Protein AF-A0A0S4M3L7-F1 (afdb_monomer_lite)

Organism: NCBI:txid1561003

Secondary structure (DSSP, 8-state):
------------------------------------------SSHHHHHHHHHHHTTTS----GGGGGGS-S-------------------------------------------------------------------------------------------------------------------GGGBPPTT----GGG-PPP-TT-HHHH--HHHHHHTT--S-TT-HHHHHHHHHHHHHHHTTT--GGGEE-HHHHHHHHHHHHHHHHHHHHHHHHHH-----TT-BHHHHHHHHHT-HHHHHHHHHHHHHHHHHHHTS-GGGGGGGS-SSEEESSS-EE---TTTS-HHHHHHHHHHHHHHHHHHHHTHHHHHHHHHHT--HHHHHHHHEEEETTEEEEHHHHHHHHHHHHHHHHHHHH-TT--THHHHHHHHHHHHHHHHHHHT--EEETTEEEBPPHHHHHHHHHHHHHHHHHHHHGGG-GGGTSS--SS--------------------------------------------------STTTTSGGG---------GGGGGGGBPPTTS---TT-----TTTTSHHHH--HHHHHHHHSPS-TT-HHHHHHHHHTHHHHHHTT--GGG-B-HHHHHHHHHHHHHHHHHHHHHHHHHH-----TT-BHHHHHHHHHH-HHHHHHHHHHHHHHHHHHHHS-HHHHTTTS-SEEESSTT-EEE--TTTS-HHHHHHHHHHHHHHHHHHHHTHHHHHHHHHHT--HHHHHHHHEEEETTEEEEHHHHHHHHHHHHHTTTS-TT-HHHHHHHHHHHHT-EEEETTEEEEPPHHHHHHHHHHHHHHHHHHHHHHHHHHHHHTS------PPPP----------------------------STTSS--PPPPPP-------------------------TT-----S------TTSHHHH--HHHHHHHH--S-TT-HHHHHHHHHHHHHHHTTT--GGGEE-HHHHHHHHHHHHHHHHHHHHHHHHHH-----TT-BHHHHHHHHHS-HHHHHHHHHHHHHHHHHHHTS-GGGGGGGS-SEEEETTTEEEE--GGGS-HHHHHHHHHHHHHHHHHHHHTHHHHHHHHHHH--HHHHHHHHEEEETTEEEEHHHHHHHHHHS-HHHHHHHGGGHHHHHHHHHHHHHTS-EEETTEEEPPPHHHHHHHHHHHHHHHHHHHHHHHTS-----S--------------------

Sequence (1255 aa):
MYVYFPNNAPTESNDIGDQDNTQNNLSSTIEQNQHSDQFLNYDKDIDNLIVDVLSDVILENKDPFNIANNFIDYTENYYPEENLFNNIDDVSDAIHITELRDTNTNYENNASTGDLCGNKLEYHQLKTANIEPLVNTNAFIENNNILVNIPEQPHTSFDKNNECFEIGEMVNYNEKNSEEREIESISPEFEVPKELKLTANLYNFVNIASVSLVSNIYENAIKKINFDEENLLKNLIIEEFGDAIKLRGFDQSNMNLSRTYSKIGKYILDITSSDINNIMKFADTPITPGMSISDIKNKCISNKIFFDKLHKSCKEIAIATDKIPAENFLHIIQSRVGFGAKEYFDANVRKISINRKNKFSLLLKYLVVNSLLGLPRKIKYEIENFSATDISNGLFVQLHGVYITKSFMRNMLEIYAINKSIMDDDRKVVYKSFYELFKTIKENLEKELQVSSLLFKERVYSPNDRIIKSITKYLISDIANIYFGKKSILLTENADETLPISFNQHRRYIDIEDIRNFEQRSNPQLPSTSSNASEEYEKHPSATRNISENTIREELSKEFTFDDCTFDDCGRYVLPEELILISGSYIFNYKISHTLANVSIYEYAIMSIEIDEKGLLKSTILEDFNDLIEFKGFNKSLMDISLTYSKISKYISNKSSPYINEIMKDTDILITPGMSISDIKDKCTSNKIFFDRLQEHCNKIEEDVDETWRKDFFTIIQSSISFGPSNNLNFSMKKISCSRRNKIYKALKFLIVNVIRNLPLKIKHTIGNMEPVDILKGEFVFTHNVYLTKSLIKNVANIYYINRNLSIEDPIIKENLEKKLCESITVYKETTFKLSKSMAKLLADYLLLDMNNIHYSDKCSMLVASGPAYHDKQPPASNATKEQHFGNKDNKITFDKNSTQDSWGIMSKLFSYEPLPSISDPQATDKDSQKHSLQHQVKYKIPKELKITTKLYSYNNIYSAKLVENMYEKIIKMTNFDERKLINETMLKVFNKKMEKNDFSESNTNFSSTHSNLRKYILSKVSPYINDIIPSSDVVIVNGMSTSDIKDKCISNRVFFDKLYKYCMDISEKIDKIPHEYFLYIIQGHIRINSGESLTTNVKSISRDKKNVLSTLSKFLILESIRNLPNKIISEIKKLDLASISEILFVKLHGTYLTRSFIRNLTKTYPADMVNKLLDKKSILEEKVKKALTESVVLHEEKALAPNEFMVELMTKHLLSDIVNFSLKNKTKPTTDDKEPNESRKRKADEQLCVSHDA

Structure (mmCIF, N/CA/C/O backbone):
data_AF-A0A0S4M3L7-F1
#
_entry.id   AF-A0A0S4M3L7-F1
#
loop_
_atom_site.group_PDB
_atom_site.id
_atom_site.type_symbol
_atom_site.label_atom_id
_atom_site.label_alt_id
_atom_site.label_comp_id
_atom_site.label_asym_id
_atom_site.label_entity_id
_atom_site.label_seq_id
_atom_site.pdbx_PDB_ins_code
_atom_site.Cartn_x
_atom_site.Cartn_y
_atom_site.Cartn_z
_atom_site.occupancy
_atom_site.B_iso_or_equiv
_atom_site.auth_seq_id
_atom_site.auth_comp_id
_atom_site.auth_asym_id
_atom_site.auth_atom_id
_atom_site.pdbx_PDB_model_num
ATOM 1 N N . MET A 1 1 ? 36.241 73.648 -26.903 1.00 30.19 1 MET A N 1
ATOM 2 C CA . MET A 1 1 ? 35.351 73.253 -28.020 1.00 30.19 1 MET A CA 1
ATOM 3 C C . MET A 1 1 ? 34.151 72.563 -27.371 1.00 30.19 1 MET A C 1
ATOM 5 O O . MET A 1 1 ? 34.403 71.756 -26.489 1.00 30.19 1 MET A O 1
ATOM 9 N N . TYR A 1 2 ? 32.899 73.036 -27.495 1.00 28.58 2 TYR A N 1
ATOM 10 C CA . TYR A 1 2 ? 32.059 73.179 -28.715 1.00 28.58 2 TYR A CA 1
ATOM 11 C C . TYR A 1 2 ? 31.732 71.791 -29.321 1.00 28.58 2 TYR A C 1
ATOM 13 O O . TYR A 1 2 ? 32.689 71.065 -29.556 1.00 28.58 2 TYR A O 1
ATOM 21 N N . VAL A 1 3 ? 30.493 71.337 -29.606 1.00 31.23 3 VAL A N 1
ATOM 22 C CA . VAL A 1 3 ? 29.098 71.885 -29.566 1.00 31.23 3 VAL A CA 1
ATOM 23 C C . VAL A 1 3 ? 28.086 70.695 -29.414 1.00 31.23 3 VAL A C 1
ATOM 25 O O . VAL A 1 3 ? 28.493 69.580 -29.715 1.00 31.23 3 VAL A O 1
ATOM 28 N N . TYR A 1 4 ? 26.767 70.796 -29.129 1.00 41.41 4 TYR A N 1
ATOM 29 C CA . TYR A 1 4 ? 25.955 71.493 -28.093 1.00 41.41 4 TYR A CA 1
ATOM 30 C C . TYR A 1 4 ? 24.429 71.382 -28.431 1.00 41.41 4 TYR A C 1
ATOM 32 O O . TYR A 1 4 ? 24.021 71.936 -29.448 1.00 41.41 4 TYR A O 1
ATOM 40 N N . PHE A 1 5 ? 23.598 70.769 -27.554 1.00 39.59 5 PHE A N 1
ATOM 41 C CA . PHE A 1 5 ? 22.096 70.734 -27.571 1.00 39.59 5 PHE A CA 1
ATOM 42 C C . PHE A 1 5 ? 21.410 69.944 -28.719 1.00 39.59 5 PHE A C 1
ATOM 44 O O . PHE A 1 5 ? 22.132 69.536 -29.631 1.00 39.59 5 PHE A O 1
ATOM 51 N N . PRO A 1 6 ? 20.068 69.674 -28.717 1.00 61.09 6 PRO A N 1
ATOM 52 C CA . PRO A 1 6 ? 18.921 70.074 -27.834 1.00 61.09 6 PRO A CA 1
ATOM 53 C C . PRO A 1 6 ? 18.293 68.861 -27.056 1.00 61.09 6 PRO A C 1
ATOM 55 O O . PRO A 1 6 ? 18.916 67.807 -27.082 1.00 61.09 6 PRO A O 1
ATOM 58 N N . ASN A 1 7 ? 17.105 68.787 -26.397 1.00 33.97 7 ASN A N 1
ATOM 59 C CA . ASN A 1 7 ? 16.071 69.620 -25.687 1.00 33.97 7 ASN A CA 1
ATOM 60 C C . ASN A 1 7 ? 15.026 68.613 -25.063 1.00 33.97 7 ASN A C 1
ATOM 62 O O . ASN A 1 7 ? 15.032 67.462 -25.488 1.00 33.97 7 ASN A O 1
ATOM 66 N N . ASN A 1 8 ? 14.047 68.877 -24.164 1.00 30.03 8 ASN A N 1
ATOM 67 C CA . ASN A 1 8 ? 13.749 69.947 -23.183 1.00 30.03 8 ASN A CA 1
ATOM 68 C C . ASN A 1 8 ? 12.666 69.511 -22.140 1.00 30.03 8 ASN A C 1
ATOM 70 O O . ASN A 1 8 ? 11.567 69.160 -22.547 1.00 30.03 8 ASN A O 1
ATOM 74 N N . ALA A 1 9 ? 12.931 69.744 -20.842 1.00 31.84 9 ALA A N 1
ATOM 75 C CA . ALA A 1 9 ? 12.085 70.531 -19.901 1.00 31.84 9 ALA A CA 1
ATOM 76 C C . ALA A 1 9 ? 10.660 70.008 -19.431 1.00 31.84 9 ALA A C 1
ATOM 78 O O . ALA A 1 9 ? 10.289 68.903 -19.813 1.00 31.84 9 ALA A O 1
ATOM 79 N N . PRO A 1 10 ? 9.944 70.670 -18.467 1.00 54.72 10 PRO A N 1
ATOM 80 C CA . PRO A 1 10 ? 9.635 70.058 -17.147 1.00 54.72 10 PRO A CA 1
ATOM 81 C C . PRO A 1 10 ? 8.236 70.445 -16.531 1.00 54.72 10 PRO A C 1
ATOM 83 O O . PRO A 1 10 ? 7.281 70.571 -17.284 1.00 54.72 10 PRO A O 1
ATOM 86 N N . THR A 1 11 ? 8.183 70.701 -15.198 1.00 30.88 11 THR A N 1
ATOM 87 C CA . THR A 1 11 ? 7.102 71.267 -14.318 1.00 30.88 11 THR A CA 1
ATOM 88 C C . THR A 1 11 ? 5.989 70.296 -13.836 1.00 30.88 11 THR A C 1
ATOM 90 O O . THR A 1 11 ? 5.753 69.282 -14.482 1.00 30.88 11 THR A O 1
ATOM 93 N N . GLU A 1 12 ? 5.309 70.458 -12.678 1.00 30.77 12 GLU A N 1
ATOM 94 C CA . GLU A 1 12 ? 5.480 71.356 -11.498 1.00 30.77 12 GLU A CA 1
ATOM 95 C C . GLU A 1 12 ? 4.900 70.741 -10.186 1.00 30.77 12 GLU A C 1
ATOM 97 O O . GLU A 1 12 ? 4.534 69.568 -10.160 1.00 30.77 12 GLU A O 1
ATOM 102 N N . SER A 1 13 ? 4.861 71.507 -9.083 1.00 34.69 13 SER A N 1
ATOM 103 C CA . SER A 1 13 ? 4.390 71.114 -7.734 1.00 34.69 13 SER A CA 1
ATOM 104 C C . SER A 1 13 ? 2.889 71.352 -7.477 1.00 34.69 13 SER A C 1
ATOM 106 O O . SER A 1 13 ? 2.264 72.112 -8.212 1.00 34.69 13 SER A O 1
ATOM 108 N N . ASN A 1 14 ? 2.335 70.793 -6.381 1.00 31.91 14 ASN A N 1
ATOM 109 C CA . ASN A 1 14 ? 1.724 71.562 -5.266 1.00 31.91 14 ASN A CA 1
ATOM 110 C C . ASN A 1 14 ? 1.112 70.683 -4.144 1.00 31.91 14 ASN A C 1
ATOM 112 O O . ASN A 1 14 ? 0.864 69.494 -4.330 1.00 31.91 14 ASN A O 1
ATOM 116 N N . ASP A 1 15 ? 0.906 71.311 -2.979 1.00 35.03 15 ASP A N 1
ATOM 117 C CA . ASP A 1 15 ? 0.325 70.778 -1.731 1.00 35.03 15 ASP A CA 1
ATOM 118 C C . ASP A 1 15 ? -1.227 70.874 -1.662 1.00 35.03 15 ASP A C 1
ATOM 120 O O . ASP A 1 15 ? -1.874 71.330 -2.602 1.00 35.03 15 ASP A O 1
ATOM 124 N N . ILE A 1 16 ? -1.767 70.578 -0.461 1.00 31.25 16 ILE A N 1
ATOM 125 C CA . ILE A 1 16 ? -3.067 70.993 0.130 1.00 31.25 16 ILE A CA 1
ATOM 126 C C . ILE A 1 16 ? -4.221 69.963 0.052 1.00 31.25 16 ILE A C 1
ATOM 128 O O . ILE A 1 16 ? -4.925 69.858 -0.943 1.00 31.25 16 ILE A O 1
ATOM 132 N N . GLY A 1 17 ? -4.469 69.292 1.189 1.00 29.25 17 GLY A N 1
ATOM 133 C CA . GLY A 1 17 ? -5.506 69.752 2.135 1.00 29.25 17 GLY A CA 1
ATOM 134 C C . GLY A 1 17 ? -6.893 69.085 2.133 1.00 29.25 17 GLY A C 1
ATOM 135 O O . GLY A 1 17 ? -7.691 69.300 1.233 1.00 29.25 17 GLY A O 1
ATOM 136 N N . ASP A 1 18 ? -7.161 68.366 3.228 1.00 31.28 18 ASP A N 1
ATOM 137 C CA . ASP A 1 18 ? -8.352 68.419 4.105 1.00 31.28 18 ASP A CA 1
ATOM 138 C C . ASP A 1 18 ? -9.798 68.604 3.577 1.00 31.28 18 ASP A C 1
ATOM 140 O O . ASP A 1 18 ? -10.142 69.613 2.970 1.00 31.28 18 ASP A O 1
ATOM 144 N N . GLN A 1 19 ? -10.675 67.732 4.115 1.00 30.62 19 GLN A N 1
ATOM 145 C CA . GLN A 1 19 ? -12.090 67.987 4.483 1.00 30.62 19 GLN A CA 1
ATOM 146 C C . GLN A 1 19 ? -13.099 68.200 3.313 1.00 30.62 19 GLN A C 1
ATOM 148 O O . GLN A 1 19 ? -12.723 68.376 2.163 1.00 30.62 19 GLN A O 1
ATOM 153 N N . ASP A 1 20 ? -14.424 68.072 3.490 1.00 30.19 20 ASP A N 1
ATOM 154 C CA . ASP A 1 20 ? -15.232 67.902 4.713 1.00 30.19 20 ASP A CA 1
ATOM 155 C C . ASP A 1 20 ? -16.457 66.964 4.503 1.00 30.19 20 ASP A C 1
ATOM 157 O O . ASP A 1 20 ? -16.718 66.443 3.418 1.00 30.19 20 ASP A O 1
ATOM 161 N N . ASN A 1 21 ? -17.225 66.763 5.572 1.00 31.28 21 ASN A N 1
ATOM 162 C CA . ASN A 1 21 ? -18.514 66.079 5.665 1.00 31.28 21 ASN A CA 1
ATOM 163 C C . ASN A 1 21 ? -19.638 66.803 4.884 1.00 31.28 21 ASN A C 1
ATOM 165 O O . ASN A 1 21 ? -19.623 68.026 4.782 1.00 31.28 21 ASN A O 1
ATOM 169 N N . THR A 1 22 ? -20.719 66.098 4.500 1.00 28.11 22 THR A N 1
ATOM 170 C CA . THR A 1 22 ? -22.028 66.180 5.214 1.00 28.11 22 THR A CA 1
ATOM 171 C C . THR A 1 22 ? -23.219 65.448 4.542 1.00 28.11 22 THR A C 1
ATOM 173 O O . THR A 1 22 ? -23.549 65.664 3.387 1.00 28.11 22 THR A O 1
ATOM 176 N N . GLN A 1 23 ? -23.924 64.662 5.372 1.00 30.31 23 GLN A N 1
ATOM 177 C CA . GLN A 1 23 ? -25.393 64.597 5.553 1.00 30.31 23 GLN A CA 1
ATOM 178 C C . GLN A 1 23 ? -26.411 64.106 4.480 1.00 30.31 23 GLN A C 1
ATOM 180 O O . GLN A 1 23 ? -26.670 64.738 3.466 1.00 30.31 23 GLN A O 1
ATOM 185 N N . ASN A 1 24 ? -27.207 63.131 4.960 1.00 29.44 24 ASN A N 1
ATOM 186 C CA . ASN A 1 24 ? -28.685 63.060 4.964 1.00 29.44 24 ASN A CA 1
ATOM 187 C C . ASN A 1 24 ? -29.494 62.562 3.740 1.00 29.44 24 ASN A C 1
ATOM 189 O O . ASN A 1 24 ? -29.735 63.276 2.777 1.00 29.44 24 ASN A O 1
ATOM 193 N N . ASN A 1 25 ? -30.111 61.390 3.955 1.00 29.28 25 ASN A N 1
ATOM 194 C CA . ASN A 1 25 ? -31.557 61.105 3.867 1.00 29.28 25 ASN A CA 1
ATOM 195 C C . ASN A 1 25 ? -32.390 61.665 2.691 1.00 29.28 25 ASN A C 1
ATOM 197 O O . ASN A 1 25 ? -32.725 62.847 2.685 1.00 29.28 25 ASN A O 1
ATOM 201 N N . LEU A 1 26 ? -33.033 60.759 1.935 1.00 27.30 26 LEU A N 1
ATOM 202 C CA . LEU A 1 26 ? -34.499 60.637 2.030 1.00 27.30 26 LEU A CA 1
ATOM 203 C C . LEU A 1 26 ? -35.032 59.237 1.655 1.00 27.30 26 LEU A C 1
ATOM 205 O O . LEU A 1 26 ? -34.354 58.431 1.027 1.00 27.30 26 LEU A O 1
ATOM 209 N N . SER A 1 27 ? -36.251 58.967 2.118 1.00 27.52 27 SER A N 1
ATOM 210 C CA . SER A 1 27 ? -36.968 57.685 2.133 1.00 27.52 27 SER A CA 1
ATOM 211 C C . SER A 1 27 ? -37.618 57.274 0.798 1.00 27.52 27 SER A C 1
ATOM 213 O O . SER A 1 27 ? -37.787 58.105 -0.089 1.00 27.52 27 SER A O 1
ATOM 215 N N . SER A 1 28 ? -38.220 56.068 0.802 1.00 29.48 28 SER A N 1
ATOM 216 C CA . SER A 1 28 ? -39.434 55.685 0.034 1.00 29.48 28 SER A CA 1
ATOM 217 C C . SER A 1 28 ? -39.242 55.375 -1.477 1.00 29.48 28 SER A C 1
ATOM 219 O O . SER A 1 28 ? -38.334 55.907 -2.096 1.00 29.48 28 SER A O 1
ATOM 221 N N . THR A 1 29 ? -40.036 54.515 -2.142 1.00 28.25 29 THR A N 1
ATOM 222 C CA . THR A 1 29 ? -41.105 53.607 -1.668 1.00 28.25 29 THR A CA 1
ATOM 223 C C . THR A 1 29 ? -41.394 52.470 -2.674 1.00 28.25 29 THR A C 1
ATOM 225 O O . THR A 1 29 ? -41.128 52.621 -3.858 1.00 28.25 29 THR A O 1
ATOM 228 N N . ILE A 1 30 ? -41.936 51.356 -2.156 1.00 30.94 30 ILE A N 1
ATOM 229 C CA . ILE A 1 30 ? -42.772 50.289 -2.771 1.00 30.94 30 ILE A CA 1
ATOM 230 C C . ILE A 1 30 ? -42.954 50.302 -4.310 1.00 30.94 30 ILE A C 1
ATOM 232 O O . ILE A 1 30 ? -43.576 51.221 -4.826 1.00 30.94 30 ILE A O 1
ATOM 236 N N . GLU A 1 31 ? -42.638 49.184 -4.987 1.00 27.61 31 GLU A N 1
ATOM 237 C CA . GLU A 1 31 ? -43.658 48.411 -5.734 1.00 27.61 31 GLU A CA 1
ATOM 238 C C . GLU A 1 31 ? -43.254 46.950 -6.025 1.00 27.61 31 GLU A C 1
ATOM 240 O O . GLU A 1 31 ? -42.143 46.517 -5.715 1.00 27.61 31 GLU A O 1
ATOM 245 N N . GLN A 1 32 ? -44.221 46.155 -6.495 1.00 33.81 32 GLN A N 1
ATOM 246 C CA . GLN A 1 32 ? -44.157 44.694 -6.632 1.00 33.81 32 GLN A CA 1
ATOM 247 C C . GLN A 1 32 ? -43.993 44.271 -8.100 1.00 33.81 32 GLN A C 1
ATOM 249 O O . GLN A 1 32 ? -44.447 44.983 -8.986 1.00 33.81 32 GLN A O 1
ATOM 254 N N . ASN A 1 33 ? -43.413 43.086 -8.334 1.00 28.55 33 ASN A N 1
ATOM 255 C CA . ASN A 1 33 ? -43.853 42.032 -9.277 1.00 28.55 33 ASN A CA 1
ATOM 256 C C . ASN A 1 33 ? -42.757 40.946 -9.307 1.00 28.55 33 ASN A C 1
ATOM 258 O O . ASN A 1 33 ? -41.584 41.243 -9.489 1.00 28.55 33 ASN A O 1
ATOM 262 N N . GLN A 1 34 ? -43.027 39.698 -8.919 1.00 30.89 34 GLN A N 1
ATOM 263 C CA . GLN A 1 34 ? -43.743 38.690 -9.714 1.00 30.89 34 GLN A CA 1
ATOM 264 C C . GLN A 1 34 ? -43.129 38.449 -11.102 1.00 30.89 34 GLN A C 1
ATOM 266 O O . GLN A 1 34 ? -43.588 39.001 -12.093 1.00 30.89 34 GLN A O 1
ATOM 271 N N . HIS A 1 35 ? -42.158 37.534 -11.165 1.00 27.03 35 HIS A N 1
ATOM 272 C CA . HIS A 1 35 ? -42.278 36.359 -12.033 1.00 27.03 35 HIS A CA 1
ATOM 273 C C . HIS A 1 35 ? -41.344 35.235 -11.562 1.00 27.03 35 HIS A C 1
ATOM 275 O O . HIS A 1 35 ? -40.151 35.452 -11.360 1.00 27.03 35 HIS A O 1
ATOM 281 N N . SER A 1 36 ? -41.895 34.034 -11.393 1.00 31.17 36 SER A N 1
ATOM 282 C CA . SER A 1 36 ? -41.137 32.780 -11.351 1.00 31.17 36 SER A CA 1
ATOM 283 C C . SER A 1 36 ? -41.358 32.003 -12.661 1.00 31.17 36 SER A C 1
ATOM 285 O O . SER A 1 36 ? -41.979 32.516 -13.594 1.00 31.17 36 SER A O 1
ATOM 287 N N . ASP A 1 37 ? -40.866 30.762 -12.697 1.00 34.62 37 ASP A N 1
ATOM 288 C CA . ASP A 1 37 ? -41.239 29.711 -13.654 1.00 34.62 37 ASP A CA 1
ATOM 289 C C . ASP A 1 37 ? -40.682 29.839 -15.086 1.00 34.62 37 ASP A C 1
ATOM 291 O O . ASP A 1 37 ? -41.438 29.932 -16.052 1.00 34.62 37 ASP A O 1
ATOM 295 N N . GLN A 1 38 ? -39.351 29.711 -15.236 1.00 31.91 38 GLN A N 1
ATOM 296 C CA . GLN A 1 38 ? -38.743 29.029 -16.401 1.00 31.91 38 GLN A CA 1
ATOM 297 C C . GLN A 1 38 ? -37.245 28.690 -16.212 1.00 31.91 38 GLN A C 1
ATOM 299 O O . GLN A 1 38 ? -36.371 29.397 -16.695 1.00 31.91 38 GLN A O 1
ATOM 304 N N . PHE A 1 39 ? -36.936 27.574 -15.536 1.00 31.11 39 PHE A N 1
ATOM 305 C CA . PHE A 1 39 ? -35.600 26.945 -15.562 1.00 31.11 39 PHE A CA 1
ATOM 306 C C . PHE A 1 39 ? -35.688 25.439 -15.257 1.00 31.11 39 PHE A C 1
ATOM 308 O O . PHE A 1 39 ? -35.601 25.046 -14.098 1.00 31.11 39 PHE A O 1
ATOM 315 N N . LEU A 1 40 ? -35.872 24.599 -16.290 1.00 37.88 40 LEU A N 1
ATOM 316 C CA . LEU A 1 40 ? -35.598 23.146 -16.257 1.00 37.88 40 LEU A CA 1
ATOM 317 C C . LEU A 1 40 ? -35.724 22.498 -17.659 1.00 37.88 40 LEU A C 1
ATOM 319 O O . LEU A 1 40 ? -36.691 21.803 -17.954 1.00 37.88 40 LEU A O 1
ATOM 323 N N . ASN A 1 41 ? -34.754 22.751 -18.545 1.00 36.59 41 ASN A N 1
ATOM 324 C CA . ASN A 1 41 ? -34.464 21.916 -19.727 1.00 36.59 41 ASN A CA 1
ATOM 325 C C . ASN A 1 41 ? -33.168 22.406 -20.396 1.00 36.59 41 ASN A C 1
ATOM 327 O O . ASN A 1 41 ? -33.173 23.492 -20.963 1.00 36.59 41 ASN A O 1
ATOM 331 N N . TYR A 1 42 ? -32.082 21.626 -20.319 1.00 33.50 42 TYR A N 1
ATOM 332 C CA . TYR A 1 42 ? -30.883 21.800 -21.166 1.00 33.50 42 TYR A CA 1
ATOM 333 C C . TYR A 1 42 ? -29.995 20.535 -21.301 1.00 33.50 42 TYR A C 1
ATOM 335 O O . TYR A 1 42 ? -29.064 20.532 -22.098 1.00 33.50 42 TYR A O 1
ATOM 343 N N . ASP A 1 43 ? -30.310 19.434 -20.601 1.00 36.16 43 ASP A N 1
ATOM 344 C CA . ASP A 1 43 ? -29.551 18.165 -20.615 1.00 36.16 43 ASP A CA 1
ATOM 345 C C . ASP A 1 43 ? -30.113 17.109 -21.602 1.00 36.16 43 ASP A C 1
ATOM 347 O O . ASP A 1 43 ? -30.137 15.918 -21.299 1.00 36.16 43 ASP A O 1
ATOM 351 N N . LYS A 1 44 ? -30.631 17.516 -22.772 1.00 36.31 44 LYS A N 1
ATOM 352 C CA . LYS A 1 44 ? -31.125 16.567 -23.802 1.00 36.31 44 LYS A CA 1
ATOM 353 C C . LYS A 1 44 ? -30.550 16.741 -25.204 1.00 36.31 44 LYS A C 1
ATOM 355 O O . LYS A 1 44 ? -30.532 15.774 -25.959 1.00 36.31 44 LYS A O 1
ATOM 360 N N . ASP A 1 45 ? -30.041 17.921 -25.541 1.00 38.25 45 ASP A N 1
ATOM 361 C CA . ASP A 1 45 ? -29.584 18.201 -26.909 1.00 38.25 45 ASP A CA 1
ATOM 362 C C . ASP A 1 45 ? -28.098 17.860 -27.134 1.00 38.25 45 ASP A C 1
ATOM 364 O O . ASP A 1 45 ? -27.650 17.749 -28.273 1.00 38.25 45 ASP A O 1
ATOM 368 N N . ILE A 1 46 ? -27.338 17.618 -26.057 1.00 39.16 46 ILE A N 1
ATOM 369 C CA . ILE A 1 46 ? -25.925 17.205 -26.125 1.00 39.16 46 ILE A CA 1
ATOM 370 C C . ILE A 1 46 ? -25.788 15.728 -26.529 1.00 39.16 46 ILE A C 1
ATOM 372 O O . ILE A 1 46 ? -24.948 15.407 -27.368 1.00 39.16 46 ILE A O 1
ATOM 376 N N . ASP A 1 47 ? -26.621 14.833 -25.986 1.00 34.50 47 ASP A N 1
ATOM 377 C CA . ASP A 1 47 ? -26.528 13.393 -26.276 1.00 34.50 47 ASP A CA 1
ATOM 378 C C . ASP A 1 47 ? -26.852 13.078 -27.747 1.00 34.50 47 ASP A C 1
ATOM 380 O O . ASP A 1 47 ? -26.143 12.293 -28.377 1.00 34.50 47 ASP A O 1
ATOM 384 N N . ASN A 1 48 ? -27.856 13.743 -28.331 1.00 35.59 48 ASN A N 1
ATOM 385 C CA . ASN A 1 48 ? -28.195 13.584 -29.751 1.00 35.59 48 ASN A CA 1
ATOM 386 C C . ASN A 1 48 ? -27.050 14.064 -30.663 1.00 35.59 48 ASN A C 1
ATOM 388 O O . ASN A 1 48 ? -26.655 13.352 -31.585 1.00 35.59 48 ASN A O 1
ATOM 392 N N . LEU A 1 49 ? -26.447 15.219 -30.352 1.00 33.94 49 LEU A N 1
ATOM 393 C CA . LEU A 1 49 ? -25.318 15.765 -31.114 1.00 33.94 49 LEU A CA 1
ATOM 394 C C . LEU A 1 49 ? -24.085 14.840 -31.082 1.00 33.94 49 LEU A C 1
ATOM 396 O O . LEU A 1 49 ? -23.316 14.792 -32.041 1.00 33.94 49 LEU A O 1
ATOM 400 N N . ILE A 1 50 ? -23.898 14.082 -29.997 1.00 35.66 50 ILE A N 1
ATOM 401 C CA . ILE A 1 50 ? -22.826 13.082 -29.872 1.00 35.66 50 ILE A CA 1
ATOM 402 C C . ILE A 1 50 ? -23.143 11.807 -30.674 1.00 35.66 50 ILE A C 1
ATOM 404 O O . ILE A 1 50 ? -22.222 11.200 -31.223 1.00 35.66 50 ILE A O 1
ATOM 408 N N . VAL A 1 51 ? -24.413 11.401 -30.783 1.00 37.66 51 VAL A N 1
ATOM 409 C CA . VAL A 1 51 ? -24.826 10.225 -31.574 1.00 37.66 51 VAL A CA 1
ATOM 410 C C . VAL A 1 51 ? -24.650 10.461 -33.077 1.00 37.66 51 VAL A C 1
ATOM 412 O O . VAL A 1 51 ? -24.099 9.590 -33.756 1.00 37.66 51 VAL A O 1
ATOM 415 N N . ASP A 1 52 ? -25.027 11.633 -33.589 1.00 33.12 52 ASP A N 1
ATOM 416 C CA . ASP A 1 52 ? -24.857 11.962 -35.012 1.00 33.12 52 ASP A CA 1
ATOM 417 C C . ASP A 1 52 ? -23.364 12.023 -35.389 1.00 33.12 52 ASP A C 1
ATOM 419 O O . ASP A 1 52 ? -22.911 11.321 -36.295 1.00 33.12 52 ASP A O 1
ATOM 423 N N . VAL A 1 53 ? -22.555 12.758 -34.612 1.00 35.16 53 VAL A N 1
ATOM 424 C CA . VAL A 1 53 ? -21.103 12.911 -34.849 1.00 35.16 53 VAL A CA 1
ATOM 425 C C . VAL A 1 53 ? -20.332 11.585 -34.739 1.00 35.16 53 VAL A C 1
ATOM 427 O O . VAL A 1 53 ? -19.293 11.427 -35.379 1.00 35.16 53 VAL A O 1
ATOM 430 N N . LEU A 1 54 ? -20.815 10.608 -33.963 1.00 31.66 54 LEU A N 1
ATOM 431 C CA . LEU A 1 54 ? -20.208 9.272 -33.894 1.00 31.66 54 LEU A CA 1
ATOM 432 C C . LEU A 1 54 ? -20.702 8.310 -34.984 1.00 31.66 54 LEU A C 1
ATOM 434 O O . LEU A 1 54 ? -20.010 7.330 -35.268 1.00 31.66 54 LEU A O 1
ATOM 438 N N . SER A 1 55 ? -21.850 8.575 -35.610 1.00 32.69 55 SER A N 1
ATOM 439 C CA . SER A 1 55 ? -22.402 7.723 -36.671 1.00 32.69 55 SER A CA 1
ATOM 440 C C . SER A 1 55 ? -21.630 7.884 -37.985 1.00 32.69 55 SER A C 1
ATOM 442 O O . SER A 1 55 ? -21.225 6.883 -38.583 1.00 32.69 55 SER A O 1
ATOM 444 N N . ASP A 1 56 ? -21.313 9.123 -38.373 1.00 30.25 56 ASP A N 1
ATOM 445 C CA . ASP A 1 56 ? -20.539 9.427 -39.590 1.00 30.25 56 ASP A CA 1
ATOM 446 C C . ASP A 1 56 ? -19.091 8.894 -39.542 1.00 30.25 56 ASP A C 1
ATOM 448 O O . ASP A 1 56 ? -18.491 8.590 -40.572 1.00 30.25 56 ASP A O 1
ATOM 452 N N . VAL A 1 57 ? -18.520 8.729 -38.344 1.00 31.89 57 VAL A N 1
ATOM 453 C CA . VAL A 1 57 ? -17.116 8.314 -38.145 1.00 31.89 57 VAL A CA 1
ATOM 454 C C . VAL A 1 57 ? -16.904 6.797 -38.301 1.00 31.89 57 VAL A C 1
ATOM 456 O O . VAL A 1 57 ? -15.769 6.345 -38.455 1.00 31.89 57 VAL A O 1
ATOM 459 N N . ILE A 1 58 ? -17.965 5.982 -38.273 1.00 32.28 58 ILE A N 1
ATOM 460 C CA . ILE A 1 58 ? -17.848 4.512 -38.164 1.00 32.28 58 ILE A CA 1
ATOM 461 C C . ILE A 1 58 ? -17.988 3.774 -39.515 1.00 32.28 58 ILE A C 1
ATOM 463 O O . ILE A 1 58 ? -17.554 2.623 -39.624 1.00 32.28 58 ILE A O 1
ATOM 467 N N . LEU A 1 59 ? -18.523 4.414 -40.564 1.00 31.00 59 LEU A N 1
ATOM 468 C CA . LEU A 1 59 ? -18.924 3.729 -41.808 1.00 31.00 59 LEU A CA 1
ATOM 469 C C . LEU A 1 59 ? -17.889 3.665 -42.956 1.00 31.00 59 LEU A C 1
ATOM 471 O O . LEU A 1 59 ? -18.126 2.936 -43.917 1.00 31.00 59 LEU A O 1
ATOM 475 N N . GLU A 1 60 ? -16.722 4.314 -42.863 1.00 31.58 60 GLU A N 1
ATOM 476 C CA . GLU A 1 60 ? -15.645 4.224 -43.880 1.00 31.58 60 GLU A CA 1
ATOM 477 C C . GLU A 1 60 ? -14.404 3.431 -43.402 1.00 31.58 60 GLU A C 1
ATOM 479 O O . GLU A 1 60 ? -13.275 3.922 -43.391 1.00 31.58 60 GLU A O 1
ATOM 484 N N . ASN A 1 61 ? -14.578 2.148 -43.062 1.00 30.84 61 ASN A N 1
ATOM 485 C CA . ASN A 1 61 ? -13.443 1.222 -42.925 1.00 30.84 61 ASN A CA 1
ATOM 486 C C . ASN A 1 61 ? -13.057 0.610 -44.286 1.00 30.84 61 ASN A C 1
ATOM 488 O O . ASN A 1 61 ? -13.591 -0.425 -44.689 1.00 30.84 61 ASN A O 1
ATOM 492 N N . LYS A 1 62 ? -12.097 1.231 -44.982 1.00 32.09 62 LYS A N 1
ATOM 493 C CA . LYS A 1 62 ? -11.364 0.611 -46.105 1.00 32.09 62 LYS A CA 1
ATOM 494 C C . LYS A 1 62 ? -10.132 -0.150 -45.590 1.00 32.09 62 LYS A C 1
ATOM 496 O O . LYS A 1 62 ? -9.587 0.176 -44.540 1.00 32.09 62 LYS A O 1
ATOM 501 N N . ASP A 1 63 ? -9.723 -1.181 -46.332 1.00 38.22 63 ASP A N 1
ATOM 502 C CA . ASP A 1 63 ? -8.713 -2.173 -45.928 1.00 38.22 63 ASP A CA 1
ATOM 503 C C . ASP A 1 63 ? -7.369 -1.544 -45.469 1.00 38.22 63 ASP A C 1
ATOM 505 O O . ASP A 1 63 ? -6.705 -0.866 -46.265 1.00 38.22 63 ASP A O 1
ATOM 509 N N . PRO A 1 64 ? -6.922 -1.785 -44.216 1.00 32.12 64 PRO A N 1
ATOM 510 C CA . PRO A 1 64 ? -5.699 -1.193 -43.676 1.00 32.12 64 PRO A CA 1
ATOM 511 C C . PRO A 1 64 ? -4.396 -1.725 -44.299 1.00 32.12 64 PRO A C 1
ATOM 513 O O . PRO A 1 64 ? -3.343 -1.126 -44.068 1.00 32.12 64 PRO A O 1
ATOM 516 N N . PHE A 1 65 ? -4.407 -2.809 -45.086 1.00 34.41 65 PHE A N 1
ATOM 517 C CA . PHE A 1 65 ? -3.177 -3.339 -45.696 1.00 34.41 65 PHE A CA 1
ATOM 518 C C . PHE A 1 65 ? -2.614 -2.477 -46.837 1.00 34.41 65 PHE A C 1
ATOM 520 O O . PHE A 1 65 ? -1.429 -2.593 -47.153 1.00 34.41 65 PHE A O 1
ATOM 527 N N . ASN A 1 66 ? -3.415 -1.596 -47.446 1.00 32.31 66 ASN A N 1
ATOM 528 C CA . ASN A 1 66 ? -3.053 -0.956 -48.719 1.00 32.31 66 ASN A CA 1
ATOM 529 C C . ASN A 1 66 ? -2.284 0.382 -48.590 1.00 32.31 66 ASN A C 1
ATOM 531 O O . ASN A 1 66 ? -1.851 0.952 -49.587 1.00 32.31 66 ASN A O 1
ATOM 535 N N . ILE A 1 67 ? -2.087 0.899 -47.370 1.00 31.95 67 ILE A N 1
ATOM 536 C CA . ILE A 1 67 ? -1.471 2.225 -47.132 1.00 31.95 67 ILE A CA 1
ATOM 537 C C . ILE A 1 67 ? 0.074 2.176 -47.149 1.00 31.95 67 ILE A C 1
ATOM 539 O O . ILE A 1 67 ? 0.734 3.194 -47.347 1.00 31.95 67 ILE A O 1
ATOM 543 N N . ALA A 1 68 ? 0.681 0.996 -46.993 1.00 30.39 68 ALA A N 1
ATOM 544 C CA . ALA A 1 68 ? 2.123 0.849 -46.760 1.00 30.39 68 ALA A CA 1
ATOM 545 C C . ALA A 1 68 ? 3.047 1.124 -47.971 1.00 30.39 68 ALA A C 1
ATOM 547 O O . ALA A 1 68 ? 4.262 1.184 -47.784 1.00 30.39 68 ALA A O 1
ATOM 548 N N . ASN A 1 69 ? 2.509 1.278 -49.189 1.00 30.28 69 ASN A N 1
ATOM 549 C CA . ASN A 1 69 ? 3.309 1.330 -50.424 1.00 30.28 69 ASN A CA 1
ATOM 550 C C . ASN A 1 69 ? 3.544 2.743 -51.001 1.00 30.28 69 ASN A C 1
ATOM 552 O O . ASN A 1 69 ? 4.448 2.911 -51.813 1.00 30.28 69 ASN A O 1
ATOM 556 N N . ASN A 1 70 ? 2.792 3.768 -50.581 1.00 30.12 70 ASN A N 1
ATOM 557 C CA . ASN A 1 70 ? 2.770 5.083 -51.252 1.00 30.12 70 ASN A CA 1
ATOM 558 C C . ASN A 1 70 ? 3.651 6.158 -50.575 1.00 30.12 70 ASN A C 1
ATOM 560 O O . ASN A 1 70 ? 3.285 7.329 -50.550 1.00 30.12 70 ASN A O 1
ATOM 564 N N . PHE A 1 71 ? 4.796 5.772 -50.000 1.00 28.98 71 PHE A N 1
ATOM 565 C CA . PHE A 1 71 ? 5.705 6.691 -49.284 1.00 28.98 71 PHE A CA 1
ATOM 566 C C . PHE A 1 71 ? 7.153 6.695 -49.816 1.00 28.98 71 PHE A C 1
ATOM 568 O O . PHE A 1 71 ? 8.087 7.035 -49.091 1.00 28.98 71 PHE A O 1
ATOM 575 N N . ILE A 1 72 ? 7.342 6.315 -51.085 1.00 31.47 72 ILE A N 1
ATOM 576 C CA . ILE A 1 72 ? 8.622 6.422 -51.804 1.00 31.47 72 ILE A CA 1
ATOM 577 C C . ILE A 1 72 ? 8.384 7.094 -53.163 1.00 31.47 72 ILE A C 1
ATOM 579 O O . ILE A 1 72 ? 8.386 6.436 -54.195 1.00 31.47 72 ILE A O 1
ATOM 583 N N . ASP A 1 73 ? 8.151 8.405 -53.129 1.00 31.69 73 ASP A N 1
ATOM 584 C CA . ASP A 1 73 ? 8.498 9.353 -54.196 1.00 31.69 73 ASP A CA 1
ATOM 585 C C . ASP A 1 73 ? 8.417 10.795 -53.644 1.00 31.69 73 ASP A C 1
ATOM 587 O O . ASP A 1 73 ? 7.943 10.999 -52.525 1.00 31.69 73 ASP A O 1
ATOM 591 N N . TYR A 1 74 ? 8.886 11.784 -54.416 1.00 28.27 74 TYR A N 1
ATOM 592 C CA . TYR A 1 74 ? 8.974 13.220 -54.069 1.00 28.27 74 TYR A CA 1
ATOM 593 C C . TYR A 1 74 ? 10.009 13.643 -53.004 1.00 28.27 74 TYR A C 1
ATOM 595 O O . TYR A 1 74 ? 9.664 14.173 -51.949 1.00 28.27 74 TYR A O 1
ATOM 603 N N . THR A 1 75 ? 11.294 13.610 -53.376 1.00 28.62 75 THR A N 1
ATOM 604 C CA . THR A 1 75 ? 12.253 14.657 -52.958 1.00 28.62 75 THR A CA 1
ATOM 605 C C . THR A 1 75 ? 13.207 15.022 -54.098 1.00 28.62 75 THR A C 1
ATOM 607 O O . THR A 1 75 ? 14.332 14.528 -54.135 1.00 28.62 75 THR A O 1
ATOM 610 N N . GLU A 1 76 ? 12.796 15.903 -55.017 1.00 31.62 76 GLU A N 1
ATOM 611 C CA . GLU A 1 76 ? 13.748 16.552 -55.930 1.00 31.62 76 GLU A CA 1
ATOM 612 C C . GLU A 1 76 ? 13.245 17.909 -56.471 1.00 31.62 76 GLU A C 1
ATOM 614 O O . GLU A 1 76 ? 12.073 18.049 -56.817 1.00 31.62 76 GLU A O 1
ATOM 619 N N . ASN A 1 77 ? 14.190 18.851 -56.620 1.00 28.80 77 ASN A N 1
ATOM 620 C CA . ASN A 1 77 ? 14.138 20.140 -57.339 1.00 28.80 77 ASN A CA 1
ATOM 621 C C . ASN A 1 77 ? 13.609 21.427 -56.637 1.00 28.80 77 ASN A C 1
ATOM 623 O O . ASN A 1 77 ? 12.644 21.428 -55.882 1.00 28.80 77 ASN A O 1
ATOM 627 N N . TYR A 1 78 ? 14.274 22.535 -57.016 1.00 30.11 78 TYR A N 1
ATOM 628 C CA . TYR A 1 78 ? 14.027 23.981 -56.807 1.00 30.11 78 TYR A CA 1
ATOM 629 C C . TYR A 1 78 ? 14.350 24.701 -55.469 1.00 30.11 78 TYR A C 1
ATOM 631 O O . TYR A 1 78 ? 13.528 24.828 -54.568 1.00 30.11 78 TYR A O 1
ATOM 639 N N . TYR A 1 79 ? 15.543 25.323 -55.465 1.00 32.97 79 TYR A N 1
ATOM 640 C CA . TYR A 1 79 ? 15.882 26.622 -54.837 1.00 32.97 79 TYR A CA 1
ATOM 641 C C . TYR A 1 79 ? 15.374 27.802 -55.714 1.00 32.97 79 TYR A C 1
ATOM 643 O O . TYR A 1 79 ? 15.110 27.579 -56.900 1.00 32.97 79 TYR A O 1
ATOM 651 N N . PRO A 1 80 ? 15.181 29.026 -55.171 1.00 43.28 80 PRO A N 1
ATOM 652 C CA . PRO A 1 80 ? 16.239 30.066 -55.067 1.00 43.28 80 PRO A CA 1
ATOM 653 C C . PRO A 1 80 ? 16.323 30.679 -53.639 1.00 43.28 80 PRO A C 1
ATOM 655 O O . PRO A 1 80 ? 15.399 30.513 -52.849 1.00 43.28 80 PRO A O 1
ATOM 658 N N . GLU A 1 81 ? 17.447 31.207 -53.127 1.00 34.50 81 GLU A N 1
ATOM 659 C CA . GLU A 1 81 ? 18.179 32.452 -53.495 1.00 34.50 81 GLU A CA 1
ATOM 660 C C . GLU A 1 81 ? 17.268 33.706 -53.433 1.00 34.50 81 GLU A C 1
ATOM 662 O O . GLU A 1 81 ? 16.171 33.699 -53.977 1.00 34.50 81 GLU A O 1
ATOM 667 N N . GLU A 1 82 ? 17.575 34.784 -52.695 1.00 32.75 82 GLU A N 1
ATOM 668 C CA . GLU A 1 82 ? 18.842 35.536 -52.584 1.00 32.75 82 GLU A CA 1
ATOM 669 C C . GLU A 1 82 ? 19.053 36.291 -51.231 1.00 32.75 82 GLU A C 1
ATOM 671 O O . GLU A 1 82 ? 18.094 36.522 -50.503 1.00 32.75 82 GLU A O 1
ATOM 676 N N . ASN A 1 83 ? 20.300 36.761 -50.992 1.00 30.20 83 ASN A N 1
ATOM 677 C CA . ASN A 1 83 ? 20.751 38.025 -50.337 1.00 30.20 83 ASN A CA 1
ATOM 678 C C . ASN A 1 83 ? 20.159 38.461 -48.957 1.00 30.20 83 ASN A C 1
ATOM 680 O O . ASN A 1 83 ? 18.956 38.571 -48.769 1.00 30.20 83 ASN A O 1
ATOM 684 N N . LEU A 1 84 ? 20.955 38.847 -47.941 1.00 25.58 84 LEU A N 1
ATOM 685 C CA . LEU A 1 84 ? 22.006 39.891 -47.975 1.00 25.58 84 LEU A CA 1
ATOM 686 C C . LEU A 1 84 ? 23.163 39.690 -46.943 1.00 25.58 84 LEU A C 1
ATOM 688 O O . LEU A 1 84 ? 23.207 38.697 -46.225 1.00 25.58 84 LEU A O 1
ATOM 692 N N . PHE A 1 85 ? 24.115 40.639 -46.891 1.00 28.81 85 PHE A N 1
ATOM 693 C CA . PHE A 1 85 ? 25.497 40.503 -46.366 1.00 28.81 85 PHE A CA 1
ATOM 694 C C . PHE A 1 85 ? 25.842 41.320 -45.084 1.00 28.81 85 PHE A C 1
ATOM 696 O O . PHE A 1 85 ? 25.152 42.289 -44.775 1.00 28.81 85 PHE A O 1
ATOM 703 N N . ASN A 1 86 ? 27.028 41.027 -44.498 1.00 29.62 86 ASN A N 1
ATOM 704 C CA . ASN A 1 86 ? 27.867 41.851 -43.578 1.00 29.62 86 ASN A CA 1
ATOM 705 C C . ASN A 1 86 ? 27.365 42.018 -42.114 1.00 29.62 86 ASN A C 1
ATOM 707 O O . ASN A 1 86 ? 26.181 42.229 -41.894 1.00 29.62 86 ASN A O 1
ATOM 711 N N . ASN A 1 87 ? 28.177 41.941 -41.039 1.00 26.50 87 ASN A N 1
ATOM 712 C CA . ASN A 1 87 ? 29.592 42.326 -40.794 1.00 26.50 87 ASN A CA 1
ATOM 713 C C . ASN A 1 87 ? 30.208 41.495 -39.610 1.00 26.50 87 ASN A C 1
ATOM 715 O O . ASN A 1 87 ? 29.442 41.028 -38.773 1.00 26.50 87 ASN A O 1
ATOM 719 N N . ILE A 1 88 ? 31.513 41.143 -39.586 1.00 29.27 88 ILE A N 1
ATOM 720 C CA . ILE A 1 88 ? 32.659 41.816 -38.885 1.00 29.27 88 ILE A CA 1
ATOM 721 C C . ILE A 1 88 ? 32.472 41.949 -37.344 1.00 29.27 88 ILE A C 1
ATOM 723 O O . ILE A 1 88 ? 31.493 42.560 -36.926 1.00 29.27 88 ILE A O 1
ATOM 727 N N . ASP A 1 89 ? 33.366 41.495 -36.440 1.00 28.48 89 ASP A N 1
ATOM 728 C CA . ASP A 1 89 ? 34.623 40.707 -36.559 1.00 28.48 89 ASP A CA 1
ATOM 729 C C . ASP A 1 89 ? 35.117 40.146 -35.184 1.00 28.48 89 ASP A C 1
ATOM 731 O O . ASP A 1 89 ? 34.548 40.464 -34.139 1.00 28.48 89 ASP A O 1
ATOM 735 N N . ASP A 1 90 ? 36.256 39.426 -35.222 1.00 30.38 90 ASP A N 1
ATOM 736 C CA . ASP A 1 90 ? 37.398 39.481 -34.264 1.00 30.38 90 ASP A CA 1
ATOM 737 C C . ASP A 1 90 ? 37.631 38.382 -33.178 1.00 30.38 90 ASP A C 1
ATOM 739 O O . ASP A 1 90 ? 36.746 37.645 -32.746 1.00 30.38 90 ASP A O 1
ATOM 743 N N . VAL A 1 91 ? 38.897 38.343 -32.729 1.00 27.09 91 VAL A N 1
ATOM 744 C CA . VAL A 1 91 ? 39.586 37.542 -31.692 1.00 27.09 91 VAL A CA 1
ATOM 745 C C . VAL A 1 91 ? 39.936 36.087 -32.047 1.00 27.09 91 VAL A C 1
ATOM 747 O O . VAL A 1 91 ? 39.317 35.113 -31.621 1.00 27.09 91 VAL A O 1
ATOM 750 N N . SER A 1 92 ? 41.061 35.969 -32.755 1.00 29.09 92 SER A N 1
ATOM 751 C CA . SER A 1 92 ? 41.941 34.791 -32.788 1.00 29.09 92 SER A CA 1
ATOM 752 C C . SER A 1 92 ? 42.559 34.488 -31.415 1.00 29.09 92 SER A C 1
ATOM 754 O O . SER A 1 92 ? 42.948 35.416 -30.712 1.00 29.09 92 SER A O 1
ATOM 756 N N . ASP A 1 93 ? 42.838 33.211 -31.130 1.00 31.16 93 ASP A N 1
ATOM 757 C CA . ASP A 1 93 ? 44.097 32.845 -30.462 1.00 31.16 93 ASP A CA 1
ATOM 758 C C . ASP A 1 93 ? 44.566 31.432 -30.863 1.00 31.16 93 ASP A C 1
ATOM 760 O O . ASP A 1 93 ? 43.746 30.555 -31.146 1.00 31.16 93 ASP A O 1
ATOM 764 N N . ALA A 1 94 ? 45.884 31.209 -30.933 1.00 29.88 94 ALA A N 1
ATOM 765 C CA . ALA A 1 94 ? 46.468 30.013 -31.554 1.00 29.88 94 ALA A CA 1
ATOM 766 C C . ALA A 1 94 ? 47.631 29.403 -30.752 1.00 29.88 94 ALA A C 1
ATOM 768 O O . ALA A 1 94 ? 48.534 30.107 -30.304 1.00 29.88 94 ALA A O 1
ATOM 769 N N . ILE A 1 95 ? 47.664 28.068 -30.658 1.00 27.59 95 ILE A N 1
ATOM 770 C CA . ILE A 1 95 ? 48.828 27.284 -30.210 1.00 27.59 95 ILE A CA 1
ATOM 771 C C . ILE A 1 95 ? 49.076 26.146 -31.215 1.00 27.59 95 ILE A C 1
ATOM 773 O O . ILE A 1 95 ? 48.154 25.643 -31.854 1.00 27.59 95 ILE A O 1
ATOM 777 N N . HIS A 1 96 ? 50.348 25.797 -31.397 1.00 29.22 96 HIS A N 1
ATOM 778 C CA . HIS A 1 96 ? 50.904 25.082 -32.550 1.00 29.22 96 HIS A CA 1
ATOM 779 C C . HIS A 1 96 ? 51.749 23.877 -32.075 1.00 29.22 96 HIS A C 1
ATOM 781 O O . HIS A 1 96 ? 52.171 23.880 -30.920 1.00 29.22 96 HIS A O 1
ATOM 787 N N . ILE A 1 97 ? 52.112 22.952 -32.989 1.00 28.25 97 ILE A N 1
ATOM 788 C CA . ILE A 1 97 ? 53.135 21.877 -32.806 1.00 28.25 97 ILE A CA 1
ATOM 789 C C . ILE A 1 97 ? 52.598 20.672 -31.969 1.00 28.25 97 ILE A C 1
ATOM 791 O O . ILE A 1 97 ? 51.799 20.871 -31.063 1.00 28.25 97 ILE A O 1
ATOM 795 N N . THR A 1 98 ? 52.894 19.386 -32.235 1.00 27.91 98 THR A N 1
ATOM 796 C CA . THR A 1 98 ? 53.901 18.724 -33.107 1.00 27.91 98 THR A CA 1
ATOM 797 C C . THR A 1 98 ? 53.294 17.626 -34.001 1.00 27.91 98 THR A C 1
ATOM 799 O O . THR A 1 98 ? 52.294 17.006 -33.649 1.00 27.91 98 THR A O 1
ATOM 802 N N . GLU A 1 99 ? 53.979 17.288 -35.098 1.00 35.03 99 GLU A N 1
ATOM 803 C CA . GLU A 1 99 ? 53.903 15.955 -35.721 1.00 35.03 99 GLU A CA 1
ATOM 804 C C . GLU A 1 99 ? 54.590 14.883 -34.850 1.00 35.03 99 GLU A C 1
ATOM 806 O O . GLU A 1 99 ? 55.522 15.198 -34.110 1.00 35.03 99 GLU A O 1
ATOM 811 N N . LEU A 1 100 ? 54.261 13.601 -35.056 1.00 27.16 100 LEU A N 1
ATOM 812 C CA . LEU A 1 100 ? 55.287 12.556 -35.200 1.00 27.16 100 LEU A CA 1
ATOM 813 C C . LEU A 1 100 ? 54.732 11.315 -35.921 1.00 27.16 100 LEU A C 1
ATOM 815 O O . LEU A 1 100 ? 53.545 11.003 -35.844 1.00 27.16 100 LEU A O 1
ATOM 819 N N . ARG A 1 101 ? 55.613 10.624 -36.649 1.00 30.64 101 ARG A N 1
ATOM 820 C CA . ARG A 1 101 ? 55.353 9.327 -37.295 1.00 30.64 101 ARG A CA 1
ATOM 821 C C . ARG A 1 101 ? 55.623 8.198 -36.302 1.00 30.64 101 ARG A C 1
ATOM 823 O O . ARG A 1 101 ? 56.468 8.374 -35.435 1.00 30.64 101 ARG A O 1
ATOM 830 N N . ASP A 1 102 ? 55.072 7.014 -36.566 1.00 29.77 102 ASP A N 1
ATOM 831 C CA . ASP A 1 102 ? 55.923 5.817 -36.617 1.00 29.77 102 ASP A CA 1
ATOM 832 C C . ASP A 1 102 ? 55.316 4.690 -37.469 1.00 29.77 102 ASP A C 1
ATOM 834 O O . ASP A 1 102 ? 54.143 4.747 -37.846 1.00 29.77 102 ASP A O 1
ATOM 838 N N . THR A 1 103 ? 56.133 3.699 -37.850 1.00 31.72 103 THR A N 1
ATOM 839 C CA . THR A 1 103 ? 55.758 2.647 -38.822 1.00 31.72 103 THR A CA 1
ATOM 840 C C . THR A 1 103 ? 56.347 1.265 -38.500 1.00 31.72 103 THR A C 1
ATOM 842 O O . THR A 1 103 ? 57.398 1.164 -37.882 1.00 31.72 103 THR A O 1
ATOM 845 N N . ASN A 1 104 ? 55.715 0.223 -39.061 1.00 31.52 104 ASN A N 1
ATOM 846 C CA . ASN A 1 104 ? 56.239 -1.132 -39.323 1.00 31.52 104 ASN A CA 1
ATOM 847 C C . ASN A 1 104 ? 56.500 -2.115 -38.160 1.00 31.52 104 ASN A C 1
ATOM 849 O O . ASN A 1 104 ? 57.442 -1.983 -37.389 1.00 31.52 104 ASN A O 1
ATOM 853 N N . THR A 1 105 ? 55.780 -3.245 -38.202 1.00 29.81 105 THR A N 1
ATOM 854 C CA . THR A 1 105 ? 56.286 -4.644 -38.127 1.00 29.81 105 THR A CA 1
ATOM 855 C C . THR A 1 105 ? 55.077 -5.571 -38.392 1.00 29.81 105 THR A C 1
ATOM 857 O O . THR A 1 105 ? 54.086 -5.433 -37.689 1.00 29.81 105 THR A O 1
ATOM 860 N N . ASN A 1 106 ? 54.927 -6.413 -39.429 1.00 32.31 106 ASN A N 1
ATOM 861 C CA . ASN A 1 106 ? 55.769 -7.110 -40.428 1.00 32.31 106 ASN A CA 1
ATOM 862 C C . ASN A 1 106 ? 56.075 -8.590 -40.068 1.00 32.31 106 ASN A C 1
ATOM 864 O O . ASN A 1 106 ? 56.372 -8.869 -38.911 1.00 32.31 106 ASN A O 1
ATOM 868 N N . TYR A 1 107 ? 56.041 -9.486 -41.077 1.00 29.45 107 TYR A N 1
ATOM 869 C CA . TYR A 1 107 ? 56.008 -10.977 -41.025 1.00 29.45 107 TYR A CA 1
ATOM 870 C C . TYR A 1 107 ? 54.659 -11.612 -40.591 1.00 29.45 107 TYR A C 1
ATOM 872 O O . TYR A 1 107 ? 53.886 -10.980 -39.879 1.00 29.45 107 TYR A O 1
ATOM 880 N N . GLU A 1 108 ? 54.264 -12.823 -41.031 1.00 29.91 108 GLU A N 1
ATOM 881 C CA . GLU A 1 108 ? 55.007 -13.929 -41.692 1.00 29.91 108 GLU A CA 1
ATOM 882 C C . GLU A 1 108 ? 54.588 -14.284 -43.150 1.00 29.91 108 GLU A C 1
ATOM 884 O O . GLU A 1 108 ? 53.732 -13.646 -43.757 1.00 29.91 108 GLU A O 1
ATOM 889 N N . ASN A 1 109 ? 55.277 -15.279 -43.731 1.00 32.09 109 ASN A N 1
ATOM 890 C CA . ASN A 1 109 ? 55.423 -15.582 -45.166 1.00 32.09 109 ASN A CA 1
ATOM 891 C C . ASN A 1 109 ? 54.576 -16.768 -45.699 1.00 32.09 109 ASN A C 1
ATOM 893 O O . ASN A 1 109 ? 54.264 -17.675 -44.940 1.00 32.09 109 ASN A O 1
ATOM 897 N N . ASN A 1 110 ? 54.344 -16.772 -47.028 1.00 32.84 110 ASN A N 1
ATOM 898 C CA . ASN A 1 110 ? 54.508 -17.842 -48.060 1.00 32.84 110 ASN A CA 1
ATOM 899 C C . ASN A 1 110 ? 54.250 -19.340 -47.689 1.00 32.84 110 ASN A C 1
ATOM 901 O O . ASN A 1 110 ? 54.597 -19.797 -46.613 1.00 32.84 110 ASN A O 1
ATOM 905 N N . ALA A 1 111 ? 53.789 -20.241 -48.575 1.00 31.31 111 ALA A N 1
ATOM 906 C CA . ALA A 1 111 ? 54.131 -20.393 -50.001 1.00 31.31 111 ALA A CA 1
ATOM 907 C C . ALA A 1 111 ? 53.236 -21.427 -50.760 1.00 31.31 111 ALA A C 1
ATOM 909 O O . ALA A 1 111 ? 52.321 -22.010 -50.188 1.00 31.31 111 ALA A O 1
ATOM 910 N N . SER A 1 112 ? 53.627 -21.743 -52.010 1.00 31.50 112 SER A N 1
ATOM 911 C CA . SER A 1 112 ? 53.282 -22.945 -52.814 1.00 31.50 112 SER A CA 1
ATOM 912 C C . SER A 1 112 ? 52.031 -22.939 -53.717 1.00 31.50 112 SER A C 1
ATOM 914 O O . SER A 1 112 ? 51.050 -23.639 -53.486 1.00 31.50 112 SER A O 1
ATOM 916 N N . THR A 1 113 ? 52.170 -22.221 -54.833 1.00 32.16 113 THR A N 1
ATOM 917 C CA . THR A 1 113 ? 51.829 -22.617 -56.225 1.00 32.16 113 THR A CA 1
ATOM 918 C C . THR A 1 113 ? 51.333 -24.049 -56.525 1.00 32.16 113 THR A C 1
ATOM 920 O O . THR A 1 113 ? 51.901 -25.024 -56.032 1.00 32.16 113 THR A O 1
ATOM 923 N N . GLY A 1 114 ? 50.419 -24.162 -57.503 1.00 28.48 114 GLY A N 1
ATOM 924 C CA . GLY A 1 114 ? 50.091 -25.392 -58.249 1.00 28.48 114 GLY A CA 1
ATOM 925 C C . GLY A 1 114 ? 49.091 -25.122 -59.391 1.00 28.48 114 GLY A C 1
ATOM 926 O O . GLY A 1 114 ? 47.934 -24.813 -59.122 1.00 28.48 114 GLY A O 1
ATOM 927 N N . ASP A 1 115 ? 49.543 -25.175 -60.647 1.00 31.03 115 ASP A N 1
ATOM 928 C CA . ASP A 1 115 ? 48.826 -24.659 -61.831 1.00 31.03 115 ASP A CA 1
ATOM 929 C C . ASP A 1 115 ? 47.634 -25.492 -62.341 1.00 31.03 115 ASP A C 1
ATOM 931 O O . ASP A 1 115 ? 47.628 -26.717 -62.234 1.00 31.03 115 ASP A O 1
ATOM 935 N N . LEU A 1 116 ? 46.712 -24.826 -63.061 1.00 31.95 116 LEU A N 1
ATOM 936 C CA . LEU A 1 116 ? 46.409 -25.153 -64.471 1.00 31.95 116 LEU A CA 1
ATOM 937 C C . LEU A 1 116 ? 45.622 -24.032 -65.198 1.00 31.95 116 LEU A C 1
ATOM 939 O O . LEU A 1 116 ? 44.924 -23.230 -64.580 1.00 31.95 116 LEU A O 1
ATOM 943 N N . CYS A 1 117 ? 45.768 -23.960 -66.527 1.00 27.75 117 CYS A N 1
ATOM 944 C CA . CYS A 1 117 ? 45.177 -22.944 -67.421 1.00 27.75 117 CYS A CA 1
ATOM 945 C C . CYS A 1 117 ? 43.659 -23.144 -67.675 1.00 27.75 117 CYS A C 1
ATOM 947 O O . CYS A 1 117 ? 43.143 -24.235 -67.460 1.00 27.75 117 CYS A O 1
ATOM 949 N N . GLY A 1 118 ? 42.895 -22.183 -68.222 1.00 28.52 118 GLY A N 1
ATOM 950 C CA . GLY A 1 118 ? 43.201 -20.781 -68.564 1.00 28.52 118 GLY A CA 1
ATOM 951 C C . GLY A 1 118 ? 42.262 -20.178 -69.639 1.00 28.52 118 GLY A C 1
ATOM 952 O O . GLY A 1 118 ? 41.551 -20.900 -70.323 1.00 28.52 118 GLY A O 1
ATOM 953 N N . ASN A 1 119 ? 42.314 -18.848 -69.796 1.00 30.09 119 ASN A N 1
ATOM 954 C CA . ASN A 1 119 ? 41.843 -18.015 -70.928 1.00 30.09 119 ASN A CA 1
ATOM 955 C C . ASN A 1 119 ? 40.369 -18.053 -71.420 1.00 30.09 119 ASN A C 1
ATOM 957 O O . ASN A 1 119 ? 39.997 -18.795 -72.319 1.00 30.09 119 ASN A O 1
ATOM 961 N N . LYS A 1 120 ? 39.594 -17.074 -70.925 1.00 32.38 120 LYS A N 1
ATOM 962 C CA . LYS A 1 120 ? 38.999 -15.932 -71.673 1.00 32.38 120 LYS A CA 1
ATOM 963 C C . LYS A 1 120 ? 38.513 -16.062 -73.148 1.00 32.38 120 LYS A C 1
ATOM 965 O O . LYS A 1 120 ? 39.307 -16.314 -74.044 1.00 32.38 120 LYS A O 1
ATOM 970 N N . LEU A 1 121 ? 37.317 -15.468 -73.331 1.00 31.77 121 LEU A N 1
ATOM 971 C CA . LEU A 1 121 ? 36.803 -14.601 -74.426 1.00 31.77 121 LEU A CA 1
ATOM 972 C C . LEU A 1 121 ? 35.907 -15.169 -75.562 1.00 31.77 121 LEU A C 1
ATOM 974 O O . LEU A 1 121 ? 36.213 -16.174 -76.181 1.00 31.77 121 LEU A O 1
ATOM 978 N N . GLU A 1 122 ? 34.830 -14.400 -75.812 1.00 32.22 122 GLU A N 1
ATOM 979 C CA . GLU A 1 122 ? 34.058 -14.148 -77.054 1.00 32.22 122 GLU A CA 1
ATOM 980 C C . GLU A 1 122 ? 33.660 -15.294 -78.015 1.00 32.22 122 GLU A C 1
ATOM 982 O O . GLU A 1 122 ? 34.502 -15.899 -78.665 1.00 32.22 122 GLU A O 1
ATOM 987 N N . TYR A 1 123 ? 32.351 -15.415 -78.309 1.00 25.39 123 TYR A N 1
ATOM 988 C CA . TYR A 1 123 ? 31.775 -14.744 -79.497 1.00 25.39 123 TYR A CA 1
ATOM 989 C C . TYR A 1 123 ? 30.231 -14.628 -79.449 1.00 25.39 123 TYR A C 1
ATOM 991 O O . TYR A 1 123 ? 29.595 -14.969 -78.453 1.00 25.39 123 TYR A O 1
ATOM 999 N N . HIS A 1 124 ? 29.640 -14.079 -80.515 1.00 32.09 124 HIS A N 1
ATOM 1000 C CA . HIS A 1 124 ? 28.242 -13.635 -80.640 1.00 32.09 124 HIS A CA 1
ATOM 1001 C C . HIS A 1 124 ? 27.516 -14.365 -81.807 1.00 32.09 124 HIS A C 1
ATOM 1003 O O . HIS A 1 124 ? 28.184 -14.886 -82.692 1.00 32.09 124 HIS A O 1
ATOM 1009 N N . GLN A 1 125 ? 26.172 -14.258 -81.867 1.00 31.02 125 GLN A N 1
ATOM 1010 C CA . GLN A 1 125 ? 25.279 -14.362 -83.061 1.00 31.02 125 GLN A CA 1
ATOM 1011 C C . GLN A 1 125 ? 24.569 -15.690 -83.494 1.00 31.02 125 GLN A C 1
ATOM 1013 O O . GLN A 1 125 ? 25.179 -16.647 -83.943 1.00 31.02 125 GLN A O 1
ATOM 1018 N N . LEU A 1 126 ? 23.221 -15.573 -83.556 1.00 28.53 126 LEU A N 1
ATOM 1019 C CA . LEU A 1 126 ? 22.289 -15.868 -84.682 1.00 28.53 126 LEU A CA 1
ATOM 1020 C C . LEU A 1 126 ? 21.709 -17.286 -85.004 1.00 28.53 126 LEU A C 1
ATOM 1022 O O . LEU A 1 126 ? 22.328 -18.097 -85.679 1.00 28.53 126 LEU A O 1
ATOM 1026 N N . LYS A 1 127 ? 20.372 -17.378 -84.792 1.00 30.30 127 LYS A N 1
ATOM 1027 C CA . LYS A 1 127 ? 19.270 -17.577 -85.793 1.00 30.30 127 LYS A CA 1
ATOM 1028 C C . LYS A 1 127 ? 18.474 -18.908 -85.927 1.00 30.30 127 LYS A C 1
ATOM 1030 O O . LYS A 1 127 ? 18.912 -19.833 -86.592 1.00 30.30 127 LYS A O 1
ATOM 1035 N N . THR A 1 128 ? 17.179 -18.800 -85.556 1.00 30.84 128 THR A N 1
ATOM 1036 C CA . THR A 1 128 ? 15.934 -19.297 -86.233 1.00 30.84 128 THR A CA 1
ATOM 1037 C C . THR A 1 128 ? 15.694 -20.808 -86.440 1.00 30.84 128 THR A C 1
ATOM 1039 O O . THR A 1 128 ? 16.627 -21.554 -86.685 1.00 30.84 128 THR A O 1
ATOM 1042 N N . ALA A 1 129 ? 14.455 -21.336 -86.416 1.00 31.58 129 ALA A N 1
ATOM 1043 C CA . ALA A 1 129 ? 13.093 -20.753 -86.268 1.00 31.58 129 ALA A CA 1
ATOM 1044 C C . ALA A 1 129 ? 12.263 -21.580 -85.226 1.00 31.58 129 ALA A C 1
ATOM 1046 O O . ALA A 1 129 ? 12.903 -22.182 -84.372 1.00 31.58 129 ALA A O 1
ATOM 1047 N N . ASN A 1 130 ? 10.922 -21.710 -85.132 1.00 30.28 130 ASN A N 1
ATOM 1048 C CA . ASN A 1 130 ? 9.680 -21.318 -85.856 1.00 30.28 130 ASN A CA 1
ATOM 1049 C C . ASN A 1 130 ? 8.493 -21.522 -84.841 1.00 30.28 130 ASN A C 1
ATOM 1051 O O . ASN A 1 130 ? 8.679 -22.304 -83.913 1.00 30.28 130 ASN A O 1
ATOM 1055 N N . ILE A 1 131 ? 7.264 -20.973 -84.912 1.00 27.19 131 ILE A N 1
ATOM 1056 C CA . ILE A 1 131 ? 6.622 -19.971 -85.789 1.00 27.19 131 ILE A CA 1
ATOM 1057 C C . ILE A 1 131 ? 5.435 -19.257 -85.050 1.00 27.19 131 ILE A C 1
ATOM 1059 O O . ILE A 1 131 ? 5.108 -19.576 -83.912 1.00 27.19 131 ILE A O 1
ATOM 1063 N N . GLU A 1 132 ? 4.847 -18.283 -85.744 1.00 30.42 132 GLU A N 1
ATOM 1064 C CA . GLU A 1 132 ? 3.660 -17.396 -85.601 1.00 30.42 132 GLU A CA 1
ATOM 1065 C C . GLU A 1 132 ? 2.222 -17.985 -85.391 1.00 30.42 132 GLU A C 1
ATOM 1067 O O . GLU A 1 132 ? 2.077 -19.205 -85.506 1.00 30.42 132 GLU A O 1
ATOM 1072 N N . PRO A 1 133 ? 1.115 -17.170 -85.291 1.00 53.97 133 PRO A N 1
ATOM 1073 C CA . PRO A 1 133 ? 0.942 -15.739 -84.870 1.00 53.97 133 PRO A CA 1
ATOM 1074 C C . PRO A 1 133 ? -0.413 -15.349 -84.144 1.00 53.97 133 PRO A C 1
ATOM 1076 O O . PRO A 1 133 ? -1.240 -16.204 -83.849 1.00 53.97 133 PRO A O 1
ATOM 1079 N N . LEU A 1 134 ? -0.670 -14.018 -84.011 1.00 26.58 134 LEU A N 1
ATOM 1080 C CA . LEU A 1 134 ? -1.938 -13.260 -83.738 1.00 26.58 134 LEU A CA 1
ATOM 1081 C C . LEU A 1 134 ? -2.501 -13.211 -82.277 1.00 26.58 134 LEU A C 1
ATOM 1083 O O . LEU A 1 134 ? -2.459 -14.210 -81.575 1.00 26.58 134 LEU A O 1
ATOM 1087 N N . VAL A 1 135 ? -3.116 -12.113 -81.765 1.00 27.09 135 VAL A N 1
ATOM 1088 C CA . VAL A 1 135 ? -3.030 -10.664 -82.119 1.00 27.09 135 VAL A CA 1
ATOM 1089 C C . VAL A 1 135 ? -3.479 -9.700 -80.976 1.00 27.09 135 VAL A C 1
ATOM 1091 O O . VAL A 1 135 ? -4.474 -9.935 -80.307 1.00 27.09 135 VAL A O 1
ATOM 1094 N N . ASN A 1 136 ? -2.711 -8.613 -80.816 1.00 27.41 136 ASN A N 1
ATOM 1095 C CA . ASN A 1 136 ? -2.951 -7.202 -80.408 1.00 27.41 136 ASN A CA 1
ATOM 1096 C C . ASN A 1 136 ? -4.153 -6.641 -79.562 1.00 27.41 136 ASN A C 1
ATOM 1098 O O . ASN A 1 136 ? -5.314 -6.973 -79.764 1.00 27.41 136 ASN A O 1
ATOM 1102 N N . THR A 1 137 ? -3.824 -5.549 -78.832 1.00 28.81 137 THR A N 1
ATOM 1103 C CA . THR A 1 137 ? -4.609 -4.324 -78.449 1.00 28.81 137 THR A CA 1
ATOM 1104 C C . THR A 1 137 ? -5.728 -4.287 -77.374 1.00 28.81 137 THR A C 1
ATOM 1106 O O . THR A 1 137 ? -6.857 -4.680 -77.616 1.00 28.81 137 THR A O 1
ATOM 1109 N N . ASN A 1 138 ? -5.406 -3.599 -76.261 1.00 27.39 138 ASN A N 1
ATOM 1110 C CA . ASN A 1 138 ? -6.009 -2.373 -75.670 1.00 27.39 138 ASN A CA 1
ATOM 1111 C C . ASN A 1 138 ? -7.541 -2.113 -75.537 1.00 27.39 138 ASN A C 1
ATOM 1113 O O . ASN A 1 138 ? -8.285 -2.192 -76.504 1.00 27.39 138 ASN A O 1
ATOM 1117 N N . ALA A 1 139 ? -7.862 -1.465 -74.394 1.00 26.59 139 ALA A N 1
ATOM 1118 C CA . ALA A 1 139 ? -8.824 -0.355 -74.169 1.00 26.59 139 ALA A CA 1
ATOM 1119 C C . ALA A 1 139 ? -10.226 -0.612 -73.538 1.00 26.59 139 ALA A C 1
ATOM 1121 O O . ALA A 1 139 ? -11.163 -0.991 -74.221 1.00 26.59 139 ALA A O 1
ATOM 1122 N N . PHE A 1 140 ? -10.343 -0.179 -72.266 1.00 26.83 140 PHE A N 1
ATOM 1123 C CA . PHE A 1 140 ? -11.363 0.733 -71.681 1.00 26.83 140 PHE A CA 1
ATOM 1124 C C . PHE A 1 140 ? -12.880 0.386 -71.607 1.00 26.83 140 PHE A C 1
ATOM 1126 O O . PHE A 1 140 ? -13.443 -0.281 -72.462 1.00 26.83 140 PHE A O 1
ATOM 1133 N N . ILE A 1 141 ? -13.532 1.035 -70.620 1.00 26.97 141 ILE A N 1
ATOM 1134 C CA . ILE A 1 141 ? -14.987 1.193 -70.344 1.00 26.97 141 ILE A CA 1
ATOM 1135 C C . ILE A 1 141 ? -15.636 0.166 -69.382 1.00 26.97 141 ILE A C 1
ATOM 1137 O O . ILE A 1 141 ? -15.170 -0.952 -69.185 1.00 26.97 141 ILE A O 1
ATOM 1141 N N . GLU A 1 142 ? -16.656 0.666 -68.676 1.00 29.59 142 GLU A N 1
ATOM 1142 C CA . GLU A 1 142 ? -17.284 0.178 -67.443 1.00 29.59 142 GLU A CA 1
ATOM 1143 C C . GLU A 1 142 ? -18.588 -0.634 -67.681 1.00 29.59 142 GLU A C 1
ATOM 1145 O O . GLU A 1 142 ? -19.027 -0.817 -68.813 1.00 29.59 142 GLU A O 1
ATOM 1150 N N . ASN A 1 143 ? -19.273 -0.947 -66.566 1.00 28.53 143 ASN A N 1
ATOM 1151 C CA . ASN A 1 143 ? -20.711 -1.245 -66.394 1.00 28.53 143 ASN A CA 1
ATOM 1152 C C . ASN A 1 143 ? -21.208 -2.712 -66.371 1.00 28.53 143 ASN A C 1
ATOM 1154 O O . ASN A 1 143 ? -21.452 -3.338 -67.393 1.00 28.53 143 ASN A O 1
ATOM 1158 N N . ASN A 1 144 ? -21.566 -3.115 -65.142 1.00 28.86 144 ASN A N 1
ATOM 1159 C CA . ASN A 1 144 ? -22.831 -3.748 -64.724 1.00 28.86 144 ASN A CA 1
ATOM 1160 C C . ASN A 1 144 ? -23.230 -5.170 -65.181 1.00 28.86 144 ASN A C 1
ATOM 1162 O O . ASN A 1 144 ? -23.491 -5.440 -66.343 1.00 28.86 144 ASN A O 1
ATOM 1166 N N . ASN A 1 145 ? -23.475 -6.001 -64.156 1.00 30.83 145 ASN A N 1
ATOM 1167 C CA . ASN A 1 145 ? -24.619 -6.909 -63.961 1.00 30.83 145 ASN A CA 1
ATOM 1168 C C . ASN A 1 145 ? -25.219 -7.669 -65.162 1.00 30.83 145 ASN A C 1
ATOM 1170 O O . ASN A 1 145 ? -25.918 -7.077 -65.978 1.00 30.83 145 ASN A O 1
ATOM 1174 N N . ILE A 1 146 ? -25.214 -9.009 -65.072 1.00 27.03 146 ILE A N 1
ATOM 1175 C CA . ILE A 1 146 ? -26.449 -9.828 -65.020 1.00 27.03 146 ILE A CA 1
ATOM 1176 C C . ILE A 1 146 ? -26.144 -11.261 -64.519 1.00 27.03 146 ILE A C 1
ATOM 1178 O O . ILE A 1 146 ? -24.998 -11.702 -64.514 1.00 27.03 146 ILE A O 1
ATOM 1182 N N . LEU A 1 147 ? -27.177 -11.945 -64.014 1.00 29.55 147 LEU A N 1
ATOM 1183 C CA . LEU A 1 147 ? -27.167 -13.307 -63.453 1.00 29.55 147 LEU A CA 1
ATOM 1184 C C . LEU A 1 147 ? -26.803 -14.397 -64.490 1.00 29.55 147 LEU A C 1
ATOM 1186 O O . LEU A 1 147 ? -27.052 -14.208 -65.676 1.00 29.55 147 LEU A O 1
ATOM 1190 N N . VAL A 1 148 ? -26.395 -15.594 -64.021 1.00 27.95 148 VAL A N 1
ATOM 1191 C CA . VAL A 1 148 ? -27.206 -16.843 -64.123 1.00 27.95 148 VAL A CA 1
ATOM 1192 C C . VAL A 1 148 ? -26.537 -18.054 -63.420 1.00 27.95 148 VAL A C 1
ATOM 1194 O O . VAL A 1 148 ? -25.435 -18.453 -63.766 1.00 27.95 148 VAL A O 1
ATOM 1197 N N . ASN A 1 149 ? -27.274 -18.608 -62.444 1.00 26.66 149 ASN A N 1
ATOM 1198 C CA . ASN A 1 149 ? -27.427 -19.991 -61.927 1.00 26.66 149 ASN A CA 1
ATOM 1199 C C . ASN A 1 149 ? -26.272 -21.026 -61.890 1.00 26.66 149 ASN A C 1
ATOM 1201 O O . ASN A 1 149 ? -25.583 -21.224 -62.882 1.00 26.66 149 ASN A O 1
ATOM 1205 N N . ILE A 1 150 ? -26.258 -21.836 -60.803 1.00 27.62 150 ILE A N 1
ATOM 1206 C CA . ILE A 1 150 ? -26.214 -23.334 -60.722 1.00 27.62 150 ILE A CA 1
ATOM 1207 C C . ILE A 1 150 ? -25.638 -23.782 -59.348 1.00 27.62 150 ILE A C 1
ATOM 1209 O O . ILE A 1 150 ? -24.543 -23.333 -59.014 1.00 27.62 150 ILE A O 1
ATOM 1213 N N . PRO A 1 151 ? -26.234 -24.743 -58.595 1.00 34.44 151 PRO A N 1
ATOM 1214 C CA . PRO A 1 151 ? -27.637 -25.167 -58.479 1.00 34.44 151 PRO A CA 1
ATOM 1215 C C . PRO A 1 151 ? -28.111 -25.201 -56.989 1.00 34.44 151 PRO A C 1
ATOM 1217 O O . PRO A 1 151 ? -27.543 -24.535 -56.128 1.00 34.44 151 PRO A O 1
ATOM 1220 N N . GLU A 1 152 ? -29.165 -25.965 -56.677 1.00 26.44 152 GLU A N 1
ATOM 1221 C CA . GLU A 1 152 ? -29.921 -25.937 -55.411 1.00 26.44 152 GLU A CA 1
ATOM 1222 C C . GLU A 1 152 ? -29.661 -27.103 -54.422 1.00 26.44 152 GLU A C 1
ATOM 1224 O O . GLU A 1 152 ? -29.511 -28.243 -54.853 1.00 26.44 152 GLU A O 1
ATOM 1229 N N . GLN A 1 153 ? -29.829 -26.812 -53.112 1.00 32.03 153 GLN A N 1
ATOM 1230 C CA . GLN A 1 153 ? -30.412 -27.688 -52.054 1.00 32.03 153 GLN A CA 1
ATOM 1231 C C . GLN A 1 153 ? -29.632 -28.983 -51.640 1.00 32.03 153 GLN A C 1
ATOM 1233 O O . GLN A 1 153 ? -28.722 -29.412 -52.346 1.00 32.03 153 GLN A O 1
ATOM 1238 N N . PRO A 1 154 ? -29.935 -29.632 -50.480 1.00 39.28 154 PRO A N 1
ATOM 1239 C CA . PRO A 1 154 ? -31.025 -29.372 -49.533 1.00 39.28 154 PRO A CA 1
ATOM 1240 C C . PRO A 1 154 ? -30.640 -28.788 -48.160 1.00 39.28 154 PRO A C 1
ATOM 1242 O O . PRO A 1 154 ? -29.566 -29.031 -47.615 1.00 39.28 154 PRO A O 1
ATOM 1245 N N . HIS A 1 155 ? -31.589 -28.051 -47.578 1.00 30.33 155 HIS A N 1
ATOM 1246 C CA . HIS A 1 155 ? -31.541 -27.515 -46.214 1.00 30.33 155 HIS A CA 1
ATOM 1247 C C . HIS A 1 155 ? -31.956 -28.551 -45.149 1.00 30.33 155 HIS A C 1
ATOM 1249 O O . HIS A 1 155 ? -32.759 -29.446 -45.409 1.00 30.33 155 HIS A O 1
ATOM 1255 N N . THR A 1 156 ? -31.579 -28.292 -43.893 1.00 28.52 156 THR A N 1
ATOM 1256 C CA . THR A 1 156 ? -32.497 -28.477 -42.752 1.00 28.52 156 THR A CA 1
ATOM 1257 C C . THR A 1 156 ? -32.695 -27.129 -42.064 1.00 28.52 156 THR A C 1
ATOM 1259 O O . THR A 1 156 ? -31.733 -26.524 -41.595 1.00 28.52 156 THR A O 1
ATOM 1262 N N . SER A 1 157 ? -33.931 -26.642 -42.060 1.00 30.48 157 SER A N 1
ATOM 1263 C CA . SER A 1 157 ? -34.340 -25.312 -41.598 1.00 30.48 157 SER A CA 1
ATOM 1264 C C . SER A 1 157 ? -34.460 -25.193 -40.079 1.00 30.48 157 SER A C 1
ATOM 1266 O O . SER A 1 157 ? -34.906 -26.134 -39.428 1.00 30.48 157 SER A O 1
ATOM 1268 N N . PHE A 1 158 ? -34.215 -23.991 -39.553 1.00 29.69 158 PHE A N 1
ATOM 1269 C CA . PHE A 1 158 ? -35.082 -23.373 -38.542 1.00 29.69 158 PHE A CA 1
ATOM 1270 C C . PHE A 1 158 ? -35.040 -21.844 -38.696 1.00 29.69 158 PHE A C 1
ATOM 1272 O O . PHE A 1 158 ? -34.000 -21.281 -39.044 1.00 29.69 158 PHE A O 1
ATOM 1279 N N . ASP A 1 159 ? -36.189 -21.195 -38.517 1.00 27.92 159 ASP A N 1
ATOM 1280 C CA . ASP A 1 159 ? -36.443 -19.853 -39.049 1.00 27.92 159 ASP A CA 1
ATOM 1281 C C . ASP A 1 159 ? -35.882 -18.688 -38.223 1.00 27.92 159 ASP A C 1
ATOM 1283 O O . ASP A 1 159 ? -35.718 -18.758 -37.003 1.00 27.92 159 ASP A O 1
ATOM 1287 N N . LYS A 1 160 ? -35.658 -17.565 -38.915 1.00 31.23 160 LYS A N 1
ATOM 1288 C CA . LYS A 1 160 ? -35.420 -16.245 -38.321 1.00 31.23 160 LYS A CA 1
ATOM 1289 C C . LYS A 1 160 ? -36.638 -15.345 -38.531 1.00 31.23 160 LYS A C 1
ATOM 1291 O O . LYS A 1 160 ? -36.702 -14.638 -39.534 1.00 31.23 160 LYS A O 1
ATOM 1296 N N . ASN A 1 161 ? -37.526 -15.278 -37.544 1.00 29.94 161 ASN A N 1
ATOM 1297 C CA . ASN A 1 161 ? -38.459 -14.157 -37.422 1.00 29.94 161 ASN A CA 1
ATOM 1298 C C . ASN A 1 161 ? -37.862 -13.110 -36.475 1.00 29.94 161 ASN A C 1
ATOM 1300 O O . ASN A 1 161 ? -38.128 -13.122 -35.277 1.00 29.94 161 ASN A O 1
ATOM 1304 N N . ASN A 1 162 ? -37.047 -12.206 -37.025 1.00 30.61 162 ASN A N 1
ATOM 1305 C CA . ASN A 1 162 ? -36.683 -10.957 -36.354 1.00 30.61 162 ASN A CA 1
ATOM 1306 C C . ASN A 1 162 ? -37.624 -9.847 -36.844 1.00 30.61 162 ASN A C 1
ATOM 1308 O O . ASN A 1 162 ? -37.247 -9.034 -37.687 1.00 30.61 162 ASN A O 1
ATOM 1312 N N . GLU A 1 163 ? -38.847 -9.813 -36.316 1.00 29.28 163 GLU A N 1
ATOM 1313 C CA . GLU A 1 163 ? -39.625 -8.572 -36.333 1.00 29.28 163 GLU A CA 1
ATOM 1314 C C . GLU A 1 163 ? -38.975 -7.560 -35.380 1.00 29.28 163 GLU A C 1
ATOM 1316 O O . GLU A 1 163 ? -38.422 -7.924 -34.338 1.00 29.28 163 GLU A O 1
ATOM 1321 N N . CYS A 1 164 ? -39.007 -6.282 -35.749 1.00 35.66 164 CYS A N 1
ATOM 1322 C CA . CYS A 1 164 ? -38.516 -5.214 -34.890 1.00 35.66 164 CYS A CA 1
ATOM 1323 C C . CYS A 1 164 ? -39.591 -4.874 -33.850 1.00 35.66 164 CYS A C 1
ATOM 1325 O O . CYS A 1 164 ? -40.718 -4.561 -34.224 1.00 35.66 164 CYS A O 1
ATOM 1327 N N . PHE A 1 165 ? -39.243 -4.921 -32.562 1.00 27.16 165 PHE A N 1
ATOM 1328 C CA . PHE A 1 165 ? -40.134 -4.514 -31.477 1.00 27.16 165 PHE A CA 1
ATOM 1329 C C . PHE A 1 165 ? -39.435 -3.537 -30.531 1.00 27.16 165 PHE A C 1
ATOM 1331 O O . PHE A 1 165 ? -38.690 -3.929 -29.632 1.00 27.16 165 PHE A O 1
ATOM 1338 N N . GLU A 1 166 ? -39.731 -2.253 -30.714 1.00 37.81 166 GLU A N 1
ATOM 1339 C CA . GLU A 1 166 ? -39.589 -1.251 -29.664 1.00 37.81 166 GLU A CA 1
ATOM 1340 C C . GLU A 1 166 ? -40.776 -1.364 -28.698 1.00 37.81 166 GLU A C 1
ATOM 1342 O O . GLU A 1 166 ? -41.881 -0.926 -29.011 1.00 37.81 166 GLU A O 1
ATOM 1347 N N . ILE A 1 167 ? -40.556 -1.907 -27.499 1.00 32.38 167 ILE A N 1
ATOM 1348 C CA . ILE A 1 167 ? -41.363 -1.571 -26.317 1.00 32.38 167 ILE A CA 1
ATOM 1349 C C . ILE A 1 167 ? -40.399 -1.392 -25.146 1.00 32.38 167 ILE A C 1
ATOM 1351 O O . ILE A 1 167 ? -39.627 -2.292 -24.819 1.00 32.38 167 ILE A O 1
ATOM 1355 N N . GLY A 1 168 ? -40.439 -0.220 -24.514 1.00 40.59 168 GLY A N 1
ATOM 1356 C CA . GLY A 1 168 ? -39.696 0.046 -23.288 1.00 40.59 168 GLY A CA 1
ATOM 1357 C C . GLY A 1 168 ? -40.536 -0.252 -22.049 1.00 40.59 168 GLY A C 1
ATOM 1358 O O . GLY A 1 168 ? -41.589 0.351 -21.867 1.00 40.59 168 GLY A O 1
ATOM 1359 N N . GLU A 1 169 ? -40.028 -1.097 -21.152 1.00 29.05 169 GLU A N 1
ATOM 1360 C CA . GLU A 1 169 ? -40.496 -1.178 -19.764 1.00 29.05 169 GLU A CA 1
ATOM 1361 C C . GLU A 1 169 ? -39.317 -1.038 -18.794 1.00 29.05 169 GLU A C 1
ATOM 1363 O O . GLU A 1 169 ? -38.330 -1.775 -18.860 1.00 29.05 169 GLU A O 1
ATOM 1368 N N . MET A 1 170 ? -39.429 -0.105 -17.845 1.00 33.09 170 MET A N 1
ATOM 1369 C CA . MET A 1 170 ? -38.496 -0.010 -16.722 1.00 33.09 170 MET A CA 1
ATOM 1370 C C . MET A 1 170 ? -38.818 -1.098 -15.692 1.00 33.09 170 MET A C 1
ATOM 1372 O O . MET A 1 170 ? -39.601 -0.877 -14.767 1.00 33.09 170 MET A O 1
ATOM 1376 N N . VAL A 1 171 ? -38.186 -2.268 -15.818 1.00 28.73 171 VAL A N 1
ATOM 1377 C CA . VAL A 1 171 ? -38.265 -3.323 -14.794 1.00 28.73 171 VAL A CA 1
ATOM 1378 C C . VAL A 1 171 ? -37.542 -2.858 -13.527 1.00 28.73 171 VAL A C 1
ATOM 1380 O O . VAL A 1 171 ? -36.329 -3.009 -13.377 1.00 28.73 171 VAL A O 1
ATOM 1383 N N . ASN A 1 172 ? -38.306 -2.269 -12.609 1.00 28.05 172 ASN A N 1
ATOM 1384 C CA . ASN A 1 172 ? -37.824 -1.805 -11.315 1.00 28.05 172 ASN A CA 1
ATOM 1385 C C . ASN A 1 172 ? -37.498 -3.002 -10.402 1.00 28.05 172 ASN A C 1
ATOM 1387 O O . ASN A 1 172 ? -38.383 -3.575 -9.760 1.00 28.05 172 ASN A O 1
ATOM 1391 N N . TYR A 1 173 ? -36.220 -3.385 -10.351 1.00 32.28 173 TYR A N 1
ATOM 1392 C CA . TYR A 1 173 ? -35.720 -4.411 -9.437 1.00 32.28 173 TYR A CA 1
ATOM 1393 C C . TYR A 1 173 ? -35.720 -3.900 -7.990 1.00 32.28 173 TYR A C 1
ATOM 1395 O O . TYR A 1 173 ? -34.710 -3.426 -7.476 1.00 32.28 173 TYR A O 1
ATOM 1403 N N . ASN A 1 174 ? -36.852 -4.071 -7.306 1.00 28.22 174 ASN A N 1
ATOM 1404 C CA . ASN A 1 174 ? -36.877 -4.072 -5.847 1.00 28.22 174 ASN A CA 1
ATOM 1405 C C . ASN A 1 174 ? -36.008 -5.233 -5.337 1.00 28.22 174 ASN A C 1
ATOM 1407 O O . ASN A 1 174 ? -36.421 -6.395 -5.405 1.00 28.22 174 ASN A O 1
ATOM 1411 N N . GLU A 1 175 ? -34.829 -4.924 -4.794 1.00 37.44 175 GLU A N 1
ATOM 1412 C CA . GLU A 1 175 ? -34.035 -5.877 -4.017 1.00 37.44 175 GLU A CA 1
ATOM 1413 C C . GLU A 1 175 ? -34.820 -6.280 -2.760 1.00 37.44 175 GLU A C 1
ATOM 1415 O O . GLU A 1 175 ? -34.784 -5.618 -1.723 1.00 37.44 175 GLU A O 1
ATOM 1420 N N . LYS A 1 176 ? -35.560 -7.392 -2.843 1.00 31.19 176 LYS A N 1
ATOM 1421 C CA . LYS A 1 176 ? -36.043 -8.075 -1.644 1.00 31.19 176 LYS A CA 1
ATOM 1422 C C . LYS A 1 176 ? -34.834 -8.592 -0.874 1.00 31.19 176 LYS A C 1
ATOM 1424 O O . LYS A 1 176 ? -34.078 -9.407 -1.401 1.00 31.19 176 LYS A O 1
ATOM 1429 N N . ASN A 1 177 ? -34.707 -8.146 0.376 1.00 32.78 177 ASN A N 1
ATOM 1430 C CA . ASN A 1 177 ? -33.732 -8.664 1.331 1.00 32.78 177 ASN A CA 1
ATOM 1431 C C . ASN A 1 177 ? -33.717 -10.198 1.307 1.00 32.78 177 ASN A C 1
ATOM 1433 O O . ASN A 1 177 ? -34.770 -10.837 1.369 1.00 32.78 177 ASN A O 1
ATOM 1437 N N . SER A 1 178 ? -32.524 -10.786 1.255 1.00 35.00 178 SER A N 1
ATOM 1438 C CA . SER A 1 178 ? -32.346 -12.219 1.457 1.00 35.00 178 SER A CA 1
ATOM 1439 C C . SER A 1 178 ? -32.560 -12.548 2.934 1.00 35.00 178 SER A C 1
ATOM 1441 O O . SER A 1 178 ? -31.633 -12.436 3.736 1.00 35.00 178 SER A O 1
ATOM 1443 N N . GLU A 1 179 ? -33.785 -12.927 3.287 1.00 34.34 179 GLU A N 1
ATOM 1444 C CA . GLU A 1 179 ? -34.101 -13.507 4.593 1.00 34.34 179 GLU A CA 1
ATOM 1445 C C . GLU A 1 179 ? -33.221 -14.745 4.839 1.00 34.34 179 GLU A C 1
ATOM 1447 O O . GLU A 1 179 ? -32.941 -15.521 3.916 1.00 34.34 179 GLU A O 1
ATOM 1452 N N . GLU A 1 180 ? -32.756 -14.913 6.080 1.00 39.66 180 GLU A N 1
ATOM 1453 C CA . GLU A 1 180 ? -31.944 -16.060 6.485 1.00 39.66 180 GLU A CA 1
ATOM 1454 C C . GLU A 1 180 ? -32.764 -17.341 6.300 1.00 39.66 180 GLU A C 1
ATOM 1456 O O . GLU A 1 180 ? -33.711 -17.603 7.041 1.00 39.66 180 GLU A O 1
ATOM 1461 N N . ARG A 1 181 ? -32.416 -18.151 5.294 1.00 38.16 181 ARG A N 1
ATOM 1462 C CA . ARG A 1 181 ? -33.020 -19.475 5.142 1.00 38.16 181 ARG A CA 1
ATOM 1463 C C . ARG A 1 181 ? -32.514 -20.366 6.264 1.00 38.16 181 ARG A C 1
ATOM 1465 O O . ARG A 1 181 ? -31.314 -20.635 6.338 1.00 38.16 181 ARG A O 1
ATOM 1472 N N . GLU A 1 182 ? -33.434 -20.870 7.080 1.00 39.94 182 GLU A N 1
ATOM 1473 C CA . GLU A 1 182 ? -33.158 -22.033 7.915 1.00 39.94 182 GLU A CA 1
ATOM 1474 C C . GLU A 1 182 ? -32.610 -23.164 7.033 1.00 39.94 182 GLU A C 1
ATOM 1476 O O . GLU A 1 182 ? -33.043 -23.357 5.892 1.00 39.94 182 GLU A O 1
ATOM 1481 N N . ILE A 1 183 ? -31.615 -23.893 7.541 1.00 47.16 183 ILE A N 1
ATOM 1482 C CA . ILE A 1 183 ? -30.999 -24.990 6.795 1.00 47.16 183 ILE A CA 1
ATOM 1483 C C . ILE A 1 183 ? -31.987 -26.157 6.792 1.00 47.16 183 ILE A C 1
ATOM 1485 O O . ILE A 1 183 ? -32.025 -26.941 7.741 1.00 47.16 183 ILE A O 1
ATOM 1489 N N . GLU A 1 184 ? -32.782 -26.264 5.722 1.00 47.91 184 GLU A N 1
ATOM 1490 C CA . GLU A 1 184 ? -33.606 -27.443 5.445 1.00 47.91 184 GLU A CA 1
ATOM 1491 C C . GLU A 1 184 ? -32.739 -28.697 5.603 1.00 47.91 184 GLU A C 1
ATOM 1493 O O . GLU A 1 184 ? -31.665 -28.815 5.003 1.00 47.91 184 GLU A O 1
ATOM 1498 N N . SER A 1 185 ? -33.174 -29.619 6.464 1.00 60.91 185 SER A N 1
ATOM 1499 C CA . SER A 1 185 ? -32.370 -30.775 6.854 1.00 60.91 185 SER A CA 1
ATOM 1500 C C . SER A 1 185 ? -32.026 -31.622 5.627 1.00 60.91 185 SER A C 1
ATOM 1502 O O . SER A 1 185 ? -32.918 -32.205 5.006 1.00 60.91 185 SER A O 1
ATOM 1504 N N . ILE A 1 186 ? -30.734 -31.683 5.293 1.00 61.53 186 ILE A N 1
ATOM 1505 C CA . ILE A 1 186 ? -30.204 -32.402 4.128 1.00 61.53 186 ILE A CA 1
ATOM 1506 C C . ILE A 1 186 ? -30.743 -33.839 4.112 1.00 61.53 186 ILE A C 1
ATOM 1508 O O . ILE A 1 186 ? -30.621 -34.558 5.105 1.00 61.53 186 ILE A O 1
ATOM 1512 N N . SER A 1 187 ? -31.311 -34.269 2.978 1.00 68.38 187 SER A N 1
ATOM 1513 C CA . SER A 1 187 ? -31.770 -35.653 2.815 1.00 68.38 187 SER A CA 1
ATOM 1514 C C . SER A 1 187 ? -30.610 -36.628 3.077 1.00 68.38 187 SER A C 1
ATOM 1516 O O . SER A 1 187 ? -29.566 -36.504 2.422 1.00 68.38 187 SER A O 1
ATOM 1518 N N . PRO A 1 188 ? -30.771 -37.630 3.967 1.00 75.44 188 PRO A N 1
ATOM 1519 C CA . PRO A 1 188 ? -29.710 -38.590 4.295 1.00 75.44 188 PRO A CA 1
ATOM 1520 C C . PRO A 1 188 ? -29.294 -39.478 3.106 1.00 75.44 188 PRO A C 1
ATOM 1522 O O . PRO A 1 188 ? -28.307 -40.204 3.188 1.00 75.44 188 PRO A O 1
ATOM 1525 N N . GLU A 1 189 ? -30.009 -39.393 1.981 1.00 82.56 189 GLU A N 1
ATOM 1526 C CA . GLU A 1 189 ? -29.663 -40.001 0.692 1.00 82.56 189 GLU A CA 1
ATOM 1527 C C . GLU A 1 189 ? -28.302 -39.532 0.128 1.00 82.56 189 GLU A C 1
ATOM 1529 O O . GLU A 1 189 ? -27.681 -40.255 -0.654 1.00 82.56 189 GLU A O 1
ATOM 1534 N N . PHE A 1 190 ? -27.803 -38.357 0.544 1.00 87.00 190 PHE A N 1
ATOM 1535 C CA . PHE A 1 190 ? -26.563 -37.759 0.022 1.00 87.00 190 PHE A CA 1
ATOM 1536 C C . PHE A 1 190 ? -25.394 -37.684 1.024 1.00 87.00 190 PHE A C 1
ATOM 1538 O O . PHE A 1 190 ? -24.401 -36.995 0.767 1.00 87.00 190 PHE A O 1
ATOM 1545 N N . GLU A 1 191 ? -25.450 -38.427 2.134 1.00 85.56 191 GLU A N 1
ATOM 1546 C CA . GLU A 1 191 ? -24.258 -38.695 2.951 1.00 85.56 191 GLU A CA 1
ATOM 1547 C C . GLU A 1 191 ? -23.257 -39.594 2.204 1.00 85.56 191 GLU A C 1
ATOM 1549 O O . GLU A 1 191 ? -23.643 -40.521 1.487 1.00 85.56 191 GLU A O 1
ATOM 1554 N N . VAL A 1 192 ? -21.950 -39.383 2.406 1.00 84.06 192 VAL A N 1
ATOM 1555 C CA . VAL A 1 192 ? -20.934 -40.302 1.860 1.00 84.06 192 VAL A CA 1
ATOM 1556 C C . VAL A 1 192 ? -21.156 -41.738 2.379 1.00 84.06 192 VAL A C 1
ATOM 1558 O O . VAL A 1 192 ? -21.166 -41.944 3.600 1.00 84.06 192 VAL A O 1
ATOM 1561 N N . PRO A 1 193 ? -21.217 -42.756 1.492 1.00 83.38 193 PRO A N 1
ATOM 1562 C CA . PRO A 1 193 ? -21.360 -44.154 1.886 1.00 83.38 193 PRO A CA 1
ATOM 1563 C C . PRO A 1 193 ? -20.313 -44.619 2.906 1.00 83.38 193 PRO A C 1
ATOM 1565 O O . PRO A 1 193 ? -19.117 -44.357 2.769 1.00 83.38 193 PRO A O 1
ATOM 1568 N N . LYS A 1 194 ? -20.749 -45.427 3.884 1.00 81.56 194 LYS A N 1
ATOM 1569 C CA . LYS A 1 194 ? -19.904 -46.022 4.947 1.00 81.56 194 LYS A CA 1
ATOM 1570 C C . LYS A 1 194 ? -18.742 -46.886 4.416 1.00 81.56 194 LYS A C 1
ATOM 1572 O O . LYS A 1 194 ? -17.833 -47.234 5.170 1.00 81.56 194 LYS A O 1
ATOM 1577 N N . GLU A 1 195 ? -18.770 -47.211 3.124 1.00 72.81 195 GLU A N 1
ATOM 1578 C CA . GLU A 1 195 ? -17.717 -47.883 2.359 1.00 72.81 195 GLU A CA 1
ATOM 1579 C C . GLU A 1 195 ? -16.464 -47.025 2.122 1.00 72.81 195 GLU A C 1
ATOM 1581 O O . GLU A 1 195 ? -15.399 -47.602 1.884 1.00 72.81 195 GLU A O 1
ATOM 1586 N N . LEU A 1 196 ? -16.548 -45.684 2.188 1.00 79.94 196 LEU A N 1
ATOM 1587 C CA . LEU A 1 196 ? -15.415 -44.786 1.923 1.00 79.94 196 LEU A CA 1
ATOM 1588 C C . LEU A 1 196 ? -14.369 -44.848 3.052 1.00 79.94 196 LEU A C 1
ATOM 1590 O O . LEU A 1 196 ? -14.271 -43.984 3.925 1.00 79.94 196 LEU A O 1
ATOM 1594 N N . LYS A 1 197 ? -13.557 -45.903 3.026 1.00 76.88 197 LYS A N 1
ATOM 1595 C CA . LYS A 1 197 ? -12.403 -46.082 3.903 1.00 76.88 197 LYS A CA 1
ATOM 1596 C C . LYS A 1 197 ? -11.249 -45.211 3.409 1.00 76.88 197 LYS A C 1
ATOM 1598 O O . LYS A 1 197 ? -10.557 -45.578 2.462 1.00 76.88 197 LYS A O 1
ATOM 1603 N N . LEU A 1 198 ? -11.007 -44.102 4.106 1.00 75.50 198 LEU A N 1
ATOM 1604 C CA . LEU A 1 198 ? -9.721 -43.402 4.074 1.00 75.50 198 LEU A CA 1
ATOM 1605 C C . LEU A 1 198 ? -8.608 -44.407 4.400 1.00 75.50 198 LEU A C 1
ATOM 1607 O O . LEU A 1 198 ? -8.508 -44.910 5.520 1.00 75.50 198 LEU A O 1
ATOM 1611 N N . THR A 1 199 ? -7.813 -44.758 3.394 1.00 68.62 199 THR A N 1
ATOM 1612 C CA . THR A 1 199 ? -6.724 -45.726 3.525 1.00 68.62 199 THR A CA 1
ATOM 1613 C C . THR A 1 199 ? -5.479 -44.991 4.002 1.00 68.62 199 THR A C 1
ATOM 1615 O O . THR A 1 199 ? -4.837 -44.282 3.236 1.00 68.62 199 THR A O 1
ATOM 1618 N N . ALA A 1 200 ? -5.119 -45.171 5.277 1.00 60.53 200 ALA A N 1
ATOM 1619 C CA . ALA A 1 200 ? -3.960 -44.508 5.890 1.00 60.53 200 ALA A CA 1
ATOM 1620 C C . ALA A 1 200 ? -2.648 -44.717 5.100 1.00 60.53 200 ALA A C 1
ATOM 1622 O O . ALA A 1 200 ? -1.791 -43.838 5.069 1.00 60.53 200 ALA A O 1
ATOM 1623 N N . ASN A 1 201 ? -2.540 -45.841 4.384 1.00 58.94 201 ASN A N 1
ATOM 1624 C CA . ASN A 1 201 ? -1.428 -46.188 3.497 1.00 58.94 201 ASN A CA 1
ATOM 1625 C C . ASN A 1 201 ? -1.277 -45.252 2.271 1.00 58.94 201 ASN A C 1
ATOM 1627 O O . ASN A 1 201 ? -0.299 -45.383 1.542 1.00 58.94 201 ASN A O 1
ATOM 1631 N N . LEU A 1 202 ? -2.221 -44.332 2.025 1.00 56.56 202 LEU A N 1
ATOM 1632 C CA . LEU A 1 202 ? -2.165 -43.303 0.975 1.00 56.56 202 LEU A CA 1
ATOM 1633 C C . LEU A 1 202 ? -1.862 -41.891 1.518 1.00 56.56 202 LEU A C 1
ATOM 1635 O O . LEU A 1 202 ? -2.069 -40.902 0.808 1.00 56.56 202 LEU A O 1
ATOM 1639 N N . TYR A 1 203 ? -1.355 -41.762 2.751 1.00 65.81 203 TYR A N 1
ATOM 1640 C CA . TYR A 1 203 ? -0.842 -40.487 3.263 1.00 65.81 203 TYR A CA 1
ATOM 1641 C C . TYR A 1 203 ? 0.480 -40.095 2.573 1.00 65.81 203 TYR A C 1
ATOM 1643 O O . TYR A 1 203 ? 1.578 -40.271 3.098 1.00 65.81 203 TYR A O 1
ATOM 1651 N N . ASN A 1 204 ? 0.357 -39.529 1.373 1.00 70.56 204 ASN A N 1
ATOM 1652 C CA . ASN A 1 204 ? 1.380 -38.671 0.792 1.00 70.56 204 ASN A CA 1
ATOM 1653 C C . ASN A 1 204 ? 1.202 -37.253 1.347 1.00 70.56 204 ASN A C 1
ATOM 1655 O O . ASN A 1 204 ? 0.109 -36.695 1.257 1.00 70.56 204 ASN A O 1
ATOM 1659 N N . PHE A 1 205 ? 2.283 -36.675 1.872 1.00 76.62 205 PHE A N 1
ATOM 1660 C CA . PHE A 1 205 ? 2.354 -35.260 2.240 1.00 76.62 205 PHE A CA 1
ATOM 1661 C C . PHE A 1 205 ? 2.062 -34.383 1.016 1.00 76.62 205 PHE A C 1
ATOM 1663 O O . PHE A 1 205 ? 2.774 -34.463 0.007 1.00 76.62 205 PHE A O 1
ATOM 1670 N N . VAL A 1 206 ? 1.043 -33.532 1.104 1.00 77.50 206 VAL A N 1
ATOM 1671 C CA . VAL A 1 206 ? 0.681 -32.593 0.045 1.00 77.50 206 VAL A CA 1
ATOM 1672 C C . VAL A 1 206 ? 1.303 -31.236 0.352 1.00 77.50 206 VAL A C 1
ATOM 1674 O O . VAL A 1 206 ? 1.113 -30.662 1.422 1.00 77.50 206 VAL A O 1
ATOM 1677 N N . ASN A 1 207 ? 2.005 -30.656 -0.626 1.00 78.88 207 ASN A N 1
ATOM 1678 C CA . ASN A 1 207 ? 2.364 -29.242 -0.558 1.00 78.88 207 ASN A CA 1
ATOM 1679 C C . ASN A 1 207 ? 1.107 -28.389 -0.793 1.00 78.88 207 ASN A C 1
ATOM 1681 O O . ASN A 1 207 ? 0.866 -27.915 -1.904 1.00 78.88 207 ASN A O 1
ATOM 1685 N N . ILE A 1 208 ? 0.311 -28.213 0.262 1.00 82.06 208 ILE A N 1
ATOM 1686 C CA . ILE A 1 208 ? -0.954 -27.464 0.280 1.00 82.06 208 ILE A CA 1
ATOM 1687 C C . ILE A 1 208 ? -0.824 -26.018 -0.231 1.00 82.06 208 ILE A C 1
ATOM 1689 O O . ILE A 1 208 ? -1.796 -25.471 -0.738 1.00 82.06 208 ILE A O 1
ATOM 1693 N N . ALA A 1 209 ? 0.378 -25.430 -0.217 1.00 76.38 209 ALA A N 1
ATOM 1694 C CA . ALA A 1 209 ? 0.665 -24.118 -0.807 1.00 76.38 209 ALA A CA 1
ATOM 1695 C C . ALA A 1 209 ? 0.873 -24.132 -2.345 1.00 76.38 209 ALA A C 1
ATOM 1697 O O . ALA A 1 209 ? 1.275 -23.121 -2.925 1.00 76.38 209 ALA A O 1
ATOM 1698 N N . SER A 1 210 ? 0.642 -25.259 -3.028 1.00 83.88 210 SER A N 1
ATOM 1699 C CA . SER A 1 210 ? 0.791 -25.366 -4.484 1.00 83.88 210 SER A CA 1
ATOM 1700 C C . SER A 1 210 ? -0.377 -24.727 -5.244 1.00 83.88 210 SER A C 1
ATOM 1702 O O . SER A 1 210 ? -1.530 -25.129 -5.098 1.00 83.88 210 SER A O 1
ATOM 1704 N N . VAL A 1 211 ? -0.059 -23.804 -6.160 1.00 78.88 211 VAL A N 1
ATOM 1705 C CA . VAL A 1 211 ? -1.019 -23.082 -7.025 1.00 78.88 211 VAL A CA 1
ATOM 1706 C C . VAL A 1 211 ? -1.945 -24.027 -7.811 1.00 78.88 211 VAL A C 1
ATOM 1708 O O . VAL A 1 211 ? -3.105 -23.702 -8.062 1.00 78.88 211 VAL A O 1
ATOM 1711 N N . SER A 1 212 ? -1.477 -25.232 -8.159 1.00 83.19 212 SER A N 1
ATOM 1712 C CA . SER A 1 212 ? -2.298 -26.243 -8.841 1.00 83.19 212 SER A CA 1
ATOM 1713 C C . SER A 1 212 ? -3.554 -26.647 -8.055 1.00 83.19 212 SER A C 1
ATOM 1715 O O . SER A 1 212 ? -4.592 -26.905 -8.668 1.00 83.19 212 SER A O 1
ATOM 1717 N N . LEU A 1 213 ? -3.488 -26.651 -6.719 1.00 86.94 213 LEU A N 1
ATOM 1718 C CA . LEU A 1 213 ? -4.566 -27.108 -5.833 1.00 86.94 213 LEU A CA 1
ATOM 1719 C C . LEU A 1 213 ? -5.743 -26.124 -5.776 1.00 86.94 213 LEU A C 1
ATOM 1721 O O . LEU A 1 213 ? -6.872 -26.550 -5.564 1.00 86.94 213 LEU A O 1
ATOM 1725 N N . VAL A 1 214 ? -5.494 -24.829 -6.005 1.00 89.19 214 VAL A N 1
ATOM 1726 C CA . VAL A 1 214 ? -6.526 -23.773 -6.002 1.00 89.19 214 VAL A CA 1
ATOM 1727 C C . VAL A 1 214 ? -6.989 -23.343 -7.395 1.00 89.19 214 VAL A C 1
ATOM 1729 O O . VAL A 1 214 ? -8.070 -22.761 -7.506 1.00 89.19 214 VAL A O 1
ATOM 1732 N N . SER A 1 215 ? -6.215 -23.665 -8.442 1.00 91.31 215 SER A N 1
ATOM 1733 C CA . SER A 1 215 ? -6.532 -23.318 -9.836 1.00 91.31 215 SER A CA 1
ATOM 1734 C C . SER A 1 215 ? -7.942 -23.756 -10.249 1.00 91.31 215 SER A C 1
ATOM 1736 O O . SER A 1 215 ? -8.316 -24.920 -10.090 1.00 91.31 215 SER A O 1
ATOM 1738 N N . ASN A 1 216 ? -8.744 -22.819 -10.749 1.00 94.44 216 ASN A N 1
ATOM 1739 C CA . ASN A 1 216 ? -10.177 -23.028 -10.979 1.00 94.44 216 ASN A CA 1
ATOM 1740 C C . ASN A 1 216 ? -10.500 -23.503 -12.414 1.00 94.44 216 ASN A C 1
ATOM 1742 O O . ASN A 1 216 ? -9.641 -23.531 -13.297 1.00 94.44 216 ASN A O 1
ATOM 1746 N N . ILE A 1 217 ? -11.760 -23.890 -12.648 1.00 97.06 217 ILE A N 1
ATOM 1747 C CA . ILE A 1 217 ? -12.228 -24.401 -13.947 1.00 97.06 217 ILE A CA 1
ATOM 1748 C C . ILE A 1 217 ? -12.040 -23.389 -15.088 1.00 97.06 217 ILE A C 1
ATOM 1750 O O . ILE A 1 217 ? -11.614 -23.773 -16.176 1.00 97.06 217 ILE A O 1
ATOM 1754 N N . TYR A 1 218 ? -12.274 -22.101 -14.831 1.00 97.88 218 TYR A N 1
ATOM 1755 C CA . TYR A 1 218 ? -12.176 -21.043 -15.835 1.00 97.88 218 TYR A CA 1
ATOM 1756 C C . TYR A 1 218 ? -10.714 -20.771 -16.226 1.00 97.88 218 TYR A C 1
ATOM 1758 O O . TYR A 1 218 ? -10.403 -20.650 -17.408 1.00 97.88 218 TYR A O 1
ATOM 1766 N N . GLU A 1 219 ? -9.781 -20.790 -15.268 1.00 96.75 219 GLU A N 1
ATOM 1767 C CA . GLU A 1 219 ? -8.340 -20.771 -15.565 1.00 96.75 219 GLU A CA 1
ATOM 1768 C C . GLU A 1 219 ? -7.892 -21.990 -16.379 1.00 96.75 219 GLU A C 1
ATOM 1770 O O . GLU A 1 219 ? -6.984 -21.883 -17.204 1.00 96.75 219 GLU A O 1
ATOM 1775 N N . ASN A 1 220 ? -8.486 -23.163 -16.144 1.00 96.25 220 ASN A N 1
ATOM 1776 C CA . ASN A 1 220 ? -8.191 -24.361 -16.929 1.00 96.25 220 ASN A CA 1
ATOM 1777 C C . ASN A 1 220 ? -8.753 -24.277 -18.352 1.00 96.25 220 ASN A C 1
ATOM 1779 O O . ASN A 1 220 ? -8.088 -24.750 -19.270 1.00 96.25 220 ASN A O 1
ATOM 1783 N N . ALA A 1 221 ? -9.901 -23.625 -18.552 1.00 97.75 221 ALA A N 1
ATOM 1784 C CA . ALA A 1 221 ? -10.421 -23.320 -19.883 1.00 97.75 221 ALA A CA 1
ATOM 1785 C C . ALA A 1 221 ? -9.465 -22.387 -20.648 1.00 97.75 221 ALA A C 1
ATOM 1787 O O . ALA A 1 221 ? -9.044 -22.712 -21.755 1.00 97.75 221 ALA A O 1
ATOM 1788 N N . ILE A 1 222 ? -8.992 -21.297 -20.025 1.00 97.56 222 ILE A N 1
ATOM 1789 C CA . ILE A 1 222 ? -8.029 -20.359 -20.646 1.00 97.56 222 ILE A CA 1
ATOM 1790 C C . ILE A 1 222 ? -6.751 -21.062 -21.143 1.00 97.56 222 ILE A C 1
ATOM 1792 O O . ILE A 1 222 ? -6.173 -20.653 -22.148 1.00 97.56 222 ILE A O 1
ATOM 1796 N N . LYS A 1 223 ? -6.319 -22.148 -20.490 1.00 96.00 223 LYS A N 1
ATOM 1797 C CA . LYS A 1 223 ? -5.137 -22.934 -20.898 1.00 96.00 223 LYS A CA 1
ATOM 1798 C C . LYS A 1 223 ? -5.363 -23.803 -22.147 1.00 96.00 223 LYS A C 1
ATOM 1800 O O . LYS A 1 223 ? -4.370 -24.258 -22.713 1.00 96.00 223 LYS A O 1
ATOM 1805 N N . LYS A 1 224 ? -6.615 -24.052 -22.552 1.00 96.38 224 LYS A N 1
ATOM 1806 C CA . LYS A 1 224 ? -6.981 -24.872 -23.724 1.00 96.38 224 LYS A CA 1
ATOM 1807 C C . LYS A 1 224 ? -7.536 -24.077 -24.915 1.00 96.38 224 LYS A C 1
ATOM 1809 O O . LYS A 1 224 ? -7.405 -24.560 -26.034 1.00 96.38 224 LYS A O 1
ATOM 1814 N N . ILE A 1 225 ? -8.094 -22.880 -24.689 1.00 96.81 225 ILE A N 1
ATOM 1815 C CA . ILE A 1 225 ? -8.632 -21.997 -25.744 1.00 96.81 225 ILE A CA 1
ATOM 1816 C C . ILE A 1 225 ? -7.667 -21.887 -26.937 1.00 96.81 225 ILE A C 1
ATOM 1818 O O . ILE A 1 225 ? -6.476 -21.612 -26.766 1.00 96.81 225 ILE A O 1
ATOM 1822 N N . ASN A 1 226 ? -8.196 -22.018 -28.158 1.00 95.62 226 ASN A N 1
ATOM 1823 C CA . ASN A 1 226 ? -7.464 -21.612 -29.352 1.00 95.62 226 ASN A CA 1
ATOM 1824 C C . ASN A 1 226 ? -7.484 -20.078 -29.485 1.00 95.62 226 ASN A C 1
ATOM 1826 O O . ASN A 1 226 ? -8.536 -19.442 -29.560 1.00 95.62 226 ASN A O 1
ATOM 1830 N N . PHE A 1 227 ? -6.300 -19.473 -29.514 1.00 93.56 227 PHE A N 1
ATOM 1831 C CA . PHE A 1 227 ? -6.133 -18.024 -29.638 1.00 93.56 227 PHE A CA 1
ATOM 1832 C C . PHE A 1 227 ? -5.946 -17.554 -31.089 1.00 93.56 227 PHE A C 1
ATOM 1834 O O . PHE A 1 227 ? -5.898 -16.352 -31.322 1.00 93.56 227 PHE A O 1
ATOM 1841 N N . ASP A 1 228 ? -5.863 -18.477 -32.051 1.00 95.19 228 ASP A N 1
ATOM 1842 C CA . ASP A 1 228 ? -5.627 -18.214 -33.477 1.00 95.19 228 ASP A CA 1
ATOM 1843 C C . ASP A 1 228 ? -6.517 -19.136 -34.338 1.00 95.19 228 ASP A C 1
ATOM 1845 O O . ASP A 1 228 ? -6.044 -19.949 -35.129 1.00 95.19 228 ASP A O 1
ATOM 1849 N N . GLU A 1 229 ? -7.835 -19.062 -34.120 1.00 92.81 229 GLU A N 1
ATOM 1850 C CA . GLU A 1 229 ? -8.856 -19.889 -34.797 1.00 92.81 229 GLU A CA 1
ATOM 1851 C C . GLU A 1 229 ? -8.803 -19.749 -36.329 1.00 92.81 229 GLU A C 1
ATOM 1853 O O . GLU A 1 229 ? -8.853 -20.743 -37.051 1.00 92.81 229 GLU A O 1
ATOM 1858 N N . GLU A 1 230 ? -8.585 -18.528 -36.814 1.00 94.56 230 GLU A N 1
ATOM 1859 C CA . GLU A 1 230 ? -8.435 -18.183 -38.235 1.00 94.56 230 GLU A CA 1
ATOM 1860 C C . GLU A 1 230 ? -7.015 -18.444 -38.786 1.00 94.56 230 GLU A C 1
ATOM 1862 O O . GLU A 1 230 ? -6.749 -18.203 -39.963 1.00 94.56 230 GLU A O 1
ATOM 1867 N N . ASN A 1 231 ? -6.095 -18.970 -37.963 1.00 95.88 231 ASN A N 1
ATOM 1868 C CA . ASN A 1 231 ? -4.692 -19.232 -38.316 1.00 95.88 231 ASN A CA 1
ATOM 1869 C C . ASN A 1 231 ? -3.920 -17.980 -38.800 1.00 95.88 231 ASN A C 1
ATOM 1871 O O . ASN A 1 231 ? -2.931 -18.109 -39.523 1.00 95.88 231 ASN A O 1
ATOM 1875 N N . LEU A 1 232 ? -4.320 -16.770 -38.394 1.00 96.31 232 LEU A N 1
ATOM 1876 C CA . LEU A 1 232 ? -3.718 -15.498 -38.814 1.00 96.31 232 LEU A CA 1
ATOM 1877 C C . LEU A 1 232 ? -2.208 -15.456 -38.546 1.00 96.31 232 LEU A C 1
ATOM 1879 O O . LEU A 1 232 ? -1.436 -15.037 -39.411 1.00 96.31 232 LEU A O 1
ATOM 1883 N N . LEU A 1 233 ? -1.755 -15.924 -37.376 1.00 96.06 233 LEU A N 1
ATOM 1884 C CA . LEU A 1 233 ? -0.323 -15.932 -37.052 1.00 96.06 233 LEU A CA 1
ATOM 1885 C C . LEU A 1 233 ? 0.434 -17.005 -37.841 1.00 96.06 233 LEU A C 1
ATOM 1887 O O . LEU A 1 233 ? 1.571 -16.765 -38.251 1.00 96.06 233 LEU A O 1
ATOM 1891 N N . LYS A 1 234 ? -0.180 -18.166 -38.094 1.00 95.56 234 LYS A N 1
ATOM 1892 C CA . LYS A 1 234 ? 0.391 -19.189 -38.987 1.00 95.56 234 LYS A CA 1
ATOM 1893 C C . LYS A 1 234 ? 0.534 -18.650 -40.410 1.00 95.56 234 LYS A C 1
ATOM 1895 O O . LYS A 1 234 ? 1.613 -18.768 -40.986 1.00 95.56 234 LYS A O 1
ATOM 1900 N N . ASN A 1 235 ? -0.498 -17.993 -40.927 1.00 96.88 235 ASN A N 1
ATOM 1901 C CA . ASN A 1 235 ? -0.525 -17.413 -42.267 1.00 96.88 235 ASN A CA 1
ATOM 1902 C C . ASN A 1 235 ? 0.524 -16.298 -42.416 1.00 96.88 235 ASN A C 1
ATOM 1904 O O . ASN A 1 235 ? 1.310 -16.348 -43.357 1.00 96.88 235 ASN A O 1
ATOM 1908 N N . LEU A 1 236 ? 0.653 -15.382 -41.447 1.00 95.38 236 LEU A N 1
ATOM 1909 C CA . LEU A 1 236 ? 1.690 -14.336 -41.473 1.00 95.38 236 LEU A CA 1
ATOM 1910 C C . LEU A 1 236 ? 3.123 -14.906 -41.381 1.00 95.38 236 LEU A C 1
ATOM 1912 O O . LEU A 1 236 ? 4.052 -14.362 -41.977 1.00 95.38 236 LEU A O 1
ATOM 1916 N N . ILE A 1 237 ? 3.338 -16.015 -40.658 1.00 93.75 237 ILE A N 1
ATOM 1917 C CA . ILE A 1 237 ? 4.643 -16.706 -40.644 1.00 93.75 237 ILE A CA 1
ATOM 1918 C C . ILE A 1 237 ? 4.905 -17.412 -41.990 1.00 93.75 237 ILE A C 1
ATOM 1920 O O . ILE A 1 237 ? 6.053 -17.441 -42.436 1.00 93.75 237 ILE A O 1
ATOM 1924 N N . ILE A 1 238 ? 3.873 -17.946 -42.654 1.00 94.56 238 ILE A N 1
ATOM 1925 C CA . ILE A 1 238 ? 3.971 -18.514 -44.011 1.00 94.56 238 ILE A CA 1
ATOM 1926 C C . ILE A 1 238 ? 4.257 -17.422 -45.053 1.00 94.56 238 ILE A C 1
ATOM 1928 O O . ILE A 1 238 ? 5.084 -17.648 -45.930 1.00 94.56 238 ILE A O 1
ATOM 1932 N N . GLU A 1 239 ? 3.643 -16.245 -44.943 1.00 95.25 239 GLU A N 1
ATOM 1933 C CA . GLU A 1 239 ? 3.914 -15.076 -45.789 1.00 95.25 239 GLU A CA 1
ATOM 1934 C C . GLU A 1 239 ? 5.376 -14.624 -45.630 1.00 95.25 239 GLU A C 1
ATOM 1936 O O . GLU A 1 239 ? 6.173 -14.695 -46.565 1.00 95.25 239 GLU A O 1
ATOM 1941 N N . GLU A 1 240 ? 5.774 -14.236 -44.416 1.00 93.81 240 GLU A N 1
ATOM 1942 C CA . GLU A 1 240 ? 7.064 -13.573 -44.188 1.00 93.81 240 GLU A CA 1
ATOM 1943 C C . GLU A 1 240 ? 8.276 -14.517 -44.169 1.00 93.81 240 GLU A C 1
ATOM 1945 O O . GLU A 1 240 ? 9.423 -14.061 -44.185 1.00 93.81 240 GLU A O 1
ATOM 1950 N N . PHE A 1 241 ? 8.071 -15.835 -44.155 1.00 92.44 241 PHE A N 1
ATOM 1951 C CA . PHE A 1 241 ? 9.159 -16.816 -44.262 1.00 92.44 241 PHE A CA 1
ATOM 1952 C C . PHE A 1 241 ? 8.950 -17.858 -45.362 1.00 92.44 241 PHE A C 1
ATOM 1954 O O . PHE A 1 241 ? 9.747 -18.794 -45.446 1.00 92.44 241 PHE A O 1
ATOM 1961 N N . GLY A 1 242 ? 7.947 -17.693 -46.228 1.00 92.81 242 GLY A N 1
ATOM 1962 C CA . GLY A 1 242 ? 7.526 -18.695 -47.211 1.00 92.81 242 GLY A CA 1
ATOM 1963 C C . GLY A 1 242 ? 8.668 -19.272 -48.036 1.00 92.81 242 GLY A C 1
ATOM 1964 O O . GLY A 1 242 ? 8.813 -20.490 -48.109 1.00 92.81 242 GLY A O 1
ATOM 1965 N N . ASP A 1 243 ? 9.539 -18.423 -48.576 1.00 93.69 243 ASP A N 1
ATOM 1966 C CA . ASP A 1 243 ? 10.664 -18.869 -49.405 1.00 93.69 243 ASP A CA 1
ATOM 1967 C C . ASP A 1 243 ? 11.773 -19.539 -48.586 1.00 93.69 243 ASP A C 1
ATOM 1969 O O . ASP A 1 243 ? 12.364 -20.517 -49.031 1.00 93.69 243 ASP A O 1
ATOM 1973 N N . ALA A 1 244 ? 12.010 -19.093 -47.349 1.00 92.12 244 ALA A N 1
ATOM 1974 C CA . ALA A 1 244 ? 12.978 -19.712 -46.441 1.00 92.12 244 ALA A CA 1
ATOM 1975 C C . ALA A 1 244 ? 12.492 -21.062 -45.872 1.00 92.12 244 ALA A C 1
ATOM 1977 O O . ALA A 1 244 ? 13.313 -21.895 -45.479 1.00 92.12 244 ALA A O 1
ATOM 1978 N N . ILE A 1 245 ? 11.173 -21.273 -45.833 1.00 92.38 245 ILE A N 1
ATOM 1979 C CA . ILE A 1 245 ? 10.507 -22.539 -45.503 1.00 92.38 245 ILE A CA 1
ATOM 1980 C C . ILE A 1 245 ? 10.586 -23.484 -46.718 1.00 92.38 245 ILE A C 1
ATOM 1982 O O . ILE A 1 245 ? 11.133 -24.581 -46.597 1.00 92.38 245 ILE A O 1
ATOM 1986 N N . LYS A 1 246 ? 10.165 -23.025 -47.910 1.00 94.06 246 LYS A N 1
ATOM 1987 C CA . LYS A 1 246 ? 10.244 -23.775 -49.183 1.00 94.06 246 LYS A CA 1
ATOM 1988 C C . LYS A 1 246 ? 11.672 -24.226 -49.511 1.00 94.06 246 LYS A C 1
ATOM 1990 O O . LYS A 1 246 ? 11.882 -25.395 -49.810 1.00 94.06 246 LYS A O 1
ATOM 1995 N N . LEU A 1 247 ? 12.662 -23.334 -49.396 1.00 93.69 247 LEU A N 1
ATOM 1996 C CA . LEU A 1 247 ? 14.081 -23.617 -49.673 1.00 93.69 247 LEU A CA 1
ATOM 1997 C C . LEU A 1 247 ? 14.671 -24.707 -48.758 1.00 93.69 247 LEU A C 1
ATOM 1999 O O . LEU A 1 247 ? 15.680 -25.319 -49.098 1.00 93.69 247 LEU A O 1
ATOM 2003 N N . ARG A 1 248 ? 14.050 -24.962 -47.600 1.00 92.38 248 ARG A N 1
ATOM 2004 C CA . ARG A 1 248 ? 14.431 -26.035 -46.667 1.00 92.38 248 ARG A CA 1
ATOM 2005 C C . ARG A 1 248 ? 13.642 -27.332 -46.865 1.00 92.38 248 ARG A C 1
ATOM 2007 O O . ARG A 1 248 ? 13.906 -28.287 -46.145 1.00 92.38 248 ARG A O 1
ATOM 2014 N N . GLY A 1 249 ? 12.689 -27.368 -47.798 1.00 94.38 249 GLY A N 1
ATOM 2015 C CA . GLY A 1 249 ? 11.782 -28.503 -48.000 1.00 94.38 249 GLY A CA 1
ATOM 2016 C C . GLY A 1 249 ? 10.730 -28.676 -46.898 1.00 94.38 249 GLY A C 1
ATOM 2017 O O . GLY A 1 249 ? 10.071 -29.709 -46.853 1.00 94.38 249 GLY A O 1
ATOM 2018 N N . PHE A 1 250 ? 10.565 -27.690 -46.009 1.00 95.12 250 PHE A N 1
ATOM 2019 C CA . PHE A 1 250 ? 9.650 -27.777 -44.872 1.00 95.12 250 PHE A CA 1
ATOM 2020 C C . PHE A 1 250 ? 8.185 -27.654 -45.325 1.00 95.12 250 PHE A C 1
ATOM 2022 O O . PHE A 1 250 ? 7.797 -26.657 -45.937 1.00 95.12 250 PHE A O 1
ATOM 2029 N N . ASP A 1 251 ? 7.348 -28.626 -44.961 1.00 93.56 251 ASP A N 1
ATOM 2030 C CA . ASP A 1 251 ? 5.909 -28.579 -45.233 1.00 93.56 251 ASP A CA 1
ATOM 2031 C C . ASP A 1 251 ? 5.188 -27.579 -44.309 1.00 93.56 251 ASP A C 1
ATOM 2033 O O . ASP A 1 251 ? 5.105 -27.757 -43.091 1.00 93.56 251 ASP A O 1
ATOM 2037 N N . GLN A 1 252 ? 4.612 -26.539 -44.913 1.00 93.69 252 GLN A N 1
ATOM 2038 C CA . GLN A 1 252 ? 3.852 -25.479 -44.246 1.00 93.69 252 GLN A CA 1
ATOM 2039 C C . GLN A 1 252 ? 2.640 -25.999 -43.453 1.00 93.69 252 GLN A C 1
ATOM 2041 O O . GLN A 1 252 ? 2.275 -25.399 -42.433 1.00 93.69 252 GLN A O 1
ATOM 2046 N N . SER A 1 253 ? 2.037 -27.120 -43.865 1.00 92.50 253 SER A N 1
ATOM 2047 C CA . SER A 1 253 ? 0.911 -27.733 -43.152 1.00 92.50 253 SER A CA 1
ATOM 2048 C C . SER A 1 253 ? 1.323 -28.140 -41.729 1.00 92.50 253 SER A C 1
ATOM 2050 O O . SER A 1 253 ? 0.630 -27.811 -40.762 1.00 92.50 253 SER A O 1
ATOM 2052 N N . ASN A 1 254 ? 2.530 -28.702 -41.599 1.00 94.25 254 ASN A N 1
ATOM 2053 C CA . ASN A 1 254 ? 3.130 -29.248 -40.383 1.00 94.25 254 ASN A CA 1
ATOM 2054 C C . ASN A 1 254 ? 3.718 -28.190 -39.424 1.00 94.25 254 ASN A C 1
ATOM 2056 O O . ASN A 1 254 ? 4.317 -28.548 -38.403 1.00 94.25 254 ASN A O 1
ATOM 2060 N N . MET A 1 255 ? 3.547 -26.892 -39.709 1.00 95.62 255 MET A N 1
ATOM 2061 C CA . MET A 1 255 ? 3.999 -25.814 -38.823 1.00 95.62 255 MET A CA 1
ATOM 2062 C C . MET A 1 255 ? 3.278 -25.863 -37.464 1.00 95.62 255 MET A C 1
ATOM 2064 O O . MET A 1 255 ? 2.072 -25.619 -37.367 1.00 95.62 255 MET A O 1
ATOM 2068 N N . ASN A 1 256 ? 4.040 -26.115 -36.400 1.00 94.38 256 ASN A N 1
ATOM 2069 C CA . ASN A 1 256 ? 3.549 -26.226 -35.029 1.00 94.38 256 ASN A CA 1
ATOM 2070 C C . ASN A 1 256 ? 3.807 -24.934 -34.231 1.00 94.38 256 ASN A C 1
ATOM 2072 O O . ASN A 1 256 ? 4.943 -24.653 -33.840 1.00 94.38 256 ASN A O 1
ATOM 2076 N N . LEU A 1 257 ? 2.740 -24.178 -33.941 1.00 95.31 257 LEU A N 1
ATOM 2077 C CA . LEU A 1 257 ? 2.763 -22.940 -33.142 1.00 95.31 257 LEU A CA 1
ATOM 2078 C C . LEU A 1 257 ? 2.280 -23.106 -31.687 1.00 95.31 257 LEU A C 1
ATOM 2080 O O . LEU A 1 257 ? 2.180 -22.116 -30.961 1.00 95.31 257 LEU A O 1
ATOM 2084 N N . SER A 1 258 ? 2.047 -24.338 -31.219 1.00 93.88 258 SER A N 1
ATOM 2085 C CA . SER A 1 258 ? 1.470 -24.631 -29.890 1.00 93.88 258 SER A CA 1
ATOM 2086 C C . SER A 1 258 ? 2.175 -23.935 -28.718 1.00 93.88 258 SER A C 1
ATOM 2088 O O . SER A 1 258 ? 1.512 -23.468 -27.794 1.00 93.88 258 SER A O 1
ATOM 2090 N N . ARG A 1 259 ? 3.506 -23.780 -28.753 1.00 94.62 259 ARG A N 1
ATOM 2091 C CA . ARG A 1 259 ? 4.259 -23.068 -27.704 1.00 94.62 259 ARG A CA 1
ATOM 2092 C C . ARG A 1 259 ? 4.065 -21.548 -27.752 1.00 94.62 259 ARG A C 1
ATOM 2094 O O . ARG A 1 259 ? 4.145 -20.908 -26.707 1.00 94.62 259 ARG A O 1
ATOM 2101 N N . THR A 1 260 ? 3.799 -20.968 -28.924 1.00 94.88 260 THR A N 1
ATOM 2102 C CA . THR A 1 260 ? 3.399 -19.556 -29.049 1.00 94.88 260 THR A CA 1
ATOM 2103 C C . THR A 1 260 ? 1.982 -19.366 -28.515 1.00 94.88 260 THR A C 1
ATOM 2105 O O . THR A 1 260 ? 1.773 -18.503 -27.670 1.00 94.88 260 THR A O 1
ATOM 2108 N N . TYR A 1 261 ? 1.027 -20.216 -28.906 1.00 95.75 261 TYR A N 1
ATOM 2109 C CA . TYR A 1 261 ? -0.350 -20.147 -28.397 1.00 95.75 261 TYR A CA 1
ATOM 2110 C C . TYR A 1 261 ? -0.422 -20.393 -26.880 1.00 95.75 261 TYR A C 1
ATOM 2112 O O . TYR A 1 261 ? -1.094 -19.655 -26.168 1.00 95.75 261 TYR A O 1
ATOM 2120 N N . SER A 1 262 ? 0.366 -21.334 -26.351 1.00 95.25 262 SER A N 1
ATOM 2121 C CA . SER A 1 262 ? 0.519 -21.558 -24.906 1.00 95.25 262 SER A CA 1
ATOM 2122 C C . SER A 1 262 ? 1.105 -20.338 -24.179 1.00 95.25 262 SER A C 1
ATOM 2124 O O . SER A 1 262 ? 0.678 -20.028 -23.067 1.00 95.25 262 SER A O 1
ATOM 2126 N N . LYS A 1 263 ? 2.027 -19.588 -24.802 1.00 96.38 263 LYS A N 1
ATOM 2127 C CA . LYS A 1 263 ? 2.494 -18.299 -24.268 1.00 96.38 263 LYS A CA 1
ATOM 2128 C C . LYS A 1 263 ? 1.424 -17.201 -24.348 1.00 96.38 263 LYS A C 1
ATOM 2130 O O . LYS A 1 263 ? 1.353 -16.417 -23.410 1.00 96.38 263 LYS A O 1
ATOM 2135 N N . ILE A 1 264 ? 0.599 -17.144 -25.402 1.00 96.88 264 ILE A N 1
ATOM 2136 C CA . ILE A 1 264 ? -0.547 -16.212 -25.494 1.00 96.88 264 ILE A CA 1
ATOM 2137 C C . ILE A 1 264 ? -1.545 -16.507 -24.367 1.00 96.88 264 ILE A C 1
ATOM 2139 O O . ILE A 1 264 ? -1.852 -15.618 -23.576 1.00 96.88 264 ILE A O 1
ATOM 2143 N N . GLY A 1 265 ? -1.968 -17.766 -24.224 1.00 96.12 265 GLY A N 1
ATOM 2144 C CA . GLY A 1 265 ? -2.867 -18.200 -23.153 1.00 96.12 265 GLY A CA 1
ATOM 2145 C C . GLY A 1 265 ? -2.287 -17.972 -21.759 1.00 96.12 265 GLY A C 1
ATOM 2146 O O . GLY A 1 265 ? -3.004 -17.521 -20.870 1.00 96.12 265 GLY A O 1
ATOM 2147 N N . LYS A 1 266 ? -0.975 -18.182 -21.566 1.00 96.25 266 LYS A N 1
ATOM 2148 C CA . LYS A 1 266 ? -0.288 -17.815 -20.318 1.00 96.25 266 LYS A CA 1
ATOM 2149 C C . LYS A 1 266 ? -0.282 -16.304 -20.085 1.00 96.25 266 LYS A C 1
ATOM 2151 O O . LYS A 1 266 ? -0.543 -15.900 -18.963 1.00 96.25 266 LYS A O 1
ATOM 2156 N N . TYR A 1 267 ? 0.003 -15.482 -21.096 1.00 97.62 267 TYR A N 1
ATOM 2157 C CA . TYR A 1 267 ? 0.011 -14.021 -20.964 1.00 97.62 267 TYR A CA 1
ATOM 2158 C C . TYR A 1 267 ? -1.375 -13.496 -20.572 1.00 97.62 267 TYR A C 1
ATOM 2160 O O . TYR A 1 267 ? -1.487 -12.730 -19.619 1.00 97.62 267 TYR A O 1
ATOM 2168 N N . ILE A 1 268 ? -2.428 -13.972 -21.247 1.00 98.06 268 ILE A N 1
ATOM 2169 C CA . ILE A 1 268 ? -3.827 -13.654 -20.926 1.00 98.06 268 ILE A CA 1
ATOM 2170 C C . ILE A 1 268 ? -4.166 -14.118 -19.501 1.00 98.06 268 ILE A C 1
ATOM 2172 O O . ILE A 1 268 ? -4.659 -13.324 -18.708 1.00 98.06 268 ILE A O 1
ATOM 2176 N N . LEU A 1 269 ? -3.826 -15.356 -19.133 1.00 96.81 269 LEU A N 1
ATOM 2177 C CA . LEU A 1 269 ? -4.045 -15.881 -17.783 1.00 96.81 269 LEU A CA 1
ATOM 2178 C C . LEU A 1 269 ? -3.292 -15.083 -16.702 1.00 96.81 269 LEU A C 1
ATOM 2180 O O . LEU A 1 269 ? -3.869 -14.776 -15.662 1.00 96.81 269 LEU A O 1
ATOM 2184 N N . ASP A 1 270 ? -2.026 -14.728 -16.929 1.00 95.94 270 ASP A N 1
ATOM 2185 C CA . ASP A 1 270 ? -1.219 -13.951 -15.981 1.00 95.94 270 ASP A CA 1
ATOM 2186 C C . ASP A 1 270 ? -1.847 -12.564 -15.724 1.00 95.94 270 ASP A C 1
ATOM 2188 O O . ASP A 1 270 ? -1.812 -12.107 -14.583 1.00 95.94 270 ASP A O 1
ATOM 2192 N N . ILE A 1 271 ? -2.476 -11.923 -16.726 1.00 96.25 271 ILE A N 1
ATOM 2193 C CA . ILE A 1 271 ? -3.139 -10.611 -16.561 1.00 96.25 271 ILE A CA 1
ATOM 2194 C C . ILE A 1 271 ? -4.612 -10.676 -16.119 1.00 96.25 271 ILE A C 1
ATOM 2196 O O . ILE A 1 271 ? -5.086 -9.696 -15.554 1.00 96.25 271 ILE A O 1
ATOM 2200 N N . THR A 1 272 ? -5.338 -11.784 -16.330 1.00 97.19 272 THR A N 1
ATOM 2201 C CA . THR A 1 272 ? -6.744 -11.932 -15.879 1.00 97.19 272 THR A CA 1
ATOM 2202 C C . THR A 1 272 ? -6.905 -12.718 -14.573 1.00 97.19 272 THR A C 1
ATOM 2204 O O . THR A 1 272 ? -7.978 -12.687 -13.973 1.00 97.19 272 THR A O 1
ATOM 2207 N N . SER A 1 273 ? -5.887 -13.462 -14.123 1.00 95.06 273 SER A N 1
ATOM 2208 C CA . SER A 1 273 ? -5.993 -14.368 -12.962 1.00 95.06 273 SER A CA 1
ATOM 2209 C C . SER A 1 273 ? -6.346 -13.661 -11.651 1.00 95.06 273 SER A C 1
ATOM 2211 O O . SER A 1 273 ? -7.091 -14.221 -10.845 1.00 95.06 273 SER A O 1
ATOM 2213 N N . SER A 1 274 ? -5.876 -12.429 -11.440 1.00 92.44 274 SER A N 1
ATOM 2214 C CA . SER A 1 274 ? -6.258 -11.594 -10.294 1.00 92.44 274 SER A CA 1
ATOM 2215 C C . SER A 1 274 ? -7.766 -11.362 -10.253 1.00 92.44 274 SER A C 1
ATOM 2217 O O . SER A 1 274 ? -8.399 -11.635 -9.235 1.00 92.44 274 SER A O 1
ATOM 2219 N N . ASP A 1 275 ? -8.355 -10.925 -11.365 1.00 94.19 275 ASP A N 1
ATOM 2220 C CA . ASP A 1 275 ? -9.782 -10.617 -11.436 1.00 94.19 275 ASP A CA 1
ATOM 2221 C C . ASP A 1 275 ? -10.656 -11.865 -11.452 1.00 94.19 275 ASP A C 1
ATOM 2223 O O . ASP A 1 275 ? -11.675 -11.888 -10.769 1.00 94.19 275 ASP A O 1
ATOM 2227 N N . ILE A 1 276 ? -10.230 -12.948 -12.107 1.00 96.12 276 ILE A N 1
ATOM 2228 C CA . ILE A 1 276 ? -10.923 -14.241 -12.013 1.00 96.12 276 ILE A CA 1
ATOM 2229 C C . ILE A 1 276 ? -11.012 -14.685 -10.548 1.00 96.12 276 ILE A C 1
ATOM 2231 O O . ILE A 1 276 ? -12.102 -15.001 -10.075 1.00 96.12 276 ILE A O 1
ATOM 2235 N N . ASN A 1 277 ? -9.910 -14.654 -9.792 1.00 91.62 277 ASN A N 1
ATOM 2236 C CA . ASN A 1 277 ? -9.931 -15.061 -8.384 1.00 91.62 277 ASN A CA 1
ATOM 2237 C C . ASN A 1 277 ? -10.661 -14.048 -7.473 1.00 91.62 277 ASN A C 1
ATOM 2239 O O . ASN A 1 277 ? -11.321 -14.465 -6.520 1.00 91.62 277 ASN A O 1
ATOM 2243 N N . ASN A 1 278 ? -10.650 -12.747 -7.799 1.00 90.56 278 ASN A N 1
ATOM 2244 C CA . ASN A 1 278 ? -11.501 -11.742 -7.144 1.00 90.56 278 ASN A CA 1
ATOM 2245 C C . ASN A 1 278 ? -12.997 -12.028 -7.364 1.00 90.56 278 ASN A C 1
ATOM 2247 O O . ASN A 1 278 ? -13.787 -11.914 -6.430 1.00 90.56 278 ASN A O 1
ATOM 2251 N N . ILE A 1 279 ? -13.402 -12.392 -8.585 1.00 92.81 279 ILE A N 1
ATOM 2252 C CA . ILE A 1 279 ? -14.797 -12.697 -8.934 1.00 92.81 279 ILE A CA 1
ATOM 2253 C C . ILE A 1 279 ? -15.235 -14.001 -8.257 1.00 92.81 279 ILE A C 1
ATOM 2255 O O . ILE A 1 279 ? -16.318 -14.043 -7.673 1.00 92.81 279 ILE A O 1
ATOM 2259 N N . MET A 1 280 ? -14.382 -15.032 -8.258 1.00 92.75 280 MET A N 1
ATOM 2260 C CA . MET A 1 280 ? -14.646 -16.326 -7.611 1.00 92.75 280 MET A CA 1
ATOM 2261 C C . MET A 1 280 ? -14.986 -16.194 -6.119 1.00 92.75 280 MET A C 1
ATOM 2263 O O . MET A 1 280 ? -15.855 -16.919 -5.651 1.00 92.75 280 MET A O 1
ATOM 2267 N N . LYS A 1 281 ? -14.408 -15.231 -5.383 1.00 88.62 281 LYS A N 1
ATOM 2268 C CA . LYS A 1 281 ? 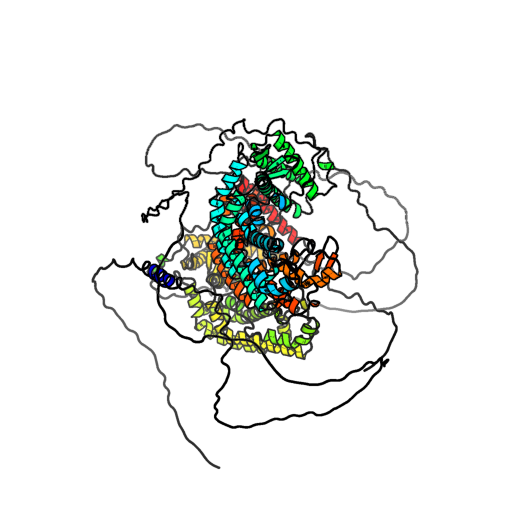-14.763 -14.967 -3.968 1.00 88.62 281 LYS A CA 1
ATOM 2269 C C . LYS A 1 281 ? -16.245 -14.628 -3.733 1.00 88.62 281 LYS A C 1
ATOM 2271 O O . LYS A 1 281 ? -16.717 -14.780 -2.614 1.00 88.62 281 LYS A O 1
ATOM 2276 N N . PHE A 1 282 ? -16.972 -14.176 -4.760 1.00 88.81 282 PHE A N 1
ATOM 2277 C CA . PHE A 1 282 ? -18.371 -13.727 -4.658 1.00 88.81 282 PHE A CA 1
ATOM 2278 C C . PHE A 1 282 ? -19.301 -14.342 -5.720 1.00 88.81 282 PHE A C 1
ATOM 2280 O O . PHE A 1 282 ? -20.465 -13.958 -5.818 1.00 88.81 282 PHE A O 1
ATOM 2287 N N . ALA A 1 283 ? -18.775 -15.212 -6.583 1.00 92.75 283 ALA A N 1
ATOM 2288 C CA . ALA A 1 283 ? -19.489 -15.819 -7.707 1.00 92.75 283 ALA A CA 1
ATOM 2289 C C . ALA A 1 283 ? -18.903 -17.194 -8.087 1.00 92.75 283 ALA A C 1
ATOM 2291 O O . ALA A 1 283 ? -18.929 -17.581 -9.258 1.00 92.75 283 ALA A O 1
ATOM 2292 N N . ASP A 1 284 ? -18.358 -17.935 -7.114 1.00 93.00 284 ASP A N 1
ATOM 2293 C CA . ASP A 1 284 ? -18.052 -19.359 -7.291 1.00 93.00 284 ASP A CA 1
ATOM 2294 C C . ASP A 1 284 ? -19.325 -20.138 -7.671 1.00 93.00 284 ASP A C 1
ATOM 2296 O O . ASP A 1 284 ? -20.452 -19.687 -7.454 1.00 93.00 284 ASP A O 1
ATOM 2300 N N . THR A 1 285 ? -19.160 -21.325 -8.241 1.00 93.50 285 THR A N 1
ATOM 2301 C CA . THR A 1 285 ? -20.297 -22.177 -8.600 1.00 93.50 285 THR A CA 1
ATOM 2302 C C . THR A 1 285 ? -20.696 -23.026 -7.388 1.00 93.50 285 THR A C 1
ATOM 2304 O O . THR A 1 285 ? -19.893 -23.856 -6.963 1.00 93.50 285 THR A O 1
ATOM 2307 N N . PRO A 1 286 ? -21.912 -22.885 -6.818 1.00 91.88 286 PRO A N 1
ATOM 2308 C CA . PRO A 1 286 ? -22.314 -23.661 -5.647 1.00 91.88 286 PRO A CA 1
ATOM 2309 C C . PRO A 1 286 ? -22.560 -25.131 -6.020 1.00 91.88 286 PRO A C 1
ATOM 2311 O O . PRO A 1 286 ? -23.598 -25.486 -6.597 1.00 91.88 286 PRO A O 1
ATOM 2314 N N . ILE A 1 287 ? -21.576 -25.966 -5.680 1.00 95.75 287 ILE A N 1
ATOM 2315 C CA . ILE A 1 287 ? -21.580 -27.427 -5.802 1.00 95.75 287 ILE A CA 1
ATOM 2316 C C . ILE A 1 287 ? -22.213 -28.003 -4.530 1.00 95.75 287 ILE A C 1
ATOM 2318 O O . ILE A 1 287 ? -21.588 -27.977 -3.470 1.00 95.75 287 ILE A O 1
ATOM 2322 N N . THR A 1 288 ? -23.434 -28.527 -4.629 1.00 94.88 288 THR A N 1
ATOM 2323 C CA . THR A 1 288 ? -24.151 -29.145 -3.500 1.00 94.88 288 THR A CA 1
ATOM 2324 C C . THR A 1 288 ? -24.119 -30.676 -3.593 1.00 94.88 288 THR A C 1
ATOM 2326 O O . THR A 1 288 ? -23.894 -31.213 -4.684 1.00 94.88 288 THR A O 1
ATOM 2329 N N . PRO A 1 289 ? -24.402 -31.397 -2.491 1.00 95.31 289 PRO A N 1
ATOM 2330 C CA . PRO A 1 289 ? -24.674 -32.833 -2.523 1.00 95.31 289 PRO A CA 1
ATOM 2331 C C . PRO A 1 289 ? -25.736 -33.219 -3.564 1.00 95.31 289 PRO A C 1
ATOM 2333 O O . PRO A 1 289 ? -26.576 -32.404 -3.955 1.00 95.31 289 PRO A O 1
ATOM 2336 N N . GLY A 1 290 ? -25.664 -34.461 -4.042 1.00 93.88 290 GLY A N 1
ATOM 2337 C CA . GLY A 1 290 ? -26.544 -35.040 -5.060 1.00 93.88 290 GLY A CA 1
ATOM 2338 C C . GLY A 1 290 ? -26.146 -34.753 -6.512 1.00 93.88 290 GLY A C 1
ATOM 2339 O O . GLY A 1 290 ? -26.458 -35.566 -7.386 1.00 93.88 290 GLY A O 1
ATOM 2340 N N . MET A 1 291 ? -25.418 -33.662 -6.779 1.00 97.44 291 MET A N 1
ATOM 2341 C CA . MET A 1 291 ? -25.039 -33.251 -8.139 1.00 97.44 291 MET A CA 1
ATOM 2342 C C . MET A 1 291 ? -24.119 -34.255 -8.837 1.00 97.44 291 MET A C 1
ATOM 2344 O O . MET A 1 291 ? -23.186 -34.790 -8.234 1.00 97.44 291 MET A O 1
ATOM 2348 N N . SER A 1 292 ? -24.348 -34.461 -10.132 1.00 97.06 292 SER A N 1
ATOM 2349 C CA . SER A 1 292 ? -23.408 -35.122 -11.034 1.00 97.06 292 SER A CA 1
ATOM 2350 C C . SER A 1 292 ? -22.394 -34.129 -11.610 1.00 97.06 292 SER A C 1
ATOM 2352 O O . SER A 1 292 ? -22.609 -32.914 -11.631 1.00 97.06 292 SER A O 1
ATOM 2354 N N . ILE A 1 293 ? -21.309 -34.655 -12.178 1.00 97.31 293 ILE A N 1
ATOM 2355 C CA . ILE A 1 293 ? -20.349 -33.870 -12.969 1.00 97.31 293 ILE A CA 1
ATOM 2356 C C . ILE A 1 293 ? -21.018 -33.086 -14.121 1.00 97.31 293 ILE A C 1
ATOM 2358 O O . ILE A 1 293 ? -20.564 -31.987 -14.446 1.00 97.31 293 ILE A O 1
ATOM 2362 N N . SER A 1 294 ? -22.120 -33.584 -14.696 1.00 96.38 294 SER A N 1
ATOM 2363 C CA . SER A 1 294 ? -22.858 -32.873 -15.752 1.00 96.38 294 SER A CA 1
ATOM 2364 C C . SER A 1 294 ? -23.631 -31.662 -15.218 1.00 96.38 294 SER A C 1
ATOM 2366 O O . SER A 1 294 ? -23.618 -30.602 -15.843 1.00 96.38 294 SER A O 1
ATOM 2368 N N . ASP A 1 295 ? -24.260 -31.779 -14.046 1.00 97.69 295 ASP A N 1
ATOM 2369 C CA . ASP A 1 295 ? -24.997 -30.670 -13.417 1.00 97.69 295 ASP A CA 1
ATOM 2370 C C . ASP A 1 295 ? -24.046 -29.534 -13.029 1.00 97.69 295 ASP A C 1
ATOM 2372 O O . ASP A 1 295 ? -24.339 -28.353 -13.226 1.00 97.69 295 ASP A O 1
ATOM 2376 N N . ILE A 1 296 ? -22.865 -29.905 -12.531 1.00 97.50 296 ILE A N 1
ATOM 2377 C CA . ILE A 1 296 ? -21.785 -28.983 -12.175 1.00 97.50 296 ILE A CA 1
ATOM 2378 C C . ILE A 1 296 ? -21.258 -28.259 -13.421 1.00 97.50 296 ILE A C 1
ATOM 2380 O O . ILE A 1 296 ? -21.149 -27.033 -13.409 1.00 97.50 296 ILE A O 1
ATOM 2384 N N . LYS A 1 297 ? -20.985 -28.993 -14.510 1.00 98.12 297 LYS A N 1
ATOM 2385 C CA . LYS A 1 297 ? -20.583 -28.428 -15.810 1.00 98.12 297 LYS A CA 1
ATOM 2386 C C . LYS A 1 297 ? -21.595 -27.389 -16.299 1.00 98.12 297 LYS A C 1
ATOM 2388 O O . LYS A 1 297 ? -21.216 -26.251 -16.575 1.00 98.12 297 LYS A O 1
ATOM 2393 N N . ASN A 1 298 ? -22.877 -27.755 -16.319 1.00 97.50 298 ASN A N 1
ATOM 2394 C CA . ASN A 1 298 ? -23.965 -26.874 -16.740 1.00 97.50 298 ASN A CA 1
ATOM 2395 C C . ASN A 1 298 ? -24.052 -25.617 -15.857 1.00 97.50 298 ASN A C 1
ATOM 2397 O O . ASN A 1 298 ? -24.108 -24.507 -16.387 1.00 97.50 298 ASN A O 1
ATOM 2401 N N . LYS A 1 299 ? -23.963 -25.764 -14.526 1.00 97.62 299 LYS A N 1
ATOM 2402 C CA . LYS A 1 299 ? -23.925 -24.628 -13.591 1.00 97.62 299 LYS A CA 1
ATOM 2403 C C . LYS A 1 299 ? -22.733 -23.691 -13.814 1.00 97.62 299 LYS A C 1
ATOM 2405 O O . LYS A 1 299 ? -22.899 -22.478 -13.696 1.00 97.62 299 LYS A O 1
ATOM 2410 N N . CYS A 1 300 ? -21.544 -24.213 -14.126 1.00 97.12 300 CYS A N 1
ATOM 2411 C CA . CYS A 1 300 ? -20.377 -23.375 -14.423 1.00 97.12 300 CYS A CA 1
ATOM 2412 C C . CYS A 1 300 ? -20.569 -22.559 -15.710 1.00 97.12 300 CYS A C 1
ATOM 2414 O O . CYS A 1 300 ? -20.179 -21.397 -15.749 1.00 97.12 300 CYS A O 1
ATOM 2416 N N . ILE A 1 301 ? -21.213 -23.122 -16.738 1.00 97.88 301 ILE A N 1
ATOM 2417 C CA . ILE A 1 301 ? -21.534 -22.419 -17.996 1.00 97.88 301 ILE A CA 1
ATOM 2418 C C . ILE A 1 301 ? -22.643 -21.370 -17.778 1.00 97.88 301 ILE A C 1
ATOM 2420 O O . ILE A 1 301 ? -22.587 -20.263 -18.328 1.00 97.88 301 ILE A O 1
ATOM 2424 N N . SER A 1 302 ? -23.636 -21.681 -16.938 1.00 97.12 302 SER A N 1
ATOM 2425 C CA . SER A 1 302 ? -24.781 -20.808 -16.643 1.00 97.12 302 SER A CA 1
ATOM 2426 C C . SER A 1 302 ? -24.508 -19.729 -15.585 1.00 97.12 302 SER A C 1
ATOM 2428 O O . SER A 1 302 ? -25.425 -18.989 -15.225 1.00 97.12 302 SER A O 1
ATOM 2430 N N . ASN A 1 303 ? -23.281 -19.611 -15.064 1.00 97.38 303 ASN A N 1
ATOM 2431 C CA . ASN A 1 303 ? -22.922 -18.656 -14.010 1.00 97.38 303 ASN A CA 1
ATOM 2432 C C . ASN A 1 303 ? -22.833 -17.210 -14.546 1.00 97.38 303 ASN A C 1
ATOM 2434 O O . ASN A 1 303 ? -21.753 -16.653 -14.753 1.00 97.38 303 ASN A O 1
ATOM 2438 N N . LYS A 1 304 ? -23.995 -16.594 -14.796 1.00 97.38 304 LYS A N 1
ATOM 2439 C CA . LYS A 1 304 ? -24.112 -15.235 -15.349 1.00 97.38 304 LYS A CA 1
ATOM 2440 C C . LYS A 1 304 ? -23.331 -14.198 -14.529 1.00 97.38 304 LYS A C 1
ATOM 2442 O O . LYS A 1 304 ? -22.596 -13.408 -15.105 1.00 97.38 304 LYS A O 1
ATOM 2447 N N . ILE A 1 305 ? -23.412 -14.251 -13.196 1.00 96.62 305 ILE A N 1
ATOM 2448 C CA . ILE A 1 305 ? -22.733 -13.292 -12.303 1.00 96.62 305 ILE A CA 1
ATOM 2449 C C . ILE A 1 305 ? -21.206 -13.341 -12.485 1.00 96.62 305 ILE A C 1
ATOM 2451 O O . ILE A 1 305 ? -20.560 -12.292 -12.479 1.00 96.62 305 ILE A O 1
ATOM 2455 N N . PHE A 1 306 ? -20.627 -14.532 -12.672 1.00 97.38 306 PHE A N 1
ATOM 2456 C CA . PHE A 1 306 ? -19.208 -14.679 -12.997 1.00 97.38 306 PHE A CA 1
ATOM 2457 C C . PHE A 1 306 ? -18.878 -14.065 -14.366 1.00 97.38 306 PHE A C 1
ATOM 2459 O O . PHE A 1 306 ? -17.970 -13.239 -14.466 1.00 97.38 306 PHE A O 1
ATOM 2466 N N . PHE A 1 307 ? -19.625 -14.427 -15.414 1.00 97.88 307 PHE A N 1
ATOM 2467 C CA . PHE A 1 307 ? -19.314 -14.006 -16.785 1.00 97.88 307 PHE A CA 1
ATOM 2468 C C . PHE A 1 307 ? -19.555 -12.517 -17.057 1.00 97.88 307 PHE A C 1
ATOM 2470 O O . PHE A 1 307 ? -18.749 -11.916 -17.765 1.00 97.88 307 PHE A O 1
ATOM 2477 N N . ASP A 1 308 ? -20.586 -11.906 -16.473 1.00 96.88 308 ASP A N 1
ATOM 2478 C CA . ASP A 1 308 ? -20.868 -10.473 -16.625 1.00 96.88 308 ASP A CA 1
ATOM 2479 C C . ASP A 1 308 ? -19.753 -9.630 -15.973 1.00 96.88 308 ASP A C 1
ATOM 2481 O O . ASP A 1 308 ? -19.240 -8.680 -16.571 1.00 96.88 308 ASP A O 1
ATOM 2485 N N . LYS A 1 309 ? -19.306 -10.028 -14.769 1.00 96.62 309 LYS A N 1
ATOM 2486 C CA . LYS A 1 309 ? -18.155 -9.408 -1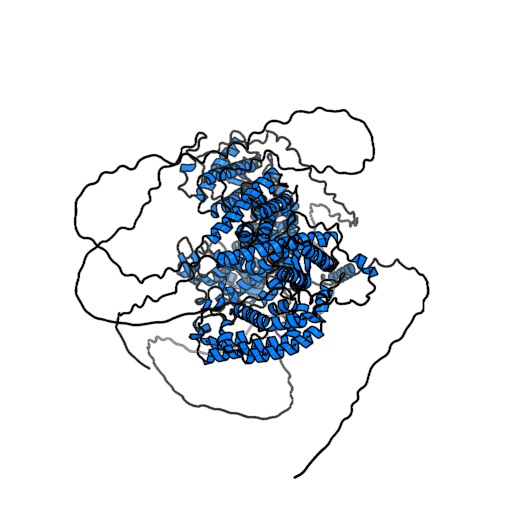4.088 1.00 96.62 309 LYS A CA 1
ATOM 2487 C C . LYS A 1 309 ? -16.861 -9.617 -14.879 1.00 96.62 309 LYS A C 1
ATOM 2489 O O . LYS A 1 309 ? -16.113 -8.660 -15.073 1.00 96.62 309 LYS A O 1
ATOM 2494 N N . LEU A 1 310 ? -16.618 -10.833 -15.379 1.00 97.25 310 LEU A N 1
ATOM 2495 C CA . LEU A 1 310 ? -15.426 -11.142 -16.170 1.00 97.25 310 LEU A CA 1
ATOM 2496 C C . LEU A 1 310 ? -15.398 -10.352 -17.483 1.00 97.25 310 LEU A C 1
ATOM 2498 O O . LEU A 1 310 ? -14.350 -9.826 -17.836 1.00 97.25 310 LEU A O 1
ATOM 2502 N N . HIS A 1 311 ? -16.528 -10.207 -18.180 1.00 98.06 311 HIS A N 1
ATOM 2503 C CA . HIS A 1 311 ? -16.612 -9.407 -19.403 1.00 98.06 311 HIS A CA 1
ATOM 2504 C C . HIS A 1 311 ? -16.217 -7.945 -19.158 1.00 98.06 311 HIS A C 1
ATOM 2506 O O . HIS A 1 311 ? -15.433 -7.386 -19.929 1.00 98.06 311 HIS A O 1
ATOM 2512 N N . LYS A 1 312 ? -16.680 -7.348 -18.049 1.00 96.94 312 LYS A N 1
ATOM 2513 C CA . LYS A 1 312 ? -16.272 -5.994 -17.652 1.00 96.94 312 LYS A CA 1
ATOM 2514 C C . LYS A 1 312 ? -14.760 -5.901 -17.404 1.00 96.94 312 LYS A C 1
ATOM 2516 O O . LYS A 1 312 ? -14.109 -5.067 -18.032 1.00 96.94 312 LYS A O 1
ATOM 2521 N N . SER A 1 313 ? -14.193 -6.779 -16.571 1.00 96.44 313 SER A N 1
ATOM 2522 C CA . SER A 1 313 ? -12.740 -6.810 -16.325 1.00 96.44 313 SER A CA 1
ATOM 2523 C C . SER A 1 313 ? -11.946 -7.028 -17.617 1.00 96.44 313 SER A C 1
ATOM 2525 O O . SER A 1 313 ? -10.981 -6.317 -17.872 1.00 96.44 313 SER A O 1
ATOM 2527 N N . CYS A 1 314 ? -12.375 -7.941 -18.490 1.00 97.88 314 CYS A N 1
ATOM 2528 C CA . CYS A 1 314 ? -11.738 -8.183 -19.783 1.00 97.88 314 CYS A CA 1
ATOM 2529 C C . CYS A 1 314 ? -11.764 -6.956 -20.708 1.00 97.88 314 CYS A C 1
ATOM 2531 O O . CYS A 1 314 ? -10.774 -6.721 -21.398 1.00 97.88 314 CYS A O 1
ATOM 2533 N N . LYS A 1 315 ? -12.833 -6.147 -20.702 1.00 97.69 315 LYS A N 1
ATOM 2534 C CA . LYS A 1 315 ? -12.899 -4.882 -21.458 1.00 97.69 315 LYS A CA 1
ATOM 2535 C C . LYS A 1 315 ? -11.922 -3.838 -20.906 1.00 97.69 315 LYS A C 1
ATOM 2537 O O . LYS A 1 315 ? -11.211 -3.199 -21.679 1.00 97.69 315 LYS A O 1
ATOM 2542 N N . GLU A 1 316 ? -11.843 -3.697 -19.585 1.00 96.06 316 GLU A N 1
ATOM 2543 C CA . GLU A 1 316 ? -10.901 -2.785 -18.915 1.00 96.06 316 GLU A CA 1
ATOM 2544 C C . GLU A 1 316 ? -9.436 -3.204 -19.155 1.00 96.06 316 GLU A C 1
ATOM 2546 O O . GLU A 1 316 ? -8.602 -2.372 -19.523 1.00 96.06 316 GLU A O 1
ATOM 2551 N N . ILE A 1 317 ? -9.137 -4.506 -19.056 1.00 96.06 317 ILE A N 1
ATOM 2552 C CA . ILE A 1 317 ? -7.820 -5.079 -19.370 1.00 96.06 317 ILE A CA 1
ATOM 2553 C C . ILE A 1 317 ? -7.491 -4.895 -20.856 1.00 96.06 317 ILE A C 1
ATOM 2555 O O . ILE A 1 317 ? -6.392 -4.448 -21.160 1.00 96.06 317 ILE A O 1
ATOM 2559 N N . ALA A 1 318 ? -8.417 -5.159 -21.785 1.00 97.75 318 ALA A N 1
ATOM 2560 C CA . ALA A 1 318 ? -8.187 -4.978 -23.222 1.00 97.75 318 ALA A CA 1
ATOM 2561 C C . ALA A 1 318 ? -7.791 -3.531 -23.571 1.00 97.75 318 ALA A C 1
ATOM 2563 O O . ALA A 1 318 ? -6.815 -3.326 -24.290 1.00 97.75 318 ALA A O 1
ATOM 2564 N N . ILE A 1 319 ? -8.468 -2.530 -22.994 1.00 96.50 319 ILE A N 1
ATOM 2565 C CA . ILE A 1 319 ? -8.131 -1.103 -23.165 1.00 96.50 319 ILE A CA 1
ATOM 2566 C C . ILE A 1 319 ? -6.753 -0.771 -22.560 1.00 96.50 319 ILE A C 1
ATOM 2568 O O . ILE A 1 319 ? -6.012 0.047 -23.109 1.00 96.50 319 ILE A O 1
ATOM 2572 N N . ALA A 1 320 ? -6.383 -1.387 -21.435 1.00 95.56 320 ALA A N 1
ATOM 2573 C CA . ALA A 1 320 ? -5.061 -1.209 -20.832 1.00 95.56 320 ALA A CA 1
ATOM 2574 C C . ALA A 1 320 ? -3.944 -1.903 -21.638 1.00 95.56 320 ALA A C 1
ATOM 2576 O O . ALA A 1 320 ? -2.843 -1.366 -21.746 1.00 95.56 320 ALA A O 1
ATOM 2577 N N . THR A 1 321 ? -4.231 -3.067 -22.223 1.00 95.88 321 THR A N 1
ATOM 2578 C CA . THR A 1 321 ? -3.325 -3.848 -23.075 1.00 95.88 321 THR A CA 1
ATOM 2579 C C . THR A 1 321 ? -3.133 -3.196 -24.443 1.00 95.88 321 THR A C 1
ATOM 2581 O O . THR A 1 321 ? -2.018 -3.204 -24.960 1.00 95.88 321 THR A O 1
ATOM 2584 N N . ASP A 1 322 ? -4.162 -2.562 -25.009 1.00 97.06 322 ASP A N 1
ATOM 2585 C CA . ASP A 1 322 ? -4.036 -1.839 -26.278 1.00 97.06 322 ASP A CA 1
ATOM 2586 C C . ASP A 1 322 ? -3.156 -0.576 -26.167 1.00 97.06 322 ASP A C 1
ATOM 2588 O O . ASP A 1 322 ? -2.466 -0.195 -27.112 1.00 97.06 322 ASP A O 1
ATOM 2592 N N . LYS A 1 323 ? -3.050 0.015 -24.973 1.00 95.94 323 LYS A N 1
ATOM 2593 C CA . LYS A 1 323 ? -2.113 1.121 -24.694 1.00 95.94 323 LYS A CA 1
ATOM 2594 C C . LYS A 1 323 ? -0.644 0.679 -24.584 1.00 95.94 323 LYS A C 1
ATOM 2596 O O . LYS A 1 323 ? 0.231 1.526 -24.408 1.00 95.94 323 LYS A O 1
ATOM 2601 N N . ILE A 1 324 ? -0.345 -0.620 -24.679 1.00 94.12 324 ILE A N 1
ATOM 2602 C CA . ILE A 1 324 ? 1.027 -1.146 -24.648 1.00 94.12 324 ILE A CA 1
ATOM 2603 C C . ILE A 1 324 ? 1.632 -1.099 -26.068 1.00 94.12 324 ILE A C 1
ATOM 2605 O O . ILE A 1 324 ? 1.015 -1.622 -26.999 1.00 94.12 324 ILE A O 1
ATOM 2609 N N . PRO A 1 325 ? 2.855 -0.552 -26.253 1.00 96.19 325 PRO A N 1
ATOM 2610 C CA . PRO A 1 325 ? 3.573 -0.606 -27.529 1.00 96.19 325 PRO A CA 1
ATOM 2611 C C . PRO A 1 325 ? 3.698 -2.036 -28.065 1.00 96.19 325 PRO A C 1
ATOM 2613 O O . PRO A 1 325 ? 4.025 -2.963 -27.314 1.00 96.19 325 PRO A O 1
ATOM 2616 N N . ALA A 1 326 ? 3.430 -2.213 -29.359 1.00 97.06 326 ALA A N 1
ATOM 2617 C CA . ALA A 1 326 ? 3.274 -3.523 -29.986 1.00 97.06 326 ALA A CA 1
ATOM 2618 C C . ALA A 1 326 ? 4.541 -4.388 -29.846 1.00 97.06 326 ALA A C 1
ATOM 2620 O O . ALA A 1 326 ? 4.472 -5.595 -29.605 1.00 97.06 326 ALA A O 1
ATOM 2621 N N . GLU A 1 327 ? 5.718 -3.767 -29.898 1.00 94.31 327 GLU A N 1
ATOM 2622 C CA . GLU A 1 327 ? 7.048 -4.387 -29.817 1.00 94.31 327 GLU A CA 1
ATOM 2623 C C . GLU A 1 327 ? 7.214 -5.236 -28.550 1.00 94.31 327 GLU A C 1
ATOM 2625 O O . GLU A 1 327 ? 7.939 -6.234 -28.557 1.00 94.31 327 GLU A O 1
ATOM 2630 N N . ASN A 1 328 ? 6.510 -4.884 -27.468 1.00 95.56 328 ASN A N 1
ATOM 2631 C CA . ASN A 1 328 ? 6.548 -5.630 -26.215 1.00 95.56 328 ASN A CA 1
ATOM 2632 C C . ASN A 1 328 ? 5.983 -7.050 -26.359 1.00 95.56 328 ASN A C 1
ATOM 2634 O O . ASN A 1 328 ? 6.461 -7.954 -25.674 1.00 95.56 328 ASN A O 1
ATOM 2638 N N . PHE A 1 329 ? 5.040 -7.294 -27.274 1.00 96.44 329 PHE A N 1
ATOM 2639 C CA . PHE A 1 329 ? 4.434 -8.615 -27.482 1.00 96.44 329 PHE A CA 1
ATOM 2640 C C . PHE A 1 329 ? 5.370 -9.598 -28.210 1.00 96.44 329 PHE A C 1
ATOM 2642 O O . PHE A 1 329 ? 5.172 -10.808 -28.133 1.00 96.44 329 PHE A O 1
ATOM 2649 N N . LEU A 1 330 ? 6.460 -9.133 -28.835 1.00 94.31 330 LEU A N 1
ATOM 2650 C CA . LEU A 1 330 ? 7.392 -9.973 -29.609 1.00 94.31 330 LEU A CA 1
ATOM 2651 C C . LEU A 1 330 ? 8.041 -11.126 -28.825 1.00 94.31 330 LEU A C 1
ATOM 2653 O O . LEU A 1 330 ? 8.446 -12.125 -29.421 1.00 94.31 330 LEU A O 1
ATOM 2657 N N . HIS A 1 331 ? 8.138 -11.023 -27.497 1.00 93.75 331 HIS A N 1
ATOM 2658 C CA . HIS A 1 331 ? 8.670 -12.101 -26.656 1.00 93.75 331 HIS A CA 1
ATOM 2659 C C . HIS A 1 331 ? 7.735 -13.329 -26.583 1.00 93.75 331 HIS A C 1
ATOM 2661 O O . HIS A 1 331 ? 8.165 -14.406 -26.151 1.00 93.75 331 HIS A O 1
ATOM 2667 N N . ILE A 1 332 ? 6.476 -13.190 -27.014 1.00 95.56 332 ILE A N 1
ATOM 2668 C CA . ILE A 1 332 ? 5.461 -14.250 -27.036 1.00 95.56 332 ILE A CA 1
ATOM 2669 C C . ILE A 1 332 ? 5.732 -15.258 -28.168 1.00 95.56 332 ILE A C 1
ATOM 2671 O O . ILE A 1 332 ? 5.470 -16.446 -28.000 1.00 95.56 332 ILE A O 1
ATOM 2675 N N . ILE A 1 333 ? 6.371 -14.863 -29.274 1.00 93.00 333 ILE A N 1
ATOM 2676 C CA . ILE A 1 333 ? 6.782 -15.812 -30.324 1.00 93.00 333 ILE A CA 1
ATOM 2677 C C . ILE A 1 333 ? 7.785 -16.848 -29.782 1.00 93.00 333 ILE A C 1
ATOM 2679 O O . ILE A 1 333 ? 8.641 -16.568 -28.932 1.00 93.00 333 ILE A O 1
ATOM 2683 N N . GLN A 1 334 ? 7.673 -18.095 -30.242 1.00 92.56 334 GLN A N 1
ATOM 2684 C CA . GLN A 1 334 ? 8.700 -19.117 -30.036 1.00 92.56 334 GLN A CA 1
ATOM 2685 C C . GLN A 1 334 ? 9.919 -18.860 -30.937 1.00 92.56 334 GLN A C 1
ATOM 2687 O O . GLN A 1 334 ? 9.782 -18.650 -32.136 1.00 92.56 334 GLN A O 1
ATOM 2692 N N . SER A 1 335 ? 11.132 -18.920 -30.381 1.00 89.81 335 SER A N 1
ATOM 2693 C CA . SER A 1 335 ? 12.374 -18.701 -31.145 1.00 89.81 335 SER A CA 1
ATOM 2694 C C . SER A 1 335 ? 12.714 -19.828 -32.125 1.00 89.81 335 SER A C 1
ATOM 2696 O O . SER A 1 335 ? 13.544 -19.636 -33.008 1.00 89.81 335 SER A O 1
ATOM 2698 N N . ARG A 1 336 ? 12.087 -21.001 -31.971 1.00 91.75 336 ARG A N 1
ATOM 2699 C CA . ARG A 1 336 ? 12.164 -22.129 -32.902 1.00 91.75 336 ARG A CA 1
ATOM 2700 C C . ARG A 1 336 ? 10.756 -22.618 -33.206 1.00 91.75 336 ARG A C 1
ATOM 2702 O O . ARG A 1 336 ? 10.037 -22.963 -32.273 1.00 91.75 336 ARG A O 1
ATOM 2709 N N . VAL A 1 337 ? 10.391 -22.653 -34.482 1.00 92.69 337 VAL A N 1
ATOM 2710 C CA . VAL A 1 337 ? 9.120 -23.207 -34.972 1.00 92.69 337 VAL A CA 1
ATOM 2711 C C . VAL A 1 337 ? 9.378 -24.628 -35.462 1.00 92.69 337 VAL A C 1
ATOM 2713 O O . VAL A 1 337 ? 10.323 -24.836 -36.219 1.00 92.69 337 VAL A O 1
ATOM 2716 N N . GLY A 1 338 ? 8.590 -25.601 -35.002 1.00 91.38 338 GLY A N 1
ATOM 2717 C CA . GLY A 1 338 ? 8.698 -26.994 -35.450 1.00 91.38 338 GLY A CA 1
ATOM 2718 C C . GLY A 1 338 ? 7.904 -27.244 -36.730 1.00 91.38 338 GLY A C 1
ATOM 2719 O O . GLY A 1 338 ? 6.802 -26.714 -36.869 1.00 91.38 338 GLY A O 1
ATOM 2720 N N . PHE A 1 339 ? 8.451 -28.063 -37.624 1.00 92.44 339 PHE A N 1
ATOM 2721 C CA . PHE A 1 339 ? 7.831 -28.513 -38.876 1.00 92.44 339 PHE A CA 1
ATOM 2722 C C . PHE A 1 339 ? 7.828 -30.052 -38.894 1.00 92.44 339 PHE A C 1
ATOM 2724 O O . PHE A 1 339 ? 8.544 -30.694 -39.649 1.00 92.44 339 PHE A O 1
ATOM 2731 N N . GLY A 1 340 ? 7.089 -30.661 -37.962 1.00 88.25 340 GLY A N 1
ATOM 2732 C CA . GLY A 1 340 ? 7.161 -32.101 -37.685 1.00 88.25 340 GLY A CA 1
ATOM 2733 C C . GLY A 1 340 ? 8.179 -32.484 -36.596 1.00 88.25 340 GLY A C 1
ATOM 2734 O O . GLY A 1 340 ? 8.555 -31.674 -35.749 1.00 88.25 340 GLY A O 1
ATOM 2735 N N . ALA A 1 341 ? 8.580 -33.760 -36.566 1.00 81.25 341 ALA A N 1
ATOM 2736 C CA . ALA A 1 341 ? 9.196 -34.387 -35.385 1.00 81.25 341 ALA A CA 1
ATOM 2737 C C . ALA A 1 341 ? 10.698 -34.104 -35.165 1.00 81.25 341 ALA A C 1
ATOM 2739 O O . ALA A 1 341 ? 11.199 -34.339 -34.066 1.00 81.25 341 ALA A O 1
ATOM 2740 N N . LYS A 1 342 ? 11.431 -33.651 -36.192 1.00 87.38 342 LYS A N 1
ATOM 2741 C CA . LYS A 1 342 ? 12.890 -33.401 -36.128 1.00 87.38 342 LYS A CA 1
ATOM 2742 C C . LYS A 1 342 ? 13.329 -32.069 -36.746 1.00 87.38 342 LYS A C 1
ATOM 2744 O O . LYS A 1 342 ? 14.491 -31.692 -36.611 1.00 87.38 342 LYS A O 1
ATOM 2749 N N . GLU A 1 343 ? 12.424 -31.365 -37.418 1.00 90.38 343 GLU A N 1
ATOM 2750 C CA . GLU A 1 343 ? 12.733 -30.193 -38.235 1.00 90.38 343 GLU A CA 1
ATOM 2751 C C . GLU A 1 343 ? 12.311 -28.902 -37.535 1.00 90.38 343 GLU A C 1
ATOM 2753 O O . GLU A 1 343 ? 11.207 -28.791 -36.996 1.00 90.38 343 GLU A O 1
ATOM 2758 N N . TYR A 1 344 ? 13.214 -27.918 -37.535 1.00 90.00 344 TYR A N 1
ATOM 2759 C CA . TYR A 1 344 ? 13.028 -26.654 -36.830 1.00 90.00 344 TYR A CA 1
ATOM 2760 C C . TYR A 1 344 ? 13.526 -25.465 -37.654 1.00 90.00 344 TYR A C 1
ATOM 2762 O O . TYR A 1 344 ? 14.647 -25.462 -38.171 1.00 90.00 344 TYR A O 1
ATOM 2770 N N . PHE A 1 345 ? 12.722 -24.408 -37.685 1.00 88.25 345 PHE A N 1
ATOM 2771 C CA . PHE A 1 345 ? 13.075 -23.103 -38.230 1.00 88.25 345 PHE A CA 1
ATOM 2772 C C . PHE A 1 345 ? 13.480 -22.148 -37.096 1.00 88.25 345 PHE A C 1
ATOM 2774 O O . PHE A 1 345 ? 12.721 -21.962 -36.143 1.00 88.25 345 PHE A O 1
ATOM 2781 N N . ASP A 1 346 ? 14.664 -21.533 -37.183 1.00 83.56 346 ASP A N 1
ATOM 2782 C CA . ASP A 1 346 ? 15.160 -20.544 -36.208 1.00 83.56 346 ASP A CA 1
ATOM 2783 C C . ASP A 1 346 ? 14.483 -19.181 -36.440 1.00 83.56 346 ASP A C 1
ATOM 2785 O O . ASP A 1 346 ? 15.086 -18.255 -36.985 1.00 83.56 346 ASP A O 1
ATOM 2789 N N . ALA A 1 347 ? 13.220 -19.060 -36.012 1.00 78.44 347 ALA A N 1
ATOM 2790 C CA . ALA A 1 347 ? 12.421 -17.826 -35.975 1.00 78.44 347 ALA A CA 1
ATOM 2791 C C . ALA A 1 347 ? 12.947 -16.825 -34.920 1.00 78.44 347 ALA A C 1
ATOM 2793 O O . ALA A 1 347 ? 12.225 -16.291 -34.074 1.00 78.44 347 ALA A O 1
ATOM 2794 N N . ASN A 1 348 ? 14.257 -16.594 -34.923 1.00 79.25 348 ASN A N 1
ATOM 2795 C CA . ASN A 1 348 ? 14.955 -15.812 -33.925 1.00 79.25 348 ASN A CA 1
ATOM 2796 C C . ASN A 1 348 ? 14.679 -14.323 -34.140 1.00 79.25 348 ASN A C 1
ATOM 2798 O O . ASN A 1 348 ? 15.336 -13.664 -34.944 1.00 79.25 348 ASN A O 1
ATOM 2802 N N . VAL A 1 349 ? 13.733 -13.788 -33.367 1.00 77.31 349 VAL A N 1
ATOM 2803 C CA . VAL A 1 349 ? 13.213 -12.409 -33.449 1.00 77.31 349 VAL A CA 1
ATOM 2804 C C . VAL A 1 349 ? 14.298 -11.317 -33.396 1.00 77.31 349 VAL A C 1
ATOM 2806 O O . VAL A 1 349 ? 14.084 -10.190 -33.845 1.00 77.31 349 VAL A O 1
ATOM 2809 N N . ARG A 1 350 ? 15.517 -11.631 -32.936 1.00 81.25 350 ARG A N 1
ATOM 2810 C CA . ARG A 1 350 ? 16.662 -10.712 -33.040 1.00 81.25 350 ARG A CA 1
ATOM 2811 C C . ARG A 1 350 ? 17.135 -10.528 -34.491 1.00 81.25 350 ARG A C 1
ATOM 2813 O O . ARG A 1 350 ? 17.382 -9.389 -34.872 1.00 81.25 350 ARG A O 1
ATOM 2820 N N . LYS A 1 351 ? 17.188 -11.609 -35.281 1.00 86.12 351 LYS A N 1
ATOM 2821 C CA . LYS A 1 351 ? 17.653 -11.662 -36.686 1.00 86.12 351 LYS A CA 1
ATOM 2822 C C . LYS A 1 351 ? 16.618 -11.197 -37.719 1.00 86.12 351 LYS A C 1
ATOM 2824 O O . LYS A 1 351 ? 16.987 -10.891 -38.844 1.00 86.12 351 LYS A O 1
ATOM 2829 N N . ILE A 1 352 ? 15.333 -11.189 -37.359 1.00 88.62 352 ILE A N 1
ATOM 2830 C CA . ILE A 1 352 ? 14.238 -10.722 -38.227 1.00 88.62 352 ILE A CA 1
ATOM 2831 C C . ILE A 1 352 ? 14.455 -9.227 -38.578 1.00 88.62 352 ILE A C 1
ATOM 2833 O O . ILE A 1 352 ? 15.032 -8.491 -37.773 1.00 88.62 352 ILE A O 1
ATOM 2837 N N . SER A 1 353 ? 14.009 -8.760 -39.751 1.00 92.19 353 SER A N 1
ATOM 2838 C CA . SER A 1 353 ? 14.025 -7.329 -40.117 1.00 92.19 353 SER A CA 1
ATOM 2839 C C . SER A 1 353 ? 13.047 -6.508 -39.259 1.00 92.19 353 SER A C 1
ATOM 2841 O O . SER A 1 353 ? 12.149 -7.063 -38.623 1.00 92.19 353 SER A O 1
ATOM 2843 N N . ILE A 1 354 ? 13.214 -5.182 -39.190 1.00 89.88 354 ILE A N 1
ATOM 2844 C CA . ILE A 1 354 ? 12.360 -4.347 -38.326 1.00 89.88 354 ILE A CA 1
ATOM 2845 C C . ILE A 1 354 ? 10.902 -4.306 -38.816 1.00 89.88 354 ILE A C 1
ATOM 2847 O O . ILE A 1 354 ? 10.001 -4.537 -38.020 1.00 89.88 354 ILE A O 1
ATOM 2851 N N . ASN A 1 355 ? 10.663 -4.187 -40.125 1.00 93.75 355 ASN A N 1
ATOM 2852 C CA . ASN A 1 355 ? 9.312 -4.185 -40.709 1.00 93.75 355 ASN A CA 1
ATOM 2853 C C . ASN A 1 355 ? 8.543 -5.478 -40.367 1.00 93.75 355 ASN A C 1
ATOM 2855 O O . ASN A 1 355 ? 7.396 -5.428 -39.929 1.00 93.75 355 ASN A O 1
ATOM 2859 N N . ARG A 1 356 ? 9.210 -6.639 -40.470 1.00 93.56 356 ARG A N 1
ATOM 2860 C CA . ARG A 1 356 ? 8.651 -7.942 -40.067 1.00 93.56 356 ARG A CA 1
ATOM 2861 C C . ARG A 1 356 ? 8.358 -8.013 -38.574 1.00 93.56 356 ARG A C 1
ATOM 2863 O O . ARG A 1 356 ? 7.317 -8.532 -38.188 1.00 93.56 356 ARG A O 1
ATOM 2870 N N . LYS A 1 357 ? 9.248 -7.483 -37.724 1.00 92.56 357 LYS A N 1
ATOM 2871 C CA . LYS A 1 357 ? 8.973 -7.373 -36.281 1.00 92.56 357 LYS A CA 1
ATOM 2872 C C . LYS A 1 357 ? 7.713 -6.554 -36.038 1.00 92.56 357 LYS A C 1
ATOM 2874 O O . LYS A 1 357 ? 6.880 -7.017 -35.277 1.00 92.56 357 LYS A O 1
ATOM 2879 N N . ASN A 1 358 ? 7.537 -5.424 -36.713 1.00 93.25 358 ASN A N 1
ATOM 2880 C CA . ASN A 1 358 ? 6.370 -4.565 -36.523 1.00 93.25 358 ASN A CA 1
ATOM 2881 C C . ASN A 1 358 ? 5.068 -5.257 -36.982 1.00 93.25 358 ASN A C 1
ATOM 2883 O O . ASN A 1 358 ? 4.089 -5.249 -36.244 1.00 93.25 358 ASN A O 1
ATOM 2887 N N . LYS A 1 359 ? 5.069 -5.967 -38.124 1.00 96.06 359 LYS A N 1
ATOM 2888 C CA . LYS A 1 359 ? 3.941 -6.831 -38.538 1.00 96.06 359 LYS A CA 1
ATOM 2889 C C . LYS A 1 359 ? 3.589 -7.883 -37.473 1.00 96.06 359 LYS A C 1
ATOM 2891 O O . LYS A 1 359 ? 2.442 -7.963 -37.037 1.00 96.06 359 LYS A O 1
ATOM 2896 N N . PHE A 1 360 ? 4.570 -8.666 -37.010 1.00 95.75 360 PHE A N 1
ATOM 2897 C CA . PHE A 1 360 ? 4.335 -9.685 -35.977 1.00 95.75 360 PHE A CA 1
ATOM 2898 C C . PHE A 1 360 ? 3.906 -9.086 -34.633 1.00 95.75 360 PHE A C 1
ATOM 2900 O O . PHE A 1 360 ? 3.084 -9.674 -33.936 1.00 95.75 360 PHE A O 1
ATOM 2907 N N . SER A 1 361 ? 4.465 -7.939 -34.249 1.00 95.94 361 SER A N 1
ATOM 2908 C CA . SER A 1 361 ? 4.190 -7.288 -32.970 1.00 95.94 361 SER A CA 1
ATOM 2909 C C . SER A 1 361 ? 2.752 -6.761 -32.920 1.00 95.94 361 SER A C 1
ATOM 2911 O O . SER A 1 361 ? 2.044 -7.009 -31.941 1.00 95.94 361 SER A O 1
ATOM 2913 N N . LEU A 1 362 ? 2.289 -6.142 -34.012 1.00 96.88 362 LEU A N 1
ATOM 2914 C CA . LEU A 1 362 ? 0.910 -5.690 -34.197 1.00 96.88 362 LEU A CA 1
ATOM 2915 C C . LEU A 1 362 ? -0.078 -6.863 -34.219 1.00 96.88 362 LEU A C 1
ATOM 2917 O O . LEU A 1 362 ? -1.071 -6.815 -33.494 1.00 96.88 362 LEU A O 1
ATOM 2921 N N . LEU A 1 363 ? 0.204 -7.943 -34.960 1.00 97.44 363 LEU A N 1
ATOM 2922 C CA . LEU A 1 363 ? -0.702 -9.098 -34.997 1.00 97.44 363 LEU A CA 1
ATOM 2923 C C . LEU A 1 363 ? -0.807 -9.802 -33.633 1.00 97.44 363 LEU A C 1
ATOM 2925 O O . LEU A 1 363 ? -1.902 -10.168 -33.220 1.00 97.44 363 LEU A O 1
ATOM 2929 N N . LEU A 1 364 ? 0.295 -9.956 -32.890 1.00 97.50 364 LEU A N 1
ATOM 2930 C CA . LEU A 1 364 ? 0.249 -10.521 -31.533 1.00 97.50 364 LEU A CA 1
ATOM 2931 C C . LEU A 1 364 ? -0.560 -9.640 -30.574 1.00 97.50 364 LEU A C 1
ATOM 2933 O O . LEU A 1 364 ? -1.347 -10.166 -29.787 1.00 97.50 364 LEU A O 1
ATOM 2937 N N . LYS A 1 365 ? -0.389 -8.314 -30.651 1.00 98.06 365 LYS A N 1
ATOM 2938 C CA . LYS A 1 365 ? -1.179 -7.344 -29.881 1.00 98.06 365 LYS A CA 1
ATOM 2939 C C . LYS A 1 365 ? -2.671 -7.490 -30.204 1.00 98.06 365 LYS A C 1
ATOM 2941 O O . LYS A 1 365 ? -3.471 -7.645 -29.284 1.00 98.06 365 LYS A O 1
ATOM 2946 N N . TYR A 1 366 ? -3.025 -7.525 -31.490 1.00 97.69 366 TYR A N 1
ATOM 2947 C CA . TYR A 1 366 ? -4.395 -7.741 -31.965 1.00 97.69 366 TYR A CA 1
ATOM 2948 C C . TYR A 1 366 ? -4.984 -9.064 -31.455 1.00 97.69 366 TYR A C 1
ATOM 2950 O O . TYR A 1 366 ? -6.051 -9.056 -30.845 1.00 97.69 366 TYR A O 1
ATOM 2958 N N . LEU A 1 367 ? -4.274 -10.187 -31.622 1.00 97.56 367 LEU A N 1
ATOM 2959 C CA . LEU A 1 367 ? -4.733 -11.504 -31.167 1.00 97.56 367 LEU A CA 1
ATOM 2960 C C . LEU A 1 367 ? -4.976 -11.536 -29.653 1.00 97.56 367 LEU A C 1
ATOM 2962 O O . LEU A 1 367 ? -5.974 -12.107 -29.214 1.00 97.56 367 LEU A O 1
ATOM 2966 N N . VAL A 1 368 ? -4.120 -10.893 -28.849 1.00 98.06 368 VAL A N 1
ATOM 2967 C CA . VAL A 1 368 ? -4.318 -10.778 -27.394 1.00 98.06 368 VAL A CA 1
ATOM 2968 C C . VAL A 1 368 ? -5.530 -9.901 -27.059 1.00 98.06 368 VAL A C 1
ATOM 2970 O O . VAL A 1 368 ? -6.366 -10.320 -26.260 1.00 98.06 368 VAL A O 1
ATOM 2973 N N . VAL A 1 369 ? -5.661 -8.714 -27.661 1.00 98.00 369 VAL A N 1
ATOM 2974 C CA . VAL A 1 369 ? -6.771 -7.776 -27.394 1.00 98.00 369 VAL A CA 1
ATOM 2975 C C . VAL A 1 369 ? -8.120 -8.372 -27.816 1.00 98.00 369 VAL A C 1
ATOM 2977 O O . VAL A 1 369 ? -9.058 -8.380 -27.019 1.00 98.00 369 VAL A O 1
ATOM 2980 N N . ASN A 1 370 ? -8.211 -8.954 -29.014 1.00 97.38 370 ASN A N 1
ATOM 2981 C CA . ASN A 1 370 ? -9.413 -9.640 -29.496 1.00 97.38 370 ASN A CA 1
ATOM 2982 C C . ASN A 1 370 ? -9.765 -10.845 -28.599 1.00 97.38 370 ASN A C 1
ATOM 2984 O O . ASN A 1 370 ? -10.908 -11.012 -28.170 1.00 97.38 370 ASN A O 1
ATOM 2988 N N . SER A 1 371 ? -8.763 -11.642 -28.210 1.00 97.38 371 SER A N 1
ATOM 2989 C CA . SER A 1 371 ? -8.972 -12.786 -27.313 1.00 97.38 371 SER A CA 1
ATOM 2990 C C . SER A 1 371 ? -9.409 -12.393 -25.903 1.00 97.38 371 SER A C 1
ATOM 2992 O O . SER A 1 371 ? -10.153 -13.154 -25.292 1.00 97.38 371 SER A O 1
ATOM 2994 N N . LEU A 1 372 ? -8.997 -11.228 -25.389 1.00 98.25 372 LEU A N 1
ATOM 2995 C CA . LEU A 1 372 ? -9.508 -10.673 -24.130 1.00 98.25 372 LEU A CA 1
ATOM 2996 C C . LEU A 1 372 ? -10.988 -10.293 -24.259 1.00 98.25 372 LEU A C 1
ATOM 2998 O O . LEU A 1 372 ? -11.796 -10.716 -23.436 1.00 98.25 372 LEU A O 1
ATOM 3002 N N . LEU A 1 373 ? -11.364 -9.553 -25.306 1.00 97.44 373 LEU A N 1
ATOM 3003 C CA . LEU A 1 373 ? -12.754 -9.135 -25.536 1.00 97.44 373 LEU A CA 1
ATOM 3004 C C . LEU A 1 373 ? -13.697 -10.341 -25.716 1.00 97.44 373 LEU A C 1
ATOM 3006 O O . LEU A 1 373 ? -14.794 -10.361 -25.153 1.00 97.44 373 LEU A O 1
ATOM 3010 N N . GLY A 1 374 ? -13.247 -11.379 -26.429 1.00 97.62 374 GLY A N 1
ATOM 3011 C CA . GLY A 1 374 ? -13.976 -12.638 -26.611 1.00 97.62 374 GLY A CA 1
ATOM 3012 C C . GLY A 1 374 ? -13.885 -13.637 -25.446 1.00 97.62 374 GLY A C 1
ATOM 3013 O O . GLY A 1 374 ? -14.594 -14.649 -25.468 1.00 97.62 374 GLY A O 1
ATOM 3014 N N . LEU A 1 375 ? -13.045 -13.392 -24.430 1.00 98.06 375 LEU A N 1
ATOM 3015 C CA . LEU A 1 375 ? -12.661 -14.398 -23.428 1.00 98.06 375 LEU A CA 1
ATOM 3016 C C . LEU A 1 375 ? -13.847 -15.057 -22.694 1.00 98.06 375 LEU A C 1
ATOM 3018 O O . LEU A 1 375 ? -13.842 -16.285 -22.588 1.00 98.06 375 LEU A O 1
ATOM 3022 N N . PRO A 1 376 ? -14.897 -14.330 -22.249 1.00 98.38 376 PRO A N 1
ATOM 3023 C CA . PRO A 1 376 ? -16.053 -14.943 -21.586 1.00 98.38 376 PRO A CA 1
ATOM 3024 C C . PRO A 1 376 ? -16.772 -15.983 -22.459 1.00 98.38 376 PRO A C 1
ATOM 3026 O O . PRO A 1 376 ? -17.179 -17.030 -21.958 1.00 98.38 376 PRO A O 1
ATOM 3029 N N . ARG A 1 377 ? -16.895 -15.727 -23.771 1.00 97.94 377 ARG A N 1
ATOM 3030 C CA . ARG A 1 377 ? -17.523 -16.654 -24.730 1.00 97.94 377 ARG A CA 1
ATOM 3031 C C . ARG A 1 377 ? -16.628 -17.863 -24.990 1.00 97.94 377 ARG A C 1
ATOM 3033 O O . ARG A 1 377 ? -17.119 -18.989 -24.957 1.00 97.94 377 ARG A O 1
ATOM 3040 N N . LYS A 1 378 ? -15.325 -17.642 -25.197 1.00 98.12 378 LYS A N 1
ATOM 3041 C CA . LYS A 1 378 ? -14.360 -18.730 -25.428 1.00 98.12 378 LYS A CA 1
ATOM 3042 C C . LYS A 1 378 ? -14.231 -19.657 -24.211 1.00 98.12 378 LYS A C 1
ATOM 3044 O O . LYS A 1 378 ? -14.155 -20.866 -24.384 1.00 98.12 378 LYS A O 1
ATOM 3049 N N . ILE A 1 379 ? -14.304 -19.123 -22.986 1.00 98.25 379 ILE A N 1
ATOM 3050 C CA . ILE A 1 379 ? -14.334 -19.928 -21.751 1.00 98.25 379 ILE A CA 1
ATOM 3051 C C . ILE A 1 379 ? -15.592 -20.807 -21.669 1.00 98.25 379 ILE A C 1
ATOM 3053 O O . ILE A 1 379 ? -15.467 -21.972 -21.300 1.00 98.25 379 ILE A O 1
ATOM 3057 N N . LYS A 1 380 ? -16.785 -20.291 -22.011 1.00 98.31 380 LYS A N 1
ATOM 3058 C CA . LYS A 1 380 ? -18.015 -21.109 -22.037 1.00 98.31 380 LYS A CA 1
ATOM 3059 C C . LYS A 1 380 ? -17.892 -22.271 -23.015 1.00 98.31 380 LYS A C 1
ATOM 3061 O O . LYS A 1 380 ? -18.021 -23.414 -22.594 1.00 98.31 380 LYS A O 1
ATOM 3066 N N . TYR A 1 381 ? -17.540 -21.971 -24.264 1.00 98.12 381 TYR A N 1
ATOM 3067 C CA . TYR A 1 381 ? -17.338 -22.965 -25.319 1.00 98.12 381 TYR A CA 1
ATOM 3068 C C . TYR A 1 381 ? -16.301 -24.034 -24.934 1.00 98.12 381 TYR A C 1
ATOM 3070 O O . TYR A 1 381 ? -16.492 -25.224 -25.167 1.00 98.12 381 TYR A O 1
ATOM 3078 N N . GLU A 1 382 ? -15.204 -23.637 -24.293 1.00 98.19 382 GLU A N 1
ATOM 3079 C CA . GLU A 1 382 ? -14.182 -24.585 -23.855 1.00 98.19 382 GLU A CA 1
ATOM 3080 C C . GLU A 1 382 ? -14.685 -25.477 -22.698 1.00 98.19 382 GLU A C 1
ATOM 3082 O O . GLU A 1 382 ? -14.482 -26.689 -22.727 1.00 98.19 382 GLU A O 1
ATOM 3087 N N . ILE A 1 383 ? -15.440 -24.937 -21.729 1.00 97.94 383 ILE A N 1
ATOM 3088 C CA . ILE A 1 383 ? -16.079 -25.742 -20.666 1.00 97.94 383 ILE A CA 1
ATOM 3089 C C . ILE A 1 383 ? -17.191 -26.644 -21.230 1.00 97.94 383 ILE A C 1
ATOM 3091 O O . ILE A 1 383 ? -17.338 -27.782 -20.782 1.00 97.94 383 ILE A O 1
ATOM 3095 N N . GLU A 1 384 ? -17.936 -26.205 -22.245 1.00 98.00 384 GLU A N 1
ATOM 3096 C CA . GLU A 1 384 ? -18.899 -27.030 -22.994 1.00 98.00 384 GLU A CA 1
ATOM 3097 C C . GLU A 1 384 ? -18.216 -28.254 -23.634 1.00 98.00 384 GLU A C 1
ATOM 3099 O O . GLU A 1 384 ? -18.800 -29.340 -23.648 1.00 98.00 384 GLU A O 1
ATOM 3104 N N . ASN A 1 385 ? -16.944 -28.138 -24.026 1.00 97.44 385 ASN A N 1
ATOM 3105 C CA . ASN A 1 385 ? -16.128 -29.231 -24.567 1.00 97.44 385 ASN A CA 1
ATOM 3106 C C . ASN A 1 385 ? -15.349 -30.050 -23.509 1.00 97.44 385 ASN A C 1
ATOM 3108 O O . ASN A 1 385 ? -14.757 -31.077 -23.844 1.00 97.44 385 ASN A O 1
ATOM 3112 N N . PHE A 1 386 ? -15.365 -29.675 -22.223 1.00 98.06 386 PHE A N 1
ATOM 3113 C CA . PHE A 1 386 ? -14.657 -30.422 -21.169 1.00 98.06 386 PHE A CA 1
ATOM 3114 C C . PHE A 1 386 ? -15.237 -31.825 -20.930 1.00 98.06 386 PHE A C 1
ATOM 3116 O O . PHE A 1 386 ? -16.455 -32.003 -20.804 1.00 98.06 386 PHE A O 1
ATOM 3123 N N . SER A 1 387 ? -14.342 -32.809 -20.783 1.00 96.75 387 SER A N 1
ATOM 3124 C CA . SER A 1 387 ? -14.667 -34.171 -20.343 1.00 96.75 387 SER A CA 1
ATOM 3125 C C . SER A 1 387 ? -15.021 -34.224 -18.850 1.00 96.75 387 SER A C 1
ATOM 3127 O O . SER A 1 387 ? -14.681 -33.316 -18.089 1.00 96.75 387 SER A O 1
ATOM 3129 N N . ALA A 1 388 ? -15.638 -35.318 -18.386 1.00 95.94 388 ALA A N 1
ATOM 3130 C CA . ALA A 1 388 ? -15.920 -35.508 -16.959 1.00 95.94 388 ALA A CA 1
ATOM 3131 C C . ALA A 1 388 ? -14.645 -35.425 -16.088 1.00 95.94 388 ALA A C 1
ATOM 3133 O O . ALA A 1 388 ? -14.657 -34.837 -15.002 1.00 95.94 388 ALA A O 1
ATOM 3134 N N . THR A 1 389 ? -13.519 -35.919 -16.611 1.00 95.56 389 THR A N 1
ATOM 3135 C CA . THR A 1 389 ? -12.187 -35.819 -16.000 1.00 95.56 389 THR A CA 1
ATOM 3136 C C . THR A 1 389 ? -11.677 -34.375 -15.941 1.00 95.56 389 THR A C 1
ATOM 3138 O O . THR A 1 389 ? -11.084 -33.982 -14.938 1.00 95.56 389 THR A O 1
ATOM 3141 N N . ASP A 1 390 ? -11.926 -33.554 -16.968 1.00 96.31 390 ASP A N 1
ATOM 3142 C CA . ASP A 1 390 ? -11.548 -32.132 -16.971 1.00 96.31 390 ASP A CA 1
ATOM 3143 C C . ASP A 1 390 ? -12.363 -31.314 -15.962 1.00 96.31 390 ASP A C 1
ATOM 3145 O O . ASP A 1 390 ? -11.790 -30.505 -15.231 1.00 96.31 390 ASP A O 1
ATOM 3149 N N . ILE A 1 391 ? -13.680 -31.543 -15.875 1.00 97.56 391 ILE A N 1
ATOM 3150 C CA . ILE A 1 391 ? -14.543 -30.910 -14.861 1.00 97.56 391 ILE A CA 1
ATOM 3151 C C . ILE A 1 391 ? -14.074 -31.315 -13.455 1.00 97.56 391 ILE A C 1
ATOM 3153 O O . ILE A 1 391 ? -13.864 -30.454 -12.596 1.00 97.56 391 ILE A O 1
ATOM 3157 N N . SER A 1 392 ? -13.825 -32.614 -13.243 1.00 95.62 392 SER A N 1
ATOM 3158 C CA . SER A 1 392 ? -13.328 -33.158 -11.972 1.00 95.62 392 SER A CA 1
ATOM 3159 C C . SER A 1 392 ? -11.994 -32.524 -11.567 1.00 95.62 392 SER A C 1
ATOM 3161 O O . SER A 1 392 ? -11.880 -31.978 -10.473 1.00 95.62 392 SER A O 1
ATOM 3163 N N . ASN A 1 393 ? -11.008 -32.497 -12.468 1.00 93.94 393 ASN A N 1
ATOM 3164 C CA . ASN A 1 393 ? -9.693 -31.887 -12.227 1.00 93.94 393 ASN A CA 1
ATOM 3165 C C . ASN A 1 393 ? -9.727 -30.346 -12.193 1.00 93.94 393 ASN A C 1
ATOM 3167 O O . ASN A 1 393 ? -8.785 -29.712 -11.706 1.00 93.94 393 ASN A O 1
ATOM 3171 N N . GLY A 1 394 ? -10.778 -29.719 -12.723 1.00 94.94 394 GLY A N 1
ATOM 3172 C CA . GLY A 1 394 ? -11.010 -28.276 -12.678 1.00 94.94 394 GLY A CA 1
ATOM 3173 C C . GLY A 1 394 ? -11.552 -27.796 -11.333 1.00 94.94 394 GLY A C 1
ATOM 3174 O O . GLY A 1 394 ? -11.121 -26.749 -10.849 1.00 94.94 394 GLY A O 1
ATOM 3175 N N . LEU A 1 395 ? -12.452 -28.567 -10.717 1.00 96.12 395 LEU A N 1
ATOM 3176 C CA . LEU A 1 395 ? -13.232 -28.148 -9.542 1.00 96.12 395 LEU A CA 1
ATOM 3177 C C . LEU A 1 395 ? -12.928 -28.918 -8.257 1.00 96.12 395 LEU A C 1
ATOM 3179 O O . LEU A 1 395 ? -13.205 -28.400 -7.175 1.00 96.12 395 LEU A O 1
ATOM 3183 N N . PHE A 1 396 ? -12.320 -30.098 -8.356 1.00 96.25 396 PHE A N 1
ATOM 3184 C CA . PHE A 1 396 ? -11.926 -30.927 -7.222 1.00 96.25 396 PHE A CA 1
ATOM 3185 C C . PHE A 1 396 ? -10.422 -31.216 -7.244 1.00 96.25 396 PHE A C 1
ATOM 3187 O O . PHE A 1 396 ? -9.722 -30.982 -8.233 1.00 96.25 396 PHE A O 1
ATOM 3194 N N . VAL A 1 397 ? -9.908 -31.711 -6.123 1.00 94.06 397 VAL A N 1
ATOM 3195 C CA . VAL A 1 397 ? -8.509 -32.094 -5.950 1.00 94.06 397 VAL A CA 1
ATOM 3196 C C . VAL A 1 397 ? -8.410 -33.303 -5.025 1.00 94.06 397 VAL A C 1
ATOM 3198 O O . VAL A 1 397 ? -9.110 -33.385 -4.018 1.00 94.06 397 VAL A O 1
ATOM 3201 N N . GLN A 1 398 ? -7.564 -34.269 -5.391 1.00 91.62 398 GLN A N 1
ATOM 3202 C CA . GLN A 1 398 ? -7.405 -35.505 -4.631 1.00 91.62 398 GLN A CA 1
ATOM 3203 C C . GLN A 1 398 ? -6.472 -35.282 -3.433 1.00 91.62 398 GLN A C 1
ATOM 3205 O O . GLN A 1 398 ? -5.279 -35.034 -3.603 1.00 91.62 398 GLN A O 1
ATOM 3210 N N . LEU A 1 399 ? -7.015 -35.388 -2.222 1.00 88.69 399 LEU A N 1
ATOM 3211 C CA . LEU A 1 399 ? -6.322 -35.183 -0.952 1.00 88.69 399 LEU A CA 1
ATOM 3212 C C . LEU A 1 399 ? -6.565 -36.397 -0.052 1.00 88.69 399 LEU A C 1
ATOM 3214 O O . LEU A 1 399 ? -7.706 -36.769 0.217 1.00 88.69 399 LEU A O 1
ATOM 3218 N N . HIS A 1 400 ? -5.480 -37.063 0.351 1.00 86.38 400 HIS A N 1
ATOM 3219 C CA . HIS A 1 400 ? -5.488 -38.282 1.179 1.00 86.38 400 HIS A CA 1
ATOM 3220 C C . HIS A 1 400 ? -6.466 -39.382 0.689 1.00 86.38 400 HIS A C 1
ATOM 3222 O O . HIS A 1 400 ? -7.033 -40.136 1.477 1.00 86.38 400 HIS A O 1
ATOM 3228 N N . GLY A 1 401 ? -6.666 -39.468 -0.634 1.00 83.38 401 GLY A N 1
ATOM 3229 C CA . GLY A 1 401 ? -7.550 -40.432 -1.302 1.00 83.38 401 GLY A CA 1
ATOM 3230 C C . GLY A 1 401 ? -8.963 -39.930 -1.642 1.00 83.38 401 GLY A C 1
ATOM 3231 O O . GLY A 1 401 ? -9.689 -40.643 -2.330 1.00 83.38 401 GLY A O 1
ATOM 3232 N N . VAL A 1 402 ? -9.351 -38.720 -1.226 1.00 89.06 402 VAL A N 1
ATOM 3233 C CA . VAL A 1 402 ? -10.695 -38.142 -1.434 1.00 89.06 402 VAL A CA 1
ATOM 3234 C C . VAL A 1 402 ? -10.629 -36.949 -2.384 1.00 89.06 402 VAL A C 1
ATOM 3236 O O . VAL A 1 402 ? -9.719 -36.134 -2.277 1.00 89.06 402 VAL A O 1
ATOM 3239 N N . TYR A 1 403 ? -11.592 -36.811 -3.297 1.00 94.25 403 TYR A N 1
ATOM 3240 C CA . TYR A 1 403 ? -11.718 -35.621 -4.142 1.00 94.25 403 TYR A CA 1
ATOM 3241 C C . TYR A 1 403 ? -12.530 -34.541 -3.413 1.00 94.25 403 TYR A C 1
ATOM 3243 O O . TYR A 1 403 ? -13.756 -34.616 -3.344 1.00 94.25 403 TYR A O 1
ATOM 3251 N N . ILE A 1 404 ? -11.839 -33.545 -2.859 1.00 94.75 404 ILE A N 1
ATOM 3252 C CA . ILE A 1 404 ? -12.431 -32.400 -2.145 1.00 94.75 404 ILE A CA 1
ATOM 3253 C C . ILE A 1 404 ? -12.571 -31.225 -3.123 1.00 94.75 404 ILE A C 1
ATOM 3255 O O . ILE A 1 404 ? -11.747 -31.093 -4.031 1.00 94.75 404 ILE A O 1
ATOM 3259 N N . THR A 1 405 ? -13.587 -30.366 -2.982 1.00 96.19 405 THR A N 1
ATOM 3260 C CA . THR A 1 405 ? -13.696 -29.151 -3.809 1.00 96.19 405 THR A CA 1
ATOM 3261 C C . THR A 1 405 ? -12.485 -28.223 -3.653 1.00 96.19 405 THR A C 1
ATOM 3263 O O . THR A 1 405 ? -11.891 -28.078 -2.585 1.00 96.19 405 THR A O 1
ATOM 3266 N N . LYS A 1 406 ? -12.134 -27.507 -4.725 1.00 94.44 406 LYS A N 1
ATOM 3267 C CA . LYS A 1 406 ? -11.090 -26.470 -4.678 1.00 94.44 406 LYS A CA 1
ATOM 3268 C C . LYS A 1 406 ? -11.545 -25.174 -4.003 1.00 94.44 406 LYS A C 1
ATOM 3270 O O . LYS A 1 406 ? -10.693 -24.363 -3.657 1.00 94.44 406 LYS A O 1
ATOM 3275 N N . SER A 1 407 ? -12.852 -24.977 -3.802 1.00 91.88 407 SER A N 1
ATOM 3276 C CA . SER A 1 407 ? -13.384 -23.897 -2.958 1.00 91.88 407 SER A CA 1
ATOM 3277 C C . SER A 1 407 ? -12.935 -24.081 -1.508 1.00 91.88 407 SER A C 1
ATOM 3279 O O . SER A 1 407 ? -12.277 -23.193 -0.972 1.00 91.88 407 SER A O 1
ATOM 3281 N N . PHE A 1 408 ? -13.130 -25.283 -0.951 1.00 94.12 408 PHE A N 1
ATOM 3282 C CA . PHE A 1 408 ? -12.571 -25.678 0.344 1.00 94.12 408 PHE A CA 1
ATOM 3283 C C . PHE A 1 408 ? -11.061 -25.395 0.408 1.00 94.12 408 PHE A C 1
ATOM 3285 O O . PHE A 1 408 ? -10.591 -24.786 1.360 1.00 94.12 408 PHE A O 1
ATOM 3292 N N . MET A 1 409 ? -10.289 -25.743 -0.632 1.00 93.69 409 MET A N 1
ATOM 3293 C CA . MET A 1 409 ? -8.838 -25.490 -0.631 1.00 93.69 409 MET A CA 1
ATOM 3294 C C . MET A 1 409 ? -8.428 -24.014 -0.731 1.00 93.69 409 MET A C 1
ATOM 3296 O O . MET A 1 409 ? -7.338 -23.668 -0.270 1.00 93.69 409 MET A O 1
ATOM 3300 N N . ARG A 1 410 ? -9.270 -23.129 -1.279 1.00 91.06 410 ARG A N 1
ATOM 3301 C CA . ARG A 1 410 ? -9.053 -21.674 -1.195 1.00 91.06 410 ARG A CA 1
ATOM 3302 C C . ARG A 1 410 ? -9.248 -21.197 0.246 1.00 91.06 410 ARG A C 1
ATOM 3304 O O . ARG A 1 410 ? -8.345 -20.579 0.802 1.00 91.06 410 ARG A O 1
ATOM 3311 N N . ASN A 1 411 ? -10.352 -21.589 0.876 1.00 90.62 411 ASN A N 1
ATOM 3312 C CA . ASN A 1 411 ? -10.686 -21.210 2.253 1.00 90.62 411 ASN A CA 1
ATOM 3313 C C . ASN A 1 411 ? -9.674 -21.794 3.265 1.00 90.62 411 ASN A C 1
ATOM 3315 O O . ASN A 1 411 ? -9.217 -21.102 4.174 1.00 90.62 411 ASN A O 1
ATOM 3319 N N . MET A 1 412 ? -9.214 -23.028 3.037 1.00 91.88 412 MET A N 1
ATOM 3320 C CA . MET A 1 412 ? -8.120 -23.693 3.757 1.00 91.88 412 MET A CA 1
ATOM 3321 C C . MET A 1 412 ? -6.811 -22.888 3.702 1.00 91.88 412 MET A C 1
ATOM 3323 O O . MET A 1 412 ? -6.147 -22.718 4.728 1.00 91.88 412 MET A O 1
ATOM 3327 N N . LEU A 1 413 ? -6.452 -22.341 2.533 1.00 89.06 413 LEU A N 1
ATOM 3328 C CA . LEU A 1 413 ? -5.270 -21.487 2.399 1.00 89.06 413 LEU A CA 1
ATOM 3329 C C . LEU A 1 413 ? -5.431 -20.116 3.062 1.00 89.06 413 LEU A C 1
ATOM 3331 O O . LEU A 1 413 ? -4.436 -19.584 3.554 1.00 89.06 413 LEU A O 1
ATOM 3335 N N . GLU A 1 414 ? -6.642 -19.567 3.136 1.00 86.56 414 GLU A N 1
ATOM 3336 C CA . GLU A 1 414 ? -6.911 -18.337 3.894 1.00 86.56 414 GLU A CA 1
ATOM 3337 C C . GLU A 1 414 ? -6.776 -18.596 5.404 1.00 86.56 414 GLU A C 1
ATOM 3339 O O . GLU A 1 414 ? -6.002 -17.902 6.067 1.00 86.56 414 GLU A O 1
ATOM 3344 N N . ILE A 1 415 ? -7.357 -19.687 5.925 1.00 86.88 415 ILE A N 1
ATOM 3345 C CA . ILE A 1 415 ? -7.122 -20.168 7.303 1.00 86.88 415 ILE A CA 1
ATOM 3346 C C . ILE A 1 415 ? -5.616 -20.338 7.570 1.00 86.88 415 ILE A C 1
ATOM 3348 O O . ILE A 1 415 ? -5.111 -19.869 8.593 1.00 86.88 415 ILE A O 1
ATOM 3352 N N . TYR A 1 416 ? -4.868 -20.971 6.664 1.00 85.00 416 TYR A N 1
ATOM 3353 C CA . TYR A 1 416 ? -3.419 -21.135 6.812 1.00 85.00 416 TYR A CA 1
ATOM 3354 C C . TYR A 1 416 ? -2.667 -19.790 6.808 1.00 85.00 416 TYR A C 1
ATOM 3356 O O . TYR A 1 416 ? -1.771 -19.596 7.630 1.00 85.00 416 TYR A O 1
ATOM 3364 N N . ALA A 1 417 ? -3.029 -18.850 5.930 1.00 82.69 417 ALA A N 1
ATOM 3365 C CA . ALA A 1 417 ? -2.370 -17.550 5.802 1.00 82.69 417 ALA A CA 1
ATOM 3366 C C . ALA A 1 417 ? -2.588 -16.646 7.028 1.00 82.69 417 ALA A C 1
ATOM 3368 O O . ALA A 1 417 ? -1.621 -16.063 7.526 1.00 82.69 417 ALA A O 1
ATOM 3369 N N . ILE A 1 418 ? -3.816 -16.590 7.558 1.00 81.31 418 ILE A N 1
ATOM 3370 C CA . ILE A 1 418 ? -4.157 -15.857 8.792 1.00 81.31 418 ILE A CA 1
ATOM 3371 C C . ILE A 1 418 ? -3.345 -16.405 9.972 1.00 81.31 418 ILE A C 1
ATOM 3373 O O . ILE A 1 418 ? -2.761 -15.653 10.748 1.00 81.31 418 ILE A O 1
ATOM 3377 N N . ASN A 1 419 ? -3.245 -17.730 10.096 1.00 78.81 419 ASN A N 1
ATOM 3378 C CA . ASN A 1 419 ? -2.482 -18.344 11.183 1.00 78.81 419 ASN A CA 1
ATOM 3379 C C . ASN A 1 419 ? -0.957 -18.267 10.967 1.00 78.81 419 ASN A C 1
ATOM 3381 O O . ASN A 1 419 ? -0.195 -18.382 11.930 1.00 78.81 419 ASN A O 1
ATOM 3385 N N . LYS A 1 420 ? -0.496 -18.008 9.735 1.00 81.69 420 LYS A N 1
ATOM 3386 C CA . LYS A 1 420 ? 0.923 -17.800 9.426 1.00 81.69 420 LYS A CA 1
ATOM 3387 C C . LYS A 1 420 ? 1.454 -16.455 9.910 1.00 81.69 420 LYS A C 1
ATOM 3389 O O . LYS A 1 420 ? 2.552 -16.426 10.465 1.00 81.69 420 LYS A O 1
ATOM 3394 N N . SER A 1 421 ? 0.705 -15.361 9.735 1.00 75.94 421 SER A N 1
ATOM 3395 C CA . SER A 1 421 ? 1.141 -14.039 10.223 1.00 75.94 421 SER A CA 1
ATOM 3396 C C . SER A 1 421 ? 1.406 -14.075 11.732 1.00 75.94 421 SER A C 1
ATOM 3398 O O . SER A 1 421 ? 2.427 -13.568 12.191 1.00 75.94 421 SER A O 1
ATOM 3400 N N . ILE A 1 422 ? 0.549 -14.782 12.476 1.00 75.25 422 ILE A N 1
ATOM 3401 C CA . ILE A 1 422 ? 0.661 -15.018 13.922 1.00 75.25 422 ILE A CA 1
ATOM 3402 C C . ILE A 1 422 ? 1.954 -15.776 14.287 1.00 75.25 422 ILE A C 1
ATOM 3404 O O . ILE A 1 422 ? 2.566 -15.462 15.308 1.00 75.25 422 ILE A O 1
ATOM 3408 N N . MET A 1 423 ? 2.398 -16.746 13.475 1.00 71.50 423 MET A N 1
ATOM 3409 C CA . MET A 1 423 ? 3.652 -17.478 13.720 1.00 71.50 423 MET A CA 1
ATOM 3410 C C . MET A 1 423 ? 4.916 -16.677 13.363 1.00 71.50 423 MET A C 1
ATOM 3412 O O . MET A 1 423 ? 5.906 -16.760 14.089 1.00 71.50 423 MET A O 1
ATOM 3416 N N . ASP A 1 424 ? 4.911 -15.927 12.256 1.00 71.88 424 ASP A N 1
ATOM 3417 C CA . ASP A 1 424 ? 6.108 -15.227 11.752 1.00 71.88 424 ASP A CA 1
ATOM 3418 C C . ASP A 1 424 ? 6.488 -13.980 12.590 1.00 71.88 424 ASP A C 1
ATOM 3420 O O . ASP A 1 424 ? 7.649 -13.554 12.575 1.00 71.88 424 ASP A O 1
ATOM 3424 N N . ASP A 1 425 ? 5.537 -13.390 13.326 1.00 60.84 425 ASP A N 1
ATOM 3425 C CA . ASP A 1 425 ? 5.722 -12.134 14.074 1.00 60.84 425 ASP A CA 1
ATOM 3426 C C . ASP A 1 425 ? 6.579 -12.289 15.346 1.00 60.84 425 ASP A C 1
ATOM 3428 O O . ASP A 1 425 ? 7.391 -11.419 15.674 1.00 60.84 425 ASP A O 1
ATOM 3432 N N . ASP A 1 426 ? 6.423 -13.399 16.076 1.00 51.78 426 ASP A N 1
ATOM 3433 C CA . ASP A 1 426 ? 6.899 -13.501 17.458 1.00 51.78 426 ASP A CA 1
ATOM 3434 C C . ASP A 1 426 ? 7.991 -14.571 17.634 1.00 51.78 426 ASP A C 1
ATOM 3436 O O . ASP A 1 426 ? 7.760 -15.722 17.997 1.00 51.78 426 ASP A O 1
ATOM 3440 N N . ARG A 1 427 ? 9.262 -14.183 17.474 1.00 50.69 427 ARG A N 1
ATOM 3441 C CA . ARG A 1 427 ? 10.419 -15.075 17.742 1.00 50.69 427 ARG A CA 1
ATOM 3442 C C . ARG A 1 427 ? 10.591 -15.463 19.225 1.00 50.69 427 ARG A C 1
ATOM 3444 O O . ARG A 1 427 ? 11.656 -15.941 19.618 1.00 50.69 427 ARG A O 1
ATOM 3451 N N . LYS A 1 428 ? 9.570 -15.231 20.056 1.00 51.34 428 LYS A N 1
ATOM 3452 C CA . LYS A 1 428 ? 9.460 -15.644 21.457 1.00 51.34 428 LYS A CA 1
ATOM 3453 C C . LYS A 1 428 ? 8.161 -16.411 21.768 1.00 51.34 428 LYS A C 1
ATOM 3455 O O . LYS A 1 428 ? 7.888 -16.597 22.955 1.00 51.34 428 LYS A O 1
ATOM 3460 N N . VAL A 1 429 ? 7.401 -16.894 20.766 1.00 49.91 429 VAL A N 1
ATOM 3461 C CA . VAL A 1 429 ? 6.211 -17.750 20.990 1.00 49.91 429 VAL A CA 1
ATOM 3462 C C . VAL A 1 429 ? 6.529 -18.867 21.997 1.00 49.91 429 VAL A C 1
ATOM 3464 O O . VAL A 1 429 ? 7.374 -19.733 21.763 1.00 49.91 429 VAL A O 1
ATOM 3467 N N . VAL A 1 430 ? 5.824 -18.861 23.130 1.00 55.56 430 VAL A N 1
ATOM 3468 C CA . VAL A 1 430 ? 5.905 -19.912 24.152 1.00 55.56 430 VAL A CA 1
ATOM 3469 C C . VAL A 1 430 ? 5.053 -21.100 23.710 1.00 55.56 430 VAL A C 1
ATOM 3471 O O . VAL A 1 430 ? 3.890 -20.912 23.376 1.00 55.56 430 VAL A O 1
ATOM 3474 N N . TYR A 1 431 ? 5.591 -22.325 23.788 1.00 60.69 431 TYR A N 1
ATOM 3475 C CA . TYR A 1 431 ? 4.951 -23.590 23.365 1.00 60.69 431 TYR A CA 1
ATOM 3476 C C . TYR A 1 431 ? 3.429 -23.691 23.582 1.00 60.69 431 TYR A C 1
ATOM 3478 O O . TYR A 1 431 ? 2.720 -24.202 22.719 1.00 60.69 431 TYR A O 1
ATOM 3486 N N . LYS A 1 432 ? 2.916 -23.180 24.708 1.00 61.09 432 LYS A N 1
ATOM 3487 C CA . LYS A 1 432 ? 1.488 -23.189 25.045 1.00 61.09 432 LYS A CA 1
ATOM 3488 C C . LYS A 1 432 ? 0.582 -22.589 23.957 1.00 61.09 432 LYS A C 1
ATOM 3490 O O . LYS A 1 432 ? -0.513 -23.102 23.759 1.00 61.09 432 LYS A O 1
ATOM 3495 N N . SER A 1 433 ? 1.002 -21.538 23.252 1.00 71.69 433 SER A N 1
ATOM 3496 C CA . SER A 1 433 ? 0.166 -20.918 22.214 1.00 71.69 433 SER A CA 1
ATOM 3497 C C . SER A 1 433 ? 0.190 -21.655 20.875 1.00 71.69 433 SER A C 1
ATOM 3499 O O . SER A 1 433 ? -0.770 -21.517 20.126 1.00 71.69 433 SER A O 1
ATOM 3501 N N . PHE A 1 434 ? 1.193 -22.498 20.589 1.00 79.19 434 PHE A N 1
ATOM 3502 C CA . PHE A 1 434 ? 1.137 -23.389 19.420 1.00 79.19 434 PHE A CA 1
ATOM 3503 C C . PHE A 1 434 ? -0.028 -24.383 19.530 1.00 79.19 434 PHE A C 1
ATOM 3505 O O . PHE A 1 434 ? -0.695 -24.641 18.534 1.00 79.19 434 PHE A O 1
ATOM 3512 N N . TYR A 1 435 ? -0.315 -24.901 20.730 1.00 82.50 435 TYR A N 1
ATOM 3513 C CA . TYR A 1 435 ? -1.451 -25.803 20.948 1.00 82.50 435 TYR A CA 1
ATOM 3514 C C . TYR A 1 435 ? -2.796 -25.115 20.670 1.00 82.50 435 TYR A C 1
ATOM 3516 O O . TYR A 1 435 ? -3.589 -25.619 19.879 1.00 82.50 435 TYR A O 1
ATOM 3524 N N . GLU A 1 436 ? -3.027 -23.931 21.248 1.00 84.69 436 GLU A N 1
ATOM 3525 C CA . GLU A 1 436 ? -4.258 -23.158 21.003 1.00 84.69 436 GLU A CA 1
ATOM 3526 C C . GLU A 1 436 ? -4.394 -22.747 19.523 1.00 84.69 436 GLU A C 1
ATOM 3528 O O . GLU A 1 436 ? -5.498 -22.715 18.979 1.00 84.69 436 GLU A O 1
ATOM 3533 N N . LEU A 1 437 ? -3.273 -22.486 18.839 1.00 84.12 437 LEU A N 1
ATOM 3534 C CA . LEU A 1 437 ? -3.240 -22.175 17.409 1.00 84.12 437 LEU A CA 1
ATOM 3535 C C . LEU A 1 437 ? -3.628 -23.390 16.551 1.00 84.12 437 LEU A C 1
ATOM 3537 O O . LEU A 1 437 ? -4.508 -23.275 15.702 1.00 84.12 437 LEU A O 1
ATOM 3541 N N . PHE A 1 438 ? -3.056 -24.572 16.806 1.00 89.06 438 PHE A N 1
ATOM 3542 C CA . PHE A 1 438 ? -3.457 -25.807 16.117 1.00 89.06 438 PHE A CA 1
ATOM 3543 C C . PHE A 1 438 ? -4.895 -26.228 16.436 1.00 89.06 438 PHE A C 1
ATOM 3545 O O . PHE A 1 438 ? -5.581 -26.738 15.553 1.00 89.06 438 PHE A O 1
ATOM 3552 N N . LYS A 1 439 ? -5.384 -25.959 17.651 1.00 91.38 439 LYS A N 1
ATOM 3553 C CA . LYS A 1 439 ? -6.797 -26.124 18.012 1.00 91.38 439 LYS A CA 1
ATOM 3554 C C . LYS A 1 439 ? -7.702 -25.183 17.204 1.00 91.38 439 LYS A C 1
ATOM 3556 O O . LYS A 1 439 ? -8.684 -25.641 16.634 1.00 91.38 439 LYS A O 1
ATOM 3561 N N . THR A 1 440 ? -7.338 -23.905 17.082 1.00 90.88 440 THR A N 1
ATOM 3562 C CA . THR A 1 440 ? -8.083 -22.918 16.272 1.00 90.88 440 THR A CA 1
ATOM 3563 C C . THR A 1 440 ? -8.109 -23.320 14.791 1.00 90.88 440 THR A C 1
ATOM 3565 O O . THR A 1 440 ? -9.152 -23.269 14.144 1.00 90.88 440 THR A O 1
ATOM 3568 N N . ILE A 1 441 ? -6.974 -23.792 14.260 1.00 91.56 441 ILE A N 1
ATOM 3569 C CA . ILE A 1 441 ? -6.879 -24.353 12.905 1.00 91.56 441 ILE A CA 1
ATOM 3570 C C . ILE A 1 441 ? -7.799 -25.577 12.768 1.00 91.56 441 ILE A C 1
ATOM 3572 O O . ILE A 1 441 ? -8.558 -25.641 11.805 1.00 91.56 441 ILE A O 1
ATOM 3576 N N . LYS A 1 442 ? -7.788 -26.514 13.729 1.00 94.56 442 LYS A N 1
ATOM 3577 C CA . LYS A 1 442 ? -8.668 -27.697 13.737 1.00 94.56 442 LYS A CA 1
ATOM 3578 C C . LYS A 1 442 ? -10.143 -27.305 13.657 1.00 94.56 442 LYS A C 1
ATOM 3580 O O . LYS A 1 442 ? -10.838 -27.762 12.759 1.00 94.56 442 LYS A O 1
ATOM 3585 N N . GLU A 1 443 ? -10.599 -26.447 14.566 1.00 94.25 443 GLU A N 1
ATOM 3586 C CA . GLU A 1 443 ? -12.007 -26.045 14.672 1.00 94.25 443 GLU A CA 1
ATOM 3587 C C . GLU A 1 443 ? -12.497 -25.318 13.410 1.00 94.25 443 GLU A C 1
ATOM 3589 O O . GLU A 1 443 ? -13.635 -25.518 12.987 1.00 94.25 443 GLU A O 1
ATOM 3594 N N . ASN A 1 444 ? -11.637 -24.525 12.764 1.00 93.94 444 ASN A N 1
ATOM 3595 C CA . ASN A 1 444 ? -11.972 -23.867 11.500 1.00 93.94 444 ASN A CA 1
ATOM 3596 C C . ASN A 1 444 ? -11.968 -24.843 10.310 1.00 93.94 444 ASN A C 1
ATOM 3598 O O . ASN A 1 444 ? -12.865 -24.768 9.475 1.00 93.94 444 ASN A O 1
ATOM 3602 N N . LEU A 1 445 ? -11.020 -25.788 10.245 1.00 94.62 445 LEU A N 1
ATOM 3603 C CA . LEU A 1 445 ? -11.004 -26.834 9.211 1.00 94.62 445 LEU A CA 1
ATOM 3604 C C . LEU A 1 445 ? -12.210 -27.778 9.318 1.00 94.62 445 LEU A C 1
ATOM 3606 O O . LEU A 1 445 ? -12.748 -28.179 8.291 1.00 94.62 445 LEU A O 1
ATOM 3610 N N . GLU A 1 446 ? -12.656 -28.123 10.529 1.00 96.12 446 GLU A N 1
ATOM 3611 C CA . GLU A 1 446 ? -13.824 -28.994 10.728 1.00 96.12 446 GLU A CA 1
ATOM 3612 C C . GLU A 1 446 ? -15.126 -28.306 10.285 1.00 96.12 446 GLU A C 1
ATOM 3614 O O . GLU A 1 446 ? -15.912 -28.930 9.574 1.00 96.12 446 GLU A O 1
ATOM 3619 N N . LYS A 1 447 ? -15.311 -27.013 10.593 1.00 95.19 447 LYS A N 1
ATOM 3620 C CA . LYS A 1 447 ? -16.441 -26.202 10.089 1.00 95.19 447 LYS A CA 1
ATOM 3621 C C . LYS A 1 447 ? -16.430 -26.067 8.565 1.00 95.19 447 LYS A C 1
ATOM 3623 O O . LYS A 1 447 ? -17.449 -26.284 7.918 1.00 95.19 447 LYS A O 1
ATOM 3628 N N . GLU A 1 448 ? -15.276 -25.731 7.993 1.00 95.06 448 GLU A N 1
ATOM 3629 C CA . GLU A 1 448 ? -15.118 -25.523 6.550 1.00 95.06 448 GLU A CA 1
ATOM 3630 C C . GLU A 1 448 ? -15.289 -26.840 5.767 1.00 95.06 448 GLU A C 1
ATOM 3632 O O . GLU A 1 448 ? -15.889 -26.853 4.695 1.00 95.06 448 GLU A O 1
ATOM 3637 N N . LEU A 1 449 ? -14.870 -27.982 6.331 1.00 94.88 449 LEU A N 1
ATOM 3638 C CA . LEU A 1 449 ? -15.206 -29.301 5.783 1.00 94.88 449 LEU A CA 1
ATOM 3639 C C . LEU A 1 449 ? -16.699 -29.626 5.907 1.00 94.88 449 LEU A C 1
ATOM 3641 O O . LEU A 1 449 ? -17.243 -30.222 4.982 1.00 94.88 449 LEU A O 1
ATOM 3645 N N . GLN A 1 450 ? -17.370 -29.251 7.000 1.00 94.62 450 GLN A N 1
ATOM 3646 C CA . GLN A 1 450 ? -18.788 -29.563 7.228 1.00 94.62 450 GLN A CA 1
ATOM 3647 C C . GLN A 1 450 ? -19.716 -28.949 6.164 1.00 94.62 450 GLN A C 1
ATOM 3649 O O . GLN A 1 450 ? -20.712 -29.569 5.797 1.00 94.62 450 GLN A O 1
ATOM 3654 N N . VAL A 1 451 ? -19.367 -27.772 5.632 1.00 92.75 451 VAL A N 1
ATOM 3655 C CA . VAL A 1 451 ? -20.076 -27.123 4.509 1.00 92.75 451 VAL A CA 1
ATOM 3656 C C . VAL A 1 451 ? -19.513 -27.491 3.126 1.00 92.75 451 VAL A C 1
ATOM 3658 O O . VAL A 1 451 ? -20.037 -27.045 2.105 1.00 92.75 451 VAL A O 1
ATOM 3661 N N . SER A 1 452 ? -18.446 -28.295 3.068 1.00 95.06 452 SER A N 1
ATOM 3662 C CA . SER A 1 452 ? -17.795 -28.693 1.816 1.00 95.06 452 SER A CA 1
ATOM 3663 C C . SER A 1 452 ? -18.498 -29.858 1.111 1.00 95.06 452 SER A C 1
ATOM 3665 O O . SER A 1 452 ? -19.262 -30.624 1.698 1.00 95.06 452 SER A O 1
ATOM 3667 N N . SER A 1 453 ? -18.182 -30.012 -0.174 1.00 95.06 453 SER A N 1
ATOM 3668 C CA . SER A 1 453 ? -18.710 -31.054 -1.054 1.00 95.06 453 SER A CA 1
ATOM 3669 C C . SER A 1 453 ? -17.599 -32.031 -1.449 1.00 95.06 453 SER A C 1
ATOM 3671 O O . SER A 1 453 ? -16.512 -31.610 -1.852 1.00 95.06 453 SER A O 1
ATOM 3673 N N . LEU A 1 454 ? -17.870 -33.337 -1.379 1.00 95.75 454 LEU A N 1
ATOM 3674 C CA . LEU A 1 454 ? -16.929 -34.391 -1.779 1.00 95.75 454 LEU A CA 1
ATOM 3675 C C . LEU A 1 454 ? -17.395 -35.111 -3.044 1.00 95.75 454 LEU A C 1
ATOM 3677 O O . LEU A 1 454 ? -18.547 -35.528 -3.124 1.00 95.75 454 LEU A O 1
ATOM 3681 N N . LEU A 1 455 ? -16.491 -35.324 -4.003 1.00 95.81 455 LEU A N 1
ATOM 3682 C CA . LEU A 1 455 ? -16.761 -36.102 -5.214 1.00 95.81 455 LEU A CA 1
ATOM 3683 C C . LEU A 1 455 ? -16.399 -37.582 -5.008 1.00 95.81 455 LEU A C 1
ATOM 3685 O O . LEU A 1 455 ? -15.269 -37.925 -4.653 1.00 95.81 455 LEU A O 1
ATOM 3689 N N . PHE A 1 456 ? -17.345 -38.473 -5.295 1.00 93.75 456 PHE A N 1
ATOM 3690 C CA . PHE A 1 456 ? -17.154 -39.923 -5.285 1.00 93.75 456 PHE A CA 1
ATOM 3691 C C . PHE A 1 456 ? -18.003 -40.564 -6.389 1.00 93.75 456 PHE A C 1
ATOM 3693 O O . PHE A 1 456 ? -19.186 -40.267 -6.504 1.00 93.75 456 PHE A O 1
ATOM 3700 N N . LYS A 1 457 ? -17.410 -41.436 -7.221 1.00 90.62 457 LYS A N 1
ATOM 3701 C CA . LYS A 1 457 ? -18.103 -42.095 -8.355 1.00 90.62 457 LYS A CA 1
ATOM 3702 C C . LYS A 1 457 ? -18.925 -41.103 -9.217 1.00 90.62 457 LYS A C 1
ATOM 3704 O O . LYS A 1 457 ? -20.096 -41.334 -9.491 1.00 90.62 457 LYS A O 1
ATOM 3709 N N . GLU A 1 458 ? -18.308 -39.974 -9.583 1.00 91.88 458 GLU A N 1
ATOM 3710 C CA . GLU A 1 458 ? -18.890 -38.879 -10.394 1.00 91.88 458 GLU A CA 1
ATOM 3711 C C . GLU A 1 458 ? -20.129 -38.160 -9.808 1.00 91.88 458 GLU A C 1
ATOM 3713 O O . GLU A 1 458 ? -20.740 -37.326 -10.484 1.00 91.88 458 GLU A O 1
ATOM 3718 N N . ARG A 1 459 ? -20.464 -38.412 -8.534 1.00 94.19 459 ARG A N 1
ATOM 3719 C CA . ARG A 1 459 ? -21.510 -37.713 -7.769 1.00 94.19 459 ARG A CA 1
ATOM 3720 C C . ARG A 1 459 ? -20.947 -37.004 -6.541 1.00 94.19 459 ARG A C 1
ATOM 3722 O O . ARG A 1 459 ? -19.913 -37.398 -6.000 1.00 94.19 459 ARG A O 1
ATOM 3729 N N . VAL A 1 460 ? -21.641 -35.960 -6.100 1.00 96.44 460 VAL A N 1
ATOM 3730 C CA . VAL A 1 460 ? -21.281 -35.167 -4.921 1.00 96.44 460 VAL A CA 1
ATOM 3731 C C . VAL A 1 460 ? -22.045 -35.618 -3.678 1.00 96.44 460 VAL A C 1
ATOM 3733 O O . VAL A 1 460 ? -23.243 -35.889 -3.741 1.00 96.44 460 VAL A O 1
ATOM 3736 N N . TYR A 1 461 ? -21.356 -35.640 -2.539 1.00 95.19 461 TYR A N 1
ATOM 3737 C CA . TYR A 1 461 ? -21.868 -36.056 -1.234 1.00 95.19 461 TYR A CA 1
ATOM 3738 C C . TYR A 1 461 ? -21.430 -35.090 -0.124 1.00 95.19 461 TYR A C 1
ATOM 3740 O O . TYR A 1 461 ? -20.356 -34.486 -0.212 1.00 95.19 461 TYR A O 1
ATOM 3748 N N . SER A 1 462 ? -22.216 -35.012 0.954 1.00 93.88 462 SER A N 1
ATOM 3749 C CA . SER A 1 462 ? -21.801 -34.359 2.203 1.00 93.88 462 SER A CA 1
ATOM 3750 C C . SER A 1 462 ? -20.819 -35.244 2.984 1.00 93.88 462 SER A C 1
ATOM 3752 O O . SER A 1 462 ? -21.097 -36.436 3.182 1.00 93.88 462 SER A O 1
ATOM 3754 N N . PRO A 1 463 ? -19.689 -34.703 3.478 1.00 94.19 463 PRO A N 1
ATOM 3755 C CA . PRO A 1 463 ? -18.794 -35.435 4.363 1.00 94.19 463 PRO A CA 1
ATOM 3756 C C . PRO A 1 463 ? -19.466 -35.683 5.718 1.00 94.19 463 PRO A C 1
ATOM 3758 O O . PRO A 1 463 ? -19.929 -34.757 6.373 1.00 94.19 463 PRO A O 1
ATOM 3761 N N . ASN A 1 464 ? -19.471 -36.937 6.171 1.00 92.44 464 ASN A N 1
ATOM 3762 C CA . ASN A 1 464 ? -19.890 -37.267 7.534 1.00 92.44 464 ASN A CA 1
ATOM 3763 C C . ASN A 1 464 ? -18.766 -36.989 8.553 1.00 92.44 464 ASN A C 1
ATOM 3765 O O . ASN A 1 464 ? -17.581 -36.982 8.208 1.00 92.44 464 ASN A O 1
ATOM 3769 N N . ASP A 1 465 ? -19.137 -36.841 9.827 1.00 92.88 465 ASP A N 1
ATOM 3770 C CA . ASP A 1 465 ? -18.263 -36.628 10.995 1.00 92.88 465 ASP A CA 1
ATOM 3771 C C . ASP A 1 465 ? -16.927 -37.382 10.965 1.00 92.88 465 ASP A C 1
ATOM 3773 O O . ASP A 1 465 ? -15.868 -36.840 11.292 1.00 92.88 465 ASP A O 1
ATOM 3777 N N . ARG A 1 466 ? -16.976 -38.666 10.591 1.00 92.75 466 ARG A N 1
ATOM 3778 C CA . ARG A 1 466 ? -15.807 -39.547 10.561 1.00 92.75 466 ARG A CA 1
ATOM 3779 C C . ARG A 1 466 ? -14.817 -39.116 9.483 1.00 92.75 466 ARG A C 1
ATOM 3781 O O . ARG A 1 466 ? -13.610 -39.163 9.716 1.00 92.75 466 ARG A O 1
ATOM 3788 N N . ILE A 1 467 ? -15.318 -38.714 8.319 1.00 91.75 467 ILE A N 1
ATOM 3789 C CA . ILE A 1 467 ? -14.508 -38.207 7.211 1.00 91.75 467 ILE A CA 1
ATOM 3790 C C . ILE A 1 467 ? -13.958 -36.823 7.560 1.00 91.75 467 ILE A C 1
ATOM 3792 O O . ILE A 1 467 ? -12.756 -36.626 7.408 1.00 91.75 467 ILE A O 1
ATOM 3796 N N . ILE A 1 468 ? -14.784 -35.927 8.118 1.00 94.69 468 ILE A N 1
ATOM 3797 C CA . ILE A 1 468 ? -14.368 -34.586 8.573 1.00 94.69 468 ILE A CA 1
ATOM 3798 C C . ILE A 1 468 ? -13.170 -34.692 9.531 1.00 94.69 468 ILE A C 1
ATOM 3800 O O . ILE A 1 468 ? -12.078 -34.218 9.218 1.00 94.69 468 ILE A O 1
ATOM 3804 N N . LYS A 1 469 ? -13.332 -35.412 10.650 1.00 94.12 469 LYS A N 1
ATOM 3805 C CA . LYS A 1 469 ? -12.288 -35.596 11.679 1.00 94.12 469 LYS A CA 1
ATOM 3806 C C . LYS A 1 469 ? -11.009 -36.230 11.114 1.00 94.12 469 LYS A C 1
ATOM 3808 O O . LYS A 1 469 ? -9.903 -35.879 11.524 1.00 94.12 469 LYS A O 1
ATOM 3813 N N . SER A 1 470 ? -11.145 -37.147 10.153 1.00 91.69 470 SER A N 1
ATOM 3814 C CA . SER A 1 470 ? -10.004 -37.830 9.531 1.00 91.69 470 SER A CA 1
ATOM 3815 C C . SER A 1 470 ? -9.245 -36.935 8.544 1.00 91.69 470 SER A C 1
ATOM 3817 O O . SER A 1 470 ? -8.019 -36.878 8.606 1.00 91.69 470 SER A O 1
ATOM 3819 N N . ILE A 1 471 ? -9.946 -36.205 7.669 1.00 92.50 471 ILE A N 1
ATOM 3820 C CA . ILE A 1 471 ? -9.324 -35.257 6.733 1.00 92.50 471 ILE A CA 1
ATOM 3821 C C . ILE A 1 471 ? -8.651 -34.128 7.520 1.00 92.50 471 ILE A C 1
ATOM 3823 O O . ILE A 1 471 ? -7.476 -33.858 7.280 1.00 92.50 471 ILE A O 1
ATOM 3827 N N . THR A 1 472 ? -9.317 -33.545 8.525 1.00 94.50 472 THR A N 1
ATOM 3828 C CA . THR A 1 472 ? -8.703 -32.534 9.403 1.00 94.50 472 THR A CA 1
ATOM 3829 C C . THR A 1 472 ? -7.420 -33.046 10.061 1.00 94.50 472 THR A C 1
ATOM 3831 O O . THR A 1 472 ? -6.418 -32.330 10.059 1.00 94.50 472 THR A O 1
ATOM 3834 N N . LYS A 1 473 ? -7.392 -34.288 10.574 1.00 93.56 473 LYS A N 1
ATOM 3835 C CA . LYS A 1 473 ? -6.173 -34.873 11.167 1.00 93.56 473 LYS A CA 1
ATOM 3836 C C . LYS A 1 473 ? -5.003 -34.910 10.174 1.00 93.56 473 LYS A C 1
ATOM 3838 O O . LYS A 1 473 ? -3.883 -34.565 10.552 1.00 93.56 473 LYS A O 1
ATOM 3843 N N . TYR A 1 474 ? -5.246 -35.283 8.916 1.00 91.62 474 TYR A N 1
ATOM 3844 C CA . TYR A 1 474 ? -4.201 -35.302 7.887 1.00 91.62 474 TYR A CA 1
ATOM 3845 C C . TYR A 1 474 ? -3.788 -33.894 7.425 1.00 91.62 474 TYR A C 1
ATOM 3847 O O . TYR A 1 474 ? -2.592 -33.625 7.320 1.00 91.62 474 TYR A O 1
ATOM 3855 N N . LEU A 1 475 ? -4.732 -32.961 7.252 1.00 92.00 475 LEU A N 1
ATOM 3856 C CA . LEU A 1 475 ? -4.420 -31.573 6.883 1.00 92.00 475 LEU A CA 1
ATOM 3857 C C . LEU A 1 475 ? -3.622 -30.845 7.979 1.00 92.00 475 LEU A C 1
ATOM 3859 O O . LEU A 1 475 ? -2.693 -30.103 7.666 1.00 92.00 475 LEU A O 1
ATOM 3863 N N . ILE A 1 476 ? -3.909 -31.096 9.261 1.00 91.75 476 ILE A N 1
ATOM 3864 C CA . ILE A 1 476 ? -3.099 -30.586 10.384 1.00 91.75 476 ILE A CA 1
ATOM 3865 C C . ILE A 1 476 ? -1.676 -31.156 10.343 1.00 91.75 476 ILE A C 1
ATOM 3867 O O . ILE A 1 476 ? -0.723 -30.416 10.590 1.00 91.75 476 ILE A O 1
ATOM 3871 N N . SER A 1 477 ? -1.515 -32.438 9.996 1.00 89.12 477 SER A N 1
ATOM 3872 C CA . SER A 1 477 ? -0.197 -33.057 9.800 1.00 89.12 477 SER A CA 1
ATOM 3873 C C . SER A 1 477 ? 0.579 -32.379 8.663 1.00 89.12 477 SER A C 1
ATOM 3875 O O . SER A 1 477 ? 1.748 -32.038 8.840 1.00 89.12 477 SER A O 1
ATOM 3877 N N . ASP A 1 478 ? -0.061 -32.096 7.525 1.00 89.19 478 ASP A N 1
ATOM 3878 C CA . ASP A 1 478 ? 0.575 -31.386 6.403 1.00 89.19 478 ASP A CA 1
ATOM 3879 C C . ASP A 1 478 ? 0.953 -29.940 6.768 1.00 89.19 478 ASP A C 1
ATOM 3881 O O . ASP A 1 478 ? 2.082 -29.518 6.503 1.00 89.19 478 ASP A O 1
ATOM 3885 N N . ILE A 1 479 ? 0.081 -29.207 7.471 1.00 89.19 479 ILE A N 1
ATOM 3886 C CA . ILE A 1 479 ? 0.387 -27.868 8.010 1.00 89.19 479 ILE A CA 1
ATOM 3887 C C . ILE A 1 479 ? 1.592 -27.922 8.967 1.00 89.19 479 ILE A C 1
ATOM 3889 O O . ILE A 1 479 ? 2.529 -27.132 8.830 1.00 89.19 479 ILE A O 1
ATOM 3893 N N . ALA A 1 480 ? 1.607 -28.859 9.920 1.00 87.31 480 ALA A N 1
ATOM 3894 C CA . ALA A 1 480 ? 2.698 -29.002 10.886 1.00 87.31 480 ALA A CA 1
ATOM 3895 C C . ALA A 1 480 ? 4.030 -29.375 10.208 1.00 87.31 480 ALA A C 1
ATOM 3897 O O . ALA A 1 480 ? 5.072 -28.801 10.536 1.00 87.31 480 ALA A O 1
ATOM 3898 N N . ASN A 1 481 ? 3.996 -30.272 9.218 1.00 85.81 481 ASN A N 1
ATOM 3899 C CA . ASN A 1 481 ? 5.163 -30.657 8.424 1.00 85.81 481 ASN A CA 1
ATOM 3900 C C . ASN A 1 481 ? 5.730 -29.490 7.593 1.00 85.81 481 ASN A C 1
ATOM 3902 O O . ASN A 1 481 ? 6.946 -29.429 7.404 1.00 85.81 481 ASN A O 1
ATOM 3906 N N . ILE A 1 482 ? 4.898 -28.544 7.139 1.00 84.25 482 ILE A N 1
ATOM 3907 C CA . ILE A 1 482 ? 5.365 -27.314 6.472 1.00 84.25 482 ILE A CA 1
ATOM 3908 C C . ILE A 1 482 ? 6.068 -26.367 7.455 1.00 84.25 482 ILE A C 1
ATOM 3910 O O . ILE A 1 482 ? 7.117 -25.820 7.113 1.00 84.25 482 ILE A O 1
ATOM 3914 N N . TYR A 1 483 ? 5.536 -26.180 8.668 1.00 81.62 483 TYR A N 1
ATOM 3915 C CA . TYR A 1 483 ? 6.120 -25.250 9.646 1.00 81.62 483 TYR A CA 1
ATOM 3916 C C . TYR A 1 483 ? 7.411 -25.757 10.294 1.00 81.62 483 TYR A C 1
ATOM 3918 O O . TYR A 1 483 ? 8.371 -24.999 10.436 1.00 81.62 483 TYR A O 1
ATOM 3926 N N . PHE A 1 484 ? 7.447 -27.024 10.703 1.00 82.00 484 PHE A N 1
ATOM 3927 C CA . PHE A 1 484 ? 8.546 -27.577 11.502 1.00 82.00 484 PHE A CA 1
ATOM 3928 C C . PHE A 1 484 ? 9.502 -28.476 10.698 1.00 82.00 484 PHE A C 1
ATOM 3930 O O . PHE A 1 484 ? 10.551 -28.891 11.205 1.00 82.00 484 PHE A O 1
ATOM 3937 N N . GLY A 1 485 ? 9.160 -28.785 9.443 1.00 79.69 485 GLY A N 1
ATOM 3938 C CA . GLY A 1 485 ? 9.859 -29.775 8.626 1.00 79.69 485 GLY A CA 1
ATOM 3939 C C . GLY A 1 485 ? 9.717 -31.200 9.175 1.00 79.69 485 GLY A C 1
ATOM 3940 O O . GLY A 1 485 ? 9.049 -31.453 10.171 1.00 79.69 485 GLY A O 1
ATOM 3941 N N . LYS A 1 486 ? 10.428 -32.161 8.570 1.00 69.31 486 LYS A N 1
ATOM 3942 C CA . LYS A 1 486 ? 10.346 -33.603 8.908 1.00 69.31 486 LYS A CA 1
ATOM 3943 C C . LYS A 1 486 ? 10.728 -33.993 10.355 1.00 69.31 486 LYS A C 1
ATOM 3945 O O . LYS A 1 486 ? 10.751 -35.178 10.667 1.00 69.31 486 LYS A O 1
ATOM 3950 N N . LYS A 1 487 ? 11.062 -33.044 11.238 1.00 57.06 487 LYS A N 1
ATOM 3951 C CA . LYS A 1 487 ? 11.432 -33.303 12.643 1.00 57.06 487 LYS A CA 1
ATOM 3952 C C . LYS A 1 487 ? 10.241 -33.296 13.616 1.00 57.06 487 LYS A C 1
ATOM 3954 O O . LYS A 1 487 ? 10.435 -33.647 14.775 1.00 57.06 487 LYS A O 1
ATOM 3959 N N . SER A 1 488 ? 9.033 -32.929 13.181 1.00 56.31 488 SER A N 1
ATOM 3960 C CA . SER A 1 488 ? 7.854 -32.768 14.055 1.00 56.31 488 SER A CA 1
ATOM 3961 C C . SER A 1 488 ? 6.970 -33.998 14.258 1.00 56.31 488 SER A C 1
ATOM 3963 O O . SER A 1 488 ? 6.015 -33.901 15.022 1.00 56.31 488 SER A O 1
ATOM 3965 N N . ILE A 1 489 ? 7.252 -35.138 13.616 1.00 52.97 489 ILE A N 1
ATOM 3966 C CA . ILE A 1 489 ? 6.366 -36.326 13.611 1.00 52.97 489 ILE A CA 1
ATOM 3967 C C . ILE A 1 489 ? 5.983 -36.781 15.039 1.00 52.97 489 ILE A C 1
ATOM 3969 O O . ILE A 1 489 ? 4.836 -37.131 15.296 1.00 52.97 489 ILE A O 1
ATOM 3973 N N . LEU A 1 490 ? 6.898 -36.638 16.005 1.00 53.62 490 LEU A N 1
ATOM 3974 C CA . LEU A 1 490 ? 6.677 -36.943 17.428 1.00 53.62 490 LEU A CA 1
ATOM 3975 C C . LEU A 1 490 ? 5.526 -36.163 18.106 1.00 53.62 490 LEU A C 1
ATOM 3977 O O . LEU A 1 490 ? 5.099 -36.560 19.192 1.00 53.62 490 LEU A O 1
ATOM 3981 N N . LEU A 1 491 ? 5.030 -35.069 17.512 1.00 54.31 491 LEU A N 1
ATOM 3982 C CA . LEU A 1 491 ? 3.945 -34.246 18.068 1.00 54.31 491 LEU A CA 1
ATOM 3983 C C . LEU A 1 491 ? 2.536 -34.812 17.825 1.00 54.31 491 LEU A C 1
ATOM 3985 O O . LEU A 1 491 ? 1.614 -34.405 18.528 1.00 54.31 491 LEU A O 1
ATOM 3989 N N . THR A 1 492 ? 2.337 -35.701 16.845 1.00 54.00 492 THR A N 1
ATOM 3990 C CA . THR A 1 492 ? 0.988 -36.135 16.413 1.00 54.00 492 THR A CA 1
ATOM 3991 C C . THR A 1 492 ? 0.620 -37.568 16.801 1.00 54.00 492 THR A C 1
ATOM 3993 O O . THR A 1 492 ? -0.558 -37.921 16.740 1.00 54.00 492 THR A O 1
ATOM 3996 N N . GLU A 1 493 ? 1.587 -38.387 17.224 1.00 50.56 493 GLU A N 1
ATOM 3997 C CA . GLU A 1 493 ? 1.367 -39.802 17.570 1.00 50.56 493 GLU A CA 1
ATOM 3998 C C . GLU A 1 493 ? 1.031 -40.037 19.055 1.00 50.56 493 GLU A C 1
ATOM 4000 O O . GLU A 1 493 ? 0.407 -41.039 19.382 1.00 50.56 493 GLU A O 1
ATOM 4005 N N . ASN A 1 494 ? 1.384 -39.106 19.951 1.00 47.12 494 ASN A N 1
ATOM 4006 C CA . ASN A 1 494 ? 1.245 -39.258 21.412 1.00 47.12 494 ASN A CA 1
ATOM 4007 C C . ASN A 1 494 ? 0.089 -38.433 22.024 1.00 47.12 494 ASN A C 1
ATOM 4009 O O . ASN A 1 494 ? 0.130 -38.093 23.204 1.00 47.12 494 ASN A O 1
ATOM 4013 N N . ALA A 1 495 ? -0.908 -38.054 21.220 1.00 45.75 495 ALA A N 1
ATOM 4014 C CA . ALA A 1 495 ? -1.973 -37.123 21.603 1.00 45.75 495 ALA A CA 1
ATOM 4015 C C . ALA A 1 495 ? -3.360 -37.793 21.689 1.00 45.75 495 ALA A C 1
ATOM 4017 O O . ALA A 1 495 ? -4.289 -37.377 20.997 1.00 45.75 495 ALA A O 1
ATOM 4018 N N . ASP A 1 496 ? -3.492 -38.810 22.546 1.00 40.25 496 ASP A N 1
ATOM 4019 C CA . ASP A 1 496 ? -4.800 -39.240 23.067 1.00 40.25 496 ASP A CA 1
ATOM 4020 C C . ASP A 1 496 ? -5.241 -38.332 24.234 1.00 40.25 496 ASP A C 1
ATOM 4022 O O . ASP A 1 496 ? -4.429 -37.676 24.890 1.00 40.25 496 ASP A O 1
ATOM 4026 N N . GLU A 1 497 ? -6.551 -38.239 24.471 1.00 45.84 497 GLU A N 1
ATOM 4027 C CA . GLU A 1 497 ? -7.197 -37.040 25.039 1.00 45.84 497 GLU A CA 1
ATOM 4028 C C . GLU A 1 497 ? -7.055 -36.823 26.570 1.00 45.84 497 GLU A C 1
ATOM 4030 O O . GLU A 1 497 ? -7.832 -36.067 27.159 1.00 45.84 497 GLU A O 1
ATOM 4035 N N . THR A 1 498 ? -6.075 -37.433 27.254 1.00 37.38 498 THR A N 1
ATOM 4036 C CA . THR A 1 498 ? -5.979 -37.404 28.733 1.00 37.38 498 THR A CA 1
ATOM 4037 C C . THR A 1 498 ? -4.626 -36.964 29.315 1.00 37.38 498 THR A C 1
ATOM 4039 O O . THR A 1 498 ? -3.630 -37.666 29.186 1.00 37.38 498 THR A O 1
ATOM 4042 N N . LEU A 1 499 ? -4.683 -35.888 30.121 1.00 29.45 499 LEU A N 1
ATOM 4043 C CA . LEU A 1 499 ? -3.698 -35.375 31.101 1.00 29.45 499 LEU A CA 1
ATOM 4044 C C . LEU A 1 499 ? -2.390 -34.711 30.578 1.00 29.45 499 LEU A C 1
ATOM 4046 O O . LEU A 1 499 ? -1.609 -35.326 29.860 1.00 29.45 499 LEU A O 1
ATOM 4050 N N . PRO A 1 500 ? -2.071 -33.467 31.015 1.00 34.47 500 PRO A N 1
ATOM 4051 C CA . PRO A 1 500 ? -0.832 -32.778 30.646 1.00 34.47 500 PRO A CA 1
ATOM 4052 C C . PRO A 1 500 ? 0.337 -33.098 31.599 1.00 34.47 500 PRO A C 1
ATOM 4054 O O . PRO A 1 500 ? 0.333 -32.701 32.766 1.00 34.47 500 PRO A O 1
ATOM 4057 N N . ILE A 1 501 ? 1.387 -33.744 31.085 1.00 33.00 501 ILE A N 1
ATOM 4058 C CA . ILE A 1 501 ? 2.641 -33.991 31.821 1.00 33.00 501 ILE A CA 1
ATOM 4059 C C . ILE A 1 501 ? 3.540 -32.740 31.799 1.00 33.00 501 ILE A C 1
ATOM 4061 O O . ILE A 1 501 ? 3.713 -32.088 30.768 1.00 33.00 501 ILE A O 1
ATOM 4065 N N . SER A 1 502 ? 4.148 -32.395 32.938 1.00 30.78 502 SER A N 1
ATOM 4066 C CA . SER A 1 502 ? 4.973 -31.190 33.083 1.00 30.78 502 SER A CA 1
ATOM 4067 C C . SER A 1 502 ? 6.395 -31.350 32.523 1.00 30.78 502 SER A C 1
ATOM 4069 O O . SER A 1 502 ? 7.286 -31.872 33.197 1.00 30.78 502 SER A O 1
ATOM 4071 N N . PHE A 1 503 ? 6.652 -30.810 31.330 1.00 33.56 503 PHE A N 1
ATOM 4072 C CA . PHE A 1 503 ? 8.012 -30.653 30.800 1.00 33.56 503 PHE A CA 1
ATOM 4073 C C . PHE A 1 503 ? 8.770 -29.534 31.529 1.00 33.56 503 PHE A C 1
ATOM 4075 O O . PHE A 1 503 ? 8.692 -28.369 31.144 1.00 33.56 503 PHE A O 1
ATOM 4082 N N . ASN A 1 504 ? 9.511 -29.886 32.585 1.00 30.86 504 ASN A N 1
ATOM 4083 C CA . ASN A 1 504 ? 10.295 -28.915 33.361 1.00 30.86 504 ASN A CA 1
ATOM 4084 C C . ASN A 1 504 ? 11.706 -29.402 33.762 1.00 30.86 504 ASN A C 1
ATOM 4086 O O . ASN A 1 504 ? 12.245 -28.986 34.782 1.00 30.86 504 ASN A O 1
ATOM 4090 N N . GLN A 1 505 ? 12.325 -30.262 32.943 1.00 34.69 505 GLN A N 1
ATOM 4091 C CA . GLN A 1 505 ? 13.749 -30.626 33.023 1.00 34.69 505 GLN A CA 1
ATOM 4092 C C . GLN A 1 505 ? 14.313 -30.939 31.626 1.00 34.69 505 GLN A C 1
ATOM 4094 O O . GLN A 1 505 ? 14.184 -32.067 31.166 1.00 34.69 505 GLN A O 1
ATOM 4099 N N . HIS A 1 506 ? 14.932 -29.947 30.969 1.00 31.66 506 HIS A N 1
ATOM 4100 C CA . HIS A 1 506 ? 16.174 -30.058 30.167 1.00 31.66 506 HIS A CA 1
ATOM 4101 C C . HIS A 1 506 ? 16.484 -28.733 29.437 1.00 31.66 506 HIS A C 1
ATOM 4103 O O . HIS A 1 506 ? 16.175 -28.535 28.265 1.00 31.66 506 HIS A O 1
ATOM 4109 N N . ARG A 1 507 ? 17.173 -27.823 30.134 1.00 29.19 507 ARG A N 1
ATOM 4110 C CA . ARG A 1 507 ? 18.060 -26.829 29.511 1.00 29.19 507 ARG A CA 1
ATOM 4111 C C . ARG A 1 507 ? 19.449 -26.999 30.116 1.00 29.19 507 ARG A C 1
ATOM 4113 O O . ARG A 1 507 ? 19.755 -26.394 31.137 1.00 29.19 507 ARG A O 1
ATOM 4120 N N . ARG A 1 508 ? 20.287 -27.818 29.481 1.00 30.61 508 ARG A N 1
ATOM 4121 C CA . ARG A 1 508 ? 21.740 -27.652 29.584 1.00 30.61 508 ARG A CA 1
ATOM 4122 C C . ARG A 1 508 ? 22.171 -26.789 28.407 1.00 30.61 508 ARG A C 1
ATOM 4124 O O . ARG A 1 508 ? 21.863 -27.121 27.265 1.00 30.61 508 ARG A O 1
ATOM 4131 N N . TYR A 1 509 ? 22.826 -25.672 28.704 1.00 31.16 509 TYR A N 1
ATOM 4132 C CA . TYR A 1 509 ? 23.649 -24.982 27.718 1.00 31.16 509 TYR A CA 1
ATOM 4133 C C . TYR A 1 509 ? 24.781 -25.927 27.293 1.00 31.16 509 TYR A C 1
ATOM 4135 O O . TYR A 1 509 ? 25.270 -26.709 28.110 1.00 31.16 509 TYR A O 1
ATOM 4143 N N . ILE A 1 510 ? 25.186 -25.843 26.030 1.00 29.06 510 ILE A N 1
ATOM 4144 C CA . ILE A 1 510 ? 26.492 -26.325 25.584 1.00 29.06 510 ILE A CA 1
ATOM 4145 C C . ILE A 1 510 ? 27.290 -25.060 25.290 1.00 29.06 510 ILE A C 1
ATOM 4147 O O . ILE A 1 510 ? 27.015 -24.388 24.298 1.00 29.06 510 ILE A O 1
ATOM 4151 N N . ASP A 1 511 ? 28.217 -24.720 26.182 1.00 29.88 511 ASP A N 1
ATOM 4152 C CA . ASP A 1 511 ? 29.264 -23.741 25.892 1.00 29.88 511 ASP A CA 1
ATOM 4153 C C . ASP A 1 511 ? 30.343 -24.395 25.024 1.00 29.88 511 ASP A C 1
ATOM 4155 O O . ASP A 1 511 ? 30.668 -25.571 25.203 1.00 29.88 511 ASP A O 1
ATOM 4159 N N . ILE A 1 512 ? 30.894 -23.628 24.082 1.00 34.91 512 ILE A N 1
ATOM 4160 C CA . ILE A 1 512 ? 32.035 -24.025 23.247 1.00 34.91 512 ILE A CA 1
ATOM 4161 C C . ILE A 1 512 ? 32.961 -22.814 23.111 1.00 34.91 512 ILE A C 1
ATOM 4163 O O . ILE A 1 512 ? 32.936 -22.119 22.102 1.00 34.91 512 ILE A O 1
ATOM 4167 N N . GLU A 1 513 ? 33.764 -22.552 24.141 1.00 30.66 513 GLU A N 1
ATOM 4168 C CA . GLU A 1 513 ? 34.806 -21.518 24.105 1.00 30.66 513 GLU A CA 1
ATOM 4169 C C . GLU A 1 513 ? 35.951 -21.886 25.071 1.00 30.66 513 GLU A C 1
ATOM 4171 O O . GLU A 1 513 ? 36.154 -21.247 26.100 1.00 30.66 513 GLU A O 1
ATOM 4176 N N . ASP A 1 514 ? 36.677 -22.971 24.773 1.00 28.88 514 ASP A N 1
ATOM 4177 C CA . ASP A 1 514 ? 37.854 -23.383 25.552 1.00 28.88 514 ASP A CA 1
ATOM 4178 C C . ASP A 1 514 ? 38.933 -24.013 24.649 1.00 28.88 514 ASP A C 1
ATOM 4180 O O . ASP A 1 514 ? 38.752 -25.114 24.127 1.00 28.88 514 ASP A O 1
ATOM 4184 N N . ILE A 1 515 ? 40.036 -23.283 24.420 1.00 30.48 515 ILE A N 1
ATOM 4185 C CA . ILE A 1 515 ? 41.319 -23.776 23.881 1.00 30.48 515 ILE A CA 1
ATOM 4186 C C . ILE A 1 515 ? 42.421 -22.709 24.105 1.00 30.48 515 ILE A C 1
ATOM 4188 O O . ILE A 1 515 ? 42.334 -21.603 23.581 1.00 30.48 515 ILE A O 1
ATOM 4192 N N . ARG A 1 516 ? 43.503 -23.102 24.808 1.00 29.41 516 ARG A N 1
ATOM 4193 C CA . ARG A 1 516 ? 44.814 -22.407 24.996 1.00 29.41 516 ARG A CA 1
ATOM 4194 C C . ARG A 1 516 ? 44.787 -21.102 25.834 1.00 29.41 516 ARG A C 1
ATOM 4196 O O . ARG A 1 516 ? 44.260 -20.099 25.380 1.00 29.41 516 ARG A O 1
ATOM 4203 N N . ASN A 1 517 ? 45.315 -21.011 27.070 1.00 30.73 517 ASN A N 1
ATOM 4204 C CA . ASN A 1 517 ? 46.599 -21.461 27.682 1.00 30.73 517 ASN A CA 1
ATOM 4205 C C . ASN A 1 517 ? 47.861 -20.936 26.943 1.00 30.73 517 ASN A C 1
ATOM 4207 O O . ASN A 1 517 ? 47.933 -21.113 25.732 1.00 30.73 517 ASN A O 1
ATOM 4211 N N . PHE A 1 518 ? 48.907 -20.353 27.571 1.00 27.73 518 PHE A N 1
ATOM 4212 C CA . PHE A 1 518 ? 49.190 -19.982 28.987 1.00 27.73 518 PHE A CA 1
ATOM 4213 C C . PHE A 1 518 ? 50.447 -19.044 29.078 1.00 27.73 518 PHE A C 1
ATOM 4215 O O . PHE A 1 518 ? 50.990 -18.674 28.044 1.00 27.73 518 PHE A O 1
ATOM 4222 N N . GLU A 1 519 ? 50.957 -18.785 30.302 1.00 27.84 519 GLU A N 1
ATOM 4223 C CA . GLU A 1 519 ? 52.406 -18.627 30.659 1.00 27.84 519 GLU A CA 1
ATOM 4224 C C . GLU A 1 519 ? 53.120 -17.225 30.754 1.00 27.84 519 GLU A C 1
ATOM 4226 O O . GLU A 1 519 ? 53.599 -16.664 29.780 1.00 27.84 519 GLU A O 1
ATOM 4231 N N . GLN A 1 520 ? 53.284 -16.752 32.010 1.00 30.48 520 GLN A N 1
ATOM 4232 C CA . GLN A 1 520 ? 54.453 -16.122 32.710 1.00 30.48 520 GLN A CA 1
ATOM 4233 C C . GLN A 1 520 ? 55.294 -14.889 32.228 1.00 30.48 520 GLN A C 1
ATOM 4235 O O . GLN A 1 520 ? 55.973 -14.946 31.217 1.00 30.48 520 GLN A O 1
ATOM 4240 N N . ARG A 1 521 ? 55.433 -13.913 33.173 1.00 25.91 521 ARG A N 1
ATOM 4241 C CA . ARG A 1 521 ? 56.652 -13.219 33.745 1.00 25.91 521 ARG A CA 1
ATOM 4242 C C . ARG A 1 521 ? 57.651 -12.486 32.791 1.00 25.91 521 ARG A C 1
ATOM 4244 O O . ARG A 1 521 ? 57.809 -12.868 31.651 1.00 25.91 521 ARG A O 1
ATOM 4251 N N . SER A 1 522 ? 58.387 -11.423 33.175 1.00 27.81 522 SER A N 1
ATOM 4252 C CA . SER A 1 522 ? 59.015 -11.069 34.476 1.00 27.81 522 SER A CA 1
ATOM 4253 C C . SER A 1 522 ? 59.268 -9.547 34.725 1.00 27.81 522 SER A C 1
ATOM 4255 O O . SER A 1 522 ? 58.943 -8.701 33.903 1.00 27.81 522 SER A O 1
ATOM 4257 N N . ASN A 1 523 ? 59.850 -9.223 35.895 1.00 23.97 523 ASN A N 1
ATOM 4258 C CA . ASN A 1 523 ? 60.240 -7.896 36.456 1.00 23.97 523 ASN A CA 1
ATOM 4259 C C . ASN A 1 523 ? 61.721 -7.529 36.087 1.00 23.97 523 ASN A C 1
ATOM 4261 O O . ASN A 1 523 ? 62.308 -8.343 35.368 1.00 23.97 523 ASN A O 1
ATOM 4265 N N . PRO A 1 524 ? 62.426 -6.491 36.640 1.00 37.47 524 PRO A N 1
ATOM 4266 C CA . PRO A 1 524 ? 62.048 -5.249 37.381 1.00 37.47 524 PRO A CA 1
ATOM 4267 C C . PRO A 1 524 ? 62.841 -3.951 36.969 1.00 37.47 524 PRO A C 1
ATOM 4269 O O . PRO A 1 524 ? 63.760 -4.039 36.165 1.00 37.47 524 PRO A O 1
ATOM 4272 N N . GLN A 1 525 ? 62.575 -2.769 37.583 1.00 26.39 525 GLN A N 1
ATOM 4273 C CA . GLN A 1 525 ? 63.539 -1.922 38.369 1.00 26.39 525 GLN A CA 1
ATOM 4274 C C . GLN A 1 525 ? 63.121 -0.435 38.631 1.00 26.39 525 GLN A C 1
ATOM 4276 O O . GLN A 1 525 ? 62.110 0.049 38.136 1.00 26.39 525 GLN A O 1
ATOM 4281 N N . LEU A 1 526 ? 63.883 0.213 39.533 1.00 29.50 526 LEU A N 1
ATOM 4282 C CA . LEU A 1 526 ? 63.722 1.471 40.314 1.00 29.50 526 LEU A CA 1
ATOM 4283 C C . LEU A 1 526 ? 64.515 2.678 39.701 1.00 29.50 526 LEU A C 1
ATOM 4285 O O . LEU A 1 526 ? 65.215 2.432 38.721 1.00 29.50 526 LEU A O 1
ATOM 4289 N N . PRO A 1 527 ? 64.635 3.897 40.316 1.00 37.84 527 PRO A N 1
ATOM 4290 C CA . PRO A 1 527 ? 63.754 4.706 41.207 1.00 37.84 527 PRO A CA 1
ATOM 4291 C C . PRO A 1 527 ? 63.800 6.260 40.937 1.00 37.84 527 PRO A C 1
ATOM 4293 O O . PRO A 1 527 ? 64.423 6.709 39.982 1.00 37.84 527 PRO A O 1
ATOM 4296 N N . SER A 1 528 ? 63.296 7.075 41.898 1.00 25.52 528 SER A N 1
ATOM 4297 C CA . SER A 1 528 ? 63.744 8.459 42.274 1.00 25.52 528 SER A CA 1
ATOM 4298 C C . SER A 1 528 ? 63.303 9.660 41.388 1.00 25.52 528 SER A C 1
ATOM 4300 O O . SER A 1 528 ? 63.119 9.480 40.193 1.00 25.52 528 SER A O 1
ATOM 4302 N N . THR A 1 529 ? 63.081 10.910 41.860 1.00 25.58 529 THR A N 1
ATOM 4303 C CA . THR A 1 529 ? 62.996 11.542 43.218 1.00 25.58 529 THR A CA 1
ATOM 4304 C C . THR A 1 529 ? 62.333 12.946 43.142 1.00 25.58 529 THR A C 1
ATOM 4306 O O . THR A 1 529 ? 62.341 13.533 42.066 1.00 25.58 529 THR A O 1
ATOM 4309 N N . SER A 1 530 ? 61.937 13.537 44.296 1.00 25.53 530 SER A N 1
ATOM 4310 C CA . SER A 1 530 ? 61.827 15.008 44.594 1.00 25.53 530 SER A CA 1
ATOM 4311 C C . SER A 1 530 ? 60.802 15.892 43.822 1.00 25.53 530 SER A C 1
ATOM 4313 O O . SER A 1 530 ? 60.454 15.571 42.697 1.00 25.53 530 SER A O 1
ATOM 4315 N N . SER A 1 531 ? 60.299 17.049 44.312 1.00 25.61 531 SER A N 1
ATOM 4316 C CA . SER A 1 531 ? 60.155 17.620 45.684 1.00 25.61 531 SER A CA 1
ATOM 4317 C C . SER A 1 531 ? 59.378 18.971 45.695 1.00 25.61 531 SER A C 1
ATOM 4319 O O . SER A 1 531 ? 59.510 19.724 44.739 1.00 25.61 531 SER A O 1
ATOM 4321 N N . ASN A 1 532 ? 58.769 19.327 46.844 1.00 27.22 532 ASN A N 1
ATOM 4322 C CA . ASN A 1 532 ? 58.530 20.690 47.401 1.00 27.22 532 ASN A CA 1
ATOM 4323 C C . ASN A 1 532 ? 57.430 21.659 46.862 1.00 27.22 532 ASN A C 1
ATOM 4325 O O . ASN A 1 532 ? 57.456 22.040 45.703 1.00 27.22 532 ASN A O 1
ATOM 4329 N N . ALA A 1 533 ? 56.601 22.144 47.820 1.00 27.02 533 ALA A N 1
ATOM 4330 C CA . ALA A 1 533 ? 56.283 23.557 48.190 1.00 27.02 533 ALA A CA 1
ATOM 4331 C C . ALA A 1 533 ? 55.630 24.557 47.184 1.00 27.02 533 ALA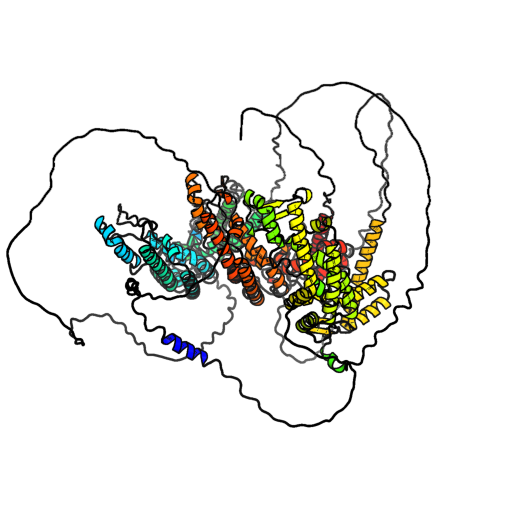 A C 1
ATOM 4333 O O . ALA A 1 533 ? 55.863 24.456 45.987 1.00 27.02 533 ALA A O 1
ATOM 4334 N N . SER A 1 534 ? 54.874 25.602 47.591 1.00 27.20 534 SER A N 1
ATOM 4335 C CA . SER A 1 534 ? 54.118 25.953 48.834 1.00 27.20 534 SER A CA 1
ATOM 4336 C C . SER A 1 534 ? 53.221 27.210 48.596 1.00 27.20 534 SER A C 1
ATOM 4338 O O . SER A 1 534 ? 53.314 27.795 47.523 1.00 27.20 534 SER A O 1
ATOM 4340 N N . GLU A 1 535 ? 52.402 27.622 49.595 1.00 30.53 535 GLU A N 1
ATOM 4341 C CA . GLU A 1 535 ? 51.828 28.994 49.811 1.00 30.53 535 GLU A CA 1
ATOM 4342 C C . GLU A 1 535 ? 50.816 29.606 48.784 1.00 30.53 535 GLU A C 1
ATOM 4344 O O . GLU A 1 535 ? 50.804 29.235 47.617 1.00 30.53 535 GLU A O 1
ATOM 4349 N N . GLU A 1 536 ? 49.920 30.571 49.100 1.00 28.20 536 GLU A N 1
ATOM 4350 C CA . GLU A 1 536 ? 49.147 30.924 50.328 1.00 28.20 536 GLU A CA 1
ATOM 4351 C C . GLU A 1 536 ? 47.985 31.932 50.005 1.00 28.20 536 GLU A C 1
ATOM 4353 O O . GLU A 1 536 ? 48.140 32.731 49.089 1.00 28.20 536 GLU A O 1
ATOM 4358 N N . TYR A 1 537 ? 46.882 31.942 50.796 1.00 28.69 537 TYR A N 1
ATOM 4359 C CA . TYR A 1 537 ? 45.895 33.053 51.041 1.00 28.69 537 TYR A CA 1
ATOM 4360 C C . TYR A 1 537 ? 45.137 33.763 49.851 1.00 28.69 537 TYR A C 1
ATOM 4362 O O . TYR A 1 537 ? 45.472 33.568 48.693 1.00 28.69 537 TYR A O 1
ATOM 4370 N N . GLU A 1 538 ? 44.042 34.562 49.979 1.00 28.59 538 GLU A N 1
ATOM 4371 C CA . GLU A 1 538 ? 43.093 34.911 51.077 1.00 28.59 538 GLU A CA 1
ATOM 4372 C C . GLU A 1 538 ? 41.670 35.387 50.598 1.00 28.59 538 GLU A C 1
ATOM 4374 O O . GLU A 1 538 ? 41.532 35.951 49.519 1.00 28.59 538 GLU A O 1
ATOM 4379 N N . LYS A 1 539 ? 40.668 35.297 51.505 1.00 28.02 539 LYS A N 1
ATOM 4380 C CA . LYS A 1 539 ? 39.467 36.171 51.744 1.00 28.02 539 LYS A CA 1
ATOM 4381 C C . LYS A 1 539 ? 38.231 36.307 50.797 1.00 28.02 539 LYS A C 1
ATOM 4383 O O . LYS A 1 539 ? 38.221 36.028 49.608 1.00 28.02 539 LYS A O 1
ATOM 4388 N N . HIS A 1 540 ? 37.148 36.736 51.473 1.00 32.19 540 HIS A N 1
ATOM 4389 C CA . HIS A 1 540 ? 35.726 37.014 51.126 1.00 32.19 540 HIS A CA 1
ATOM 4390 C C . HIS A 1 540 ? 35.494 38.546 50.850 1.00 32.19 540 HIS A C 1
ATOM 4392 O O . HIS A 1 540 ? 36.505 39.248 50.924 1.00 32.19 540 HIS A O 1
ATOM 4398 N N . PRO A 1 541 ? 34.276 39.142 50.597 1.00 45.28 541 PRO A N 1
ATOM 4399 C CA . PRO A 1 541 ? 32.908 38.744 51.013 1.00 45.28 541 PRO A CA 1
ATOM 4400 C C . PRO A 1 541 ? 31.714 39.074 50.055 1.00 45.28 541 PRO A C 1
ATOM 4402 O O . PRO A 1 541 ? 31.874 39.280 48.858 1.00 45.28 541 PRO A O 1
ATOM 4405 N N . SER A 1 542 ? 30.492 39.065 50.615 1.00 39.88 542 SER A N 1
ATOM 4406 C CA . SER A 1 542 ? 29.152 39.104 49.989 1.00 39.88 542 SER A CA 1
ATOM 4407 C C . SER A 1 542 ? 28.370 40.425 50.168 1.00 39.88 542 SER A C 1
ATOM 4409 O O . SER A 1 542 ? 28.677 41.199 51.072 1.00 39.88 542 SER A O 1
ATOM 4411 N N . ALA A 1 543 ? 27.267 40.616 49.423 1.00 29.64 543 ALA A N 1
ATOM 4412 C CA . ALA A 1 543 ? 26.238 41.639 49.693 1.00 29.64 543 ALA A CA 1
ATOM 4413 C C . ALA A 1 543 ? 24.817 41.202 49.248 1.00 29.64 543 ALA A C 1
ATOM 4415 O O . ALA A 1 543 ? 24.680 40.411 48.317 1.00 29.64 543 ALA A O 1
ATOM 4416 N N . THR A 1 544 ? 23.770 41.752 49.884 1.00 37.00 544 THR A N 1
ATOM 4417 C CA . THR A 1 544 ? 22.343 41.399 49.676 1.00 37.00 544 THR A CA 1
ATOM 4418 C C . THR A 1 544 ? 21.454 42.651 49.749 1.00 37.00 544 THR A C 1
ATOM 4420 O O . THR A 1 544 ? 21.765 43.561 50.520 1.00 37.00 544 THR A O 1
ATOM 4423 N N . ARG A 1 545 ? 20.327 42.717 49.015 1.00 31.11 545 ARG A N 1
ATOM 4424 C CA . ARG A 1 545 ? 19.306 43.778 49.186 1.00 31.11 545 ARG A CA 1
ATOM 4425 C C . ARG A 1 545 ? 17.912 43.365 48.688 1.00 31.11 545 ARG A C 1
ATOM 4427 O O . ARG A 1 545 ? 17.806 42.753 47.633 1.00 31.11 545 ARG A O 1
ATOM 4434 N N . ASN A 1 546 ? 16.869 43.773 49.419 1.00 38.66 546 ASN A N 1
ATOM 4435 C CA . ASN A 1 546 ? 15.447 43.582 49.085 1.00 38.66 546 ASN A CA 1
ATOM 4436 C C . ASN A 1 546 ? 14.776 44.935 48.773 1.00 38.66 546 ASN A C 1
ATOM 4438 O O . ASN A 1 546 ? 15.145 45.937 49.388 1.00 38.66 546 ASN A O 1
ATOM 4442 N N . ILE A 1 547 ? 13.757 44.946 47.902 1.00 34.06 547 ILE A N 1
ATOM 4443 C CA . ILE A 1 547 ? 12.790 46.048 47.679 1.00 34.06 547 ILE A CA 1
ATOM 4444 C C . ILE A 1 547 ? 11.382 45.421 47.489 1.00 34.06 547 ILE A C 1
ATOM 4446 O O . ILE A 1 547 ? 11.291 44.238 47.164 1.00 34.06 547 ILE A O 1
ATOM 4450 N N . SER A 1 548 ? 10.305 46.161 47.783 1.00 40.00 548 SER A N 1
ATOM 4451 C CA . SER A 1 548 ? 8.925 45.673 47.996 1.00 40.00 548 SER A CA 1
ATOM 4452 C C . SER A 1 548 ? 7.947 45.846 46.808 1.00 40.00 548 SER A C 1
ATOM 4454 O O . SER A 1 548 ? 8.225 46.562 45.853 1.00 40.00 548 SER A O 1
ATOM 4456 N N . GLU A 1 549 ? 6.781 45.181 46.877 1.00 34.59 549 GLU A N 1
ATOM 4457 C CA . GLU A 1 549 ? 5.885 44.874 45.734 1.00 34.59 549 GLU A CA 1
ATOM 4458 C C . GLU A 1 549 ? 4.807 45.923 45.349 1.00 34.59 549 GLU A C 1
ATOM 4460 O O . GLU A 1 549 ? 4.064 45.711 44.392 1.00 34.59 549 GLU A O 1
ATOM 4465 N N . ASN A 1 550 ? 4.676 47.058 46.045 1.00 35.62 550 ASN A N 1
ATOM 4466 C CA . ASN A 1 550 ? 3.447 47.882 45.991 1.00 35.62 550 ASN A CA 1
ATOM 4467 C C . ASN A 1 550 ? 3.220 48.774 44.739 1.00 35.62 550 ASN A C 1
ATOM 4469 O O . ASN A 1 550 ? 2.267 49.549 44.732 1.00 35.62 550 ASN A O 1
ATOM 4473 N N . THR A 1 551 ? 4.032 48.686 43.680 1.00 33.94 551 THR A N 1
ATOM 4474 C CA . THR A 1 551 ? 3.989 49.644 42.544 1.00 33.94 551 THR A CA 1
ATOM 4475 C C . THR A 1 551 ? 3.141 49.186 41.342 1.00 33.94 551 THR A C 1
ATOM 4477 O O . THR A 1 551 ? 2.814 49.987 40.476 1.00 33.94 551 THR A O 1
ATOM 4480 N N . ILE A 1 552 ? 2.756 47.909 41.254 1.00 40.47 552 ILE A N 1
ATOM 4481 C CA . ILE A 1 552 ? 2.243 47.304 39.999 1.00 40.47 552 ILE A CA 1
ATOM 4482 C C . ILE A 1 552 ? 0.746 47.600 39.719 1.00 40.47 552 ILE A C 1
ATOM 4484 O O . ILE A 1 552 ? 0.227 47.265 38.656 1.00 40.47 552 ILE A O 1
ATOM 4488 N N . ARG A 1 553 ? 0.013 48.235 40.645 1.00 33.59 553 ARG A N 1
ATOM 4489 C CA . ARG A 1 553 ? -1.466 48.254 40.606 1.00 33.59 553 ARG A CA 1
ATOM 4490 C C . ARG A 1 553 ? -2.135 49.369 39.787 1.00 33.59 553 ARG A C 1
ATOM 4492 O O . ARG A 1 553 ? -3.351 49.310 39.641 1.00 33.59 553 ARG A O 1
ATOM 4499 N N . GLU A 1 554 ? -1.394 50.341 39.248 1.00 35.44 554 GLU A N 1
ATOM 4500 C CA . GLU A 1 554 ? -1.985 51.515 38.565 1.00 35.44 554 GLU A CA 1
ATOM 4501 C C . GLU A 1 554 ? -1.866 51.519 37.026 1.00 35.44 554 GLU A C 1
ATOM 4503 O O . GLU A 1 554 ? -2.651 52.200 36.370 1.00 35.44 554 GLU A O 1
ATOM 4508 N N . GLU A 1 555 ? -0.977 50.727 36.408 1.00 39.44 555 GLU A N 1
ATOM 4509 C CA . GLU A 1 555 ? -0.799 50.734 34.936 1.00 39.44 555 GLU A CA 1
ATOM 4510 C C . GLU A 1 555 ? -1.892 49.980 34.144 1.00 39.44 555 GLU A C 1
ATOM 4512 O O . GLU A 1 555 ? -1.947 50.073 32.919 1.00 39.44 555 GLU A O 1
ATOM 4517 N N . LEU A 1 556 ? -2.786 49.246 34.817 1.00 38.12 556 LEU A N 1
ATOM 4518 C CA . LEU A 1 556 ? -3.762 48.335 34.191 1.00 38.12 556 LEU A CA 1
ATOM 4519 C C . LEU A 1 556 ? -5.129 48.964 33.839 1.00 38.12 556 LEU A C 1
ATOM 4521 O O . LEU A 1 556 ? -6.042 48.245 33.442 1.00 38.12 556 LEU A O 1
ATOM 4525 N N . SER A 1 557 ? -5.294 50.283 33.977 1.00 32.44 557 SER A N 1
ATOM 4526 C CA . SER A 1 557 ? -6.595 50.980 33.887 1.00 32.44 557 SER A CA 1
ATOM 4527 C C . SER A 1 557 ? -6.873 51.723 32.568 1.00 32.44 557 SER A C 1
ATOM 4529 O O . SER A 1 557 ? -7.898 52.391 32.446 1.00 32.44 557 SER A O 1
ATOM 4531 N N . LYS A 1 558 ? -6.000 51.613 31.557 1.00 34.44 558 LYS A N 1
ATOM 4532 C CA . LYS A 1 558 ? -6.224 52.210 30.226 1.00 34.44 558 LYS A CA 1
ATOM 4533 C C . LYS A 1 558 ? -7.109 51.315 29.353 1.00 34.44 558 LYS A C 1
ATOM 4535 O O . LYS A 1 558 ? -6.607 50.532 28.548 1.00 34.44 558 LYS A O 1
ATOM 4540 N N . GLU A 1 559 ? -8.425 51.432 29.510 1.00 32.38 559 GLU A N 1
ATOM 4541 C CA . GLU A 1 559 ? -9.382 50.817 28.583 1.00 32.38 559 GLU A CA 1
ATOM 4542 C C . GLU A 1 559 ? -9.329 51.495 27.201 1.00 32.38 559 GLU A C 1
ATOM 4544 O O . GLU A 1 559 ? -9.322 52.720 27.090 1.00 32.38 559 GLU A O 1
ATOM 4549 N N . PHE A 1 560 ? -9.308 50.684 26.138 1.00 36.06 560 PHE A N 1
ATOM 4550 C CA . PHE A 1 560 ? -9.558 51.150 24.774 1.00 36.06 560 PHE A CA 1
ATOM 4551 C C . PHE A 1 560 ? -11.066 51.343 24.586 1.00 36.06 560 PHE A C 1
ATOM 4553 O O . PHE A 1 560 ? -11.826 50.374 24.637 1.00 36.06 560 PHE A O 1
ATOM 4560 N N . THR A 1 561 ? -11.495 52.576 24.330 1.00 27.92 561 THR A N 1
ATOM 4561 C CA . THR A 1 561 ? -12.856 52.877 23.875 1.00 27.92 561 THR A CA 1
ATOM 4562 C C . THR A 1 561 ? -13.019 52.417 22.427 1.00 27.92 561 THR A C 1
ATOM 4564 O O . THR A 1 561 ? -12.360 52.946 21.534 1.00 27.92 561 THR A O 1
ATOM 4567 N N . PHE A 1 562 ? -13.882 51.429 22.194 1.00 36.44 562 PHE A N 1
ATOM 4568 C CA . PHE A 1 562 ? -14.335 51.073 20.848 1.00 36.44 562 PHE A CA 1
ATOM 4569 C C . PHE A 1 562 ? -15.440 52.045 20.419 1.00 36.44 562 PHE A C 1
ATOM 4571 O O . PHE A 1 562 ? -16.409 52.206 21.158 1.00 36.44 562 PHE A O 1
ATOM 4578 N N . ASP A 1 563 ? -15.299 52.660 19.243 1.00 32.06 563 ASP A N 1
ATOM 4579 C CA . ASP A 1 563 ? -16.344 53.500 18.643 1.00 32.06 563 ASP A CA 1
ATOM 4580 C C . ASP A 1 563 ? -17.554 52.676 18.163 1.00 32.06 563 ASP A C 1
ATOM 4582 O O . ASP A 1 563 ? -17.435 51.495 17.810 1.00 32.06 563 ASP A O 1
ATOM 4586 N N . ASP A 1 564 ? -18.722 53.322 18.136 1.00 34.12 564 ASP A N 1
ATOM 4587 C CA . ASP A 1 564 ? -20.032 52.702 17.902 1.00 34.12 564 ASP A CA 1
ATOM 4588 C C . ASP A 1 564 ? -20.206 52.128 16.481 1.00 34.12 564 ASP A C 1
ATOM 4590 O O . ASP A 1 564 ? -20.751 52.754 15.570 1.00 34.12 564 ASP A O 1
ATOM 4594 N N . CYS A 1 565 ? -19.831 50.860 16.310 1.00 35.91 565 CYS A N 1
ATOM 4595 C CA . CYS A 1 565 ? -20.387 50.010 15.258 1.00 35.91 565 CYS A CA 1
ATOM 4596 C C . CYS A 1 565 ? -21.758 49.478 15.709 1.00 35.91 565 CYS A C 1
ATOM 4598 O O . CYS A 1 565 ? -21.863 48.852 16.763 1.00 35.91 565 CYS A O 1
ATOM 4600 N N . THR A 1 566 ? -22.811 49.678 14.913 1.00 42.16 566 THR A N 1
ATOM 4601 C CA . THR A 1 566 ? -24.185 49.268 15.255 1.00 42.16 566 THR A CA 1
ATOM 4602 C C . THR A 1 566 ? -24.324 47.741 15.346 1.00 42.16 566 THR A C 1
ATOM 4604 O O . THR A 1 566 ? -24.406 47.026 14.350 1.00 42.16 566 THR A O 1
ATOM 4607 N N . PHE A 1 567 ? -24.339 47.226 16.578 1.00 48.50 567 PHE A N 1
ATOM 4608 C CA . PHE A 1 567 ? -24.081 45.812 16.890 1.00 48.50 567 PHE A CA 1
ATOM 4609 C C . PHE A 1 567 ? -25.241 44.822 16.632 1.00 48.50 567 PHE A C 1
ATOM 4611 O O . PHE A 1 567 ? -25.058 43.621 16.852 1.00 48.50 567 PHE A O 1
ATOM 4618 N N . ASP A 1 568 ? -26.412 45.287 16.182 1.00 50.44 568 ASP A N 1
ATOM 4619 C CA . ASP A 1 568 ? -27.678 44.527 16.219 1.00 50.44 568 ASP A CA 1
ATOM 4620 C C . ASP A 1 568 ? -27.641 43.167 15.496 1.00 50.44 568 ASP A C 1
ATOM 4622 O O . ASP A 1 568 ? -28.207 42.190 15.991 1.00 50.44 568 ASP A O 1
ATOM 4626 N N . ASP A 1 569 ? -26.935 43.046 14.366 1.00 54.81 569 ASP A N 1
ATOM 4627 C CA . ASP A 1 569 ? -26.948 41.800 13.580 1.00 54.81 569 ASP A CA 1
ATOM 4628 C C . ASP A 1 569 ? -25.966 40.719 14.090 1.00 54.81 569 ASP A C 1
ATOM 4630 O O . ASP A 1 569 ? -25.957 39.580 13.608 1.00 54.81 569 ASP A O 1
ATOM 4634 N N . CYS A 1 570 ? -25.169 41.017 15.127 1.00 55.56 570 CYS A N 1
ATOM 4635 C CA . CYS A 1 570 ? -24.238 40.049 15.729 1.00 55.56 570 CYS A CA 1
ATOM 4636 C C . CYS A 1 570 ? -24.930 38.856 16.409 1.00 55.56 570 CYS A C 1
ATOM 4638 O O . CYS A 1 570 ? -24.277 37.835 16.649 1.00 55.56 570 CYS A O 1
ATOM 4640 N N . GLY A 1 571 ? -26.236 38.939 16.692 1.00 66.81 571 GLY A N 1
ATOM 4641 C CA . GLY A 1 571 ? -27.007 37.839 17.281 1.00 66.81 571 GLY A CA 1
ATOM 4642 C C . GLY A 1 571 ? -26.974 36.543 16.458 1.00 66.81 571 GLY A C 1
ATOM 4643 O O . GLY A 1 571 ? -27.079 35.459 17.028 1.00 66.81 571 GLY A O 1
ATOM 4644 N N . ARG A 1 572 ? -26.754 36.628 15.136 1.00 76.62 572 ARG A N 1
ATOM 4645 C CA . ARG A 1 572 ? -26.711 35.460 14.232 1.00 76.62 572 ARG A CA 1
ATOM 4646 C C . ARG A 1 572 ? -25.427 34.627 14.332 1.00 76.62 572 ARG A C 1
ATOM 4648 O O . ARG A 1 572 ? -25.420 33.486 13.881 1.00 76.62 572 ARG A O 1
ATOM 4655 N N . TYR A 1 573 ? -24.356 35.174 14.914 1.00 82.50 573 TYR A N 1
ATOM 4656 C CA . TYR A 1 573 ? -23.022 34.552 14.947 1.00 82.50 573 TYR A CA 1
ATOM 4657 C C . TYR A 1 573 ? -22.549 34.198 16.366 1.00 82.50 573 TYR A C 1
ATOM 4659 O O . TYR A 1 573 ? -21.347 34.132 16.640 1.00 82.50 573 TYR A O 1
ATOM 4667 N N . VAL A 1 574 ? -23.488 33.937 17.277 1.00 84.25 574 VAL A N 1
ATOM 4668 C CA . VAL A 1 574 ? -23.211 33.276 18.561 1.00 84.25 574 VAL A CA 1
ATOM 4669 C C . VAL A 1 574 ? -23.152 31.764 18.337 1.00 84.25 574 VAL A C 1
ATOM 4671 O O . VAL A 1 574 ? -24.002 31.202 17.648 1.00 84.25 574 VAL A O 1
ATOM 4674 N N . LEU A 1 575 ? -22.152 31.090 18.909 1.00 80.25 575 LEU A N 1
ATOM 4675 C CA . LEU A 1 575 ? -22.035 29.634 18.827 1.00 80.25 575 LEU A CA 1
ATOM 4676 C C . LEU A 1 575 ? -23.236 28.959 19.538 1.00 80.25 575 LEU A C 1
ATOM 4678 O O . LEU A 1 575 ? -23.442 29.241 20.721 1.00 80.25 575 LEU A O 1
ATOM 4682 N N . PRO A 1 576 ? -24.012 28.072 18.875 1.00 75.12 576 PRO A N 1
ATOM 4683 C CA . PRO A 1 576 ? -25.179 27.430 19.486 1.00 75.12 576 PRO A CA 1
ATOM 4684 C C . PRO A 1 576 ? -24.840 26.635 20.752 1.00 75.12 576 PRO A C 1
ATOM 4686 O O . PRO A 1 576 ? -23.896 25.844 20.754 1.00 75.12 576 PRO A O 1
ATOM 4689 N N . GLU A 1 577 ? -25.647 26.778 21.808 1.00 74.44 577 GLU A N 1
ATOM 4690 C CA . GLU A 1 577 ? -25.436 26.069 23.086 1.00 74.44 577 GLU A CA 1
ATOM 4691 C C . GLU A 1 577 ? -25.583 24.539 22.959 1.00 74.44 577 GLU A C 1
ATOM 4693 O O . GLU A 1 577 ? -25.030 23.785 23.756 1.00 74.44 577 GLU A O 1
ATOM 4698 N N . GLU A 1 578 ? -26.260 24.078 21.903 1.00 60.97 578 GLU A N 1
ATOM 4699 C CA . GLU A 1 578 ? -26.387 22.670 21.508 1.00 60.97 578 GLU A CA 1
ATOM 4700 C C . GLU A 1 578 ? -25.049 22.021 21.107 1.00 60.97 578 GLU A C 1
ATOM 4702 O O . GLU A 1 578 ? -24.931 20.792 21.108 1.00 60.97 578 GLU A O 1
ATOM 4707 N N . LEU A 1 579 ? -24.012 22.814 20.799 1.00 58.03 579 LEU A N 1
ATOM 4708 C CA . LEU A 1 579 ? -22.646 22.326 20.585 1.00 58.03 579 LEU A CA 1
ATOM 4709 C C . LEU A 1 579 ? -21.966 22.017 21.924 1.00 58.03 579 LEU A C 1
ATOM 4711 O O . LEU A 1 579 ? -20.974 22.635 22.307 1.00 58.03 579 LEU A O 1
ATOM 4715 N N . ILE A 1 580 ? -22.508 21.020 22.623 1.00 55.25 580 ILE A N 1
ATOM 4716 C CA . ILE A 1 580 ? -22.005 20.518 23.902 1.00 55.25 580 ILE A CA 1
ATOM 4717 C C . ILE A 1 580 ? -20.522 20.147 23.761 1.00 55.25 580 ILE A C 1
ATOM 4719 O O . ILE A 1 580 ? -20.167 19.169 23.096 1.00 55.25 580 ILE A O 1
ATOM 4723 N N . LEU A 1 581 ? -19.652 20.882 24.463 1.00 53.81 581 LEU A N 1
ATOM 4724 C CA . LEU A 1 581 ? -18.300 20.420 24.776 1.00 53.81 581 LEU A CA 1
ATOM 4725 C C . LEU A 1 581 ? -18.419 19.069 25.481 1.00 53.81 581 LEU A C 1
ATOM 4727 O O . LEU A 1 581 ? -18.934 18.999 26.594 1.00 53.81 581 LEU A O 1
ATOM 4731 N N . ILE A 1 582 ? -17.992 17.988 24.820 1.00 46.47 582 ILE A N 1
ATOM 4732 C CA . ILE A 1 582 ? -18.327 16.623 25.248 1.00 46.47 582 ILE A CA 1
ATOM 4733 C C . ILE A 1 582 ? -17.628 16.300 26.586 1.00 46.47 582 ILE A C 1
ATOM 4735 O O . ILE A 1 582 ? -16.463 15.895 26.632 1.00 46.47 582 ILE A O 1
ATOM 4739 N N . SER A 1 583 ? -18.376 16.477 27.679 1.00 39.88 583 SER A N 1
ATOM 4740 C CA . SER A 1 583 ? -17.943 17.124 28.938 1.00 39.88 583 SER A CA 1
ATOM 4741 C C . SER A 1 583 ? -16.898 16.413 29.821 1.00 39.88 583 SER A C 1
ATOM 4743 O O . SER A 1 583 ? -16.625 16.875 30.926 1.00 39.88 583 SER A O 1
ATOM 4745 N N . GLY A 1 584 ? -16.311 15.298 29.385 1.00 40.12 584 GLY A N 1
ATOM 4746 C CA . GLY A 1 584 ? -15.439 14.452 30.221 1.00 40.12 584 GLY A CA 1
ATOM 4747 C C . GLY A 1 584 ? -14.066 14.142 29.625 1.00 40.12 584 GLY A C 1
ATOM 4748 O O . GLY A 1 584 ? -13.456 13.130 29.962 1.00 40.12 584 GLY A O 1
ATOM 4749 N N . SER A 1 585 ? -13.571 14.966 28.697 1.00 41.88 585 SER A N 1
ATOM 4750 C CA . SER A 1 585 ? -12.154 14.919 28.316 1.00 41.88 585 SER A CA 1
ATOM 4751 C C . SER A 1 585 ? -11.543 16.307 28.158 1.00 41.88 585 SER A C 1
ATOM 4753 O O . SER A 1 585 ? -11.198 16.729 27.058 1.00 41.88 585 SER A O 1
ATOM 4755 N N . TYR A 1 586 ? -11.367 16.981 29.294 1.00 46.94 586 TYR A N 1
ATOM 4756 C CA . TYR A 1 586 ? -10.441 18.101 29.474 1.00 46.94 586 TYR A CA 1
ATOM 4757 C C . TYR A 1 586 ? -9.013 17.659 29.069 1.00 46.94 586 TYR A C 1
ATOM 4759 O O . TYR A 1 586 ? -8.339 16.969 29.829 1.00 46.94 586 TYR A O 1
ATOM 4767 N N . ILE A 1 587 ? -8.522 17.946 27.863 1.00 49.34 587 ILE A N 1
ATOM 4768 C CA . ILE A 1 587 ? -7.193 17.466 27.425 1.00 49.34 587 ILE A CA 1
ATOM 4769 C C . ILE A 1 587 ? -6.144 18.494 27.853 1.00 49.34 587 ILE A C 1
ATOM 4771 O O . ILE A 1 587 ? -6.061 19.549 27.239 1.00 49.34 587 ILE A O 1
ATOM 4775 N N . PHE A 1 588 ? -5.345 18.180 28.888 1.00 49.31 588 PHE A N 1
ATOM 4776 C CA . PHE A 1 588 ? -4.349 19.104 29.453 1.00 49.31 588 PHE A CA 1
ATOM 4777 C C . PHE A 1 588 ? -3.413 19.634 28.362 1.00 49.31 588 PHE A C 1
ATOM 4779 O O . PHE A 1 588 ? -2.573 18.893 27.841 1.00 49.31 588 PHE A O 1
ATOM 4786 N N . ASN A 1 589 ? -3.560 20.908 28.008 1.00 55.94 589 ASN A N 1
ATOM 4787 C CA . ASN A 1 589 ? -2.940 21.440 26.808 1.00 55.94 589 ASN A CA 1
ATOM 4788 C C . ASN A 1 589 ? -1.630 22.164 27.128 1.00 55.94 589 ASN A C 1
ATOM 4790 O O . ASN A 1 589 ? -1.577 23.390 27.221 1.00 55.94 589 ASN A O 1
ATOM 4794 N N . TYR A 1 590 ? -0.530 21.404 27.187 1.00 57.38 590 TYR A N 1
ATOM 4795 C CA . TYR A 1 590 ? 0.831 21.949 27.347 1.00 57.38 590 TYR A CA 1
ATOM 4796 C C . TYR A 1 590 ? 1.239 22.937 26.225 1.00 57.38 590 TYR A C 1
ATOM 4798 O O . TYR A 1 590 ? 2.316 23.522 26.272 1.00 57.38 590 TYR A O 1
ATOM 4806 N N . LYS A 1 591 ? 0.400 23.149 25.198 1.00 59.22 591 LYS A N 1
ATOM 4807 C CA . LYS A 1 591 ? 0.642 24.141 24.145 1.00 59.22 591 LYS A CA 1
ATOM 4808 C C . LYS A 1 591 ? 0.492 25.591 24.606 1.00 59.22 591 LYS A C 1
ATOM 4810 O O . LYS A 1 591 ? 1.100 26.437 23.967 1.00 59.22 591 LYS A O 1
ATOM 4815 N N . ILE A 1 592 ? -0.251 25.893 25.677 1.00 65.44 592 ILE A N 1
ATOM 4816 C CA . ILE A 1 592 ? -0.485 27.290 26.116 1.00 65.44 592 ILE A CA 1
ATOM 4817 C C . ILE A 1 592 ? 0.832 28.006 26.470 1.00 65.44 592 ILE A C 1
ATOM 4819 O O . ILE A 1 592 ? 0.987 29.185 26.176 1.00 65.44 592 ILE A O 1
ATOM 4823 N N . SER A 1 593 ? 1.812 27.284 27.022 1.00 62.09 593 SER A N 1
ATOM 4824 C CA . SER A 1 593 ? 3.171 27.785 27.283 1.00 62.09 593 SER A CA 1
ATOM 4825 C C . SER A 1 593 ? 4.195 27.418 26.195 1.00 62.09 593 SER A C 1
ATOM 4827 O O . SER A 1 593 ? 5.383 27.711 26.335 1.00 62.09 593 SER A O 1
ATOM 4829 N N . HIS A 1 594 ? 3.778 26.771 25.102 1.00 66.31 594 HIS A N 1
ATOM 4830 C CA . HIS A 1 594 ? 4.680 26.310 24.047 1.00 66.31 594 HIS A CA 1
ATOM 4831 C C . HIS A 1 594 ? 4.815 27.351 22.931 1.00 66.31 594 HIS A C 1
ATOM 4833 O O . HIS A 1 594 ? 3.822 27.863 22.421 1.00 66.31 594 HIS A O 1
ATOM 4839 N N . THR A 1 595 ? 6.043 27.596 22.466 1.00 61.66 595 THR A N 1
ATOM 4840 C CA . THR A 1 595 ? 6.360 28.630 21.459 1.00 61.66 595 THR A CA 1
ATOM 4841 C C . THR A 1 595 ? 5.479 28.571 20.206 1.00 61.66 595 THR A C 1
ATOM 4843 O O . THR A 1 595 ? 5.036 29.608 19.727 1.00 61.66 595 THR A O 1
ATOM 4846 N N . LEU A 1 596 ? 5.149 27.369 19.719 1.00 62.25 596 LEU A N 1
ATOM 4847 C CA . LEU A 1 596 ? 4.266 27.157 18.557 1.00 62.25 596 LEU A CA 1
ATOM 4848 C C . LEU A 1 596 ? 2.832 27.711 18.708 1.00 62.25 596 LEU A C 1
ATOM 4850 O O . LEU A 1 596 ? 2.168 27.894 17.692 1.00 62.25 596 LEU A O 1
ATOM 4854 N N . ALA A 1 597 ? 2.339 27.974 19.923 1.00 69.25 597 ALA A N 1
ATOM 4855 C CA . ALA A 1 597 ? 1.058 28.663 20.117 1.00 69.25 597 ALA A CA 1
ATOM 4856 C C . ALA A 1 597 ? 1.171 30.187 19.928 1.00 69.25 597 ALA A C 1
ATOM 4858 O O . ALA A 1 597 ? 0.181 30.831 19.598 1.00 69.25 597 ALA A O 1
ATOM 4859 N N . ASN A 1 598 ? 2.375 30.752 20.080 1.00 77.81 598 ASN A N 1
ATOM 4860 C CA . ASN A 1 598 ? 2.636 32.187 19.942 1.00 77.81 598 ASN A CA 1
ATOM 4861 C C . ASN A 1 598 ? 3.059 32.596 18.519 1.00 77.81 598 ASN A C 1
ATOM 4863 O O . ASN A 1 598 ? 2.879 33.760 18.161 1.00 77.81 598 ASN A O 1
ATOM 4867 N N . VAL A 1 599 ? 3.578 31.647 17.725 1.00 88.75 599 VAL A N 1
ATOM 4868 C CA . VAL A 1 599 ? 3.894 31.796 16.290 1.00 88.75 599 VAL A CA 1
ATOM 4869 C C . VAL A 1 599 ? 2.646 32.251 15.528 1.00 88.75 599 VAL A C 1
ATOM 4871 O O . VAL A 1 599 ? 1.677 31.499 15.454 1.00 88.75 599 VAL A O 1
ATOM 4874 N N . SER A 1 600 ? 2.678 33.455 14.964 1.00 93.12 600 SER A N 1
ATOM 4875 C CA . SER A 1 600 ? 1.640 34.046 14.097 1.00 93.12 600 SER A CA 1
ATOM 4876 C C . SER A 1 600 ? 1.504 33.345 12.737 1.00 93.12 600 SER A C 1
ATOM 4878 O O . SER A 1 600 ? 2.390 32.576 12.349 1.00 93.12 600 SER A O 1
ATOM 4880 N N . ILE A 1 601 ? 0.458 33.647 11.950 1.00 95.50 601 ILE A N 1
ATOM 4881 C CA . ILE A 1 601 ? 0.399 33.199 10.547 1.00 95.50 601 ILE A CA 1
ATOM 4882 C C . ILE A 1 601 ? 1.586 33.705 9.718 1.00 95.50 601 ILE A C 1
ATOM 4884 O O . ILE A 1 601 ? 2.084 32.975 8.864 1.00 95.50 601 ILE A O 1
ATOM 4888 N N . TYR A 1 602 ? 2.094 34.909 9.995 1.00 96.88 602 TYR A N 1
ATOM 4889 C CA . TYR A 1 602 ? 3.238 35.477 9.283 1.00 96.88 602 TYR A CA 1
ATOM 4890 C C . TYR A 1 602 ? 4.529 34.699 9.579 1.00 96.88 602 TYR A C 1
ATOM 4892 O O . TYR A 1 602 ? 5.256 34.332 8.658 1.00 96.88 602 TYR A O 1
ATOM 4900 N N . GLU A 1 603 ? 4.792 34.352 10.841 1.00 95.00 603 GLU A N 1
ATOM 4901 C CA . GLU A 1 603 ? 5.927 33.492 11.214 1.00 95.00 603 GLU A CA 1
ATOM 4902 C C . GLU A 1 603 ? 5.757 32.054 10.691 1.00 95.00 603 GLU A C 1
ATOM 4904 O O . GLU A 1 603 ? 6.721 31.444 10.222 1.00 95.00 603 GLU A O 1
ATOM 4909 N N . TYR A 1 604 ? 4.530 31.522 10.701 1.00 94.56 604 TYR A N 1
ATOM 4910 C CA . TYR A 1 604 ? 4.208 30.212 10.126 1.00 94.56 604 TYR A CA 1
ATOM 4911 C C . TYR A 1 604 ? 4.437 30.175 8.604 1.00 94.56 604 TYR A C 1
ATOM 4913 O O . TYR A 1 604 ? 4.977 29.200 8.069 1.00 94.56 604 TYR A O 1
ATOM 4921 N N . ALA A 1 605 ? 4.111 31.269 7.910 1.00 96.56 605 ALA A N 1
ATOM 4922 C CA . ALA A 1 605 ? 4.416 31.455 6.499 1.00 96.56 605 ALA A CA 1
ATOM 4923 C C . ALA A 1 605 ? 5.931 31.474 6.251 1.00 96.56 605 ALA A C 1
ATOM 4925 O O . ALA A 1 605 ? 6.381 30.776 5.350 1.00 96.56 605 ALA A O 1
ATOM 4926 N N . ILE A 1 606 ? 6.738 32.157 7.077 1.00 96.19 606 ILE A N 1
ATOM 4927 C CA . ILE A 1 606 ? 8.214 32.141 6.953 1.00 96.19 606 ILE A CA 1
ATOM 4928 C C . ILE A 1 606 ? 8.781 30.723 7.065 1.00 96.19 606 ILE A C 1
ATOM 4930 O O . ILE A 1 606 ? 9.669 30.349 6.297 1.00 96.19 606 ILE A O 1
ATOM 4934 N N . MET A 1 607 ? 8.248 29.904 7.975 1.00 93.56 607 MET A N 1
ATOM 4935 C CA . MET A 1 607 ? 8.635 28.491 8.088 1.00 93.56 607 MET A CA 1
ATOM 4936 C C . MET A 1 607 ? 8.267 27.651 6.850 1.00 93.56 607 MET A C 1
ATOM 4938 O O . MET A 1 607 ? 8.827 26.569 6.677 1.00 93.56 607 MET A O 1
ATOM 4942 N N . SER A 1 608 ? 7.364 28.153 6.002 1.00 93.38 608 SER A N 1
ATOM 4943 C CA . SER A 1 608 ? 6.824 27.490 4.807 1.00 93.38 608 SER A CA 1
ATOM 4944 C C . SER A 1 608 ? 7.311 28.095 3.477 1.00 93.38 608 SER A C 1
ATOM 4946 O O . SER A 1 608 ? 6.971 27.569 2.420 1.00 93.38 608 SER A O 1
ATOM 4948 N N . ILE A 1 609 ? 8.115 29.169 3.502 1.00 96.25 609 ILE A N 1
ATOM 4949 C CA . ILE A 1 609 ? 8.723 29.768 2.300 1.00 96.25 609 ILE A CA 1
ATOM 4950 C C . ILE A 1 609 ? 9.665 28.762 1.626 1.00 96.25 609 ILE A C 1
ATOM 4952 O O . ILE A 1 609 ? 10.534 28.178 2.278 1.00 96.25 609 ILE A O 1
ATOM 4956 N N . GLU A 1 610 ? 9.568 28.632 0.299 1.00 93.75 610 GLU A N 1
ATOM 4957 C CA . GLU A 1 610 ? 10.555 27.887 -0.483 1.00 93.75 610 GLU A CA 1
ATOM 4958 C C . GLU A 1 610 ? 11.908 28.624 -0.484 1.00 93.75 610 GLU A C 1
ATOM 4960 O O . GLU A 1 610 ? 12.052 29.763 -0.947 1.00 93.75 610 GLU A O 1
ATOM 4965 N N . ILE A 1 611 ? 12.907 27.961 0.101 1.00 93.81 611 ILE A N 1
ATOM 4966 C CA . ILE A 1 611 ? 14.292 28.420 0.175 1.00 93.81 611 ILE A CA 1
ATOM 4967 C C . ILE A 1 611 ? 15.053 27.859 -1.027 1.00 93.81 611 ILE A C 1
ATOM 4969 O O . ILE A 1 611 ? 14.996 26.663 -1.292 1.00 93.81 611 ILE A O 1
ATOM 4973 N N . ASP A 1 612 ? 15.831 28.719 -1.691 1.00 93.12 612 ASP A N 1
ATOM 4974 C CA . ASP A 1 612 ? 16.688 28.364 -2.832 1.00 93.12 612 ASP A CA 1
ATOM 4975 C C . ASP A 1 612 ? 15.908 27.907 -4.084 1.00 93.12 612 ASP A C 1
ATOM 4977 O O . ASP A 1 612 ? 16.331 26.989 -4.778 1.00 93.12 612 ASP A O 1
ATOM 4981 N N . GLU A 1 613 ? 14.805 28.593 -4.419 1.00 91.12 613 GLU A N 1
ATOM 4982 C CA . GLU A 1 613 ? 13.959 28.355 -5.616 1.00 91.12 613 GLU A CA 1
ATOM 4983 C C . GLU A 1 613 ? 14.759 28.260 -6.934 1.00 91.12 613 GLU A C 1
ATOM 4985 O O . GLU A 1 613 ? 14.386 27.538 -7.854 1.00 91.12 613 GLU A O 1
ATOM 4990 N N . LYS A 1 614 ? 15.879 28.993 -7.033 1.00 93.25 614 LYS A N 1
ATOM 4991 C CA . LYS A 1 614 ? 16.792 28.985 -8.195 1.00 93.25 614 LYS A CA 1
ATOM 4992 C C . LYS A 1 614 ? 17.933 27.961 -8.077 1.00 93.25 614 LYS A C 1
ATOM 4994 O O . LYS A 1 614 ? 18.784 27.894 -8.960 1.00 93.25 614 LYS A O 1
ATOM 4999 N N . GLY A 1 615 ? 17.981 27.192 -6.990 1.00 94.69 615 GLY A N 1
ATOM 5000 C CA . GLY A 1 615 ? 18.991 26.171 -6.714 1.00 94.69 615 GLY A CA 1
ATOM 5001 C C . GLY A 1 615 ? 20.425 26.700 -6.634 1.00 94.69 615 GLY A C 1
ATOM 5002 O O . GLY A 1 615 ? 21.342 25.970 -6.998 1.00 94.69 615 GLY A O 1
ATOM 5003 N N . LEU A 1 616 ? 20.636 27.949 -6.208 1.00 94.50 616 LEU A N 1
ATOM 5004 C CA . LEU A 1 616 ? 21.932 28.635 -6.196 1.00 94.50 616 LEU A CA 1
ATOM 5005 C C . LEU A 1 616 ? 22.875 28.094 -5.113 1.00 94.50 616 LEU A C 1
ATOM 5007 O O . LEU A 1 616 ? 24.063 27.880 -5.370 1.00 94.50 616 LEU A O 1
ATOM 5011 N N . LEU A 1 617 ? 22.370 27.842 -3.902 1.00 96.00 617 LEU A N 1
ATOM 5012 C CA . LEU A 1 617 ? 23.170 27.183 -2.865 1.00 96.00 617 LEU A CA 1
ATOM 5013 C C . LEU A 1 617 ? 23.409 25.716 -3.244 1.00 96.00 617 LEU A C 1
ATOM 5015 O O . LEU A 1 617 ? 24.524 25.211 -3.079 1.00 96.00 617 LEU A O 1
ATOM 5019 N N . LYS A 1 618 ? 22.399 25.046 -3.817 1.00 96.25 618 LYS A N 1
ATOM 5020 C CA . LYS A 1 618 ? 22.541 23.679 -4.341 1.00 96.25 618 LYS A CA 1
ATOM 5021 C C . LYS A 1 618 ? 23.603 23.582 -5.445 1.00 96.25 618 LYS A C 1
ATOM 5023 O O . LYS A 1 618 ? 24.449 22.692 -5.370 1.00 96.25 618 LYS A O 1
ATOM 5028 N N . SER A 1 619 ? 23.603 24.479 -6.429 1.00 96.44 619 SER A N 1
ATOM 5029 C CA . SER A 1 619 ? 24.568 24.480 -7.537 1.00 96.44 619 SER A CA 1
ATOM 5030 C C . SER A 1 619 ? 25.979 24.828 -7.067 1.00 96.44 619 SER A C 1
ATOM 5032 O O . SER A 1 619 ? 26.906 24.095 -7.401 1.00 96.44 619 SER A O 1
ATOM 5034 N N . THR A 1 620 ? 26.138 25.838 -6.201 1.00 96.94 620 THR A N 1
ATOM 5035 C CA . THR A 1 620 ? 27.441 26.205 -5.608 1.00 96.94 620 THR A CA 1
ATOM 5036 C C . THR A 1 620 ? 28.087 25.015 -4.890 1.00 96.94 620 THR A C 1
ATOM 5038 O O . THR A 1 620 ? 29.278 24.757 -5.049 1.00 96.94 620 THR A O 1
ATOM 5041 N N . ILE A 1 621 ? 27.305 24.252 -4.117 1.00 95.00 621 ILE A N 1
ATOM 5042 C CA . ILE A 1 621 ? 27.791 23.050 -3.421 1.00 95.00 621 ILE A CA 1
ATOM 5043 C C . ILE A 1 621 ? 28.125 21.925 -4.417 1.00 95.00 621 ILE A C 1
ATOM 5045 O O . ILE A 1 621 ? 29.121 21.228 -4.229 1.00 95.00 621 ILE A O 1
ATOM 5049 N N . LEU A 1 622 ? 27.332 21.736 -5.477 1.00 95.94 622 LEU A N 1
ATOM 5050 C CA . LEU A 1 622 ? 27.621 20.731 -6.507 1.00 95.94 622 LEU A CA 1
ATOM 5051 C C . LEU A 1 622 ? 28.894 21.049 -7.304 1.00 95.94 622 LEU A C 1
ATOM 5053 O O . LEU A 1 622 ? 29.645 20.125 -7.607 1.00 95.94 622 LEU A O 1
ATOM 5057 N N . GLU A 1 623 ? 29.155 22.323 -7.596 1.00 95.94 623 GLU A N 1
ATOM 5058 C CA . GLU A 1 623 ? 30.379 22.800 -8.248 1.00 95.94 623 GLU A CA 1
ATOM 5059 C C . GLU A 1 623 ? 31.603 22.599 -7.338 1.00 95.94 623 GLU A C 1
ATOM 5061 O O . GLU A 1 623 ? 32.543 21.892 -7.700 1.00 95.94 623 GLU A O 1
ATOM 5066 N N . ASP A 1 624 ? 31.579 23.136 -6.113 1.00 94.19 624 ASP A N 1
ATOM 5067 C CA . ASP A 1 624 ? 32.730 23.081 -5.198 1.00 94.19 624 ASP A CA 1
ATOM 5068 C C . ASP A 1 624 ? 33.049 21.678 -4.660 1.00 94.19 624 ASP A C 1
ATOM 5070 O O . ASP A 1 624 ? 34.137 21.454 -4.124 1.00 94.19 624 ASP A O 1
ATOM 5074 N N . PHE A 1 625 ? 32.140 20.713 -4.781 1.00 93.62 625 PHE A N 1
ATOM 5075 C CA . PHE A 1 625 ? 32.410 19.313 -4.445 1.00 93.62 625 PHE A CA 1
ATOM 5076 C C . PHE A 1 625 ? 32.413 18.383 -5.660 1.00 93.62 625 PHE A C 1
ATOM 5078 O O . PHE A 1 625 ? 32.444 17.168 -5.458 1.00 93.62 625 PHE A O 1
ATOM 5085 N N . ASN A 1 626 ? 32.429 18.912 -6.889 1.00 94.75 626 ASN A N 1
ATOM 5086 C CA . ASN A 1 626 ? 32.248 18.129 -8.112 1.00 94.75 626 ASN A CA 1
ATOM 5087 C C . ASN A 1 626 ? 33.183 16.910 -8.187 1.00 94.75 626 ASN A C 1
ATOM 5089 O O . ASN A 1 626 ? 32.710 15.774 -8.216 1.00 94.75 626 ASN A O 1
ATOM 5093 N N . ASP A 1 627 ? 34.495 17.136 -8.097 1.00 94.00 627 ASP A N 1
ATOM 5094 C CA . ASP A 1 627 ? 35.536 16.097 -8.071 1.00 94.00 627 ASP A CA 1
ATOM 5095 C C . ASP A 1 627 ? 35.319 15.048 -6.965 1.00 94.00 627 ASP A C 1
ATOM 5097 O O . ASP A 1 627 ? 35.504 13.854 -7.193 1.00 94.00 627 ASP A O 1
ATOM 5101 N N . LEU A 1 628 ? 34.865 15.449 -5.773 1.00 92.44 628 LEU A N 1
ATOM 5102 C CA . LEU A 1 628 ? 34.635 14.530 -4.649 1.00 92.44 628 LEU A CA 1
ATOM 5103 C C . LEU A 1 628 ? 33.330 13.722 -4.790 1.00 92.44 628 LEU A C 1
ATOM 5105 O O . LEU A 1 628 ? 33.236 12.597 -4.287 1.00 92.44 628 LEU A O 1
ATOM 5109 N N . ILE A 1 629 ? 32.326 14.287 -5.461 1.00 94.00 629 ILE A N 1
ATOM 5110 C CA . ILE A 1 629 ? 31.055 13.635 -5.804 1.00 94.00 629 ILE A CA 1
ATOM 5111 C C . ILE A 1 629 ? 31.298 12.612 -6.924 1.00 94.00 629 ILE A C 1
ATOM 5113 O O . ILE A 1 629 ? 30.891 11.453 -6.798 1.00 94.00 629 ILE A O 1
ATOM 5117 N N . GLU A 1 630 ? 32.030 12.999 -7.969 1.00 93.44 630 GLU A N 1
ATOM 5118 C CA . GLU A 1 630 ? 32.395 12.139 -9.101 1.00 93.44 630 GLU A CA 1
ATOM 5119 C C . GLU A 1 630 ? 33.343 11.008 -8.686 1.00 93.44 630 GLU A C 1
ATOM 5121 O O . GLU A 1 630 ? 33.050 9.848 -8.977 1.00 93.44 630 GLU A O 1
ATOM 5126 N N . PHE A 1 631 ? 34.389 11.293 -7.899 1.00 93.25 631 PHE A N 1
ATOM 5127 C CA . PHE A 1 631 ? 35.301 10.283 -7.339 1.00 93.25 631 PHE A CA 1
ATOM 5128 C C . PHE A 1 631 ? 34.566 9.197 -6.536 1.00 93.25 631 PHE A C 1
ATOM 5130 O O . PHE A 1 631 ? 34.902 8.014 -6.602 1.00 93.25 631 PHE A O 1
ATOM 5137 N N . LYS A 1 632 ? 33.514 9.567 -5.793 1.00 92.06 632 LYS A N 1
ATOM 5138 C CA . LYS A 1 632 ? 32.676 8.600 -5.063 1.00 92.06 632 LYS A CA 1
ATOM 5139 C C . LYS A 1 632 ? 31.630 7.909 -5.943 1.00 92.06 632 LYS A C 1
ATOM 5141 O O . LYS A 1 632 ? 30.993 6.949 -5.489 1.00 92.06 632 LYS A O 1
ATOM 5146 N N . GLY A 1 633 ? 31.424 8.361 -7.179 1.00 92.31 633 GLY A N 1
ATOM 5147 C CA . GLY A 1 633 ? 30.317 7.942 -8.038 1.00 92.31 633 GLY A CA 1
ATOM 5148 C C . GLY A 1 633 ? 28.957 8.249 -7.407 1.00 92.31 633 GLY A C 1
ATOM 5149 O O . GLY A 1 633 ? 28.066 7.397 -7.425 1.00 92.31 633 GLY A O 1
ATOM 5150 N N . PHE A 1 634 ? 28.832 9.410 -6.761 1.00 95.31 634 PHE A N 1
ATOM 5151 C CA . PHE A 1 634 ? 27.576 9.929 -6.223 1.00 95.31 634 PHE A CA 1
ATOM 5152 C C . PHE A 1 634 ? 26.798 10.647 -7.334 1.00 95.31 634 PHE A C 1
ATOM 5154 O O . PHE A 1 634 ? 27.371 11.365 -8.150 1.00 95.31 634 PHE A O 1
ATOM 5161 N N . ASN A 1 635 ? 25.478 10.462 -7.375 1.00 91.25 635 ASN A N 1
ATOM 5162 C CA . ASN A 1 635 ? 24.645 11.128 -8.371 1.00 91.25 635 ASN A CA 1
ATOM 5163 C C . ASN A 1 635 ? 24.317 12.560 -7.912 1.00 91.25 635 ASN A C 1
ATOM 5165 O O . ASN A 1 635 ? 23.526 12.728 -6.986 1.00 91.25 635 ASN A O 1
ATOM 5169 N N . LYS A 1 636 ? 24.895 13.573 -8.574 1.00 94.75 636 LYS A N 1
ATOM 5170 C CA . LYS A 1 636 ? 24.722 15.015 -8.290 1.00 94.75 636 LYS A CA 1
ATOM 5171 C C . LYS A 1 636 ? 23.261 15.415 -8.049 1.00 94.75 636 LYS A C 1
ATOM 5173 O O . LYS A 1 636 ? 22.960 16.189 -7.147 1.00 94.75 636 LYS A O 1
ATOM 5178 N N . SER A 1 637 ? 22.338 14.863 -8.833 1.00 89.19 637 SER A N 1
ATOM 5179 C CA . SER A 1 637 ? 20.920 15.224 -8.782 1.00 89.19 637 SER A CA 1
ATOM 5180 C C . SER A 1 637 ? 20.247 14.797 -7.462 1.00 89.19 637 SER A C 1
ATOM 5182 O O . SER A 1 637 ? 19.455 15.554 -6.890 1.00 89.19 637 SER A O 1
ATOM 5184 N N . LEU A 1 638 ? 20.645 13.634 -6.925 1.00 90.94 638 LEU A N 1
ATOM 5185 C CA . LEU A 1 638 ? 20.177 13.035 -5.664 1.00 90.94 638 LEU A CA 1
ATOM 5186 C C . LEU A 1 638 ? 20.586 13.818 -4.399 1.00 90.94 638 LEU A C 1
ATOM 5188 O O . LEU A 1 638 ? 20.261 13.376 -3.300 1.00 90.94 638 LEU A O 1
ATOM 5192 N N . MET A 1 639 ? 21.288 14.948 -4.537 1.00 96.06 639 MET A N 1
ATOM 5193 C CA . MET A 1 639 ? 21.733 15.777 -3.417 1.00 96.06 639 MET A CA 1
ATOM 5194 C C . MET A 1 639 ? 20.560 16.363 -2.617 1.00 96.06 639 MET A C 1
ATOM 5196 O O . MET A 1 639 ? 19.796 17.190 -3.131 1.00 96.06 639 MET A O 1
ATOM 5200 N N . ASP A 1 640 ? 20.469 15.974 -1.348 1.00 95.12 640 ASP A N 1
ATOM 5201 C CA . ASP A 1 640 ? 19.485 16.433 -0.369 1.00 95.12 640 ASP A CA 1
ATOM 5202 C C . ASP A 1 640 ? 20.135 17.363 0.669 1.00 95.12 640 ASP A C 1
ATOM 5204 O O . ASP A 1 640 ? 20.992 16.952 1.463 1.00 95.12 640 ASP A O 1
ATOM 5208 N N . ILE A 1 641 ? 19.696 18.626 0.654 1.00 95.62 641 ILE A N 1
ATOM 5209 C CA . ILE A 1 641 ? 20.067 19.668 1.621 1.00 95.62 641 ILE A CA 1
ATOM 5210 C C . ILE A 1 641 ? 18.862 20.247 2.383 1.00 95.62 641 ILE A C 1
ATOM 5212 O O . ILE A 1 641 ? 18.927 21.358 2.911 1.00 95.62 641 ILE A O 1
ATOM 5216 N N . SER A 1 642 ? 17.772 19.481 2.490 1.00 94.44 642 SER A N 1
ATOM 5217 C CA . SER A 1 642 ? 16.541 19.863 3.205 1.00 94.44 642 SER A CA 1
ATOM 5218 C C . SER A 1 642 ? 16.782 20.303 4.656 1.00 94.44 642 SER A C 1
ATOM 5220 O O . SER A 1 642 ? 16.186 21.277 5.111 1.00 94.44 642 SER A O 1
ATOM 5222 N N . LEU A 1 643 ? 17.710 19.659 5.374 1.00 94.38 643 LEU A N 1
ATOM 5223 C CA . LEU A 1 643 ? 18.098 20.058 6.733 1.00 94.38 643 LEU A CA 1
ATOM 5224 C C . LEU A 1 643 ? 18.810 21.423 6.764 1.00 94.38 643 LEU A C 1
ATOM 5226 O O . LEU A 1 643 ? 18.644 22.174 7.723 1.00 94.38 643 LEU A O 1
ATOM 5230 N N . THR A 1 644 ? 19.577 21.767 5.727 1.00 95.69 644 THR A N 1
ATOM 5231 C CA . THR A 1 644 ? 20.181 23.103 5.585 1.00 95.69 644 THR A CA 1
ATOM 5232 C C . THR A 1 644 ? 19.112 24.150 5.283 1.00 95.69 644 THR A C 1
ATOM 5234 O O . THR A 1 644 ? 19.090 25.183 5.943 1.00 95.69 644 THR A O 1
ATOM 5237 N N . TYR A 1 645 ? 18.176 23.870 4.371 1.00 96.62 645 TYR A N 1
ATOM 5238 C CA . TYR A 1 645 ? 17.046 24.768 4.094 1.00 96.62 645 TYR A CA 1
ATOM 5239 C C . TYR A 1 645 ? 16.169 24.991 5.340 1.00 96.62 645 TYR A C 1
ATOM 5241 O O . TYR A 1 645 ? 15.892 26.132 5.690 1.00 96.62 645 TYR A O 1
ATOM 5249 N N . SER A 1 646 ? 15.841 23.938 6.095 1.00 94.75 646 SER A N 1
ATOM 5250 C CA . SER A 1 646 ? 15.100 24.046 7.364 1.00 94.75 646 SER A CA 1
ATOM 5251 C C . SER A 1 646 ? 15.830 24.907 8.408 1.00 94.75 646 SER A C 1
ATOM 5253 O O . SER A 1 646 ? 15.210 25.729 9.089 1.00 94.75 646 SER A O 1
ATOM 5255 N N . LYS A 1 647 ? 17.161 24.783 8.507 1.00 96.19 647 LYS A N 1
ATOM 5256 C CA . LYS A 1 647 ? 17.983 25.658 9.356 1.00 96.19 647 LYS A CA 1
ATOM 5257 C C . LYS A 1 647 ? 18.025 27.106 8.851 1.00 96.19 647 LYS A C 1
ATOM 5259 O O . LYS A 1 647 ? 18.063 28.004 9.687 1.00 96.19 647 LYS A O 1
ATOM 5264 N N . ILE A 1 648 ? 17.989 27.345 7.535 1.00 96.50 648 ILE A N 1
ATOM 5265 C CA . ILE A 1 648 ? 17.866 28.691 6.946 1.00 96.50 648 ILE A CA 1
ATOM 5266 C C . ILE A 1 648 ? 16.519 29.313 7.328 1.00 96.50 648 ILE A C 1
ATOM 5268 O O . ILE A 1 648 ? 16.516 30.391 7.918 1.00 96.50 648 ILE A O 1
ATOM 5272 N N . SER A 1 649 ? 15.394 28.627 7.093 1.00 95.50 649 SER A N 1
ATOM 5273 C CA . SER A 1 649 ? 14.059 29.129 7.464 1.00 95.50 649 SER A CA 1
ATOM 5274 C C . SER A 1 649 ? 13.967 29.431 8.962 1.00 95.50 649 SER A C 1
ATOM 5276 O O . SER A 1 649 ? 13.429 30.464 9.351 1.00 95.50 649 SER A O 1
ATOM 5278 N N . LYS A 1 650 ? 14.563 28.582 9.815 1.00 95.19 650 LYS A N 1
ATOM 5279 C CA . LYS A 1 650 ? 14.639 28.825 11.263 1.00 95.19 650 LYS A CA 1
ATOM 5280 C C . LYS A 1 650 ? 15.537 30.014 11.631 1.00 95.19 650 LYS A C 1
ATOM 5282 O O . LYS A 1 650 ? 15.191 30.753 12.544 1.00 95.19 650 LYS A O 1
ATOM 5287 N N . TYR A 1 651 ? 16.671 30.211 10.957 1.00 96.88 651 TYR A N 1
ATOM 5288 C CA . TYR A 1 651 ? 17.535 31.375 11.187 1.00 96.88 651 TYR A CA 1
ATOM 5289 C C . TYR A 1 651 ? 16.819 32.681 10.810 1.00 96.88 651 TYR A C 1
ATOM 5291 O O . TYR A 1 651 ? 16.813 33.618 11.604 1.00 96.88 651 TYR A O 1
ATOM 5299 N N . ILE A 1 652 ? 16.154 32.708 9.650 1.00 97.31 652 ILE A N 1
ATOM 5300 C CA . ILE A 1 652 ? 15.372 33.861 9.178 1.00 97.31 652 ILE A CA 1
ATOM 5301 C C . ILE A 1 652 ? 14.210 34.140 10.138 1.00 97.31 652 ILE A C 1
ATOM 5303 O O . ILE A 1 652 ? 14.107 35.256 10.636 1.00 97.31 652 ILE A O 1
ATOM 5307 N N . SER A 1 653 ? 13.412 33.123 10.486 1.00 95.94 653 SER A N 1
ATOM 5308 C CA . SER A 1 653 ? 12.330 33.245 11.476 1.00 95.94 653 SER A CA 1
ATOM 5309 C C . SER A 1 653 ? 12.838 33.776 12.820 1.00 95.94 653 SER A C 1
ATOM 5311 O O . SER A 1 653 ? 12.277 34.736 13.330 1.00 95.94 653 SER A O 1
ATOM 5313 N N . ASN A 1 654 ? 13.936 33.239 13.364 1.00 94.50 654 ASN A N 1
ATOM 5314 C CA . ASN A 1 654 ? 14.516 33.732 14.618 1.00 94.50 654 ASN A CA 1
ATOM 5315 C C . ASN A 1 654 ? 14.915 35.223 14.560 1.00 94.50 654 ASN A C 1
ATOM 5317 O O . ASN A 1 654 ? 14.845 35.898 15.585 1.00 94.50 654 ASN A O 1
ATOM 5321 N N . LYS A 1 655 ? 15.355 35.726 13.397 1.00 96.50 655 LYS A N 1
ATOM 5322 C CA . LYS A 1 655 ? 15.719 37.139 13.189 1.00 96.50 655 LYS A CA 1
ATOM 5323 C C . LYS A 1 655 ? 14.497 38.038 12.953 1.00 96.50 655 LYS A C 1
ATOM 5325 O O . LYS A 1 655 ? 14.493 39.172 13.415 1.00 96.50 655 LYS A O 1
ATOM 5330 N N . SER A 1 656 ? 13.453 37.549 12.280 1.00 96.75 656 SER A N 1
ATOM 5331 C CA . SER A 1 656 ? 12.242 38.327 11.971 1.00 96.75 656 SER A CA 1
ATOM 5332 C C . SER A 1 656 ? 11.184 38.315 13.079 1.00 96.75 656 SER A C 1
ATOM 5334 O O . SER A 1 656 ? 10.448 39.287 13.227 1.00 96.75 656 SER A O 1
ATOM 5336 N N . SER A 1 657 ? 11.086 37.235 13.862 1.00 95.25 657 SER A N 1
ATOM 5337 C CA . SER A 1 657 ? 10.066 37.047 14.908 1.00 95.25 657 SER A CA 1
ATOM 5338 C C . SER A 1 657 ? 9.954 38.194 15.925 1.00 95.25 657 SER A C 1
ATOM 5340 O O . SER A 1 657 ? 8.816 38.543 16.247 1.00 95.25 657 SER A O 1
ATOM 5342 N N . PRO A 1 658 ? 11.049 38.817 16.423 1.00 94.06 658 PRO A N 1
ATOM 5343 C CA . PRO A 1 658 ? 10.947 39.964 17.329 1.00 94.06 658 PRO A CA 1
ATOM 5344 C C . PRO A 1 658 ? 10.175 41.128 16.701 1.00 94.06 658 PRO A C 1
ATOM 5346 O O . PRO A 1 658 ? 9.237 41.636 17.308 1.00 94.06 658 PRO A O 1
ATOM 5349 N N . TYR A 1 659 ? 10.511 41.475 15.457 1.00 95.94 659 TYR A N 1
ATOM 5350 C CA . TYR A 1 659 ? 9.889 42.573 14.723 1.00 95.94 659 TYR A CA 1
ATOM 5351 C C . TYR A 1 659 ? 8.454 42.248 14.297 1.00 95.94 659 TYR A C 1
ATOM 5353 O O . TYR A 1 659 ? 7.580 43.097 14.397 1.00 95.94 659 TYR A O 1
ATOM 5361 N N . ILE A 1 660 ? 8.153 41.005 13.908 1.00 95.31 660 ILE A N 1
ATOM 5362 C CA . ILE A 1 660 ? 6.770 40.593 13.609 1.00 95.31 660 ILE A CA 1
ATOM 5363 C C . ILE A 1 660 ? 5.882 40.731 14.855 1.00 95.31 660 ILE A C 1
ATOM 5365 O O . ILE A 1 660 ? 4.804 41.314 14.776 1.00 95.31 660 ILE A O 1
ATOM 5369 N N . ASN A 1 661 ? 6.352 40.279 16.023 1.00 91.00 661 ASN A N 1
ATOM 5370 C CA . ASN A 1 661 ? 5.618 40.427 17.287 1.00 91.00 661 ASN A CA 1
ATOM 5371 C C . ASN A 1 661 ? 5.637 41.869 17.846 1.00 91.00 661 ASN A C 1
ATOM 5373 O O . ASN A 1 661 ? 4.895 42.166 18.781 1.00 91.00 661 ASN A O 1
ATOM 5377 N N . GLU A 1 662 ? 6.458 42.766 17.297 1.00 91.88 662 GLU A N 1
ATOM 5378 C CA . GLU A 1 662 ? 6.387 44.211 17.530 1.00 91.88 662 GLU A CA 1
ATOM 5379 C C . GLU A 1 662 ? 5.297 44.841 16.652 1.00 91.88 662 GLU A C 1
ATOM 5381 O O . GLU A 1 662 ? 4.353 45.421 17.181 1.00 91.88 662 GLU A O 1
ATOM 5386 N N . ILE A 1 663 ? 5.366 44.633 15.334 1.00 93.25 663 ILE A N 1
ATOM 5387 C CA . ILE A 1 663 ? 4.424 45.155 14.333 1.00 93.25 663 ILE A CA 1
ATOM 5388 C C . ILE A 1 663 ? 2.979 44.718 14.634 1.00 93.25 663 ILE A C 1
ATOM 5390 O O . ILE A 1 663 ? 2.059 45.536 14.549 1.00 93.25 663 ILE A O 1
ATOM 5394 N N . MET A 1 664 ? 2.769 43.456 15.026 1.00 92.38 664 MET A N 1
ATOM 5395 C CA . MET A 1 664 ? 1.438 42.921 15.352 1.00 92.38 664 MET A CA 1
ATOM 5396 C C . MET A 1 664 ? 0.769 43.589 16.562 1.00 92.38 664 MET A C 1
ATOM 5398 O O . MET A 1 664 ? -0.439 43.455 16.699 1.00 92.38 664 MET A O 1
ATOM 5402 N N . LYS A 1 665 ? 1.478 44.325 17.430 1.00 87.94 665 LYS A N 1
ATOM 5403 C CA . LYS A 1 665 ? 0.837 44.991 18.585 1.00 87.94 665 LYS A CA 1
ATOM 5404 C C . LYS A 1 665 ? -0.210 46.022 18.162 1.00 87.94 665 LYS A C 1
ATOM 5406 O O . LYS A 1 665 ? -1.244 46.123 18.814 1.00 87.94 665 LYS A O 1
ATOM 5411 N N . ASP A 1 666 ? 0.055 46.727 17.061 1.00 89.25 666 ASP A N 1
ATOM 5412 C CA . ASP A 1 666 ? -0.807 47.803 16.556 1.00 89.25 666 ASP A CA 1
ATOM 5413 C C . ASP A 1 666 ? -1.534 47.415 15.255 1.00 89.25 666 ASP A C 1
ATOM 5415 O O . ASP A 1 666 ? -2.415 48.141 14.802 1.00 89.25 666 ASP A O 1
ATOM 5419 N N . THR A 1 667 ? -1.120 46.321 14.601 1.00 90.25 667 THR A N 1
ATOM 5420 C CA . THR A 1 667 ? -1.538 45.979 13.224 1.00 90.25 667 THR A CA 1
ATOM 5421 C C . THR A 1 667 ? -1.966 44.520 13.041 1.00 90.25 667 THR A C 1
ATOM 5423 O O . THR A 1 667 ? -1.984 44.027 11.912 1.00 90.25 667 THR A O 1
ATOM 5426 N N . ASP A 1 668 ? -2.302 43.801 14.120 1.00 90.44 668 ASP A N 1
ATOM 5427 C CA . ASP A 1 668 ? -2.890 42.461 13.989 1.00 90.44 668 ASP A CA 1
ATOM 5428 C C . ASP A 1 668 ? -4.225 42.503 13.222 1.00 90.44 668 ASP A C 1
ATOM 5430 O O . ASP A 1 668 ? -4.910 43.529 13.160 1.00 90.44 668 ASP A O 1
ATOM 5434 N N . ILE A 1 669 ? -4.618 41.380 12.626 1.00 93.38 669 ILE A N 1
ATOM 5435 C CA . ILE A 1 669 ? -5.885 41.300 11.899 1.00 93.38 669 ILE A CA 1
ATOM 5436 C C . ILE A 1 669 ? -7.060 41.273 12.884 1.00 93.38 669 ILE A C 1
ATOM 5438 O O . ILE A 1 669 ? -7.171 40.389 13.735 1.00 93.38 669 ILE A O 1
ATOM 5442 N N . LEU A 1 670 ? -8.005 42.207 12.740 1.00 91.94 670 LEU A N 1
ATOM 5443 C CA . LEU A 1 670 ? -9.271 42.107 13.462 1.00 91.94 670 LEU A CA 1
ATOM 5444 C C . LEU A 1 670 ? -10.140 41.023 12.812 1.00 91.94 670 LEU A C 1
ATOM 5446 O O . LEU A 1 670 ? -10.892 41.275 11.862 1.00 91.94 670 LEU A O 1
ATOM 5450 N N . ILE A 1 671 ? -10.011 39.802 13.329 1.00 94.25 671 ILE A N 1
ATOM 5451 C CA . ILE A 1 671 ? -10.981 38.726 13.127 1.00 94.25 671 ILE A CA 1
ATOM 5452 C C . ILE A 1 671 ? -12.285 39.150 13.816 1.00 94.25 671 ILE A C 1
ATOM 5454 O O . ILE A 1 671 ? -12.266 39.608 14.957 1.00 94.25 671 ILE A O 1
ATOM 5458 N N . THR A 1 672 ? -13.416 38.992 13.135 1.00 94.56 672 THR A N 1
ATOM 5459 C CA . THR A 1 672 ? -14.768 39.242 13.664 1.00 94.56 672 THR A CA 1
ATOM 5460 C C . THR A 1 672 ? -15.618 37.974 13.521 1.00 94.56 672 THR A C 1
ATOM 5462 O O . THR A 1 672 ? -15.249 37.103 12.728 1.00 94.56 672 THR A O 1
ATOM 5465 N N . PRO A 1 673 ? -16.740 37.816 14.252 1.00 94.00 673 PRO A N 1
ATOM 5466 C CA . PRO A 1 673 ? -17.726 36.771 13.962 1.00 94.00 673 PRO A CA 1
ATOM 5467 C C . PRO A 1 673 ? -18.264 36.883 12.523 1.00 94.00 673 PRO A C 1
ATOM 5469 O O . PRO A 1 673 ? -18.254 37.970 11.944 1.00 94.00 673 PRO A O 1
ATOM 5472 N N . GLY A 1 674 ? -18.712 35.768 11.945 1.00 93.56 674 GLY A N 1
ATOM 5473 C CA . GLY A 1 674 ? -19.246 35.684 10.579 1.00 93.56 674 GLY A CA 1
ATOM 5474 C C . GLY A 1 674 ? -18.205 35.598 9.453 1.00 93.56 674 GLY A C 1
ATOM 5475 O O . GLY A 1 674 ? -18.569 35.261 8.331 1.00 93.56 674 GLY A O 1
ATOM 5476 N N . MET A 1 675 ? -16.919 35.833 9.727 1.00 96.94 675 MET A N 1
ATOM 5477 C CA . MET A 1 675 ? -15.835 35.644 8.754 1.00 96.94 675 MET A CA 1
ATOM 5478 C C . MET A 1 675 ? -15.604 34.164 8.430 1.00 96.94 675 MET A C 1
ATOM 5480 O O . MET A 1 675 ? -15.538 33.322 9.326 1.00 96.94 675 MET A O 1
ATOM 5484 N N . SER A 1 676 ? -15.386 33.843 7.159 1.00 96.25 676 SER A N 1
ATOM 5485 C CA . SER A 1 676 ? -14.848 32.552 6.734 1.00 96.25 676 SER A CA 1
ATOM 5486 C C . SER A 1 676 ? -13.323 32.479 6.893 1.00 96.25 676 SER A C 1
ATOM 5488 O O . SER A 1 676 ? -12.633 33.489 7.063 1.00 96.25 676 SER A O 1
ATOM 5490 N N . ILE A 1 677 ? -12.759 31.275 6.764 1.00 95.38 677 ILE A N 1
ATOM 5491 C CA . ILE A 1 677 ? -11.303 31.093 6.656 1.00 95.38 677 ILE A CA 1
ATOM 5492 C C . ILE A 1 677 ? -10.708 31.795 5.416 1.00 95.38 677 ILE A C 1
ATOM 5494 O O . ILE A 1 677 ? -9.544 32.200 5.472 1.00 95.38 677 ILE A O 1
ATOM 5498 N N . SER A 1 678 ? -11.481 32.008 4.338 1.00 95.25 678 SER A N 1
ATOM 5499 C CA . SER A 1 678 ? -11.016 32.832 3.208 1.00 95.25 678 SER A CA 1
ATOM 5500 C C . SER A 1 678 ? -10.902 34.294 3.617 1.00 95.25 678 SER A C 1
ATOM 5502 O O . SER A 1 678 ? -9.831 34.867 3.483 1.00 95.25 678 SER A O 1
ATOM 5504 N N . ASP A 1 679 ? -11.931 34.869 4.246 1.00 97.12 679 ASP A N 1
ATOM 5505 C CA . ASP A 1 679 ? -11.912 36.282 4.656 1.00 97.12 679 ASP A CA 1
ATOM 5506 C C . ASP A 1 679 ? -10.749 36.591 5.614 1.00 97.12 679 ASP A C 1
ATOM 5508 O O . ASP A 1 679 ? -10.175 37.681 5.586 1.00 97.12 679 ASP A O 1
ATOM 5512 N N . ILE A 1 680 ? -10.368 35.626 6.463 1.00 96.81 680 ILE A N 1
ATOM 5513 C CA . ILE A 1 680 ? -9.183 35.733 7.328 1.00 96.81 680 ILE A CA 1
ATOM 5514 C C . ILE A 1 680 ? -7.909 35.756 6.478 1.00 96.81 680 ILE A C 1
ATOM 5516 O O . ILE A 1 680 ? -7.114 36.682 6.606 1.00 96.81 680 ILE A O 1
ATOM 5520 N N . LYS A 1 681 ? -7.730 34.784 5.576 1.00 97.50 681 LYS A N 1
ATOM 5521 C CA . LYS A 1 681 ? -6.600 34.703 4.631 1.00 97.50 681 LYS A CA 1
ATOM 5522 C C . LYS A 1 681 ? -6.468 35.964 3.764 1.00 97.50 681 LYS A C 1
ATOM 5524 O O . LYS A 1 681 ? -5.355 36.452 3.535 1.00 97.50 681 LYS A O 1
ATOM 5529 N N . ASP A 1 682 ? -7.589 36.525 3.337 1.00 97.00 682 ASP A N 1
ATOM 5530 C CA . ASP A 1 682 ? -7.651 37.727 2.515 1.00 97.00 682 ASP A CA 1
ATOM 5531 C C . ASP A 1 682 ? -7.335 38.984 3.349 1.00 97.00 682 ASP A C 1
ATOM 5533 O O . ASP A 1 682 ? -6.551 39.824 2.900 1.00 97.00 682 ASP A O 1
ATOM 5537 N N . LYS A 1 683 ? -7.770 39.075 4.620 1.00 97.06 683 LYS A N 1
ATOM 5538 C CA . LYS A 1 683 ? -7.263 40.094 5.571 1.00 97.06 683 LYS A CA 1
ATOM 5539 C C . LYS A 1 683 ? -5.753 39.958 5.830 1.00 97.06 683 LYS A C 1
ATOM 5541 O O . LYS A 1 683 ? -5.045 40.962 5.772 1.00 97.06 683 LYS A O 1
ATOM 5546 N N . CYS A 1 684 ? -5.226 38.747 6.035 1.00 96.38 684 CYS A N 1
ATOM 5547 C CA . CYS A 1 684 ? -3.784 38.516 6.230 1.00 96.38 684 CYS A CA 1
ATOM 5548 C C . CYS A 1 684 ? -2.941 38.997 5.040 1.00 96.38 684 CYS A C 1
ATOM 5550 O O . CYS A 1 684 ? -1.845 39.521 5.219 1.00 96.38 684 CYS A O 1
ATOM 5552 N N . THR A 1 685 ? -3.425 38.801 3.810 1.00 97.50 685 THR A N 1
ATOM 5553 C CA . THR A 1 685 ? -2.686 39.177 2.592 1.00 97.50 685 THR A CA 1
ATOM 5554 C C . THR A 1 685 ? -2.935 40.623 2.149 1.00 97.50 685 THR A C 1
ATOM 5556 O O . THR A 1 685 ? -2.114 41.179 1.413 1.00 97.50 685 THR A O 1
ATOM 5559 N N . SER A 1 686 ? -4.011 41.268 2.603 1.00 96.81 686 SER A N 1
ATOM 5560 C CA . SER A 1 686 ? -4.327 42.678 2.309 1.00 96.81 686 SER A CA 1
ATOM 5561 C C . SER A 1 686 ? -3.818 43.683 3.352 1.00 96.81 686 SER A C 1
ATOM 5563 O O . SER A 1 686 ? -3.828 44.880 3.068 1.00 96.81 686 SER A O 1
ATOM 5565 N N . ASN A 1 687 ? -3.306 43.232 4.506 1.00 97.12 687 ASN A N 1
ATOM 5566 C CA . ASN A 1 687 ? -2.777 44.087 5.578 1.00 97.12 687 ASN A CA 1
ATOM 5567 C C . ASN A 1 687 ? -1.500 44.857 5.171 1.00 97.12 687 ASN A C 1
ATOM 5569 O O . ASN A 1 687 ? -0.372 44.480 5.495 1.00 97.12 687 ASN A O 1
ATOM 5573 N N . LYS A 1 688 ? -1.685 45.959 4.438 1.00 97.19 688 LYS A N 1
ATOM 5574 C CA . LYS A 1 688 ? -0.600 46.797 3.915 1.00 97.19 688 LYS A CA 1
ATOM 5575 C C . LYS A 1 688 ? 0.294 47.355 5.028 1.00 97.19 688 LYS A C 1
ATOM 5577 O O . LYS A 1 688 ? 1.508 47.300 4.893 1.00 97.19 688 LYS A O 1
ATOM 5582 N N . ILE A 1 689 ? -0.285 47.829 6.136 1.00 96.38 689 ILE A N 1
ATOM 5583 C CA . ILE A 1 689 ? 0.471 48.465 7.231 1.00 96.38 689 ILE A CA 1
ATOM 5584 C C . ILE A 1 689 ? 1.457 47.470 7.864 1.00 96.38 689 ILE A C 1
ATOM 5586 O O . ILE A 1 689 ? 2.606 47.828 8.128 1.00 96.38 689 ILE A O 1
ATOM 5590 N N . PHE A 1 690 ? 1.043 46.209 8.042 1.00 97.25 690 PHE A N 1
ATOM 5591 C CA . PHE A 1 690 ? 1.932 45.138 8.491 1.00 97.25 690 PHE A CA 1
ATOM 5592 C C . PHE A 1 690 ? 3.107 44.924 7.521 1.00 97.25 690 PHE A C 1
ATOM 5594 O O . PHE A 1 690 ? 4.261 44.888 7.951 1.00 97.25 690 PHE A O 1
ATOM 5601 N N . PHE A 1 691 ? 2.837 44.801 6.215 1.00 97.75 691 PHE A N 1
ATOM 5602 C CA . PHE A 1 691 ? 3.879 44.520 5.218 1.00 97.75 691 PHE A CA 1
ATOM 5603 C C . PHE A 1 691 ? 4.832 45.699 4.977 1.00 97.75 691 PHE A C 1
ATOM 5605 O O . PHE A 1 691 ? 6.033 45.466 4.837 1.00 97.75 691 PHE A O 1
ATOM 5612 N N . ASP A 1 692 ? 4.332 46.937 4.982 1.00 96.62 692 ASP A N 1
ATOM 5613 C CA . ASP A 1 692 ? 5.143 48.150 4.827 1.00 96.62 692 ASP A CA 1
ATOM 5614 C C . ASP A 1 692 ? 6.124 48.295 6.006 1.00 96.62 692 ASP A C 1
ATOM 5616 O O . ASP A 1 692 ? 7.331 48.436 5.793 1.00 96.62 692 ASP A O 1
ATOM 5620 N N . ARG A 1 693 ? 5.639 48.149 7.253 1.00 97.12 693 ARG A N 1
ATOM 5621 C CA . ARG A 1 693 ? 6.508 48.108 8.445 1.00 97.12 693 ARG A CA 1
ATOM 5622 C C . ARG A 1 693 ? 7.494 46.939 8.368 1.00 97.12 693 ARG A C 1
ATOM 5624 O O . ARG A 1 693 ? 8.686 47.120 8.613 1.00 97.12 693 ARG A O 1
ATOM 5631 N N . LEU A 1 694 ? 7.040 45.739 7.990 1.00 97.38 694 LEU A N 1
ATOM 5632 C CA . LEU A 1 694 ? 7.919 44.570 7.894 1.00 97.38 694 LEU A CA 1
ATOM 5633 C C . LEU A 1 694 ? 9.052 44.782 6.879 1.00 97.38 694 LEU A C 1
ATOM 5635 O O . LEU A 1 694 ? 10.165 44.333 7.143 1.00 97.38 694 LEU A O 1
ATOM 5639 N N . GLN A 1 695 ? 8.817 45.486 5.768 1.00 97.94 695 GLN A N 1
ATOM 5640 C CA . GLN A 1 695 ? 9.867 45.812 4.798 1.00 97.94 695 GLN A CA 1
ATOM 5641 C C . GLN A 1 695 ? 10.963 46.703 5.407 1.00 97.94 695 GLN A C 1
ATOM 5643 O O . GLN A 1 695 ? 12.144 46.443 5.177 1.00 97.94 695 GLN A O 1
ATOM 5648 N N . GLU A 1 696 ? 10.602 47.695 6.229 1.00 95.44 696 GLU A N 1
ATOM 5649 C CA . GLU A 1 696 ? 11.572 48.534 6.952 1.0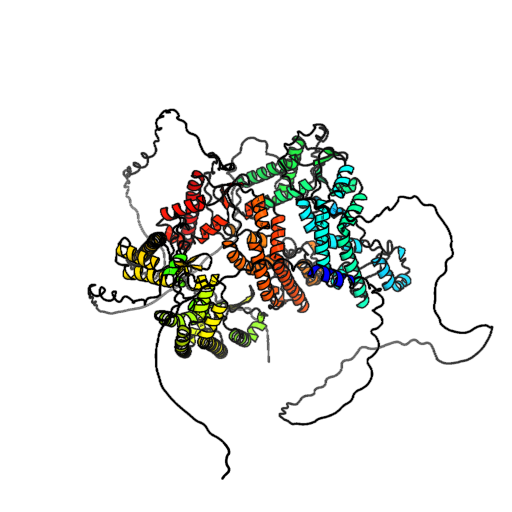0 95.44 696 GLU A CA 1
ATOM 5650 C C . GLU A 1 696 ? 12.447 47.693 7.897 1.00 95.44 696 GLU A C 1
ATOM 5652 O O . GLU A 1 696 ? 13.673 47.819 7.911 1.00 95.44 696 GLU A O 1
ATOM 5657 N N . HIS A 1 697 ? 11.833 46.777 8.651 1.00 97.50 697 HIS A N 1
ATOM 5658 C CA . HIS A 1 697 ? 12.570 45.866 9.528 1.00 97.50 697 HIS A CA 1
ATOM 5659 C C . HIS A 1 697 ? 13.406 44.835 8.749 1.00 97.50 697 HIS A C 1
ATOM 5661 O O . HIS A 1 697 ? 14.486 44.475 9.209 1.00 97.50 697 HIS A O 1
ATOM 5667 N N . CYS A 1 698 ? 12.984 44.402 7.557 1.00 97.56 698 CYS A N 1
ATOM 5668 C CA . CYS A 1 698 ? 13.784 43.509 6.709 1.00 97.56 698 CYS A CA 1
ATOM 5669 C C . CYS A 1 698 ? 15.107 44.149 6.270 1.00 97.56 698 CYS A C 1
ATOM 5671 O O . CYS A 1 698 ? 16.115 43.448 6.228 1.00 97.56 698 CYS A O 1
ATOM 5673 N N . ASN A 1 699 ? 15.138 45.464 6.036 1.00 96.31 699 ASN A N 1
ATOM 5674 C CA . ASN A 1 699 ? 16.379 46.183 5.732 1.00 96.31 699 ASN A CA 1
ATOM 5675 C C . ASN A 1 699 ? 17.350 46.153 6.933 1.00 96.31 699 ASN A C 1
ATOM 5677 O O . ASN A 1 699 ? 18.525 45.841 6.773 1.00 96.31 699 ASN A O 1
ATOM 5681 N N . LYS A 1 700 ? 16.841 46.364 8.157 1.00 96.19 700 LYS A N 1
ATOM 5682 C CA . LYS A 1 700 ? 17.635 46.296 9.404 1.00 96.19 700 LYS A CA 1
ATOM 5683 C C . LYS A 1 700 ? 18.164 44.880 9.683 1.00 96.19 700 LYS A C 1
ATOM 5685 O O . LYS A 1 700 ? 19.283 44.713 10.160 1.00 96.19 700 LYS A O 1
ATOM 5690 N N . ILE A 1 701 ? 17.374 43.847 9.370 1.00 97.06 701 ILE A N 1
ATOM 5691 C CA . ILE A 1 701 ? 17.822 42.446 9.453 1.00 97.06 701 ILE A CA 1
ATOM 5692 C C . ILE A 1 701 ? 18.881 42.156 8.377 1.00 97.06 701 ILE A C 1
ATOM 5694 O O . ILE A 1 701 ? 19.815 41.405 8.644 1.00 97.06 701 ILE A O 1
ATOM 5698 N N . GLU A 1 702 ? 18.758 42.721 7.172 1.00 97.38 702 GLU A N 1
ATOM 5699 C CA . GLU A 1 702 ? 19.761 42.566 6.112 1.00 97.38 702 GLU A CA 1
ATOM 5700 C C . GLU A 1 702 ? 21.135 43.090 6.562 1.00 97.38 702 GLU A C 1
ATOM 5702 O O . GLU A 1 702 ? 22.117 42.366 6.410 1.00 97.38 702 GLU A O 1
ATOM 5707 N N . GLU A 1 703 ? 21.193 44.258 7.207 1.00 96.12 703 GLU A N 1
ATOM 5708 C CA . GLU A 1 703 ? 22.419 44.844 7.780 1.00 96.12 703 GLU A CA 1
ATOM 5709 C C . GLU A 1 703 ? 23.056 43.947 8.866 1.00 96.12 703 GLU A C 1
ATOM 5711 O O . GLU A 1 703 ? 24.237 43.609 8.788 1.00 96.12 703 GLU A O 1
ATOM 5716 N N . ASP A 1 704 ? 22.273 43.467 9.837 1.00 96.44 704 ASP A N 1
ATOM 5717 C CA . ASP A 1 704 ? 22.727 42.559 10.912 1.00 96.44 704 ASP A CA 1
ATOM 5718 C C . ASP A 1 704 ? 23.158 41.167 10.383 1.00 96.44 704 ASP A C 1
ATOM 5720 O O . ASP A 1 704 ? 24.130 40.559 10.851 1.00 96.44 704 ASP A O 1
ATOM 5724 N N . VAL A 1 705 ? 22.502 40.667 9.333 1.00 96.12 705 VAL A N 1
ATOM 5725 C CA . VAL A 1 705 ? 22.958 39.489 8.575 1.00 96.12 705 VAL A CA 1
ATOM 5726 C C . VAL A 1 705 ? 24.243 39.789 7.798 1.00 96.12 705 VAL A C 1
ATOM 5728 O O . VAL A 1 705 ? 25.075 38.886 7.632 1.00 96.12 705 VAL A O 1
ATOM 5731 N N . ASP A 1 706 ? 24.452 41.030 7.357 1.00 92.88 706 ASP A N 1
ATOM 5732 C CA . ASP A 1 706 ? 25.678 41.437 6.680 1.00 92.88 706 ASP A CA 1
ATOM 5733 C C . ASP A 1 706 ? 26.880 41.563 7.641 1.00 92.88 706 ASP A C 1
ATOM 5735 O O . ASP A 1 706 ? 27.989 41.151 7.273 1.00 92.88 706 ASP A O 1
ATOM 5739 N N . GLU A 1 707 ? 26.664 41.991 8.886 1.00 94.12 707 GLU A N 1
ATOM 5740 C CA . GLU A 1 707 ? 27.681 42.014 9.954 1.00 94.12 707 GLU A CA 1
ATOM 5741 C C . GLU A 1 707 ? 27.935 40.644 10.617 1.00 94.12 707 GLU A C 1
ATOM 5743 O O . GLU A 1 707 ? 29.020 40.401 11.163 1.00 94.12 707 GLU A O 1
ATOM 5748 N N . THR A 1 708 ? 26.965 39.720 10.575 1.00 94.38 708 THR A N 1
ATOM 5749 C CA . THR A 1 708 ? 27.055 38.413 11.252 1.00 94.38 708 THR A CA 1
ATOM 5750 C C . THR A 1 708 ? 28.329 37.645 10.857 1.00 94.38 708 THR A C 1
ATOM 5752 O O . THR A 1 708 ? 28.661 37.448 9.684 1.00 94.38 708 THR A O 1
ATOM 5755 N N . TRP A 1 709 ? 29.063 37.142 11.856 1.00 92.06 709 TRP A N 1
ATOM 5756 C CA . TRP A 1 709 ? 30.366 36.516 11.631 1.00 92.06 709 TRP A CA 1
ATOM 5757 C C . TRP A 1 709 ? 30.257 35.198 10.846 1.00 92.06 709 TRP A C 1
ATOM 5759 O O . TRP A 1 709 ? 29.501 34.287 11.185 1.00 92.06 709 TRP A O 1
ATOM 5769 N N . ARG A 1 710 ? 31.138 35.029 9.847 1.00 90.12 710 ARG A N 1
ATOM 5770 C CA . ARG A 1 710 ? 31.250 33.830 8.983 1.00 90.12 710 ARG A CA 1
ATOM 5771 C C . ARG A 1 710 ? 31.204 32.490 9.743 1.00 90.12 710 ARG A C 1
ATOM 5773 O O . ARG A 1 710 ? 30.723 31.500 9.197 1.00 90.12 710 ARG A O 1
ATOM 5780 N N . LYS A 1 711 ? 31.733 32.438 10.972 1.00 90.25 711 LYS A N 1
ATOM 5781 C CA . LYS A 1 711 ? 31.775 31.226 11.810 1.00 90.25 711 LYS A CA 1
ATOM 5782 C C . LYS A 1 711 ? 30.369 30.682 12.121 1.00 90.25 711 LYS A C 1
ATOM 5784 O O . LYS A 1 711 ? 30.191 29.466 12.140 1.00 90.25 711 LYS A O 1
ATOM 5789 N N . ASP A 1 712 ? 29.388 31.564 12.308 1.00 91.31 712 ASP A N 1
ATOM 5790 C CA . ASP A 1 712 ? 28.067 31.221 12.837 1.00 91.31 712 ASP A CA 1
ATOM 5791 C C . ASP A 1 712 ? 27.156 30.673 11.727 1.00 91.31 712 ASP A C 1
ATOM 5793 O O . ASP A 1 712 ? 26.483 29.658 11.920 1.00 91.31 712 ASP A O 1
ATOM 5797 N N . PHE A 1 713 ? 27.267 31.215 10.508 1.00 92.69 713 PHE A N 1
ATOM 5798 C CA . PHE A 1 713 ? 26.641 30.662 9.297 1.00 92.69 713 PHE A CA 1
ATOM 5799 C C . PHE A 1 713 ? 27.011 29.191 9.030 1.00 92.69 713 PHE A C 1
ATOM 5801 O O . PHE A 1 713 ? 26.200 28.435 8.496 1.00 92.69 713 PHE A O 1
ATOM 5808 N N . PHE A 1 714 ? 28.199 28.725 9.435 1.00 90.44 714 PHE A N 1
ATOM 5809 C CA . PHE A 1 714 ? 28.571 27.313 9.265 1.00 90.44 714 PHE A CA 1
ATOM 5810 C C . PHE A 1 714 ? 27.781 26.348 10.160 1.00 90.44 714 PHE A C 1
ATOM 5812 O O . PHE A 1 714 ? 27.782 25.149 9.884 1.00 90.44 714 PHE A O 1
ATOM 5819 N N . THR A 1 715 ? 27.075 26.839 11.184 1.00 93.62 715 THR A N 1
ATOM 5820 C CA . THR A 1 715 ? 26.135 26.025 11.975 1.00 93.62 715 THR A CA 1
ATOM 5821 C C . THR A 1 715 ? 24.827 25.747 11.222 1.00 93.62 715 THR A C 1
ATOM 5823 O O . THR A 1 715 ? 24.175 24.729 11.477 1.00 93.62 715 THR A O 1
ATOM 5826 N N . ILE A 1 716 ? 24.472 26.604 10.254 1.00 95.81 716 ILE A N 1
ATOM 5827 C CA . ILE A 1 716 ? 23.272 26.497 9.407 1.00 95.81 716 ILE A CA 1
ATOM 5828 C C . ILE A 1 716 ? 23.434 25.366 8.378 1.00 95.81 716 ILE A C 1
ATOM 5830 O O . ILE A 1 716 ? 22.478 24.667 8.057 1.00 95.81 716 ILE A O 1
ATOM 5834 N N . ILE A 1 717 ? 24.653 25.108 7.906 1.00 93.94 717 ILE A N 1
ATOM 5835 C CA . ILE A 1 717 ? 24.921 24.026 6.949 1.00 93.94 717 ILE A CA 1
ATOM 5836 C C . ILE A 1 717 ? 24.920 22.667 7.671 1.00 93.94 717 ILE A C 1
ATOM 5838 O O . ILE A 1 717 ? 25.361 22.529 8.816 1.00 93.94 717 ILE A O 1
ATOM 5842 N N . GLN A 1 718 ? 24.391 21.632 7.021 1.00 93.56 718 GLN A N 1
ATOM 5843 C CA . GLN A 1 718 ? 24.489 20.252 7.507 1.00 93.56 718 GLN A CA 1
ATOM 5844 C C . GLN A 1 718 ? 25.907 19.678 7.324 1.00 93.56 718 GLN A C 1
ATOM 5846 O O . GLN A 1 718 ? 26.525 19.830 6.276 1.00 93.56 718 GLN A O 1
ATOM 5851 N N . SER A 1 719 ? 26.417 18.964 8.332 1.00 92.12 719 SER A N 1
ATOM 5852 C CA . SER A 1 719 ? 27.742 18.310 8.317 1.00 92.12 719 SER A CA 1
ATOM 5853 C C . SER A 1 719 ? 27.811 17.037 7.456 1.00 92.12 719 SER A C 1
ATOM 5855 O O . SER A 1 719 ? 28.877 16.438 7.288 1.00 92.12 719 SER A O 1
ATOM 5857 N N . SER A 1 720 ? 26.669 16.604 6.924 1.00 93.81 720 SER A N 1
ATOM 5858 C CA . SER A 1 720 ? 26.523 15.441 6.057 1.00 93.81 720 SER A CA 1
ATOM 5859 C C . SER A 1 720 ? 25.467 15.731 4.996 1.00 93.81 720 SER A C 1
ATOM 5861 O O . SER A 1 720 ? 24.314 16.011 5.330 1.00 93.81 720 SER A O 1
ATOM 5863 N N . ILE A 1 721 ? 25.853 15.699 3.721 1.00 95.62 721 ILE A N 1
ATOM 5864 C CA . ILE A 1 721 ? 24.913 15.819 2.599 1.00 95.62 721 ILE A CA 1
ATOM 5865 C C . ILE A 1 721 ? 24.595 14.425 2.062 1.00 95.62 721 ILE A C 1
ATOM 5867 O O . ILE A 1 721 ? 25.505 13.670 1.718 1.00 95.62 721 ILE A O 1
ATOM 5871 N N . SER A 1 722 ? 23.309 14.089 1.988 1.00 93.56 722 SER A N 1
ATOM 5872 C CA . SER A 1 722 ? 22.838 12.823 1.423 1.00 93.56 722 SER A CA 1
ATOM 5873 C C . SER A 1 722 ? 22.780 12.908 -0.103 1.00 93.56 722 SER A C 1
ATOM 5875 O O . SER A 1 722 ? 22.343 13.909 -0.664 1.00 93.56 722 SER A O 1
ATOM 5877 N N . PHE A 1 723 ? 23.207 11.835 -0.764 1.00 93.94 723 PHE A N 1
ATOM 5878 C CA . PHE A 1 723 ? 23.083 11.579 -2.202 1.00 93.94 723 PHE A CA 1
ATOM 5879 C C . PHE A 1 723 ? 22.321 10.254 -2.425 1.00 93.94 723 PHE A C 1
ATOM 5881 O O . PHE A 1 723 ? 22.690 9.415 -3.258 1.00 93.94 723 PHE A O 1
ATOM 5888 N N . GLY A 1 724 ? 21.283 10.033 -1.611 1.00 88.19 724 GLY A N 1
ATOM 5889 C CA . GLY A 1 724 ? 20.491 8.802 -1.528 1.00 88.19 724 GLY A CA 1
ATOM 5890 C C . GLY A 1 724 ? 20.800 7.957 -0.278 1.00 88.19 724 GLY A C 1
ATOM 5891 O O . GLY A 1 724 ? 21.799 8.205 0.397 1.00 88.19 724 GLY A O 1
ATOM 5892 N N . PRO A 1 725 ? 19.982 6.927 0.035 1.00 78.50 725 PRO A N 1
ATOM 5893 C CA . PRO A 1 725 ? 19.919 6.300 1.369 1.00 78.50 725 PRO A CA 1
ATOM 5894 C C . PRO A 1 725 ? 21.213 5.686 1.931 1.00 78.50 725 PRO A C 1
ATOM 5896 O O . PRO A 1 725 ? 21.292 5.427 3.128 1.00 78.50 725 PRO A O 1
ATOM 5899 N N . SER A 1 726 ? 22.214 5.425 1.086 1.00 87.00 726 SER A N 1
ATOM 5900 C CA . SER A 1 726 ? 23.517 4.851 1.458 1.00 87.00 726 SER A CA 1
ATOM 5901 C C . SER A 1 726 ? 24.703 5.805 1.264 1.00 87.00 726 SER A C 1
ATOM 5903 O O . SER A 1 726 ? 25.841 5.429 1.540 1.00 87.00 726 SER A O 1
ATOM 5905 N N . ASN A 1 727 ? 24.477 7.004 0.721 1.00 92.25 727 ASN A N 1
ATOM 5906 C CA . ASN A 1 727 ? 25.512 7.814 0.078 1.00 92.25 727 ASN A CA 1
ATOM 5907 C C . ASN A 1 727 ? 25.678 9.161 0.789 1.00 92.25 727 ASN A C 1
ATOM 5909 O O . ASN A 1 727 ? 25.189 10.182 0.315 1.00 92.25 727 ASN A O 1
ATOM 5913 N N . ASN A 1 728 ? 26.389 9.176 1.915 1.00 93.06 728 ASN A N 1
ATOM 5914 C CA . ASN 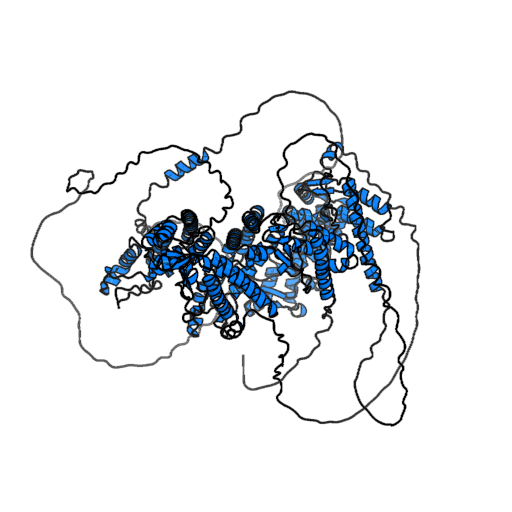A 1 728 ? 26.583 10.399 2.692 1.00 93.06 728 ASN A CA 1
ATOM 5915 C C . ASN A 1 728 ? 27.947 11.051 2.417 1.00 93.06 728 ASN A C 1
ATOM 5917 O O . ASN A 1 728 ? 29.016 10.460 2.616 1.00 93.06 728 ASN A O 1
ATOM 5921 N N . LEU A 1 729 ? 27.914 12.310 1.987 1.00 93.88 729 LEU A N 1
ATOM 5922 C CA . LEU A 1 729 ? 29.068 13.192 1.891 1.00 93.88 729 LEU A CA 1
ATOM 5923 C C . LEU A 1 729 ? 29.277 13.888 3.240 1.00 93.88 729 LEU A C 1
ATOM 5925 O O . LEU A 1 729 ? 28.927 15.050 3.429 1.00 93.88 729 LEU A O 1
ATOM 5929 N N . ASN A 1 730 ? 29.849 13.150 4.191 1.00 91.75 730 ASN A N 1
ATOM 5930 C CA . ASN A 1 730 ? 30.311 13.717 5.455 1.00 91.75 730 ASN A CA 1
ATOM 5931 C C . ASN A 1 730 ? 31.483 14.671 5.184 1.00 91.75 730 ASN A C 1
ATOM 5933 O O . ASN A 1 730 ? 32.541 14.227 4.727 1.00 91.75 730 ASN A O 1
ATOM 5937 N N . PHE A 1 731 ? 31.329 15.950 5.524 1.00 84.50 731 PHE A N 1
ATOM 5938 C CA . PHE A 1 731 ? 32.429 16.910 5.555 1.00 84.50 731 PHE A CA 1
ATOM 5939 C C . PHE A 1 731 ? 32.457 17.651 6.890 1.00 84.50 731 PHE A C 1
ATOM 5941 O O . PHE A 1 731 ? 31.457 18.154 7.393 1.00 84.50 731 PHE A O 1
ATOM 5948 N N . SER A 1 732 ? 33.649 17.759 7.472 1.00 86.62 732 SER A N 1
ATOM 5949 C CA . SER A 1 732 ? 33.869 18.720 8.547 1.00 86.62 732 SER A CA 1
ATOM 5950 C C . SER A 1 732 ? 34.192 20.066 7.913 1.00 86.62 732 SER A C 1
ATOM 5952 O O . SER A 1 732 ? 35.131 20.148 7.121 1.00 86.62 732 SER A O 1
ATOM 5954 N N . MET A 1 733 ? 33.494 21.132 8.311 1.00 84.50 733 MET A N 1
ATOM 5955 C CA . MET A 1 733 ? 33.832 22.500 7.891 1.00 84.50 733 MET A CA 1
ATOM 5956 C C . MET A 1 733 ? 35.292 22.863 8.192 1.00 84.50 733 MET A C 1
ATOM 5958 O O . MET A 1 733 ? 35.909 23.591 7.419 1.00 84.50 733 MET A O 1
ATOM 5962 N N . LYS A 1 734 ? 35.894 22.277 9.240 1.00 86.19 734 LYS A N 1
ATOM 5963 C CA . LYS A 1 734 ? 37.325 22.432 9.554 1.00 86.19 734 LYS A CA 1
ATOM 5964 C C . LYS A 1 734 ? 38.251 21.843 8.472 1.00 86.19 734 LYS A C 1
ATOM 5966 O O . LYS A 1 734 ? 39.352 22.352 8.302 1.00 86.19 734 LYS A O 1
ATOM 5971 N N . LYS A 1 735 ? 37.812 20.808 7.739 1.00 88.31 735 LYS A N 1
ATOM 5972 C CA . LYS A 1 735 ? 38.581 20.101 6.691 1.00 88.31 735 LYS A CA 1
ATOM 5973 C C . LYS A 1 735 ? 38.357 20.637 5.268 1.00 88.31 735 LYS A C 1
ATOM 5975 O O . LYS A 1 735 ? 39.128 20.297 4.380 1.00 88.31 735 LYS A O 1
ATOM 5980 N N . ILE A 1 736 ? 37.328 21.455 5.032 1.00 89.69 736 ILE A N 1
ATOM 5981 C CA . ILE A 1 736 ? 37.098 22.098 3.725 1.00 89.69 736 ILE A CA 1
ATOM 5982 C C . ILE A 1 736 ? 38.098 23.248 3.543 1.00 89.69 736 ILE A C 1
ATOM 5984 O O . ILE A 1 736 ? 38.302 24.036 4.473 1.00 89.69 736 ILE A O 1
ATOM 5988 N N . SER A 1 737 ? 38.698 23.362 2.352 1.00 93.00 737 SER A N 1
ATOM 5989 C CA . SER A 1 737 ? 39.658 24.422 2.014 1.00 93.00 737 SER A CA 1
ATOM 5990 C C . SER A 1 737 ? 39.043 25.820 2.150 1.00 93.00 737 SER A C 1
ATOM 5992 O O . SER A 1 737 ? 37.845 26.011 1.938 1.00 93.00 737 SER A O 1
ATOM 5994 N N . CYS A 1 738 ? 39.858 26.820 2.504 1.00 90.31 738 CYS A N 1
ATOM 5995 C CA . CYS A 1 738 ? 39.356 28.168 2.798 1.00 90.31 738 CYS A CA 1
ATOM 5996 C C . CYS A 1 738 ? 38.601 28.797 1.607 1.00 90.31 738 CYS A C 1
ATOM 5998 O O . CYS A 1 738 ? 37.587 29.458 1.812 1.00 90.31 738 CYS A O 1
ATOM 6000 N N . SER A 1 739 ? 39.038 28.517 0.371 1.00 93.62 739 SER A N 1
ATOM 6001 C CA . SER A 1 739 ? 38.384 28.991 -0.859 1.00 93.62 739 SER A CA 1
ATOM 6002 C C . SER A 1 739 ? 36.961 28.436 -1.023 1.00 93.62 739 SER A C 1
ATOM 6004 O O . SER A 1 739 ? 36.007 29.216 -1.022 1.00 93.62 739 SER A O 1
ATOM 6006 N N . ARG A 1 740 ? 36.791 27.101 -1.035 1.00 94.06 740 ARG A N 1
ATOM 6007 C CA . ARG A 1 740 ? 35.465 26.451 -1.130 1.00 94.06 740 ARG A CA 1
ATOM 6008 C C . ARG A 1 740 ? 34.554 26.880 0.028 1.00 94.06 740 ARG A C 1
ATOM 6010 O O . ARG A 1 740 ? 33.398 27.253 -0.151 1.00 94.06 740 ARG A O 1
ATOM 6017 N N . ARG A 1 741 ? 35.111 26.960 1.242 1.00 92.50 741 ARG A N 1
ATOM 6018 C CA . ARG A 1 741 ? 34.388 27.440 2.432 1.00 92.50 741 ARG A CA 1
ATOM 6019 C C . ARG A 1 741 ? 33.915 28.899 2.300 1.00 92.50 741 ARG A C 1
ATOM 6021 O O . ARG A 1 741 ? 32.870 29.243 2.845 1.00 92.50 741 ARG A O 1
ATOM 6028 N N . ASN A 1 742 ? 34.658 29.752 1.589 1.00 93.25 742 ASN A N 1
ATOM 6029 C CA . ASN A 1 742 ? 34.295 31.148 1.323 1.00 93.25 742 ASN A CA 1
ATOM 6030 C C . ASN A 1 742 ? 33.228 31.279 0.222 1.00 93.25 742 ASN A C 1
ATOM 6032 O O . ASN A 1 742 ? 32.295 32.057 0.395 1.00 93.25 742 ASN A O 1
ATOM 6036 N N . LYS A 1 743 ? 33.321 30.504 -0.868 1.00 95.75 743 LYS A N 1
ATOM 6037 C CA . LYS A 1 743 ? 32.276 30.422 -1.908 1.00 95.75 743 LYS A CA 1
ATOM 6038 C C . LYS A 1 743 ? 30.926 30.009 -1.315 1.00 95.75 743 LYS A C 1
ATOM 6040 O O . LYS A 1 743 ? 29.955 30.751 -1.432 1.00 95.75 743 LYS A O 1
ATOM 6045 N N . ILE A 1 744 ? 30.889 28.881 -0.600 1.00 94.56 744 ILE A N 1
ATOM 6046 C CA . ILE A 1 744 ? 29.665 28.358 0.031 1.00 94.56 744 ILE A CA 1
ATOM 6047 C C . ILE A 1 744 ? 29.105 29.359 1.057 1.00 94.56 744 ILE A C 1
ATOM 6049 O O . ILE A 1 744 ? 27.896 29.569 1.112 1.00 94.56 744 ILE A O 1
ATOM 6053 N N . TYR A 1 745 ? 29.972 30.030 1.827 1.00 95.12 745 TYR A N 1
ATOM 6054 C CA . TYR A 1 745 ? 29.570 31.125 2.719 1.00 95.12 745 TYR A CA 1
ATOM 6055 C C . TYR A 1 745 ? 28.909 32.286 1.961 1.00 95.12 745 TYR A C 1
ATOM 6057 O O . TYR A 1 745 ? 27.836 32.724 2.364 1.00 95.12 745 TYR A O 1
ATOM 6065 N N . LYS A 1 746 ? 29.505 32.761 0.856 1.00 96.06 746 LYS A N 1
ATOM 6066 C CA . LYS A 1 746 ? 28.925 33.833 0.029 1.00 96.06 746 LYS A CA 1
ATOM 6067 C C . LYS A 1 746 ? 27.557 33.439 -0.532 1.00 96.06 746 LYS A C 1
ATOM 6069 O O . LYS A 1 746 ? 26.627 34.227 -0.414 1.00 96.06 746 LYS A O 1
ATOM 6074 N N . ALA A 1 747 ? 27.421 32.231 -1.083 1.00 96.81 747 ALA A N 1
ATOM 6075 C CA . ALA A 1 747 ? 26.151 31.740 -1.623 1.00 96.81 747 ALA A CA 1
ATOM 6076 C C . ALA A 1 747 ? 25.066 31.614 -0.540 1.00 96.81 747 ALA A C 1
ATOM 6078 O O . ALA A 1 747 ? 23.938 32.049 -0.752 1.00 96.81 747 ALA A O 1
ATOM 6079 N N . LEU A 1 748 ? 25.412 31.089 0.642 1.00 96.94 748 LEU A N 1
ATOM 6080 C CA . LEU A 1 748 ? 24.497 31.005 1.784 1.00 96.94 748 LEU A CA 1
ATOM 6081 C C . LEU A 1 748 ? 24.071 32.393 2.287 1.00 96.94 748 LEU A C 1
ATOM 6083 O O . LEU A 1 748 ? 22.885 32.612 2.524 1.00 96.94 748 LEU A O 1
ATOM 6087 N N . LYS A 1 749 ? 25.019 33.325 2.438 1.00 97.25 749 LYS A N 1
ATOM 6088 C CA . LYS A 1 749 ? 24.744 34.693 2.898 1.00 97.25 749 LYS A CA 1
ATOM 6089 C C . LYS A 1 749 ? 23.835 35.428 1.913 1.00 97.25 749 LYS A C 1
ATOM 6091 O O . LYS A 1 749 ? 22.800 35.944 2.315 1.00 97.25 749 LYS A O 1
ATOM 6096 N N . PHE A 1 750 ? 24.172 35.383 0.622 1.00 96.69 750 PHE A N 1
ATOM 6097 C CA . PHE A 1 750 ? 23.367 35.959 -0.457 1.00 96.69 750 PHE A CA 1
ATOM 6098 C C . PHE A 1 750 ? 21.954 35.363 -0.504 1.00 96.69 750 PHE A C 1
ATOM 6100 O O . PHE A 1 750 ? 20.988 36.105 -0.643 1.00 96.69 750 PHE A O 1
ATOM 6107 N N . LEU A 1 751 ? 21.813 34.043 -0.344 1.00 97.38 751 LEU A N 1
ATOM 6108 C CA . LEU A 1 751 ? 20.509 33.381 -0.288 1.00 97.38 751 LEU A CA 1
ATOM 6109 C C . LEU A 1 751 ? 19.669 33.869 0.904 1.00 97.38 751 LEU A C 1
ATOM 6111 O O . LEU A 1 751 ? 18.494 34.179 0.726 1.00 97.38 751 LEU A O 1
ATOM 6115 N N . ILE A 1 752 ? 20.264 33.961 2.097 1.00 97.69 752 ILE A N 1
ATOM 6116 C CA . ILE A 1 752 ? 19.587 34.446 3.309 1.00 97.69 752 ILE A CA 1
ATOM 6117 C C . ILE A 1 752 ? 19.146 35.907 3.129 1.00 97.69 752 ILE A C 1
ATOM 6119 O O . ILE A 1 752 ? 17.960 36.196 3.283 1.00 97.69 752 ILE A O 1
ATOM 6123 N N . VAL A 1 753 ? 20.058 36.791 2.710 1.00 97.50 753 VAL A N 1
ATOM 6124 C CA . VAL A 1 753 ? 19.774 38.204 2.395 1.00 97.50 753 VAL A CA 1
ATOM 6125 C C . VAL A 1 753 ? 18.658 38.330 1.356 1.00 97.50 753 VAL A C 1
ATOM 6127 O O . VAL A 1 753 ? 17.677 39.029 1.584 1.00 97.50 753 VAL A O 1
ATOM 6130 N N . ASN A 1 754 ? 18.731 37.594 0.245 1.00 97.06 754 ASN A N 1
ATOM 6131 C CA . ASN A 1 754 ? 17.719 37.653 -0.810 1.00 97.06 754 ASN A CA 1
ATOM 6132 C C . ASN A 1 754 ? 16.332 37.166 -0.345 1.00 97.06 754 ASN A C 1
ATOM 6134 O O . ASN A 1 754 ? 15.321 37.673 -0.830 1.00 97.06 754 ASN A O 1
ATOM 6138 N N . VAL A 1 755 ? 16.246 36.206 0.584 1.00 97.12 755 VAL A N 1
ATOM 6139 C CA . VAL A 1 755 ? 14.954 35.800 1.169 1.00 97.12 755 VAL A CA 1
ATOM 6140 C C . VAL A 1 755 ? 14.428 36.859 2.144 1.00 97.12 755 VAL A C 1
ATOM 6142 O O . VAL A 1 755 ? 13.232 37.133 2.109 1.00 97.12 755 VAL A O 1
ATOM 6145 N N . ILE A 1 756 ? 15.292 37.491 2.946 1.00 97.88 756 ILE A N 1
ATOM 6146 C CA . ILE A 1 756 ? 14.924 38.574 3.880 1.00 97.88 756 ILE A CA 1
ATOM 6147 C C . ILE A 1 756 ? 14.445 39.822 3.128 1.00 97.88 756 ILE A C 1
ATOM 6149 O O . ILE A 1 756 ? 13.368 40.337 3.413 1.00 97.88 756 ILE A O 1
ATOM 6153 N N . ARG A 1 757 ? 15.176 40.273 2.106 1.00 97.25 757 ARG A N 1
ATOM 6154 C CA . ARG A 1 757 ? 14.812 41.462 1.321 1.00 97.25 757 ARG A CA 1
ATOM 6155 C C . ARG A 1 757 ? 13.438 41.341 0.654 1.00 97.25 757 ARG A C 1
ATOM 6157 O O . ARG A 1 757 ? 12.721 42.328 0.537 1.00 97.25 757 ARG A O 1
ATOM 6164 N N . ASN A 1 758 ? 13.071 40.123 0.244 1.00 97.44 758 ASN A N 1
ATOM 6165 C CA . ASN A 1 758 ? 11.794 39.789 -0.398 1.00 97.44 758 ASN A CA 1
ATOM 6166 C C . ASN A 1 758 ? 10.759 39.187 0.580 1.00 97.44 758 ASN A C 1
ATOM 6168 O O . ASN A 1 758 ? 9.750 38.627 0.138 1.00 97.44 758 ASN A O 1
ATOM 6172 N N . LEU A 1 759 ? 11.000 39.246 1.894 1.00 97.62 759 LEU A N 1
ATOM 6173 C CA . LEU A 1 759 ? 10.216 38.519 2.896 1.00 97.62 759 LEU A CA 1
ATOM 6174 C C . LEU A 1 759 ? 8.731 38.932 2.934 1.00 97.62 759 LEU A C 1
ATOM 6176 O O . LEU A 1 759 ? 7.903 38.020 2.955 1.00 97.62 759 LEU A O 1
ATOM 6180 N N . PRO A 1 760 ? 8.343 40.226 2.846 1.00 98.25 760 PRO A N 1
ATOM 6181 C CA . PRO A 1 760 ? 6.929 40.620 2.805 1.00 98.25 760 PRO A CA 1
ATOM 6182 C C . PRO A 1 760 ? 6.172 40.002 1.619 1.00 98.25 760 PRO A C 1
ATOM 6184 O O . PRO A 1 760 ? 5.107 39.408 1.797 1.00 98.25 760 PRO A O 1
ATOM 6187 N N . LEU A 1 761 ? 6.760 40.051 0.417 1.00 97.44 761 LEU A N 1
ATOM 6188 C CA . LEU A 1 761 ? 6.180 39.462 -0.796 1.00 97.44 761 LEU A CA 1
ATOM 6189 C C . LEU A 1 761 ? 6.086 37.933 -0.697 1.00 97.44 761 LEU A C 1
ATOM 6191 O O . LEU A 1 761 ? 5.051 37.354 -1.032 1.00 97.44 761 LEU A O 1
ATOM 6195 N N . LYS A 1 762 ? 7.137 37.274 -0.193 1.00 97.88 762 LYS A N 1
ATOM 6196 C CA . LYS A 1 762 ? 7.155 35.816 -0.005 1.00 97.88 762 LYS A CA 1
ATOM 6197 C C . LYS A 1 762 ? 6.148 35.353 1.047 1.00 97.88 762 LYS A C 1
ATOM 6199 O O . LYS A 1 762 ? 5.486 34.344 0.812 1.00 97.88 762 LYS A O 1
ATOM 6204 N N . ILE A 1 763 ? 5.970 36.080 2.152 1.00 97.81 763 ILE A N 1
ATOM 6205 C CA . ILE A 1 763 ? 4.916 35.802 3.144 1.00 97.81 763 ILE A CA 1
ATOM 6206 C C . ILE A 1 763 ? 3.537 35.944 2.498 1.00 97.81 763 ILE A C 1
ATOM 6208 O O . ILE A 1 763 ? 2.748 35.004 2.566 1.00 97.81 763 ILE A O 1
ATOM 6212 N N . LYS A 1 764 ? 3.261 37.068 1.821 1.00 98.00 764 LYS A N 1
ATOM 6213 C CA . LYS A 1 764 ? 1.970 37.315 1.160 1.00 98.00 764 LYS A CA 1
ATOM 6214 C C . LYS A 1 764 ? 1.623 36.224 0.141 1.00 98.00 764 LYS A C 1
ATOM 6216 O O . LYS A 1 764 ? 0.514 35.698 0.172 1.00 98.00 764 LYS A O 1
ATOM 6221 N N . HIS A 1 765 ? 2.578 35.831 -0.703 1.00 97.69 765 HIS A N 1
ATOM 6222 C CA . HIS A 1 765 ? 2.425 34.715 -1.642 1.00 97.69 765 HIS A CA 1
ATOM 6223 C C . HIS A 1 765 ? 2.193 33.372 -0.927 1.00 97.69 765 HIS A C 1
ATOM 6225 O O . HIS A 1 765 ? 1.307 32.612 -1.308 1.00 97.69 765 HIS A O 1
ATOM 6231 N N . THR A 1 766 ? 2.946 33.089 0.140 1.00 97.69 766 THR A N 1
ATOM 6232 C CA . THR A 1 766 ? 2.828 31.825 0.885 1.00 97.69 766 THR A CA 1
ATOM 6233 C C . THR A 1 766 ? 1.466 31.706 1.571 1.00 97.69 766 THR A C 1
ATOM 6235 O O . THR A 1 766 ? 0.817 30.676 1.424 1.00 97.69 766 THR A O 1
ATOM 6238 N N . ILE A 1 767 ? 0.981 32.762 2.237 1.00 97.38 767 ILE A N 1
ATOM 6239 C CA . ILE A 1 767 ? -0.369 32.797 2.832 1.00 97.38 767 ILE A CA 1
ATOM 6240 C C . ILE A 1 767 ? -1.444 32.700 1.739 1.00 97.38 767 ILE A C 1
ATOM 6242 O O . ILE A 1 767 ? -2.390 31.928 1.885 1.00 97.38 767 ILE A O 1
ATOM 6246 N N . GLY A 1 768 ? -1.270 33.392 0.606 1.00 97.06 768 GLY A N 1
ATOM 6247 C CA . GLY A 1 768 ? -2.148 33.280 -0.567 1.00 97.06 768 GLY A CA 1
ATOM 6248 C C . GLY A 1 768 ? -2.297 31.845 -1.097 1.00 97.06 768 GLY A C 1
ATOM 6249 O O . GLY A 1 768 ? -3.374 31.468 -1.558 1.00 97.06 768 GLY A O 1
ATOM 6250 N N . ASN A 1 769 ? -1.273 31.006 -0.927 1.00 95.88 769 ASN A N 1
ATOM 6251 C CA . ASN A 1 769 ? -1.270 29.605 -1.353 1.00 95.88 769 ASN A CA 1
ATOM 6252 C C . ASN A 1 769 ? -1.620 28.590 -0.242 1.00 95.88 769 ASN A C 1
ATOM 6254 O O . ASN A 1 769 ? -1.716 27.400 -0.533 1.00 95.88 769 ASN A O 1
ATOM 6258 N N . MET A 1 770 ? -1.836 29.015 1.011 1.00 96.62 770 MET A N 1
ATOM 6259 C CA . MET A 1 770 ? -2.224 28.106 2.104 1.00 96.62 770 MET A CA 1
ATOM 6260 C C . MET A 1 770 ? -3.629 27.514 1.894 1.00 96.62 770 MET A C 1
ATOM 6262 O O . MET A 1 770 ? -4.566 28.229 1.514 1.00 96.62 770 MET A O 1
ATOM 6266 N N . GLU A 1 771 ? -3.785 26.220 2.204 1.00 94.62 771 GLU A N 1
ATOM 6267 C CA . GLU A 1 771 ? -5.094 25.569 2.364 1.00 94.62 771 GLU A CA 1
ATOM 6268 C C . GLU A 1 771 ? -5.763 26.027 3.686 1.00 94.62 771 GLU A C 1
ATOM 6270 O O . GLU A 1 771 ? -5.063 26.448 4.615 1.00 94.62 771 GLU A O 1
ATOM 6275 N N . PRO A 1 772 ? -7.102 25.922 3.845 1.00 93.69 772 PRO A N 1
ATOM 6276 C CA . PRO A 1 772 ? -7.805 26.369 5.058 1.00 93.69 772 PRO A CA 1
ATOM 6277 C C . PRO A 1 772 ? -7.256 25.779 6.368 1.00 93.69 772 PRO A C 1
ATOM 6279 O O . PRO A 1 772 ? -7.241 26.443 7.405 1.00 93.69 772 PRO A O 1
ATOM 6282 N N . VAL A 1 773 ? -6.737 24.547 6.319 1.00 91.12 773 VAL A N 1
ATOM 6283 C CA . VAL A 1 773 ? -6.107 23.870 7.463 1.00 91.12 773 VAL A CA 1
ATOM 6284 C C . VAL A 1 773 ? -4.810 24.550 7.928 1.00 91.12 773 VAL A C 1
ATOM 6286 O O . VAL A 1 773 ? -4.468 24.463 9.107 1.00 91.12 773 VAL A O 1
ATOM 6289 N N . ASP A 1 774 ? -4.103 25.248 7.040 1.00 93.12 774 ASP A N 1
ATOM 6290 C CA . ASP A 1 774 ? -2.863 25.966 7.346 1.00 93.12 774 ASP A CA 1
ATOM 6291 C C . ASP A 1 774 ? -3.135 27.388 7.842 1.00 93.12 774 ASP A C 1
ATOM 6293 O O . ASP A 1 774 ? -2.480 27.825 8.787 1.00 93.12 774 ASP A O 1
ATOM 6297 N N . ILE A 1 775 ? -4.182 28.052 7.338 1.00 95.81 775 ILE A N 1
ATOM 6298 C CA . ILE A 1 775 ? -4.717 29.284 7.948 1.00 95.81 775 ILE A CA 1
ATOM 6299 C C . ILE A 1 775 ? -5.181 29.003 9.389 1.00 95.81 775 ILE A C 1
ATOM 6301 O O . ILE A 1 775 ? -4.839 29.742 10.313 1.00 95.81 775 ILE A O 1
ATOM 6305 N N . LEU A 1 776 ? -5.873 27.877 9.616 1.00 92.31 776 LEU A N 1
ATOM 6306 C CA . LEU A 1 776 ? -6.273 27.423 10.954 1.00 92.31 776 LEU A CA 1
ATOM 6307 C C . LEU A 1 776 ? -5.075 27.153 11.882 1.00 92.31 776 LEU A C 1
ATOM 6309 O O . LEU A 1 776 ? -5.139 27.506 13.058 1.00 92.31 776 LEU A O 1
ATOM 6313 N N . LYS A 1 777 ? -3.976 26.566 11.385 1.00 89.94 777 LYS A N 1
ATOM 6314 C CA . LYS A 1 777 ? -2.712 26.434 12.149 1.00 89.94 777 LYS A CA 1
ATOM 6315 C C . LYS A 1 777 ? -2.019 27.782 12.365 1.00 89.94 777 LYS A C 1
ATOM 6317 O O . LYS A 1 777 ? -1.302 27.930 13.356 1.00 89.94 777 LYS A O 1
ATOM 6322 N N . GLY A 1 778 ? -2.193 28.724 11.439 1.00 91.56 778 GLY A N 1
ATOM 6323 C CA . GLY A 1 778 ? -1.609 30.063 11.441 1.00 91.56 778 GLY A CA 1
ATOM 6324 C C . GLY A 1 778 ? -2.212 30.974 12.505 1.00 91.56 778 GLY A C 1
ATOM 6325 O O . GLY A 1 778 ? -1.456 31.529 13.294 1.00 91.56 778 GLY A O 1
ATOM 6326 N N . GLU A 1 779 ? -3.541 31.032 12.604 1.00 93.81 779 GLU A N 1
ATOM 6327 C CA . GLU A 1 779 ? -4.252 32.003 13.457 1.00 93.81 779 GLU A CA 1
ATOM 6328 C C . GLU A 1 779 ? -4.914 31.422 14.713 1.00 93.81 779 GLU A C 1
ATOM 6330 O O . GLU A 1 779 ? -5.183 32.152 15.672 1.00 93.81 779 GLU A O 1
ATOM 6335 N N . PHE A 1 780 ? -5.135 30.106 14.767 1.00 93.31 780 PHE A N 1
ATOM 6336 C CA . PHE A 1 780 ? -5.877 29.472 15.858 1.00 93.31 780 PHE A CA 1
ATOM 6337 C C . PHE A 1 780 ? -5.065 28.384 16.575 1.00 93.31 780 PHE A C 1
ATOM 6339 O O . PHE A 1 780 ? -4.128 27.788 16.038 1.00 93.31 780 PHE A O 1
ATOM 6346 N N . VAL A 1 781 ? -5.444 28.098 17.821 1.00 89.19 781 VAL A N 1
ATOM 6347 C CA . VAL A 1 781 ? -4.912 26.998 18.632 1.00 89.19 781 VAL A CA 1
ATOM 6348 C C . VAL A 1 781 ? -6.058 26.075 19.015 1.00 89.19 781 VAL A C 1
ATOM 6350 O O . VAL A 1 781 ? -6.865 26.388 19.889 1.00 89.19 781 VAL A O 1
ATOM 6353 N N . PHE A 1 782 ? -6.101 24.897 18.390 1.00 88.31 782 PHE A N 1
ATOM 6354 C CA . PHE A 1 782 ? -7.067 23.859 18.741 1.00 88.31 782 PHE A CA 1
ATOM 6355 C C . PHE A 1 782 ? -6.833 23.364 20.180 1.00 88.31 782 PHE A C 1
ATOM 6357 O O . PHE A 1 782 ? -5.825 22.704 20.466 1.00 88.31 782 PHE A O 1
ATOM 6364 N N . THR A 1 783 ? -7.758 23.721 21.071 1.00 81.69 783 THR A N 1
ATOM 6365 C CA . THR A 1 783 ? -7.678 23.582 22.534 1.00 81.69 783 THR A CA 1
ATOM 6366 C C . THR A 1 783 ? -9.054 23.188 23.060 1.00 81.69 783 THR A C 1
ATOM 6368 O O . THR A 1 783 ? -10.041 23.811 22.692 1.00 81.69 783 THR A O 1
ATOM 6371 N N . HIS A 1 784 ? -9.148 22.135 23.880 1.00 83.12 784 HIS A N 1
ATOM 6372 C CA . HIS A 1 784 ? -10.427 21.604 24.397 1.00 83.12 784 HIS A CA 1
ATOM 6373 C C . HIS A 1 784 ? -11.508 21.400 23.318 1.00 83.12 784 HIS A C 1
ATOM 6375 O O . HIS A 1 784 ? -12.681 21.650 23.548 1.00 83.12 784 HIS A O 1
ATOM 6381 N N . ASN A 1 785 ? -11.102 20.922 22.135 1.00 79.25 785 ASN A N 1
ATOM 6382 C CA . ASN A 1 785 ? -11.929 20.730 20.930 1.00 79.25 785 ASN A CA 1
ATOM 6383 C C . ASN A 1 785 ? -12.458 22.012 20.245 1.00 79.25 785 ASN A C 1
ATOM 6385 O O . ASN A 1 785 ? -13.297 21.920 19.351 1.00 79.25 785 ASN A O 1
ATOM 6389 N N . VAL A 1 786 ? -11.940 23.186 20.609 1.00 83.44 786 VAL A N 1
ATOM 6390 C CA . VAL A 1 786 ? -12.351 24.506 20.102 1.00 83.44 786 VAL A CA 1
ATOM 6391 C C . VAL A 1 786 ? -11.152 25.208 19.451 1.00 83.44 786 VAL A C 1
ATOM 6393 O O . VAL A 1 786 ? -10.019 25.094 19.924 1.00 83.44 786 VAL A O 1
ATOM 6396 N N . TYR A 1 787 ? -11.370 25.918 18.342 1.00 89.31 787 TYR A N 1
ATOM 6397 C CA . TYR A 1 787 ? -10.330 26.696 17.658 1.00 89.31 787 TYR A CA 1
ATOM 6398 C C . TYR A 1 787 ? -10.288 28.118 18.221 1.00 89.31 787 TYR A C 1
ATOM 6400 O O . TYR A 1 787 ? -10.959 29.002 17.706 1.00 89.31 787 TYR A O 1
ATOM 6408 N N . LEU A 1 788 ? -9.498 28.337 19.272 1.00 90.50 788 LEU A N 1
ATOM 6409 C CA . LEU A 1 788 ? -9.333 29.645 19.921 1.00 90.50 788 LEU A CA 1
ATOM 6410 C C . LEU A 1 788 ? -8.310 30.512 19.171 1.00 90.50 788 LEU A C 1
ATOM 6412 O O . LEU A 1 788 ? -7.290 29.979 18.735 1.00 90.50 788 LEU A O 1
ATOM 6416 N N . THR A 1 789 ? -8.531 31.826 19.034 1.00 91.81 789 THR A N 1
ATOM 6417 C CA . THR A 1 789 ? -7.540 32.723 18.400 1.00 91.81 789 THR A CA 1
ATOM 6418 C C . THR A 1 789 ? -6.219 32.751 19.173 1.00 91.81 789 THR A C 1
ATOM 6420 O O . THR A 1 789 ? -6.188 32.676 20.406 1.00 91.81 789 THR A O 1
ATOM 6423 N N . LYS A 1 790 ? -5.094 32.915 18.471 1.00 88.94 790 LYS A N 1
ATOM 6424 C CA . LYS A 1 790 ? -3.781 33.065 19.123 1.00 88.94 790 LYS A CA 1
ATOM 6425 C C . LYS A 1 790 ? -3.667 34.340 19.951 1.00 88.94 790 LYS A C 1
ATOM 6427 O O . LYS A 1 790 ? -3.003 34.316 20.983 1.00 88.94 790 LYS A O 1
ATOM 6432 N N . SER A 1 791 ? -4.361 35.412 19.570 1.00 86.12 791 SER A N 1
ATOM 6433 C CA . SER A 1 791 ? -4.486 36.630 20.379 1.00 86.12 791 SER A CA 1
ATOM 6434 C C . SER A 1 791 ? -5.133 36.357 21.746 1.00 86.12 791 SER A C 1
ATOM 6436 O O . SER A 1 791 ? -4.611 36.804 22.769 1.00 86.12 791 SER A O 1
ATOM 6438 N N . LEU A 1 792 ? -6.185 35.527 21.807 1.00 88.81 792 LEU A N 1
ATOM 6439 C CA . LEU A 1 792 ? -6.731 35.042 23.078 1.00 88.81 792 LEU A CA 1
ATOM 6440 C C . LEU A 1 792 ? -5.690 34.215 23.845 1.00 88.81 792 LEU A C 1
ATOM 6442 O O . LEU A 1 792 ? -5.480 34.481 25.021 1.00 88.81 792 LEU A O 1
ATOM 6446 N N . ILE A 1 793 ? -5.012 33.247 23.218 1.00 88.00 793 ILE A N 1
ATOM 6447 C CA . ILE A 1 793 ? -4.025 32.408 23.928 1.00 88.00 793 ILE A CA 1
ATOM 6448 C C . ILE A 1 793 ? -2.854 33.236 24.487 1.00 88.00 793 ILE A C 1
ATOM 6450 O O . ILE A 1 793 ? -2.436 32.993 25.620 1.00 88.00 793 ILE A O 1
ATOM 6454 N N . LYS A 1 794 ? -2.388 34.268 23.769 1.00 84.50 794 LYS A N 1
ATOM 6455 C CA . LYS A 1 794 ? -1.408 35.247 24.276 1.00 84.50 794 LYS A CA 1
ATOM 6456 C C . LYS A 1 794 ? -1.953 35.997 25.504 1.00 84.50 794 LYS A C 1
ATOM 6458 O O . LYS A 1 794 ? -1.256 36.095 26.511 1.00 84.50 794 LYS A O 1
ATOM 6463 N N . ASN A 1 795 ? -3.215 36.435 25.486 1.00 85.44 795 ASN A N 1
ATOM 6464 C CA . ASN A 1 795 ? -3.864 37.064 26.647 1.00 85.44 795 ASN A CA 1
ATOM 6465 C C . ASN A 1 795 ? -4.029 36.101 27.839 1.00 85.44 795 ASN A C 1
ATOM 6467 O O . ASN A 1 795 ? -3.756 36.484 28.974 1.00 85.44 795 ASN A O 1
ATOM 6471 N N . VAL A 1 796 ? -4.402 34.842 27.595 1.00 85.88 796 VAL A N 1
ATOM 6472 C CA . VAL A 1 796 ? -4.498 33.775 28.610 1.00 85.88 796 VAL A CA 1
ATOM 6473 C C . VAL A 1 796 ? -3.129 33.518 29.255 1.00 85.88 796 VAL A C 1
ATOM 6475 O O . VAL A 1 796 ? -3.027 33.448 30.480 1.00 85.88 796 VAL A O 1
ATOM 6478 N N . ALA A 1 797 ? -2.059 33.452 28.457 1.00 84.75 797 ALA A N 1
ATOM 6479 C CA . ALA A 1 797 ? -0.690 33.305 28.950 1.00 84.75 797 ALA A CA 1
ATOM 6480 C C . ALA A 1 797 ? -0.205 34.537 29.742 1.00 84.75 797 ALA A C 1
ATOM 6482 O O . ALA A 1 797 ? 0.475 34.375 30.756 1.00 84.75 797 ALA A O 1
ATOM 6483 N N . ASN A 1 798 ? -0.595 35.752 29.344 1.00 83.69 798 ASN A N 1
ATOM 6484 C CA . ASN A 1 798 ? -0.295 36.980 30.089 1.00 83.69 798 ASN A CA 1
ATOM 6485 C C . ASN A 1 798 ? -1.032 37.028 31.438 1.00 83.69 798 ASN A C 1
ATOM 6487 O O . ASN A 1 798 ? -0.407 37.322 32.456 1.00 83.69 798 ASN A O 1
ATOM 6491 N N . ILE A 1 799 ? -2.324 36.672 31.473 1.00 85.06 799 ILE A N 1
ATOM 6492 C CA . ILE A 1 799 ? -3.105 36.536 32.716 1.00 85.06 799 ILE A CA 1
ATOM 6493 C C . ILE A 1 799 ? -2.425 35.532 33.655 1.00 85.06 799 ILE A C 1
ATOM 6495 O O . ILE A 1 799 ? -2.237 35.842 34.832 1.00 85.06 799 ILE A O 1
ATOM 6499 N N . TYR A 1 800 ? -1.993 34.376 33.141 1.00 84.50 800 TYR A N 1
ATOM 6500 C CA . TYR A 1 800 ? -1.227 33.397 33.918 1.00 84.50 800 TYR A CA 1
ATOM 6501 C C . TYR A 1 800 ? 0.093 33.974 34.450 1.00 84.50 800 TYR A C 1
ATOM 6503 O O . TYR A 1 800 ? 0.379 33.848 35.638 1.00 84.50 800 TYR A O 1
ATOM 6511 N N . TYR A 1 801 ? 0.895 34.628 33.603 1.00 83.00 801 TYR A N 1
ATOM 6512 C CA . TYR A 1 801 ? 2.224 35.111 33.987 1.00 83.00 801 TYR A CA 1
ATOM 6513 C C . TYR A 1 801 ? 2.175 36.241 35.025 1.00 83.00 801 TYR A C 1
ATOM 6515 O O . TYR A 1 801 ? 2.962 36.225 35.973 1.00 83.00 801 TYR A O 1
ATOM 6523 N N . ILE A 1 802 ? 1.238 37.185 34.882 1.00 85.25 802 ILE A N 1
ATOM 6524 C CA . ILE A 1 802 ? 1.016 38.281 35.840 1.00 85.25 802 ILE A CA 1
ATOM 6525 C C . ILE A 1 802 ? 0.545 37.721 37.187 1.00 85.25 802 ILE A C 1
ATOM 6527 O O . ILE A 1 802 ? 1.087 38.074 38.232 1.00 85.25 802 ILE A O 1
ATOM 6531 N N . ASN A 1 803 ? -0.423 36.800 37.172 1.00 83.19 803 ASN A N 1
ATOM 6532 C CA . ASN A 1 803 ? -1.043 36.271 38.389 1.00 83.19 803 ASN A CA 1
ATOM 6533 C C . ASN A 1 803 ? -0.350 35.012 38.943 1.00 83.19 803 ASN A C 1
ATOM 6535 O O . ASN A 1 803 ? -0.873 34.385 39.859 1.00 83.19 803 ASN A O 1
ATOM 6539 N N . ARG A 1 804 ? 0.845 34.646 38.452 1.00 82.44 804 ARG A N 1
ATOM 6540 C CA . ARG A 1 804 ? 1.557 33.400 38.821 1.00 82.44 804 ARG A CA 1
ATOM 6541 C C . ARG A 1 804 ? 1.891 33.254 40.316 1.00 82.44 804 ARG A C 1
ATOM 6543 O O . ARG A 1 804 ? 2.242 32.159 40.751 1.00 82.44 804 ARG A O 1
ATOM 6550 N N . ASN A 1 805 ? 1.844 34.361 41.065 1.00 80.31 805 ASN A N 1
ATOM 6551 C CA . ASN A 1 805 ? 2.073 34.424 42.512 1.00 80.31 805 ASN A CA 1
ATOM 6552 C C . ASN A 1 805 ? 0.768 34.300 43.334 1.00 80.31 805 ASN A C 1
ATOM 6554 O O . ASN A 1 805 ? 0.841 34.071 44.540 1.00 80.31 805 ASN A O 1
ATOM 6558 N N . LEU A 1 806 ? -0.405 34.469 42.713 1.00 77.81 806 LEU A N 1
ATOM 6559 C CA . LEU A 1 806 ? -1.717 34.329 43.353 1.00 77.81 806 LEU A CA 1
ATOM 6560 C C . LEU A 1 806 ? -2.187 32.866 43.321 1.00 77.81 806 LEU A C 1
ATOM 6562 O O . LEU A 1 806 ? -1.657 32.038 42.577 1.00 77.81 806 LEU A O 1
ATOM 6566 N N . SER A 1 807 ? -3.209 32.541 44.118 1.00 80.50 807 SER A N 1
ATOM 6567 C CA . SER A 1 807 ? -3.909 31.264 43.948 1.00 80.50 807 SER A CA 1
ATOM 6568 C C . SER A 1 807 ? -4.669 31.280 42.625 1.00 80.50 807 SER A C 1
ATOM 6570 O O . SER A 1 807 ? -5.394 32.226 42.343 1.00 80.50 807 SER A O 1
ATOM 6572 N N . ILE A 1 808 ? -4.561 30.216 41.829 1.00 75.69 808 ILE A N 1
ATOM 6573 C CA . ILE A 1 808 ? -5.301 30.090 40.559 1.00 75.69 808 ILE A CA 1
ATOM 6574 C C . ILE A 1 808 ? -6.800 29.800 40.824 1.00 75.69 808 ILE A C 1
ATOM 6576 O O . ILE A 1 808 ? -7.626 29.870 39.920 1.00 75.69 808 ILE A O 1
ATOM 6580 N N . GLU A 1 809 ? -7.169 29.544 42.084 1.00 80.94 809 GLU A N 1
ATOM 6581 C CA . GLU A 1 809 ? -8.555 29.519 42.574 1.00 80.94 809 GLU A CA 1
ATOM 6582 C C . GLU A 1 809 ? -9.131 30.927 42.849 1.00 80.94 809 GLU A C 1
ATOM 6584 O O . GLU A 1 809 ? -10.295 31.039 43.234 1.00 80.94 809 GLU A O 1
ATOM 6589 N N . ASP A 1 810 ? -8.353 32.005 42.670 1.00 86.75 810 ASP A N 1
ATOM 6590 C CA . ASP A 1 810 ? -8.836 33.381 42.841 1.00 86.75 810 ASP A CA 1
ATOM 6591 C C . ASP A 1 810 ? -9.953 33.694 41.815 1.00 86.75 810 ASP A C 1
ATOM 6593 O O . ASP A 1 810 ? -9.719 33.629 40.597 1.00 86.75 810 ASP A O 1
ATOM 6597 N N . PRO A 1 811 ? -11.174 34.051 42.269 1.00 89.69 811 PRO A N 1
ATOM 6598 C CA . PRO A 1 811 ? -12.300 34.312 41.379 1.00 89.69 811 PRO A CA 1
ATOM 6599 C C . PRO A 1 811 ? -12.049 35.480 40.417 1.00 89.69 811 PRO A C 1
ATOM 6601 O O . PRO A 1 811 ? -12.644 35.490 39.343 1.00 89.69 811 PRO A O 1
ATOM 6604 N N . ILE A 1 812 ? -11.142 36.411 40.731 1.00 89.38 812 ILE A N 1
ATOM 6605 C CA . ILE A 1 812 ? -10.772 37.530 39.852 1.00 89.38 812 ILE A CA 1
ATOM 6606 C C . ILE A 1 812 ? -10.057 37.012 38.596 1.00 89.38 812 ILE A C 1
ATOM 6608 O O . ILE A 1 812 ? -10.291 37.521 37.497 1.00 89.38 812 ILE A O 1
ATOM 6612 N N . ILE A 1 813 ? -9.217 35.977 38.713 1.00 89.50 813 ILE A N 1
ATOM 6613 C CA . ILE A 1 813 ? -8.550 35.360 37.553 1.00 89.50 813 ILE A CA 1
ATOM 6614 C C . ILE A 1 813 ? -9.600 34.668 36.676 1.00 89.50 813 ILE A C 1
ATOM 6616 O O . ILE A 1 813 ? -9.588 34.828 35.452 1.00 89.50 813 ILE A O 1
ATOM 6620 N N . LYS A 1 814 ? -10.551 33.960 37.300 1.00 93.25 814 LYS A N 1
ATOM 6621 C CA . LYS A 1 814 ? -11.662 33.308 36.598 1.00 93.25 814 LYS A CA 1
ATOM 6622 C C . LYS A 1 814 ? -12.577 34.307 35.892 1.00 93.25 814 LYS A C 1
ATOM 6624 O O . LYS A 1 814 ? -12.873 34.105 34.721 1.00 93.25 814 LYS A O 1
ATOM 6629 N N . GLU A 1 815 ? -12.997 35.379 36.554 1.00 92.88 815 GLU A N 1
ATOM 6630 C CA . GLU A 1 815 ? -13.898 36.385 35.982 1.00 92.88 815 GLU A CA 1
ATOM 6631 C C . GLU A 1 815 ? -13.254 37.127 34.802 1.00 92.88 815 GLU A C 1
ATOM 6633 O O . GLU A 1 815 ? -13.877 37.268 33.749 1.00 92.88 815 GLU A O 1
ATOM 6638 N N . ASN A 1 816 ? -11.978 37.514 34.917 1.00 92.19 816 ASN A N 1
ATOM 6639 C CA . ASN A 1 816 ? -11.232 38.107 33.802 1.00 92.19 816 ASN A CA 1
ATOM 6640 C C . ASN A 1 816 ? -11.104 37.146 32.609 1.00 92.19 816 ASN A C 1
ATOM 6642 O O . ASN A 1 816 ? -11.197 37.572 31.456 1.00 92.19 816 ASN A O 1
ATOM 6646 N N . LEU A 1 817 ? -10.922 35.851 32.874 1.00 93.44 817 LEU A N 1
ATOM 6647 C CA . LEU A 1 817 ? -10.852 34.817 31.845 1.00 93.44 817 LEU A CA 1
ATOM 6648 C C . LEU A 1 817 ? -12.224 34.543 31.202 1.00 93.44 817 LEU A C 1
ATOM 6650 O O . LEU A 1 817 ? -12.300 34.484 29.976 1.00 93.44 817 LEU A O 1
ATOM 6654 N N . GLU A 1 818 ? -13.308 34.457 31.986 1.00 94.50 818 GLU A N 1
ATOM 6655 C CA . GLU A 1 818 ? -14.693 34.378 31.488 1.00 94.50 818 GLU A CA 1
ATOM 6656 C C . GLU A 1 818 ? -15.018 35.600 30.603 1.00 94.50 818 GLU A C 1
ATOM 6658 O O . GLU A 1 818 ? -15.526 35.425 29.491 1.00 94.50 818 GLU A O 1
ATOM 6663 N N . LYS A 1 819 ? -14.656 36.824 31.029 1.00 93.50 819 LYS A N 1
ATOM 6664 C CA . LYS A 1 819 ? -14.819 38.067 30.247 1.00 93.50 819 LYS A CA 1
ATOM 6665 C C . LYS A 1 819 ? -14.046 38.001 28.925 1.00 93.50 819 LYS A C 1
ATOM 6667 O O . LYS A 1 819 ? -14.650 38.158 27.864 1.00 93.50 819 LYS A O 1
ATOM 6672 N N . LYS A 1 820 ? -12.744 37.690 28.958 1.00 92.94 820 LYS A N 1
ATOM 6673 C CA . LYS A 1 820 ? -11.908 37.609 27.743 1.00 92.94 820 LYS A CA 1
ATOM 6674 C C . LYS A 1 820 ? -12.316 36.474 26.800 1.00 92.94 820 LYS A C 1
ATOM 6676 O O . LYS A 1 820 ? -12.142 36.617 25.595 1.00 92.94 820 LYS A O 1
ATOM 6681 N N . LEU A 1 821 ? -12.912 35.390 27.302 1.00 92.19 821 LEU A N 1
ATOM 6682 C CA . LEU A 1 821 ? -13.516 34.345 26.468 1.00 92.19 821 LEU A CA 1
ATOM 6683 C C . LEU A 1 821 ? -14.848 34.792 25.844 1.00 92.19 821 LEU A C 1
ATOM 6685 O O . LEU A 1 821 ? -15.068 34.520 24.666 1.00 92.19 821 LEU A O 1
ATOM 6689 N N . CYS A 1 822 ? -15.700 35.525 26.567 1.00 91.12 822 CYS A N 1
ATOM 6690 C CA . CYS A 1 822 ? -16.926 36.115 26.004 1.00 91.12 822 CYS A CA 1
ATOM 6691 C C . CYS A 1 822 ? -16.636 37.177 24.927 1.00 91.12 822 CYS A C 1
ATOM 6693 O O . CYS A 1 822 ? -17.439 37.370 24.017 1.00 91.12 822 CYS A O 1
ATOM 6695 N N . GLU A 1 823 ? -15.500 37.870 25.021 1.00 90.75 823 GLU A N 1
ATOM 6696 C CA . GLU A 1 823 ? -14.987 38.787 23.993 1.00 90.75 823 GLU A CA 1
ATOM 6697 C C . GLU A 1 823 ? -14.332 38.051 22.805 1.00 90.75 823 GLU A C 1
ATOM 6699 O O . GLU A 1 823 ? -14.132 38.646 21.749 1.00 90.75 823 GLU A O 1
ATOM 6704 N N . SER A 1 824 ? -13.995 36.766 22.960 1.00 90.06 824 SER A N 1
ATOM 6705 C CA . SER A 1 824 ? -13.223 36.002 21.976 1.00 90.06 824 SER A CA 1
ATOM 6706 C C . SER A 1 824 ? -14.058 35.331 20.883 1.00 90.06 824 SER A C 1
ATOM 6708 O O . SER A 1 824 ? -15.284 35.198 20.955 1.00 90.06 824 SER A O 1
ATOM 6710 N N . ILE A 1 825 ? -13.338 34.871 19.860 1.00 92.25 825 ILE A N 1
ATOM 6711 C CA . ILE A 1 825 ? -13.874 34.267 18.647 1.00 92.25 825 ILE A CA 1
ATOM 6712 C C . ILE A 1 825 ? -13.307 32.852 18.491 1.00 92.25 825 ILE A C 1
ATOM 6714 O O . ILE A 1 825 ? -12.129 32.605 18.758 1.00 92.25 825 ILE A O 1
ATOM 6718 N N . THR A 1 826 ? -14.148 31.932 18.022 1.00 92.06 826 THR A N 1
ATOM 6719 C CA . THR A 1 826 ? -13.776 30.566 17.629 1.00 92.06 826 THR A CA 1
ATOM 6720 C C . THR A 1 826 ? -14.159 30.282 16.182 1.00 92.06 826 THR A C 1
ATOM 6722 O O . THR A 1 826 ? -15.072 30.913 15.662 1.00 92.06 826 THR A O 1
ATOM 6725 N N . VAL A 1 827 ? -13.536 29.287 15.546 1.00 91.25 827 VAL A N 1
ATOM 6726 C CA . VAL A 1 827 ? -14.014 28.725 14.267 1.00 91.25 827 VAL A CA 1
ATOM 6727 C C . VAL A 1 827 ? -14.871 27.479 14.495 1.00 91.25 827 VAL A C 1
ATOM 6729 O O . VAL A 1 827 ? -14.515 26.608 15.291 1.00 91.25 827 VAL A O 1
ATOM 6732 N N . TYR A 1 828 ? -15.967 27.368 13.746 1.00 86.56 828 TYR A N 1
ATOM 6733 C CA . TYR A 1 828 ? -16.770 26.157 13.571 1.00 86.56 828 TYR A CA 1
ATOM 6734 C C . TYR A 1 828 ? -17.243 26.074 12.109 1.00 86.56 828 TYR A C 1
ATOM 6736 O O . TYR A 1 828 ? -17.674 27.075 11.551 1.00 86.56 828 TYR A O 1
ATOM 6744 N N . LYS A 1 829 ? -17.139 24.901 11.462 1.00 84.56 829 LYS A N 1
ATOM 6745 C CA . LYS A 1 829 ? -17.471 24.708 10.027 1.00 84.56 829 LYS A CA 1
ATOM 6746 C C . LYS A 1 829 ? -16.885 25.791 9.091 1.00 84.56 829 LYS A C 1
ATOM 6748 O O . LYS A 1 829 ? -17.571 26.287 8.211 1.00 84.56 829 LYS A O 1
ATOM 6753 N N . GLU A 1 830 ? -15.618 26.153 9.302 1.00 87.56 830 GLU A N 1
ATOM 6754 C CA . GLU A 1 830 ? -14.881 27.163 8.512 1.00 87.56 830 GLU A CA 1
ATOM 6755 C C . GLU A 1 830 ? -15.410 28.615 8.604 1.00 87.56 830 GLU A C 1
ATOM 6757 O O . GLU A 1 830 ? -14.877 29.494 7.929 1.00 87.56 830 GLU A O 1
ATOM 6762 N N . THR A 1 831 ? -16.363 28.899 9.502 1.00 90.25 831 THR A N 1
ATOM 6763 C CA . THR A 1 831 ? -16.851 30.252 9.836 1.00 90.25 831 THR A CA 1
ATOM 6764 C C . THR A 1 831 ? -16.536 30.605 11.293 1.00 90.25 831 THR A C 1
ATOM 6766 O O . THR A 1 831 ? -16.458 29.727 12.158 1.00 90.25 831 THR A O 1
ATOM 6769 N N . THR A 1 832 ? -16.341 31.887 11.593 1.00 94.38 832 THR A N 1
ATOM 6770 C CA . THR A 1 832 ? -16.099 32.390 12.948 1.00 94.38 832 THR A CA 1
ATOM 6771 C C . THR A 1 832 ? -17.385 32.681 13.723 1.00 94.38 832 THR A C 1
ATOM 6773 O O . THR A 1 832 ? -18.361 33.209 13.192 1.00 94.38 832 THR A O 1
ATOM 6776 N N . PHE A 1 833 ? -17.362 32.397 15.023 1.00 92.44 833 PHE A N 1
ATOM 6777 C CA . PHE A 1 833 ? -18.464 32.611 15.959 1.00 92.44 833 PHE A CA 1
ATOM 6778 C C . PHE A 1 833 ? -17.952 33.224 17.262 1.00 92.44 833 PHE A C 1
ATOM 6780 O O . PHE A 1 833 ? -16.842 32.924 17.709 1.00 92.44 833 PHE A O 1
ATOM 6787 N N . LYS A 1 834 ? -18.787 34.038 17.908 1.00 93.94 834 LYS A N 1
ATOM 6788 C CA . LYS A 1 834 ? -18.586 34.474 19.293 1.00 93.94 834 LYS A CA 1
ATOM 6789 C C . LYS A 1 834 ? -18.941 33.324 20.240 1.00 93.94 834 LYS A C 1
ATOM 6791 O O . LYS A 1 834 ? -19.948 32.644 20.026 1.00 93.94 834 LYS A O 1
ATOM 6796 N N . LEU A 1 835 ? -18.145 33.096 21.285 1.00 91.69 835 LEU A N 1
ATOM 6797 C CA . LEU A 1 835 ? -18.492 32.101 22.307 1.00 91.69 835 LEU A CA 1
ATOM 6798 C C . LEU A 1 835 ? -19.753 32.537 23.073 1.00 91.69 835 LEU A C 1
ATOM 6800 O O . LEU A 1 835 ? -19.873 33.697 23.472 1.00 91.69 835 LEU A O 1
ATOM 6804 N N . SER A 1 836 ? -20.684 31.609 23.316 1.00 91.44 836 SER A N 1
ATOM 6805 C CA . SER A 1 836 ? -21.791 31.852 24.247 1.00 91.44 836 SER A CA 1
ATOM 6806 C C . SER A 1 836 ? -21.259 32.000 25.681 1.00 91.44 836 SER A C 1
ATOM 6808 O O . SER A 1 836 ? -20.189 31.488 26.019 1.00 91.44 836 SER A O 1
ATOM 6810 N N . LYS A 1 837 ? -22.007 32.674 26.563 1.00 92.06 837 LYS A N 1
ATOM 6811 C CA . LYS A 1 837 ? -21.590 32.886 27.963 1.00 92.06 837 LYS A CA 1
ATOM 6812 C C . LYS A 1 837 ? -21.421 31.567 28.734 1.00 92.06 837 LYS A C 1
ATOM 6814 O O . LYS A 1 837 ? -20.503 31.435 29.540 1.00 92.06 837 LYS A O 1
ATOM 6819 N N . SER A 1 838 ? -22.278 30.585 28.458 1.00 88.94 838 SER A N 1
ATOM 6820 C CA . SER A 1 838 ? -22.195 29.216 28.983 1.00 88.94 838 SER A CA 1
ATOM 6821 C C . SER A 1 838 ? -20.924 28.496 28.512 1.00 88.94 838 SER A C 1
ATOM 6823 O O . SER A 1 838 ? -20.202 27.910 29.321 1.00 88.94 838 SER A O 1
ATOM 6825 N N . MET A 1 839 ? -20.599 28.612 27.222 1.00 87.88 839 MET A N 1
ATOM 6826 C CA . MET A 1 839 ? -19.408 28.027 26.603 1.00 87.88 839 MET A CA 1
ATOM 6827 C C . MET A 1 839 ? -18.113 28.671 27.119 1.00 87.88 839 MET A C 1
ATOM 6829 O O . MET A 1 839 ? -17.188 27.970 27.528 1.00 87.88 839 MET A O 1
ATOM 6833 N N . ALA A 1 840 ? -18.064 30.005 27.164 1.00 92.50 840 ALA A N 1
ATOM 6834 C CA . ALA A 1 840 ? -16.940 30.776 27.694 1.00 92.50 840 ALA A CA 1
ATOM 6835 C C . ALA A 1 840 ? -16.629 30.409 29.153 1.00 92.50 840 ALA A C 1
ATOM 6837 O O . ALA A 1 840 ? -15.464 30.249 29.511 1.00 92.50 840 ALA A O 1
ATOM 6838 N N . LYS A 1 841 ? -17.658 30.189 29.979 1.00 92.69 841 LYS A N 1
ATOM 6839 C CA . LYS A 1 841 ? -17.498 29.731 31.363 1.00 92.69 841 LYS A CA 1
ATOM 6840 C C . LYS A 1 841 ? -16.852 28.349 31.473 1.00 92.69 841 LYS A C 1
ATOM 6842 O O . LYS A 1 841 ? -15.900 28.177 32.231 1.00 92.69 841 LYS A O 1
ATOM 6847 N N . LEU A 1 842 ? -17.320 27.385 30.683 1.00 89.00 842 LEU A N 1
ATOM 6848 C CA . LEU A 1 842 ? -16.763 26.029 30.668 1.00 89.00 842 LEU A CA 1
ATOM 6849 C C . LEU A 1 842 ? -15.311 26.003 30.149 1.00 89.00 842 LEU A C 1
ATOM 6851 O O . LEU A 1 842 ? -14.465 25.290 30.689 1.00 89.00 842 LEU A O 1
ATOM 6855 N N . LEU A 1 843 ? -14.993 26.832 29.150 1.00 89.69 843 LEU A N 1
ATOM 6856 C CA . LEU A 1 843 ? -13.620 27.032 28.673 1.00 89.69 843 LEU A CA 1
ATOM 6857 C C . LEU A 1 843 ? -12.724 27.731 29.704 1.00 89.69 843 LEU A C 1
ATOM 6859 O O . LEU A 1 843 ? -11.550 27.372 29.795 1.00 89.69 843 LEU A O 1
ATOM 6863 N N . ALA A 1 844 ? -13.247 28.666 30.504 1.00 92.81 844 ALA A N 1
ATOM 6864 C CA . ALA A 1 844 ? -12.486 29.301 31.581 1.00 92.81 844 ALA A CA 1
ATOM 6865 C C . ALA A 1 844 ? -12.038 28.262 32.619 1.00 92.81 844 ALA A C 1
ATOM 6867 O O . ALA A 1 844 ? -10.857 28.206 32.955 1.00 92.81 844 ALA A O 1
ATOM 6868 N N . ASP A 1 845 ? -12.944 27.383 33.057 1.00 91.25 845 ASP A N 1
ATOM 6869 C CA . ASP A 1 845 ? -12.625 26.300 33.996 1.00 91.25 845 ASP A CA 1
ATOM 6870 C C . ASP A 1 845 ? -11.565 25.327 33.446 1.00 91.25 845 ASP A C 1
ATOM 6872 O O . ASP A 1 845 ? -10.627 24.955 34.156 1.00 91.25 845 ASP A O 1
ATOM 6876 N N . TYR A 1 846 ? -11.641 24.961 32.163 1.00 89.56 846 TYR A N 1
ATOM 6877 C CA . TYR A 1 846 ? -10.621 24.116 31.533 1.00 89.56 846 TYR A CA 1
ATOM 6878 C C . TYR A 1 846 ? -9.263 24.825 31.367 1.00 89.56 846 TYR A C 1
ATOM 6880 O O . TYR A 1 846 ? -8.220 24.207 31.591 1.00 89.56 846 TYR A O 1
ATOM 6888 N N . LEU A 1 847 ? -9.243 26.116 31.025 1.00 88.88 847 LEU A N 1
ATOM 6889 C CA . LEU A 1 847 ? -8.002 26.886 30.881 1.00 88.88 847 LEU A CA 1
ATOM 6890 C C . LEU A 1 847 ? -7.346 27.202 32.240 1.00 88.88 847 LEU A C 1
ATOM 6892 O O . LEU A 1 847 ? -6.123 27.129 32.343 1.00 88.88 847 LEU A O 1
ATOM 6896 N N . LEU A 1 848 ? -8.117 27.445 33.308 1.00 89.56 848 LEU A N 1
ATOM 6897 C CA . LEU A 1 848 ? -7.595 27.523 34.686 1.00 89.56 848 LEU A CA 1
ATOM 6898 C C . LEU A 1 848 ? -6.974 26.197 35.134 1.00 89.56 848 LEU A C 1
ATOM 6900 O O . LEU A 1 848 ? -5.963 26.182 35.841 1.00 89.56 848 LEU A O 1
ATOM 6904 N N . LEU A 1 849 ? -7.549 25.068 34.717 1.00 86.38 849 LEU A N 1
ATOM 6905 C CA . LEU A 1 849 ? -6.994 23.753 35.021 1.00 86.38 849 LEU A CA 1
ATOM 6906 C C . LEU A 1 849 ? -5.695 23.487 34.236 1.00 86.38 849 LEU A C 1
ATOM 6908 O O . LEU A 1 849 ? -4.766 22.896 34.791 1.00 86.38 849 LEU A O 1
ATOM 6912 N N . ASP A 1 850 ? -5.564 24.000 33.005 1.00 84.81 850 ASP A N 1
ATOM 6913 C CA . ASP A 1 850 ? -4.280 24.034 32.285 1.00 84.81 850 ASP A CA 1
ATOM 6914 C C . ASP A 1 850 ? -3.242 24.916 33.001 1.00 84.81 850 ASP A C 1
ATOM 6916 O O . ASP A 1 850 ? -2.125 24.451 33.236 1.00 84.81 850 ASP A O 1
ATOM 6920 N N . MET A 1 851 ? -3.604 26.143 33.401 1.00 85.31 851 MET A N 1
ATOM 6921 C CA . MET A 1 851 ? -2.730 27.059 34.156 1.00 85.31 851 MET A CA 1
ATOM 6922 C C . MET A 1 851 ? -2.208 26.418 35.446 1.00 85.31 851 MET A C 1
ATOM 6924 O O . MET A 1 851 ? -1.004 26.431 35.698 1.00 85.31 851 MET A O 1
ATOM 6928 N N . ASN A 1 852 ? -3.094 25.799 36.232 1.00 84.56 852 ASN A N 1
ATOM 6929 C CA . ASN A 1 852 ? -2.727 25.045 37.432 1.00 84.56 852 ASN A CA 1
ATOM 6930 C C . ASN A 1 852 ? -1.675 23.975 37.122 1.00 84.56 852 ASN A C 1
ATOM 6932 O O . ASN A 1 852 ? -0.656 23.866 37.803 1.00 84.56 852 ASN A O 1
ATOM 6936 N N . ASN A 1 853 ? -1.903 23.180 36.078 1.00 81.38 853 ASN A N 1
ATOM 6937 C CA . ASN A 1 853 ? -1.007 22.092 35.700 1.00 81.38 853 ASN A CA 1
ATOM 6938 C C . ASN A 1 853 ? 0.366 22.598 35.212 1.00 81.38 853 ASN A C 1
ATOM 6940 O O . ASN A 1 853 ? 1.371 21.929 35.459 1.00 81.38 853 ASN A O 1
ATOM 6944 N N . ILE A 1 854 ? 0.425 23.780 34.587 1.00 81.19 854 ILE A N 1
ATOM 6945 C CA . ILE A 1 854 ? 1.683 24.465 34.250 1.00 81.19 854 ILE A CA 1
ATOM 6946 C C . ILE A 1 854 ? 2.380 24.952 35.535 1.00 81.19 854 ILE A C 1
ATOM 6948 O O . ILE A 1 854 ? 3.534 24.591 35.747 1.00 81.19 854 ILE A O 1
ATOM 6952 N N . HIS A 1 855 ? 1.677 25.624 36.455 1.00 82.31 855 HIS A N 1
ATOM 6953 C CA . HIS A 1 855 ? 2.252 26.095 37.728 1.00 82.31 855 HIS A CA 1
ATOM 6954 C C . HIS A 1 855 ? 2.856 24.955 38.562 1.00 82.31 855 HIS A C 1
ATOM 6956 O O . HIS A 1 855 ? 3.962 25.086 39.088 1.00 82.31 855 HIS A O 1
ATOM 6962 N N . TYR A 1 856 ? 2.172 23.809 38.657 1.00 80.81 856 TYR A N 1
ATOM 6963 C CA . TYR A 1 856 ? 2.730 22.621 39.313 1.00 80.81 856 TYR A CA 1
ATOM 6964 C C . TYR A 1 856 ? 3.989 22.104 38.598 1.00 80.81 856 TYR A C 1
ATOM 6966 O O . TYR A 1 856 ? 4.974 21.798 39.266 1.00 80.81 856 TYR A O 1
ATOM 6974 N N . SER A 1 857 ? 3.993 22.050 37.260 1.00 78.00 857 SER A N 1
ATOM 6975 C CA . SER A 1 857 ? 5.162 21.640 36.465 1.00 78.00 857 SER A CA 1
ATOM 6976 C C . SER A 1 857 ? 6.367 22.562 36.700 1.00 78.00 857 SER A C 1
ATOM 6978 O O . SER A 1 857 ? 7.469 22.083 36.978 1.00 78.00 857 SER A O 1
ATOM 6980 N N . ASP A 1 858 ? 6.154 23.877 36.647 1.00 78.75 858 ASP A N 1
ATOM 6981 C CA . ASP A 1 858 ? 7.191 24.893 36.846 1.00 78.75 858 ASP A CA 1
ATOM 6982 C C . ASP A 1 858 ? 7.767 24.800 38.270 1.00 78.75 858 ASP A C 1
ATOM 6984 O O . ASP A 1 858 ? 8.982 24.680 38.455 1.00 78.75 858 ASP A O 1
ATOM 6988 N N . LYS A 1 859 ? 6.898 24.737 39.287 1.00 79.06 859 LYS A N 1
ATOM 6989 C CA . LYS A 1 859 ? 7.280 24.631 40.705 1.00 79.06 859 LYS A CA 1
ATOM 6990 C C . LYS A 1 859 ? 8.036 23.337 41.019 1.00 79.06 859 LYS A C 1
ATOM 6992 O O . LYS A 1 859 ? 9.029 23.374 41.745 1.00 79.06 859 LYS A O 1
ATOM 6997 N N . CYS A 1 860 ? 7.631 22.209 40.434 1.00 69.75 860 CYS A N 1
ATOM 6998 C CA . CYS A 1 860 ? 8.381 20.955 40.523 1.00 69.75 860 CYS A CA 1
ATOM 6999 C C . CYS A 1 860 ? 9.761 21.061 39.858 1.00 69.75 860 CYS A C 1
ATOM 7001 O O . CYS A 1 860 ? 10.731 20.551 40.418 1.00 69.75 860 CYS A O 1
ATOM 7003 N N . SER A 1 861 ? 9.888 21.753 38.720 1.00 70.69 861 SER A N 1
ATOM 7004 C CA . SER A 1 861 ? 11.192 21.945 38.069 1.00 70.69 861 SER A CA 1
ATOM 7005 C C . SER A 1 861 ? 12.157 22.781 38.924 1.00 70.69 861 SER A C 1
ATOM 7007 O O . SER A 1 861 ? 13.327 22.419 39.054 1.00 70.69 861 SER A O 1
ATOM 7009 N N . MET A 1 862 ? 11.663 23.831 39.594 1.00 68.12 862 MET A N 1
ATOM 7010 C CA . MET A 1 862 ? 12.477 24.648 40.503 1.00 68.12 862 MET A CA 1
ATOM 7011 C C . MET A 1 862 ? 12.894 23.876 41.761 1.00 68.12 862 MET A C 1
ATOM 7013 O O . MET A 1 862 ? 14.046 23.980 42.170 1.00 68.12 862 MET A O 1
ATOM 7017 N N . LEU A 1 863 ? 12.007 23.047 42.328 1.00 62.38 863 LEU A N 1
ATOM 7018 C CA . LEU A 1 863 ? 12.331 22.194 43.481 1.00 62.38 863 LEU A CA 1
ATOM 7019 C C . LEU A 1 863 ? 13.395 21.131 43.159 1.00 62.38 863 LEU A C 1
ATOM 7021 O O . LEU A 1 863 ? 14.237 20.834 44.005 1.00 62.38 863 LEU A O 1
ATOM 7025 N N . VAL A 1 864 ? 13.396 20.585 41.937 1.00 59.59 864 VAL A N 1
ATOM 7026 C CA . VAL A 1 864 ? 14.458 19.678 41.461 1.00 59.59 864 VAL A CA 1
ATOM 7027 C C . VAL A 1 864 ? 15.780 20.429 41.259 1.00 59.59 864 VAL A C 1
ATOM 7029 O O . VAL A 1 864 ? 16.839 19.891 41.577 1.00 59.59 864 VAL A O 1
ATOM 7032 N N . ALA A 1 865 ? 15.735 21.681 40.794 1.00 50.84 865 ALA A N 1
ATOM 7033 C CA . ALA A 1 865 ? 16.920 22.529 40.639 1.00 50.84 865 ALA A CA 1
ATOM 7034 C C . ALA A 1 865 ? 17.509 23.041 41.972 1.00 50.84 865 ALA A C 1
ATOM 7036 O O . ALA A 1 865 ? 18.666 23.456 41.997 1.00 50.84 865 ALA A O 1
ATOM 7037 N N . SER A 1 866 ? 16.749 23.004 43.074 1.00 40.50 866 SER A N 1
ATOM 7038 C CA . SER A 1 866 ? 17.169 23.479 44.404 1.00 40.50 866 SER A CA 1
ATOM 7039 C C . SER A 1 866 ? 17.532 22.365 45.399 1.00 40.50 866 SER A C 1
ATOM 7041 O O . SER A 1 866 ? 17.561 22.608 46.607 1.00 40.50 866 SER A O 1
ATOM 7043 N N . GLY A 1 867 ? 17.781 21.136 44.932 1.00 38.53 867 GLY A N 1
ATOM 7044 C CA . GLY A 1 867 ? 18.314 20.063 45.780 1.00 38.53 867 GLY A CA 1
ATOM 7045 C C . GLY A 1 867 ? 19.713 20.406 46.330 1.00 38.53 867 GLY A C 1
ATOM 7046 O O . GLY A 1 867 ? 20.487 21.070 45.638 1.00 38.53 867 GLY A O 1
ATOM 7047 N N . PRO A 1 868 ? 20.072 19.984 47.559 1.00 34.03 868 PRO A N 1
ATOM 7048 C CA . PRO A 1 868 ? 21.342 20.362 48.175 1.00 34.03 868 PRO A CA 1
ATOM 7049 C C . PRO A 1 868 ? 22.536 19.809 47.386 1.00 34.03 868 PRO A C 1
ATOM 7051 O O . PRO A 1 868 ? 22.646 18.603 47.158 1.00 34.03 868 PRO A O 1
ATOM 7054 N N . ALA A 1 869 ? 23.446 20.699 46.988 1.00 34.12 869 ALA A N 1
ATOM 7055 C CA . ALA A 1 869 ? 24.626 20.347 46.210 1.00 34.12 869 ALA A CA 1
ATOM 7056 C C . ALA A 1 869 ? 25.610 19.501 47.040 1.00 34.12 869 ALA A C 1
ATOM 7058 O O . ALA A 1 869 ? 26.327 20.016 47.899 1.00 34.12 869 ALA A O 1
ATOM 7059 N N . TYR A 1 870 ? 25.670 18.199 46.751 1.00 32.03 870 TYR A N 1
ATOM 7060 C CA . TYR A 1 870 ? 26.694 17.303 47.287 1.00 32.03 870 TYR A CA 1
ATOM 7061 C C . TYR A 1 870 ? 28.070 17.661 46.704 1.00 32.03 870 TYR A C 1
ATOM 7063 O O . TYR A 1 870 ? 28.435 17.248 45.602 1.00 32.03 870 TYR A O 1
ATOM 7071 N N . HIS A 1 871 ? 28.844 18.442 47.457 1.00 35.50 871 HIS A N 1
ATOM 7072 C CA . HIS A 1 871 ? 30.252 18.703 47.173 1.00 35.50 871 HIS A CA 1
ATOM 7073 C C . HIS A 1 871 ? 31.125 17.499 47.559 1.00 35.50 871 HIS A C 1
ATOM 7075 O O . HIS A 1 871 ? 31.739 17.494 48.624 1.00 35.50 871 HIS A O 1
ATOM 7081 N N . ASP A 1 872 ? 31.251 16.525 46.657 1.00 32.78 872 ASP A N 1
ATOM 7082 C CA . ASP A 1 872 ? 32.323 15.526 46.721 1.00 32.78 872 ASP A CA 1
ATOM 7083 C C . ASP A 1 872 ? 33.448 15.872 45.738 1.00 32.78 872 ASP A C 1
ATOM 7085 O O . ASP A 1 872 ? 33.305 15.791 44.515 1.00 32.78 872 ASP A O 1
ATOM 7089 N N . LYS A 1 873 ? 34.603 16.266 46.284 1.00 32.97 873 LYS A N 1
ATOM 7090 C CA . LYS A 1 873 ? 35.843 16.440 45.517 1.00 32.97 873 LYS A CA 1
ATOM 7091 C C . LYS A 1 873 ? 36.467 15.063 45.293 1.00 32.97 873 LYS A C 1
ATOM 7093 O O . LYS A 1 873 ? 37.106 14.536 46.200 1.00 32.97 873 LYS A O 1
ATOM 7098 N N . GLN A 1 874 ? 36.318 14.486 44.100 1.00 32.28 874 GLN A N 1
ATOM 7099 C CA . GLN A 1 874 ? 36.998 13.227 43.781 1.00 32.28 874 GLN A CA 1
ATOM 7100 C C . GLN A 1 874 ? 38.531 13.400 43.803 1.00 32.28 874 GLN A C 1
ATOM 7102 O O . GLN A 1 874 ? 39.049 14.253 43.078 1.00 32.28 874 GLN A O 1
ATOM 7107 N N . PRO A 1 875 ? 39.276 12.586 44.576 1.00 29.98 875 PRO A N 1
ATOM 7108 C CA . PRO A 1 875 ? 40.719 12.474 44.419 1.00 29.98 875 PRO A CA 1
ATOM 7109 C C . PRO A 1 875 ? 41.054 11.618 43.181 1.00 29.98 875 PRO A C 1
ATOM 7111 O O . PRO A 1 875 ? 40.332 10.660 42.886 1.00 29.98 875 PRO A O 1
ATOM 7114 N N . PRO A 1 876 ? 42.150 11.905 42.454 1.00 29.38 876 PRO A N 1
ATOM 7115 C CA . PRO A 1 876 ? 42.620 11.035 41.382 1.00 29.38 876 PRO A CA 1
ATOM 7116 C C . PRO A 1 876 ? 43.148 9.711 41.954 1.00 29.38 876 PRO A C 1
ATOM 7118 O O . PRO A 1 876 ? 43.778 9.676 43.010 1.00 29.38 876 PRO A O 1
ATOM 7121 N N . ALA A 1 877 ? 42.888 8.611 41.249 1.00 35.50 877 ALA A N 1
ATOM 7122 C CA . ALA A 1 877 ? 43.184 7.265 41.729 1.00 35.50 877 ALA A CA 1
ATOM 7123 C C . ALA A 1 877 ? 44.604 6.784 41.388 1.00 35.50 877 ALA A C 1
ATOM 7125 O O . ALA A 1 877 ? 45.123 7.054 40.304 1.00 35.50 877 ALA A O 1
ATOM 7126 N N . SER A 1 878 ? 45.147 5.908 42.234 1.00 27.98 878 SER A N 1
ATOM 7127 C CA . SER A 1 878 ? 46.010 4.812 41.783 1.00 27.98 878 SER A CA 1
ATOM 7128 C C . SER A 1 878 ? 45.837 3.569 42.666 1.00 27.98 878 SER A C 1
ATOM 7130 O O . SER A 1 878 ? 45.491 3.649 43.843 1.00 27.98 878 SER A O 1
ATOM 7132 N N . ASN A 1 879 ? 46.018 2.398 42.053 1.00 30.88 879 ASN A N 1
ATOM 7133 C CA . ASN A 1 879 ? 45.988 1.088 42.712 1.00 30.88 879 ASN A CA 1
ATOM 7134 C C . ASN A 1 879 ? 47.372 0.814 43.375 1.00 30.88 879 ASN A C 1
ATOM 7136 O O . ASN A 1 879 ? 48.328 1.524 43.080 1.00 30.88 879 ASN A O 1
ATOM 7140 N N . ALA A 1 880 ? 47.599 -0.199 44.222 1.00 30.42 880 ALA A N 1
ATOM 7141 C CA . ALA A 1 880 ? 46.837 -1.430 44.439 1.00 30.42 880 ALA A CA 1
ATOM 7142 C C . ALA A 1 880 ? 47.121 -2.100 45.812 1.00 30.42 880 ALA A C 1
ATOM 7144 O O . ALA A 1 880 ? 47.932 -1.642 46.608 1.00 30.42 880 ALA A O 1
ATOM 7145 N N . THR A 1 881 ? 46.468 -3.251 46.011 1.00 30.56 881 THR A N 1
ATOM 7146 C CA . THR A 1 881 ? 46.850 -4.430 46.828 1.00 30.56 881 THR A CA 1
ATOM 7147 C C . THR A 1 881 ? 48.366 -4.648 47.065 1.00 30.56 881 THR A C 1
ATOM 7149 O O . THR A 1 881 ? 49.147 -4.362 46.162 1.00 30.56 881 THR A O 1
ATOM 7152 N N . LYS A 1 882 ? 48.846 -5.293 48.151 1.00 31.84 882 LYS A N 1
ATOM 7153 C CA . LYS A 1 882 ? 48.177 -6.235 49.091 1.00 31.84 882 LYS A CA 1
ATOM 7154 C C . LYS A 1 882 ? 48.976 -6.474 50.400 1.00 31.84 882 LYS A C 1
ATOM 7156 O O . LYS A 1 882 ? 50.179 -6.273 50.422 1.00 31.84 882 LYS A O 1
ATOM 7161 N N . GLU A 1 883 ? 48.276 -6.998 51.416 1.00 30.69 883 GLU A N 1
ATOM 7162 C CA . GLU A 1 883 ? 48.701 -7.980 52.451 1.00 30.69 883 GLU A CA 1
ATOM 7163 C C . GLU A 1 883 ? 50.158 -8.039 52.970 1.00 30.69 883 GLU A C 1
ATOM 7165 O O . GLU A 1 883 ? 51.030 -8.575 52.293 1.00 30.69 883 GLU A O 1
ATOM 7170 N N . GLN A 1 884 ? 50.343 -7.714 54.262 1.00 26.80 884 GLN A N 1
ATOM 7171 C CA . GLN A 1 884 ? 50.897 -8.561 55.358 1.00 26.80 884 GLN A CA 1
ATOM 7172 C C . GLN A 1 884 ? 51.010 -7.699 56.648 1.00 26.80 884 GLN A C 1
ATOM 7174 O O . GLN A 1 884 ? 51.038 -6.479 56.544 1.00 26.80 884 GLN A O 1
ATOM 7179 N N . HIS A 1 885 ? 51.025 -8.195 57.896 1.00 26.45 885 HIS A N 1
ATOM 7180 C CA . HIS A 1 885 ? 51.126 -9.553 58.466 1.00 26.45 885 HIS A CA 1
ATOM 7181 C C . HIS A 1 885 ? 50.496 -9.579 59.895 1.00 26.45 885 HIS A C 1
ATOM 7183 O O . HIS A 1 885 ? 50.292 -8.519 60.478 1.00 26.45 885 HIS A O 1
ATOM 7189 N N . PHE A 1 886 ? 50.306 -10.774 60.491 1.00 25.02 886 PHE A N 1
ATOM 7190 C CA . PHE A 1 886 ? 49.803 -11.042 61.868 1.00 25.02 886 PHE A CA 1
ATOM 7191 C C . PHE A 1 886 ? 48.344 -10.602 62.169 1.00 25.02 886 PHE A C 1
ATOM 7193 O O . PHE A 1 886 ? 47.796 -9.734 61.506 1.00 25.02 886 PHE A O 1
ATOM 7200 N N . GLY A 1 887 ? 47.625 -11.197 63.134 1.00 27.03 887 GLY A N 1
ATOM 7201 C CA . GLY A 1 887 ? 47.943 -12.340 64.008 1.00 27.03 887 GLY A CA 1
ATOM 7202 C C . GLY A 1 887 ? 46.710 -12.829 64.798 1.00 27.03 887 GLY A C 1
ATOM 7203 O O . GLY A 1 887 ? 45.648 -12.217 64.735 1.00 27.03 887 GLY A O 1
ATOM 7204 N N . ASN A 1 888 ? 46.833 -13.940 65.534 1.00 32.00 888 ASN A N 1
ATOM 7205 C CA . ASN A 1 888 ? 45.727 -14.525 66.314 1.00 32.00 888 ASN A CA 1
ATOM 7206 C C . ASN A 1 888 ? 45.233 -13.595 67.440 1.00 32.00 888 ASN A C 1
ATOM 7208 O O . ASN A 1 888 ? 46.058 -13.156 68.244 1.00 32.00 888 ASN A O 1
ATOM 7212 N N . LYS A 1 889 ? 43.906 -13.466 67.612 1.00 29.50 889 LYS A N 1
ATOM 7213 C CA . LYS A 1 889 ? 43.169 -14.058 68.758 1.00 29.50 889 LYS A CA 1
ATOM 7214 C C . LYS A 1 889 ? 41.659 -13.773 68.752 1.00 29.50 889 LYS A C 1
ATOM 7216 O O . LYS A 1 889 ? 41.211 -12.700 68.374 1.00 29.50 889 LYS A O 1
ATOM 7221 N N . ASP A 1 890 ? 40.922 -14.776 69.223 1.00 31.67 890 ASP A N 1
ATOM 7222 C CA . ASP A 1 890 ? 39.712 -14.740 70.056 1.00 31.67 890 ASP A CA 1
ATOM 7223 C C . ASP A 1 890 ? 38.896 -13.431 70.143 1.00 31.67 890 ASP A C 1
ATOM 7225 O O . ASP A 1 890 ? 39.299 -12.472 70.800 1.00 31.67 890 ASP A O 1
ATOM 7229 N N . ASN A 1 891 ? 37.631 -13.484 69.701 1.00 29.09 891 ASN A N 1
ATOM 7230 C CA . ASN A 1 891 ? 36.528 -13.434 70.671 1.00 29.09 891 ASN A CA 1
ATOM 7231 C C . ASN A 1 891 ? 35.182 -13.931 70.117 1.00 29.09 891 ASN A C 1
ATOM 7233 O O . ASN A 1 891 ? 34.916 -13.896 68.917 1.00 29.09 891 ASN A O 1
ATOM 7237 N N . LYS A 1 892 ? 34.329 -14.409 71.028 1.00 32.56 892 LYS A N 1
ATOM 7238 C CA . LYS A 1 892 ? 33.036 -15.055 70.755 1.00 32.56 892 LYS A CA 1
ATOM 7239 C C . LYS A 1 892 ? 31.918 -14.234 71.397 1.00 32.56 892 LYS A C 1
ATOM 7241 O O . LYS A 1 892 ? 31.716 -14.337 72.603 1.00 32.56 892 LYS A O 1
ATOM 7246 N N . ILE A 1 893 ? 31.169 -13.469 70.602 1.00 28.77 893 ILE A N 1
ATOM 7247 C CA . ILE A 1 893 ? 29.953 -12.777 71.058 1.00 28.77 893 ILE A CA 1
ATOM 7248 C C . ILE A 1 893 ? 28.796 -13.105 70.110 1.00 28.77 893 ILE A C 1
ATOM 7250 O O . ILE A 1 893 ? 28.919 -13.025 68.890 1.00 28.77 893 ILE A O 1
ATOM 7254 N N . THR A 1 894 ? 27.682 -13.526 70.698 1.00 29.91 894 THR A N 1
ATOM 7255 C CA . THR A 1 894 ? 26.408 -13.820 70.034 1.00 29.91 894 THR A CA 1
ATOM 7256 C C . THR A 1 894 ? 25.664 -12.539 69.678 1.00 29.91 894 THR A C 1
ATOM 7258 O O . THR A 1 894 ? 25.635 -11.620 70.492 1.00 29.91 894 THR A O 1
ATOM 7261 N N . PHE A 1 895 ? 24.973 -12.518 68.536 1.00 27.42 895 PHE A N 1
ATOM 7262 C CA . PHE A 1 895 ? 23.904 -11.546 68.292 1.00 27.42 895 PHE A CA 1
ATOM 7263 C C . PHE A 1 895 ? 22.534 -12.211 68.400 1.00 27.42 895 PHE A C 1
ATOM 7265 O O . PHE A 1 895 ? 22.339 -13.334 67.933 1.00 27.42 895 PHE A O 1
ATOM 7272 N N . ASP A 1 896 ? 21.625 -11.521 69.080 1.00 26.44 896 ASP A N 1
ATOM 7273 C CA . ASP A 1 896 ? 20.378 -12.085 69.584 1.00 26.44 896 ASP A CA 1
ATOM 7274 C C . ASP A 1 896 ? 19.202 -11.887 68.612 1.00 26.44 896 ASP A C 1
ATOM 7276 O O . ASP A 1 896 ? 19.203 -10.985 67.770 1.00 26.44 896 ASP A O 1
ATOM 7280 N N . LYS A 1 897 ? 18.172 -12.725 68.738 1.00 34.34 897 LYS A N 1
ATOM 7281 C CA . LYS A 1 897 ? 16.905 -12.580 68.016 1.00 34.34 897 LYS A CA 1
ATOM 7282 C C . LYS A 1 897 ? 15.900 -11.835 68.887 1.00 34.34 897 LYS A C 1
ATOM 7284 O O . LYS A 1 897 ? 15.234 -12.479 69.687 1.00 34.34 897 LYS A O 1
ATOM 7289 N N . ASN A 1 898 ? 15.711 -10.533 68.668 1.00 30.83 898 ASN A N 1
ATOM 7290 C CA . ASN A 1 898 ? 14.443 -9.845 68.963 1.00 30.83 898 ASN A CA 1
ATOM 7291 C C . ASN A 1 898 ? 14.411 -8.424 68.376 1.00 30.83 898 ASN A C 1
ATOM 7293 O O . ASN A 1 898 ? 15.199 -7.582 68.789 1.00 30.83 898 ASN A O 1
ATOM 7297 N N . SER A 1 899 ? 13.476 -8.172 67.448 1.00 30.48 899 SER A N 1
ATOM 7298 C CA . SER A 1 899 ? 12.793 -6.888 67.164 1.00 30.48 899 SER A CA 1
ATOM 7299 C C . SER A 1 899 ? 12.294 -6.852 65.711 1.00 30.48 899 SER A C 1
ATOM 7301 O O . SER A 1 899 ? 13.084 -7.079 64.798 1.00 30.48 899 SER A O 1
ATOM 7303 N N . THR A 1 900 ? 11.004 -6.515 65.541 1.00 30.47 900 THR A N 1
ATOM 7304 C CA . THR A 1 900 ? 10.205 -6.186 64.322 1.00 30.47 900 THR A CA 1
ATOM 7305 C C . THR A 1 900 ? 8.933 -7.021 64.118 1.00 30.47 900 THR A C 1
ATOM 7307 O O . THR A 1 900 ? 8.577 -7.408 63.009 1.00 30.47 900 THR A O 1
ATOM 7310 N N . GLN A 1 901 ? 8.176 -7.221 65.200 1.00 34.81 901 GLN A N 1
ATOM 7311 C CA . GLN A 1 901 ? 6.743 -7.503 65.117 1.00 34.81 901 GLN A CA 1
ATOM 7312 C C . GLN A 1 901 ? 5.976 -6.192 65.342 1.00 34.81 901 GLN A C 1
ATOM 7314 O O . GLN A 1 901 ? 5.726 -5.845 66.486 1.00 34.81 901 GLN A O 1
ATOM 7319 N N . ASP A 1 902 ? 5.668 -5.466 64.261 1.00 35.50 902 ASP A N 1
ATOM 7320 C CA . ASP A 1 902 ? 4.502 -4.567 64.130 1.00 35.50 902 ASP A CA 1
ATOM 7321 C C . ASP A 1 902 ? 4.484 -3.888 62.746 1.00 35.50 902 ASP A C 1
ATOM 7323 O O . ASP A 1 902 ? 5.495 -3.333 62.320 1.00 35.50 902 ASP A O 1
ATOM 7327 N N . SER A 1 903 ? 3.341 -3.970 62.038 1.00 34.22 903 SER A N 1
ATOM 7328 C CA . SER A 1 903 ? 2.908 -3.150 60.864 1.00 34.22 903 SER A CA 1
ATOM 7329 C C . SER A 1 903 ? 1.888 -3.845 59.931 1.00 34.22 903 SER A C 1
ATOM 7331 O O . SER A 1 903 ? 1.368 -3.216 59.011 1.00 34.22 903 SER A O 1
ATOM 7333 N N . TRP A 1 904 ? 1.519 -5.111 60.162 1.00 33.66 904 TRP A N 1
ATOM 7334 C CA . TRP A 1 904 ? 0.556 -5.869 59.329 1.00 33.66 904 TRP A CA 1
ATOM 7335 C C . TRP A 1 904 ? -0.902 -5.825 59.851 1.00 33.66 904 TRP A C 1
ATOM 7337 O O . TRP A 1 904 ? -1.600 -6.835 59.889 1.00 33.66 904 TRP A O 1
ATOM 7347 N N . GLY A 1 905 ? -1.371 -4.644 60.283 1.00 35.22 905 GLY A N 1
ATOM 7348 C CA . GLY A 1 905 ? -2.583 -4.508 61.115 1.00 35.22 905 GLY A CA 1
ATOM 7349 C C . GLY A 1 905 ? -3.772 -3.694 60.576 1.00 35.22 905 GLY A C 1
ATOM 7350 O O . GLY A 1 905 ? -4.737 -3.533 61.316 1.00 35.22 905 GLY A O 1
ATOM 7351 N N . ILE A 1 906 ? -3.732 -3.142 59.351 1.00 33.31 906 ILE A N 1
ATOM 7352 C CA . ILE A 1 906 ? -4.742 -2.148 58.892 1.00 33.31 906 ILE A CA 1
ATOM 7353 C C . ILE A 1 906 ? -5.481 -2.532 57.584 1.00 33.31 906 ILE A C 1
ATOM 7355 O O . ILE A 1 906 ? -6.623 -2.126 57.378 1.00 33.31 906 ILE A O 1
ATOM 7359 N N . MET A 1 907 ? -4.907 -3.373 56.716 1.00 29.98 907 MET A N 1
ATOM 7360 C CA . MET A 1 907 ? -5.457 -3.692 55.379 1.00 29.98 907 MET A CA 1
ATOM 7361 C C . MET A 1 907 ? -6.420 -4.903 55.344 1.00 29.98 907 MET A C 1
ATOM 7363 O O . MET A 1 907 ? -6.328 -5.751 54.460 1.00 29.98 907 MET A O 1
ATOM 7367 N N . SER A 1 908 ? -7.350 -5.010 56.302 1.00 34.66 908 SER A N 1
ATOM 7368 C CA . SER A 1 908 ? -8.278 -6.161 56.402 1.00 34.66 908 SER A CA 1
ATOM 7369 C C . SER A 1 908 ? -9.718 -5.843 56.851 1.00 34.66 908 SER A C 1
ATOM 7371 O O . SER A 1 908 ? -10.482 -6.765 57.125 1.00 34.66 908 SER A O 1
ATOM 7373 N N . LYS A 1 909 ? -10.126 -4.563 56.905 1.00 29.67 909 LYS A N 1
ATOM 7374 C CA . LYS A 1 909 ? -11.450 -4.131 57.420 1.00 29.67 909 LYS A CA 1
ATOM 7375 C C . LYS A 1 909 ? -12.320 -3.296 56.460 1.00 29.67 909 LYS A C 1
ATOM 7377 O O . LYS A 1 909 ? -13.216 -2.595 56.912 1.00 29.67 909 LYS A O 1
ATOM 7382 N N . LEU A 1 910 ? -12.084 -3.367 55.145 1.00 31.45 910 LEU A N 1
ATOM 7383 C CA . LEU A 1 910 ? -12.825 -2.571 54.141 1.00 31.45 910 LEU A CA 1
ATOM 7384 C C . LEU A 1 910 ? -13.607 -3.375 53.084 1.00 31.45 910 LEU A C 1
ATOM 7386 O O . LEU A 1 910 ? -14.186 -2.774 52.185 1.00 31.45 910 LEU A O 1
ATOM 7390 N N . PHE A 1 911 ? -13.672 -4.708 53.189 1.00 33.59 911 PHE A N 1
ATOM 7391 C CA . PHE A 1 911 ? -14.438 -5.544 52.253 1.00 33.59 911 PHE A CA 1
ATOM 7392 C C . PHE A 1 911 ? -15.262 -6.620 52.968 1.00 33.59 911 PHE A C 1
ATOM 7394 O O . PHE A 1 911 ? -14.860 -7.776 53.076 1.00 33.59 911 PHE A O 1
ATOM 7401 N N . SER A 1 912 ? -16.453 -6.223 53.406 1.00 28.80 912 SER A N 1
ATOM 7402 C CA . SER A 1 912 ? -17.534 -7.105 53.849 1.00 28.80 912 SER A CA 1
ATOM 7403 C C . SER A 1 912 ? -18.856 -6.526 53.341 1.00 28.80 912 SER A C 1
ATOM 7405 O O . SER A 1 912 ? -19.307 -5.498 53.839 1.00 28.80 912 SER A O 1
ATOM 7407 N N . TYR A 1 913 ? -19.437 -7.150 52.315 1.00 34.62 913 TYR A N 1
ATOM 7408 C CA . TYR A 1 913 ? -20.754 -6.788 51.787 1.00 34.62 913 TYR A CA 1
ATOM 7409 C C . TYR A 1 913 ? -21.843 -7.523 52.575 1.00 34.62 913 TYR A C 1
ATOM 7411 O O . TYR A 1 913 ? -21.860 -8.753 52.579 1.00 34.62 913 TYR A O 1
ATOM 7419 N N . GLU A 1 914 ? -22.773 -6.780 53.171 1.00 30.58 914 GLU A N 1
ATOM 7420 C CA . GLU A 1 914 ? -24.072 -7.312 53.601 1.00 30.58 914 GLU A CA 1
ATOM 7421 C C . GLU A 1 914 ? -25.145 -7.038 52.525 1.00 30.58 914 GLU A C 1
ATOM 7423 O O . GLU A 1 914 ? -25.020 -6.074 51.761 1.00 30.58 914 GLU A O 1
ATOM 7428 N N . PRO A 1 915 ? -26.179 -7.892 52.405 1.00 30.72 915 PRO A N 1
ATOM 7429 C CA . PRO A 1 915 ? -27.214 -7.747 51.386 1.00 30.72 915 PRO A CA 1
ATOM 7430 C C . PRO A 1 915 ? -28.251 -6.678 51.764 1.00 30.72 915 PRO A C 1
ATOM 7432 O O . PRO A 1 915 ? -28.711 -6.613 52.902 1.00 30.72 915 PRO A O 1
ATOM 7435 N N . LEU A 1 916 ? -28.673 -5.873 50.784 1.00 32.22 916 LEU A N 1
ATOM 7436 C CA . LEU A 1 916 ? -29.771 -4.917 50.962 1.00 32.22 916 LEU A CA 1
ATOM 7437 C C . LEU A 1 916 ? -31.132 -5.636 51.108 1.00 32.22 916 LEU A C 1
ATOM 7439 O O . LEU A 1 916 ? -31.345 -6.651 50.437 1.00 32.22 916 LEU A O 1
ATOM 7443 N N . PRO A 1 917 ? -32.072 -5.121 51.930 1.00 30.81 917 PRO A N 1
ATOM 7444 C CA . PRO A 1 917 ? -33.375 -5.754 52.131 1.00 30.81 917 PRO A CA 1
ATOM 7445 C C . PRO A 1 917 ? -34.295 -5.663 50.909 1.00 30.81 917 PRO A C 1
ATOM 7447 O O . PRO A 1 917 ? -34.293 -4.679 50.171 1.00 30.81 917 PRO A O 1
ATOM 7450 N N . SER A 1 918 ? -35.166 -6.661 50.761 1.00 31.97 918 SER A N 1
ATOM 7451 C CA . SER A 1 918 ? -36.324 -6.613 49.865 1.00 31.97 918 SER A CA 1
ATOM 7452 C C . SER A 1 918 ? -37.372 -5.608 50.356 1.00 31.97 918 SER A C 1
ATOM 7454 O O . SER A 1 918 ? -37.775 -5.670 51.519 1.00 31.97 918 SER A O 1
ATOM 7456 N N . ILE A 1 919 ? -37.880 -4.759 49.461 1.00 30.72 919 ILE A N 1
ATOM 7457 C CA . ILE A 1 919 ? -39.078 -3.931 49.674 1.00 30.72 919 ILE A CA 1
ATOM 7458 C C . ILE A 1 919 ? -40.093 -4.257 48.566 1.00 30.72 919 ILE A C 1
ATOM 7460 O O . ILE A 1 919 ? -39.705 -4.575 47.443 1.00 30.72 919 ILE A O 1
ATOM 7464 N N . SER A 1 920 ? -41.375 -4.261 48.927 1.00 30.14 920 SER A N 1
ATOM 7465 C CA . SER A 1 920 ? -42.506 -4.780 48.147 1.00 30.14 920 SER A CA 1
ATOM 7466 C C . SER A 1 920 ? -43.129 -3.777 47.168 1.00 30.14 920 SER A C 1
ATOM 7468 O O . SER A 1 920 ? -42.917 -2.569 47.277 1.00 30.14 920 SER A O 1
ATOM 7470 N N . ASP A 1 921 ? -43.975 -4.291 46.271 1.00 33.91 921 ASP A N 1
ATOM 7471 C CA . ASP A 1 921 ? -44.842 -3.515 45.375 1.00 33.91 921 ASP A CA 1
ATOM 7472 C C . ASP A 1 921 ? -45.752 -2.512 46.108 1.00 33.91 921 ASP A C 1
ATOM 7474 O O . ASP A 1 921 ? -46.167 -2.735 47.252 1.00 33.91 921 ASP A O 1
ATOM 7478 N N . PRO A 1 922 ? -46.171 -1.456 45.394 1.00 37.38 922 PRO A N 1
ATOM 7479 C CA . PRO A 1 922 ? -47.584 -1.081 45.375 1.00 37.38 922 PRO A CA 1
ATOM 7480 C C . PRO A 1 922 ? -48.179 -1.055 43.951 1.00 37.38 922 PRO A C 1
ATOM 7482 O O . PRO A 1 922 ? -47.472 -1.038 42.947 1.00 37.38 922 PRO A O 1
ATOM 7485 N N . GLN A 1 923 ? -49.513 -1.087 43.877 1.00 30.00 923 GLN A N 1
ATOM 7486 C CA . GLN A 1 923 ? -50.277 -1.356 42.652 1.00 30.00 923 GLN A CA 1
ATOM 7487 C C . GLN A 1 923 ? -50.475 -0.153 41.705 1.00 30.00 923 GLN A C 1
ATOM 7489 O O . GLN A 1 923 ? -50.244 1.004 42.045 1.00 30.00 923 GLN A O 1
ATOM 7494 N N . ALA A 1 924 ? -50.948 -0.490 40.502 1.00 35.59 924 ALA A N 1
ATOM 7495 C CA . ALA A 1 924 ? -51.246 0.372 39.363 1.00 35.59 924 ALA A CA 1
ATOM 7496 C C . ALA A 1 924 ? -52.223 1.541 39.611 1.00 35.59 924 ALA A C 1
ATOM 7498 O O . ALA A 1 924 ? -53.067 1.515 40.502 1.00 35.59 924 ALA A O 1
ATOM 7499 N N . THR A 1 925 ? -52.192 2.508 38.690 1.00 30.25 925 THR A N 1
ATOM 7500 C CA . THR A 1 925 ? -53.379 3.244 38.214 1.00 30.25 925 THR A CA 1
ATOM 7501 C C . THR A 1 925 ? -53.174 3.656 36.752 1.00 30.25 925 THR A C 1
ATOM 7503 O O . THR A 1 925 ? -52.052 3.955 36.345 1.00 30.25 925 THR A O 1
ATOM 7506 N N . ASP A 1 926 ? -54.243 3.644 35.955 1.00 35.16 926 ASP A N 1
ATOM 7507 C CA . ASP A 1 926 ? -54.195 3.934 34.516 1.00 35.16 926 ASP A CA 1
ATOM 7508 C C . ASP A 1 926 ? -54.010 5.421 34.180 1.00 35.16 926 ASP A C 1
ATOM 7510 O O . ASP A 1 926 ? -54.516 6.297 34.892 1.00 35.16 926 ASP A O 1
ATOM 7514 N N . LYS A 1 927 ? -53.433 5.686 32.996 1.00 32.31 927 LYS A N 1
ATOM 7515 C CA . LYS A 1 927 ? -54.072 6.544 31.975 1.00 32.31 927 LYS A CA 1
ATOM 7516 C C . LYS A 1 927 ? -53.389 6.482 30.607 1.00 32.31 927 LYS A C 1
ATOM 7518 O O . LYS A 1 927 ? -52.170 6.577 30.499 1.00 32.31 927 LYS A O 1
ATOM 7523 N N . ASP A 1 928 ? -54.206 6.398 29.561 1.00 34.28 928 ASP A N 1
ATOM 7524 C CA . ASP A 1 928 ? -53.790 6.515 28.163 1.00 34.28 928 ASP A CA 1
ATOM 7525 C C . ASP A 1 928 ? -53.257 7.911 27.807 1.00 34.28 928 ASP A C 1
ATOM 7527 O O . ASP A 1 928 ? -53.803 8.930 28.236 1.00 34.28 928 ASP A O 1
ATOM 7531 N N . SER A 1 929 ? -52.299 7.983 26.875 1.00 33.53 929 SER A N 1
ATOM 7532 C CA . SER A 1 929 ? -52.593 8.415 25.490 1.00 33.53 929 SER A CA 1
ATOM 7533 C C . SER A 1 929 ? -51.326 8.566 24.621 1.00 33.53 929 SER A C 1
ATOM 7535 O O . SER A 1 929 ? -50.202 8.472 25.098 1.00 33.53 929 SER A O 1
ATOM 7537 N N . GLN A 1 930 ? -51.539 8.782 23.314 1.00 33.84 930 GLN A N 1
ATOM 7538 C CA . GLN A 1 930 ? -50.546 9.156 22.290 1.00 33.84 930 GLN A CA 1
ATOM 7539 C C . GLN A 1 930 ? -49.443 8.129 21.951 1.00 33.84 930 GLN A C 1
ATOM 7541 O O . GLN A 1 930 ? -48.261 8.289 22.246 1.00 33.84 930 GLN A O 1
ATOM 7546 N N . LYS A 1 931 ? -49.825 7.126 21.147 1.00 36.28 931 LYS A N 1
ATOM 7547 C CA . LYS A 1 931 ? -48.903 6.487 20.188 1.00 36.28 931 LYS A CA 1
ATOM 7548 C C . LYS A 1 931 ? -48.484 7.501 19.115 1.00 36.28 931 LYS A C 1
ATOM 7550 O O . LYS A 1 931 ? -49.369 8.132 18.553 1.00 36.28 931 LYS A O 1
ATOM 7555 N N . HIS A 1 932 ? -47.212 7.506 18.707 1.00 33.50 932 HIS A N 1
ATOM 7556 C CA . HIS A 1 932 ? -46.829 7.373 17.288 1.00 33.50 932 HIS A CA 1
ATOM 7557 C C . HIS A 1 932 ? -45.328 7.044 17.124 1.00 33.50 932 HIS A C 1
ATOM 7559 O O . HIS A 1 932 ? -44.476 7.665 17.742 1.00 33.50 932 HIS A O 1
ATOM 7565 N N . SER A 1 933 ? -45.030 6.071 16.254 1.00 42.75 933 SER A N 1
ATOM 7566 C CA . SER A 1 933 ? -43.726 5.802 15.614 1.00 42.75 933 SER A CA 1
ATOM 7567 C C . SER A 1 933 ? -42.435 5.844 16.464 1.00 42.75 933 SER A C 1
ATOM 7569 O O . SER A 1 933 ? -41.663 6.799 16.395 1.00 42.75 933 SER A O 1
ATOM 7571 N N . LEU A 1 934 ? -42.086 4.715 17.092 1.00 35.16 934 LEU A N 1
ATOM 7572 C CA . LEU A 1 934 ? -40.689 4.361 17.389 1.00 35.16 934 LEU A CA 1
ATOM 7573 C C . LEU A 1 934 ? -40.426 2.908 16.967 1.00 35.16 934 LEU A C 1
ATOM 7575 O O . LEU A 1 934 ? -41.092 1.990 17.441 1.00 35.16 934 LEU A O 1
ATOM 7579 N N . GLN A 1 935 ? -39.471 2.699 16.057 1.00 34.59 935 GLN A N 1
ATOM 7580 C CA . GLN A 1 935 ? -39.045 1.360 15.633 1.00 34.59 935 GLN A CA 1
ATOM 7581 C C . GLN A 1 935 ? -38.218 0.674 16.734 1.00 34.59 935 GLN A C 1
ATOM 7583 O O . GLN A 1 935 ? -37.483 1.330 17.476 1.00 34.59 935 GLN A O 1
ATOM 7588 N N . HIS A 1 936 ? -38.300 -0.657 16.821 1.00 33.31 936 HIS A N 1
ATOM 7589 C CA . HIS A 1 936 ? -37.551 -1.445 17.801 1.00 33.31 936 HIS A CA 1
ATOM 7590 C C . HIS A 1 936 ? -36.035 -1.411 17.537 1.00 33.31 936 HIS A C 1
ATOM 7592 O O . HIS A 1 936 ? -35.491 -2.269 16.843 1.00 33.31 936 HIS A O 1
ATOM 7598 N N . GLN A 1 937 ? -35.318 -0.476 18.168 1.00 41.00 937 GLN A N 1
ATOM 7599 C CA . GLN A 1 937 ? -33.874 -0.620 18.356 1.00 41.00 937 GLN A CA 1
ATOM 7600 C C . GLN A 1 937 ? -33.600 -1.788 19.313 1.00 41.00 937 GLN A C 1
ATOM 7602 O O . GLN A 1 937 ? -33.639 -1.633 20.537 1.00 41.00 937 GLN A O 1
ATOM 7607 N N . VAL A 1 938 ? -33.301 -2.964 18.754 1.00 43.84 938 VAL A N 1
ATOM 7608 C CA . VAL A 1 938 ? -32.767 -4.104 19.510 1.00 43.84 938 VAL A CA 1
ATOM 7609 C C . VAL A 1 938 ? -31.453 -3.662 20.151 1.00 43.84 938 VAL A C 1
ATOM 7611 O O . VAL A 1 938 ? -30.452 -3.422 19.476 1.00 43.84 938 VAL A O 1
ATOM 7614 N N . LYS A 1 939 ? -31.469 -3.476 21.474 1.00 59.81 939 LYS A N 1
ATOM 7615 C CA . LYS A 1 939 ? -30.380 -2.823 22.209 1.00 59.81 939 LYS A CA 1
ATOM 7616 C C . LYS A 1 939 ? -29.247 -3.806 22.499 1.00 59.81 939 LYS A C 1
ATOM 7618 O O . LYS A 1 939 ? -29.057 -4.208 23.646 1.00 59.81 939 LYS A O 1
ATOM 7623 N N . TYR A 1 940 ? -28.506 -4.175 21.451 1.00 65.31 940 TYR A N 1
ATOM 7624 C CA . TYR A 1 940 ? -27.306 -5.008 21.534 1.00 65.31 940 TYR A CA 1
ATOM 7625 C C . TYR A 1 940 ? -26.360 -4.468 22.617 1.00 65.31 940 TYR A C 1
ATOM 7627 O O . TYR A 1 940 ? -25.852 -3.348 22.522 1.00 65.31 940 TYR A O 1
ATOM 7635 N N . LYS A 1 941 ? -26.165 -5.270 23.666 1.00 67.50 941 LYS A N 1
ATOM 7636 C CA . LYS A 1 941 ? -25.266 -5.025 24.798 1.00 67.50 941 LYS A CA 1
ATOM 7637 C C . LYS A 1 941 ? -24.374 -6.246 24.963 1.00 67.50 941 LYS A C 1
ATOM 7639 O O . LYS A 1 941 ? -24.869 -7.367 24.899 1.00 67.50 941 LYS A O 1
ATOM 7644 N N . ILE A 1 942 ? -23.093 -6.028 25.252 1.00 78.62 942 ILE A N 1
ATOM 7645 C CA . ILE A 1 942 ? -22.171 -7.116 25.601 1.00 78.62 942 ILE A CA 1
ATOM 7646 C C . ILE A 1 942 ? -22.695 -7.850 26.851 1.00 78.62 942 ILE A C 1
ATOM 7648 O O . ILE A 1 942 ? -22.953 -7.170 27.857 1.00 78.62 942 ILE A O 1
ATOM 7652 N N . PRO A 1 943 ? -22.818 -9.195 26.829 1.00 75.94 943 PRO A N 1
ATOM 7653 C CA . PRO A 1 943 ? -23.248 -9.989 27.977 1.00 75.94 943 PRO A CA 1
ATOM 7654 C C . PRO A 1 943 ? -22.487 -9.645 29.262 1.00 75.94 943 PRO A C 1
ATOM 7656 O O . PRO A 1 943 ? -21.271 -9.437 29.249 1.00 75.94 943 PRO A O 1
ATOM 7659 N N . LYS A 1 944 ? -23.191 -9.619 30.402 1.00 75.00 944 LYS A N 1
ATOM 7660 C CA . LYS A 1 944 ? -22.562 -9.386 31.719 1.00 75.00 944 LYS A CA 1
ATOM 7661 C C . LYS A 1 944 ? -21.555 -10.484 32.084 1.00 75.00 944 LYS A C 1
ATOM 7663 O O . LYS A 1 944 ? -20.639 -10.236 32.860 1.00 75.00 944 LYS A O 1
ATOM 7668 N N . GLU A 1 945 ? -21.707 -11.676 31.511 1.00 63.62 945 GLU A N 1
ATOM 7669 C CA . GLU A 1 945 ? -20.844 -12.835 31.747 1.00 63.62 945 GLU A CA 1
ATOM 7670 C C . GLU A 1 945 ? -19.523 -12.832 30.956 1.00 63.62 945 GLU A C 1
ATOM 7672 O O . GLU A 1 945 ? -18.768 -13.803 31.059 1.00 63.62 945 GLU A O 1
ATOM 7677 N N . LEU A 1 946 ? -19.199 -11.776 30.191 1.00 68.56 946 LEU A N 1
ATOM 7678 C CA . LEU A 1 946 ? -17.959 -11.732 29.409 1.00 68.56 946 LEU A CA 1
ATOM 7679 C C . LEU A 1 946 ? -16.710 -11.659 30.311 1.00 68.56 946 LEU A C 1
ATOM 7681 O O . LEU A 1 946 ? -16.226 -10.589 30.684 1.00 68.56 946 LEU A O 1
ATOM 7685 N N . LYS A 1 947 ? -16.173 -12.831 30.662 1.00 64.25 947 LYS A N 1
ATOM 7686 C CA . LYS A 1 947 ? -14.989 -13.001 31.517 1.00 64.25 947 LYS A CA 1
ATOM 7687 C C . LYS A 1 947 ? -13.713 -12.582 30.785 1.00 64.25 947 LYS A C 1
ATOM 7689 O O . LYS A 1 947 ? -12.964 -13.424 30.290 1.00 64.25 947 LYS A O 1
ATOM 7694 N N . ILE A 1 948 ? -13.446 -11.276 30.779 1.00 65.62 948 ILE A N 1
ATOM 7695 C CA . ILE A 1 948 ? -12.140 -10.699 30.435 1.00 65.62 948 ILE A CA 1
ATOM 7696 C C . ILE A 1 948 ? -11.070 -11.432 31.257 1.00 65.62 948 ILE A C 1
ATOM 7698 O O . ILE A 1 948 ? -11.127 -11.488 32.488 1.00 65.62 948 ILE A O 1
ATOM 7702 N N . THR A 1 949 ? -10.129 -12.082 30.574 1.00 54.59 949 THR A N 1
ATOM 7703 C CA . THR A 1 949 ? -9.257 -13.080 31.197 1.00 54.59 949 THR A CA 1
ATOM 7704 C C . THR A 1 949 ? -8.142 -12.427 32.008 1.00 54.59 949 THR A C 1
ATOM 7706 O O . THR A 1 949 ? -7.093 -12.088 31.470 1.00 54.59 949 THR A O 1
ATOM 7709 N N . THR A 1 950 ? -8.310 -12.357 33.328 1.00 54.47 950 THR A N 1
ATOM 7710 C CA . THR A 1 950 ? -7.311 -11.836 34.286 1.00 54.47 950 THR A CA 1
ATOM 7711 C C . THR A 1 950 ? -6.025 -12.677 34.405 1.00 54.47 950 THR A C 1
ATOM 7713 O O . THR A 1 950 ? -5.131 -12.350 35.186 1.00 54.47 950 THR A O 1
ATOM 7716 N N . LYS A 1 951 ? -5.896 -13.776 33.648 1.00 50.94 951 LYS A N 1
ATOM 7717 C CA . LYS A 1 951 ? -4.734 -14.677 33.681 1.00 50.94 951 LYS A CA 1
ATOM 7718 C C . LYS A 1 951 ? -3.594 -14.134 32.810 1.00 50.94 951 LYS A C 1
ATOM 7720 O O . LYS A 1 951 ? -3.623 -14.288 31.596 1.00 50.94 951 LYS A O 1
ATOM 7725 N N . LEU A 1 952 ? -2.575 -13.596 33.487 1.00 50.84 952 LEU A N 1
ATOM 7726 C CA . LEU A 1 952 ? -1.378 -12.930 32.950 1.00 50.84 952 LEU A CA 1
ATOM 7727 C C . LEU A 1 952 ? -1.679 -11.652 32.146 1.00 50.84 952 LEU A C 1
ATOM 7729 O O . LEU A 1 952 ? -1.834 -11.673 30.929 1.00 50.84 952 LEU A O 1
ATOM 7733 N N . TYR A 1 953 ? -1.629 -10.512 32.844 1.00 55.03 953 TYR A N 1
ATOM 7734 C CA . TYR A 1 953 ? -1.397 -9.205 32.227 1.00 55.03 953 TYR A CA 1
ATOM 7735 C C . TYR A 1 953 ? -0.076 -9.244 31.438 1.00 55.03 953 TYR A C 1
ATOM 7737 O O . TYR A 1 953 ? 1.008 -9.323 32.020 1.00 55.03 953 TYR A O 1
ATOM 7745 N N . SER A 1 954 ? -0.175 -9.213 30.109 1.00 63.00 954 SER A N 1
ATOM 7746 C CA . SER A 1 954 ? 0.967 -9.015 29.220 1.00 63.00 954 SER A CA 1
ATOM 7747 C C . SER A 1 954 ? 1.069 -7.530 28.900 1.00 63.00 954 SER A C 1
ATOM 7749 O O . SER A 1 954 ? 0.150 -6.961 28.312 1.00 63.00 954 SER A O 1
ATOM 7751 N N . TYR A 1 955 ? 2.172 -6.900 29.302 1.00 77.06 955 TYR A N 1
ATOM 7752 C CA . TYR A 1 955 ? 2.440 -5.496 28.999 1.00 77.06 955 TYR A CA 1
ATOM 7753 C C . TYR A 1 955 ? 2.510 -5.277 27.482 1.00 77.06 955 TYR A C 1
ATOM 7755 O O . TYR A 1 955 ? 3.358 -5.873 26.810 1.00 77.06 955 TYR A O 1
ATOM 7763 N N . ASN A 1 956 ? 1.691 -4.363 26.964 1.00 79.56 956 ASN A N 1
ATOM 7764 C CA . ASN A 1 956 ? 1.710 -3.984 25.554 1.00 79.56 956 ASN A CA 1
ATOM 7765 C C . ASN A 1 956 ? 2.259 -2.567 25.373 1.00 79.56 956 ASN A C 1
ATOM 7767 O O . ASN A 1 956 ? 1.866 -1.628 26.061 1.00 79.56 956 ASN A O 1
ATOM 7771 N N . ASN A 1 957 ? 3.147 -2.381 24.393 1.00 86.12 957 ASN A N 1
ATOM 7772 C CA . ASN A 1 957 ? 3.570 -1.041 23.995 1.00 86.12 957 ASN A CA 1
ATOM 7773 C C . ASN A 1 957 ? 2.516 -0.416 23.067 1.00 86.12 957 ASN A C 1
ATOM 7775 O O . ASN A 1 957 ? 2.656 -0.488 21.842 1.00 86.12 957 ASN A O 1
ATOM 7779 N N . ILE A 1 958 ? 1.488 0.216 23.644 1.00 88.88 958 ILE A N 1
ATOM 7780 C CA . ILE A 1 958 ? 0.416 0.885 22.883 1.00 88.88 958 ILE A CA 1
ATOM 7781 C C . ILE A 1 958 ? 0.931 1.996 21.946 1.00 88.88 958 ILE A C 1
ATOM 7783 O O . ILE A 1 958 ? 0.289 2.291 20.945 1.00 88.88 958 ILE A O 1
ATOM 7787 N N . TYR A 1 959 ? 2.117 2.555 22.221 1.00 87.00 959 TYR A N 1
ATOM 7788 C CA . TYR A 1 959 ? 2.792 3.576 21.406 1.00 87.00 959 TYR A CA 1
ATOM 7789 C C . TYR A 1 959 ? 3.625 2.998 20.255 1.00 87.00 959 TYR A C 1
ATOM 7791 O O . TYR A 1 959 ? 4.293 3.738 19.533 1.00 87.00 959 TYR A O 1
ATOM 7799 N N . SER A 1 960 ? 3.643 1.676 20.075 1.00 89.31 960 SER A N 1
ATOM 7800 C CA . SER A 1 960 ? 4.332 1.073 18.936 1.00 89.31 960 SER A CA 1
ATOM 7801 C C . SER A 1 960 ? 3.611 1.410 17.626 1.00 89.31 960 SER A C 1
ATOM 7803 O O . SER A 1 960 ? 2.394 1.268 17.513 1.00 89.31 960 SER A O 1
ATOM 7805 N N . ALA A 1 961 ? 4.381 1.802 16.604 1.00 83.62 961 ALA A N 1
ATOM 7806 C CA . ALA A 1 961 ? 3.858 2.173 15.283 1.00 83.62 961 ALA A CA 1
ATOM 7807 C C . ALA A 1 961 ? 2.887 1.123 14.699 1.00 83.62 961 ALA A C 1
ATOM 7809 O O . ALA A 1 961 ? 1.902 1.476 14.064 1.00 83.62 961 ALA A O 1
ATOM 7810 N N . LYS A 1 962 ? 3.122 -0.165 14.994 1.00 88.06 962 LYS A N 1
ATOM 7811 C CA . LYS A 1 962 ? 2.295 -1.312 14.584 1.00 88.06 962 LYS A CA 1
ATOM 7812 C C . LYS A 1 962 ? 0.844 -1.274 15.102 1.00 88.06 962 LYS A C 1
ATOM 7814 O O . LYS A 1 962 ? -0.023 -1.891 14.484 1.00 88.06 962 LYS A O 1
ATOM 7819 N N . LEU A 1 963 ? 0.572 -0.605 16.227 1.00 87.94 963 LEU A N 1
ATOM 7820 C CA . LEU A 1 963 ? -0.767 -0.535 16.837 1.00 87.94 963 LEU A CA 1
ATOM 7821 C C . LEU A 1 963 ? -1.528 0.750 16.478 1.00 87.94 963 LEU A C 1
ATOM 7823 O O . LEU A 1 963 ? -2.754 0.723 16.427 1.00 87.94 963 LEU A O 1
ATOM 7827 N N . VAL A 1 964 ? -0.814 1.844 16.195 1.00 90.25 964 VAL A N 1
ATOM 7828 C CA . VAL A 1 964 ? -1.401 3.132 15.766 1.00 90.25 964 VAL A CA 1
ATOM 7829 C C . VAL A 1 964 ? -1.565 3.253 14.246 1.00 90.25 964 VAL A C 1
ATOM 7831 O O . VAL A 1 964 ? -2.341 4.086 13.785 1.00 90.25 964 VAL A O 1
ATOM 7834 N N . GLU A 1 965 ? -0.861 2.413 13.481 1.00 92.81 965 GLU A N 1
ATOM 7835 C CA . GLU A 1 965 ? -0.996 2.260 12.028 1.00 92.81 965 GLU A CA 1
ATOM 7836 C C . GLU A 1 965 ? -2.462 2.103 11.600 1.00 92.81 965 GLU A C 1
ATOM 7838 O O . GLU A 1 965 ? -3.203 1.273 12.142 1.00 92.81 965 GLU A O 1
ATOM 7843 N N . ASN A 1 966 ? -2.866 2.909 10.613 1.00 94.00 966 ASN A N 1
ATOM 7844 C CA . ASN A 1 966 ? -4.216 2.877 10.059 1.00 94.00 966 ASN A CA 1
ATOM 7845 C C . ASN A 1 966 ? -4.381 1.755 9.015 1.00 94.00 966 ASN A C 1
ATOM 7847 O O . ASN A 1 966 ? -3.406 1.213 8.490 1.00 94.00 966 ASN A O 1
ATOM 7851 N N . MET A 1 967 ? -5.636 1.408 8.710 1.00 95.25 967 MET A N 1
ATOM 7852 C CA . MET A 1 967 ? -5.959 0.320 7.784 1.00 95.25 967 MET A CA 1
ATOM 7853 C C . MET A 1 967 ? -5.298 0.505 6.417 1.00 95.25 967 MET A C 1
ATOM 7855 O O . MET A 1 967 ? -4.641 -0.414 5.939 1.00 95.25 967 MET A O 1
ATOM 7859 N N . TYR A 1 968 ? -5.420 1.681 5.802 1.00 96.62 968 TYR A N 1
ATOM 7860 C CA . TYR A 1 968 ? -4.932 1.911 4.443 1.00 96.62 968 TYR A CA 1
ATOM 7861 C C . TYR A 1 968 ? -3.397 1.858 4.350 1.00 96.62 968 TYR A C 1
ATOM 7863 O O . TYR A 1 968 ? -2.870 1.328 3.375 1.00 96.62 968 TYR A O 1
ATOM 7871 N N . GLU A 1 969 ? -2.664 2.298 5.377 1.00 95.69 969 GLU A N 1
ATOM 7872 C CA . GLU A 1 969 ? -1.209 2.077 5.470 1.00 95.69 969 GLU A CA 1
ATOM 7873 C C . GLU A 1 969 ? -0.849 0.587 5.533 1.00 95.69 969 GLU A C 1
ATOM 7875 O O . GLU A 1 969 ? 0.050 0.142 4.808 1.00 95.69 969 GLU A O 1
ATOM 7880 N N . LYS A 1 970 ? -1.580 -0.201 6.335 1.00 95.56 970 LYS A N 1
ATOM 7881 C CA . LYS A 1 970 ? -1.366 -1.652 6.435 1.00 95.56 970 LYS A CA 1
ATOM 7882 C C . LYS A 1 970 ? -1.687 -2.350 5.108 1.00 95.56 970 LYS A C 1
ATOM 7884 O O . LYS A 1 970 ? -0.909 -3.202 4.678 1.00 95.56 970 LYS A O 1
ATOM 7889 N N . ILE A 1 971 ? -2.742 -1.919 4.408 1.00 96.56 971 ILE A N 1
ATOM 7890 C CA . ILE A 1 971 ? -3.053 -2.358 3.038 1.00 96.56 971 ILE A CA 1
ATOM 7891 C C . ILE A 1 971 ? -1.892 -2.038 2.086 1.00 96.56 971 ILE A C 1
ATOM 7893 O O . ILE A 1 971 ? -1.410 -2.951 1.425 1.00 96.56 971 ILE A O 1
ATOM 7897 N N . ILE A 1 972 ? -1.364 -0.807 2.064 1.00 95.62 972 ILE A N 1
ATOM 7898 C CA . ILE A 1 972 ? -0.228 -0.410 1.198 1.00 95.62 972 ILE A CA 1
ATOM 7899 C C . ILE A 1 972 ? 1.031 -1.256 1.466 1.00 95.62 972 ILE A C 1
ATOM 7901 O O . ILE A 1 972 ? 1.804 -1.542 0.546 1.00 95.62 972 ILE A O 1
ATOM 7905 N N . LYS A 1 973 ? 1.258 -1.690 2.713 1.00 95.00 973 LYS A N 1
ATOM 7906 C CA . LYS A 1 973 ? 2.342 -2.635 3.039 1.00 95.00 973 LYS A CA 1
ATOM 7907 C C . LYS A 1 973 ? 2.078 -4.043 2.501 1.00 95.00 973 LYS A C 1
ATOM 7909 O O . LYS A 1 973 ? 3.043 -4.745 2.194 1.00 95.00 973 LYS A O 1
ATOM 7914 N N . MET A 1 974 ? 0.821 -4.459 2.378 1.00 93.81 974 MET A N 1
ATOM 7915 C CA . MET A 1 974 ? 0.424 -5.760 1.829 1.00 93.81 974 MET A CA 1
ATOM 7916 C C . MET A 1 974 ? 0.414 -5.763 0.290 1.00 93.81 974 MET A C 1
ATOM 7918 O O . MET A 1 974 ? 0.920 -6.721 -0.294 1.00 93.81 974 MET A O 1
ATOM 7922 N N . THR A 1 975 ? -0.038 -4.675 -0.349 1.00 94.50 975 THR A N 1
ATOM 7923 C CA . THR A 1 975 ? -0.183 -4.531 -1.809 1.00 94.50 975 THR A CA 1
ATOM 7924 C C . THR A 1 975 ? 1.068 -4.961 -2.579 1.00 94.50 975 THR A C 1
ATOM 7926 O O . THR A 1 975 ? 2.174 -4.464 -2.338 1.00 94.50 975 THR A O 1
ATOM 7929 N N . ASN A 1 976 ? 0.897 -5.833 -3.577 1.00 93.62 976 ASN A N 1
ATOM 7930 C CA . ASN A 1 976 ? 1.938 -6.061 -4.573 1.00 93.62 976 ASN A CA 1
ATOM 7931 C C . ASN A 1 976 ? 1.921 -4.930 -5.613 1.00 93.62 976 ASN A C 1
ATOM 7933 O O . ASN A 1 976 ? 0.934 -4.732 -6.315 1.00 93.62 976 ASN A O 1
ATOM 7937 N N . PHE A 1 977 ? 3.024 -4.193 -5.737 1.00 91.94 977 PHE A N 1
ATOM 7938 C CA . PHE A 1 977 ? 3.142 -3.127 -6.735 1.00 91.94 977 PHE A CA 1
ATOM 7939 C C . PHE A 1 977 ? 3.705 -3.596 -8.085 1.00 91.94 977 PHE A C 1
ATOM 7941 O O . PHE A 1 977 ? 3.551 -2.874 -9.066 1.00 91.94 977 PHE A O 1
ATOM 7948 N N . ASP A 1 978 ? 4.252 -4.813 -8.165 1.00 92.38 978 ASP A N 1
ATOM 7949 C CA . ASP A 1 978 ? 4.723 -5.449 -9.403 1.00 92.38 978 ASP A CA 1
ATOM 7950 C C . ASP A 1 978 ? 3.947 -6.753 -9.678 1.00 92.38 978 ASP A C 1
ATOM 7952 O O . ASP A 1 978 ? 4.487 -7.862 -9.663 1.00 92.38 978 ASP A O 1
ATOM 7956 N N . GLU A 1 979 ? 2.632 -6.632 -9.881 1.00 88.69 979 GLU A N 1
ATOM 7957 C CA . GLU A 1 979 ? 1.733 -7.763 -10.186 1.00 88.69 979 GLU A CA 1
ATOM 7958 C C . GLU A 1 979 ? 2.139 -8.470 -11.488 1.00 88.69 979 GLU A C 1
ATOM 7960 O O . GLU A 1 979 ? 2.177 -9.700 -11.549 1.00 88.69 979 GLU A O 1
ATOM 7965 N N . ARG A 1 980 ? 2.563 -7.684 -12.487 1.00 88.75 980 ARG A N 1
ATOM 7966 C CA . ARG A 1 980 ? 3.076 -8.147 -13.786 1.00 88.75 980 ARG A CA 1
ATOM 7967 C C . ARG A 1 980 ? 4.520 -8.679 -13.741 1.00 88.75 980 ARG A C 1
ATOM 7969 O O . ARG A 1 980 ? 5.020 -9.109 -14.773 1.00 88.75 980 ARG A O 1
ATOM 7976 N N . LYS A 1 981 ? 5.192 -8.680 -12.578 1.00 92.75 981 LYS A N 1
ATOM 7977 C CA . LYS A 1 981 ? 6.569 -9.193 -12.366 1.00 92.75 981 LYS A CA 1
ATOM 7978 C C . LYS A 1 981 ? 7.640 -8.529 -13.255 1.00 92.75 981 LYS A C 1
ATOM 7980 O O . LYS A 1 981 ? 8.715 -9.104 -13.453 1.00 92.75 981 LYS A O 1
ATOM 7985 N N . LEU A 1 982 ? 7.386 -7.321 -13.756 1.00 89.94 982 LEU A N 1
ATOM 7986 C CA . LEU A 1 982 ? 8.237 -6.594 -14.701 1.00 89.94 982 LEU A CA 1
ATOM 7987 C C . LEU A 1 982 ? 9.631 -6.312 -14.126 1.00 89.94 982 LEU A C 1
ATOM 7989 O O . LEU A 1 982 ? 10.615 -6.356 -14.873 1.00 89.94 982 LEU A O 1
ATOM 7993 N N . ILE A 1 983 ? 9.748 -6.073 -12.810 1.00 91.25 983 ILE A N 1
ATOM 7994 C CA . ILE A 1 983 ? 11.053 -5.940 -12.140 1.00 91.25 983 ILE A CA 1
ATOM 7995 C C . ILE A 1 983 ? 11.801 -7.260 -12.232 1.00 91.25 983 ILE A C 1
ATOM 7997 O O . ILE A 1 983 ? 12.971 -7.262 -12.600 1.00 91.25 983 ILE A O 1
ATOM 8001 N N . ASN A 1 984 ? 11.145 -8.377 -11.919 1.00 90.25 984 ASN A N 1
ATOM 8002 C CA . ASN A 1 984 ? 11.790 -9.689 -11.898 1.00 90.25 984 ASN A CA 1
ATOM 8003 C C . ASN A 1 984 ? 12.287 -10.065 -13.306 1.00 90.25 984 ASN A C 1
ATOM 8005 O O . ASN A 1 984 ? 13.461 -10.393 -13.467 1.00 90.25 984 ASN A O 1
ATOM 8009 N N . GLU A 1 985 ? 11.442 -9.930 -14.333 1.00 92.94 985 GLU A N 1
ATOM 8010 C CA . GLU A 1 985 ? 11.805 -10.208 -15.732 1.00 92.94 985 GLU A CA 1
ATOM 8011 C C . GLU A 1 985 ? 12.938 -9.302 -16.233 1.00 92.94 985 GLU A C 1
ATOM 8013 O O . GLU A 1 985 ? 13.893 -9.766 -16.864 1.00 92.94 985 GLU A O 1
ATOM 8018 N N . THR A 1 986 ? 12.883 -8.006 -15.916 1.00 91.62 986 THR A N 1
ATOM 8019 C CA . THR A 1 986 ? 13.908 -7.046 -16.347 1.00 91.62 986 THR A CA 1
ATOM 8020 C C . THR A 1 986 ? 15.218 -7.233 -15.585 1.00 91.62 986 THR A C 1
ATOM 8022 O O . THR A 1 986 ? 16.288 -7.134 -16.185 1.00 91.62 986 THR A O 1
ATOM 8025 N N . MET A 1 987 ? 15.168 -7.572 -14.295 1.00 90.06 987 MET A N 1
ATOM 8026 C CA . MET A 1 987 ? 16.347 -7.926 -13.502 1.00 90.06 987 MET A CA 1
ATOM 8027 C C . MET A 1 987 ? 17.009 -9.194 -14.049 1.00 90.06 987 MET A C 1
ATOM 8029 O O . MET A 1 987 ? 18.215 -9.167 -14.291 1.00 90.06 987 MET A O 1
ATOM 8033 N N . LEU A 1 988 ? 16.250 -10.260 -14.331 1.00 90.31 988 LEU A N 1
ATOM 8034 C CA . LEU A 1 988 ? 16.775 -11.469 -14.983 1.00 90.31 988 LEU A CA 1
ATOM 8035 C C . LEU A 1 988 ? 17.434 -11.117 -16.329 1.00 90.31 988 LEU A C 1
ATOM 8037 O O . LEU A 1 988 ? 18.622 -11.370 -16.520 1.00 90.31 988 LEU A O 1
ATOM 8041 N N . LYS A 1 989 ? 16.739 -10.389 -17.211 1.00 92.81 989 LYS A N 1
ATOM 8042 C CA . LYS A 1 989 ? 17.267 -9.903 -18.506 1.00 92.81 989 LYS A CA 1
ATOM 8043 C C . LYS A 1 989 ? 18.546 -9.057 -18.373 1.00 92.81 989 LYS A C 1
ATOM 8045 O O . LYS A 1 989 ? 19.436 -9.137 -19.223 1.00 92.81 989 LYS A O 1
ATOM 8050 N N . VAL A 1 990 ? 18.665 -8.246 -17.320 1.00 91.62 990 VAL A N 1
ATOM 8051 C CA . VAL A 1 990 ? 19.847 -7.410 -17.039 1.00 91.62 990 VAL A CA 1
ATOM 8052 C C . VAL A 1 990 ? 21.010 -8.232 -16.479 1.00 91.62 990 VAL A C 1
ATOM 8054 O O . VAL A 1 990 ? 22.157 -7.999 -16.883 1.00 91.62 990 VAL A O 1
ATOM 8057 N N . PHE A 1 991 ? 20.743 -9.203 -15.605 1.00 89.75 991 PHE A N 1
ATOM 8058 C CA . PHE A 1 991 ? 21.763 -9.995 -14.915 1.00 89.75 991 PHE A CA 1
ATOM 8059 C C . PHE A 1 991 ? 22.094 -11.343 -15.570 1.00 89.75 991 PHE A C 1
ATOM 8061 O O . PHE A 1 991 ? 23.089 -11.931 -15.156 1.00 89.75 991 PHE A O 1
ATOM 8068 N N . ASN A 1 992 ? 21.379 -11.793 -16.613 1.00 90.12 992 ASN A N 1
ATOM 8069 C CA . ASN A 1 992 ? 21.480 -13.168 -17.134 1.00 90.12 992 ASN A CA 1
ATOM 8070 C C . ASN A 1 992 ? 22.919 -13.640 -17.379 1.00 90.12 992 ASN A C 1
ATOM 8072 O O . ASN A 1 992 ? 23.337 -14.627 -16.798 1.00 90.12 992 ASN A O 1
ATOM 8076 N N . LYS A 1 993 ? 23.747 -12.860 -18.094 1.00 88.69 993 LYS A N 1
ATOM 8077 C CA . LYS A 1 993 ? 25.175 -13.187 -18.324 1.00 88.69 993 LYS A CA 1
ATOM 8078 C C . LYS A 1 993 ? 26.013 -13.403 -17.052 1.00 88.69 993 LYS A C 1
ATOM 8080 O O . LYS A 1 993 ? 27.057 -14.045 -17.100 1.00 88.69 993 LYS A O 1
ATOM 8085 N N . LYS A 1 994 ? 25.601 -12.825 -15.920 1.00 88.38 994 LYS A N 1
ATOM 8086 C CA . LYS A 1 994 ? 26.233 -12.991 -14.599 1.00 88.38 994 LYS A CA 1
ATOM 8087 C C . LYS A 1 994 ? 25.564 -14.107 -13.776 1.00 88.38 994 LYS A C 1
ATOM 8089 O O . LYS A 1 994 ? 26.142 -14.528 -12.784 1.00 88.38 994 LYS A O 1
ATOM 8094 N N . MET A 1 995 ? 24.392 -14.596 -14.175 1.00 88.00 995 MET A N 1
ATOM 8095 C CA . MET A 1 995 ? 23.766 -15.806 -13.630 1.00 88.00 995 MET A CA 1
ATOM 8096 C C . MET A 1 995 ? 24.236 -17.056 -14.381 1.00 88.00 995 MET A C 1
ATOM 8098 O O . MET A 1 995 ? 24.747 -17.964 -13.740 1.00 88.00 995 MET A O 1
ATOM 8102 N N . GLU A 1 996 ? 24.211 -17.026 -15.718 1.00 90.31 996 GLU A N 1
ATOM 8103 C CA . GLU A 1 996 ? 24.814 -18.014 -16.630 1.00 90.31 996 GLU A CA 1
ATOM 8104 C C . GLU A 1 996 ? 26.270 -18.334 -16.245 1.00 90.31 996 GLU A C 1
ATOM 8106 O O . GLU A 1 996 ? 26.652 -19.493 -16.192 1.00 90.31 996 GLU A O 1
ATOM 8111 N N . LYS A 1 997 ? 27.087 -17.319 -15.914 1.00 90.50 997 LYS A N 1
ATOM 8112 C CA . LYS A 1 997 ? 28.496 -17.512 -15.510 1.00 90.50 997 LYS A CA 1
ATOM 8113 C C . LYS A 1 997 ? 28.682 -18.205 -14.140 1.00 90.50 997 LYS A C 1
ATOM 8115 O O . LYS A 1 997 ? 29.799 -18.598 -13.821 1.00 90.50 997 LYS A O 1
ATOM 8120 N N . ASN A 1 998 ? 27.639 -18.307 -13.319 1.00 87.19 998 ASN A N 1
ATOM 8121 C CA . ASN A 1 998 ? 27.699 -18.895 -11.975 1.00 87.19 998 ASN A CA 1
ATOM 8122 C C . ASN A 1 998 ? 26.631 -19.996 -11.780 1.00 87.19 998 ASN A C 1
ATOM 8124 O O . ASN A 1 998 ? 26.227 -20.247 -10.650 1.00 87.19 998 ASN A O 1
ATOM 8128 N N . ASP A 1 999 ? 26.125 -20.585 -12.871 1.00 88.25 999 ASP A N 1
ATOM 8129 C CA . ASP A 1 999 ? 25.125 -21.668 -12.886 1.00 88.25 999 ASP A CA 1
ATOM 8130 C C . ASP A 1 999 ? 23.846 -21.409 -12.048 1.00 88.25 999 ASP A C 1
ATOM 8132 O O . ASP A 1 999 ? 23.172 -22.325 -11.571 1.00 88.25 999 ASP A O 1
ATOM 8136 N N . PHE A 1 1000 ? 23.464 -20.137 -11.880 1.00 87.31 1000 PHE A N 1
ATOM 8137 C CA . PHE A 1 1000 ? 22.316 -19.746 -11.057 1.00 87.31 1000 PHE A CA 1
ATOM 8138 C C . PHE A 1 1000 ? 20.974 -19.895 -11.796 1.00 87.31 1000 PHE A C 1
ATOM 8140 O O . PHE A 1 1000 ? 20.708 -19.178 -12.761 1.00 87.31 1000 PHE A O 1
ATOM 8147 N N . SER A 1 1001 ? 20.076 -20.745 -11.280 1.00 85.62 1001 SER A N 1
ATOM 8148 C CA . SER A 1 1001 ? 18.710 -20.895 -11.810 1.00 85.62 1001 SER A CA 1
ATOM 8149 C C . SER A 1 1001 ? 17.851 -19.634 -11.636 1.00 85.62 1001 SER A C 1
ATOM 8151 O O . SER A 1 1001 ? 17.726 -19.101 -10.527 1.00 85.62 1001 SER A O 1
ATOM 8153 N N . GLU A 1 1002 ? 17.160 -19.226 -12.707 1.00 83.50 1002 GLU A N 1
ATOM 8154 C CA . GLU A 1 1002 ? 16.164 -18.139 -12.708 1.00 83.50 1002 GLU A CA 1
ATOM 8155 C C . GLU A 1 1002 ? 15.038 -18.357 -11.683 1.00 83.50 1002 GLU A C 1
ATOM 8157 O O . GLU A 1 1002 ? 14.529 -17.399 -11.104 1.00 83.50 1002 GLU A O 1
ATOM 8162 N N . SER A 1 1003 ? 14.671 -19.613 -11.401 1.00 80.44 1003 SER A N 1
ATOM 8163 C CA . SER A 1 1003 ? 13.598 -19.950 -10.453 1.00 80.44 1003 SER A CA 1
ATOM 8164 C C . SER A 1 1003 ? 13.896 -19.550 -9.003 1.00 80.44 1003 SER A C 1
ATOM 8166 O O . SER A 1 1003 ? 12.973 -19.463 -8.195 1.00 80.44 1003 SER A O 1
ATOM 8168 N N . ASN A 1 1004 ? 15.171 -19.326 -8.660 1.00 80.38 1004 ASN A N 1
ATOM 8169 C CA . ASN A 1 1004 ? 15.635 -19.229 -7.273 1.00 80.38 1004 ASN A CA 1
ATOM 8170 C C . ASN A 1 1004 ? 16.079 -17.805 -6.875 1.00 80.38 1004 ASN A C 1
ATOM 8172 O O . ASN A 1 1004 ? 16.561 -17.603 -5.758 1.00 80.38 1004 ASN A O 1
ATOM 8176 N N . THR A 1 1005 ? 15.921 -16.807 -7.753 1.00 85.12 1005 THR A N 1
ATOM 8177 C CA . THR A 1 1005 ? 16.254 -15.403 -7.453 1.00 85.12 1005 THR A CA 1
ATOM 8178 C C . THR A 1 1005 ? 15.192 -14.731 -6.590 1.00 85.12 1005 THR A C 1
ATOM 8180 O O . THR A 1 1005 ? 14.057 -14.529 -7.024 1.00 85.12 1005 THR A O 1
ATOM 8183 N N . ASN A 1 1006 ? 15.565 -14.300 -5.384 1.00 86.88 1006 ASN A N 1
ATOM 8184 C CA . ASN A 1 1006 ? 14.650 -13.595 -4.490 1.00 86.88 1006 ASN A CA 1
ATOM 8185 C C . ASN A 1 1006 ? 14.792 -12.065 -4.620 1.00 86.88 1006 ASN A C 1
ATOM 8187 O O . ASN A 1 1006 ? 15.791 -11.484 -4.187 1.00 86.88 1006 ASN A O 1
ATOM 8191 N N . PHE A 1 1007 ? 13.767 -11.402 -5.168 1.00 89.94 1007 PHE A N 1
ATOM 8192 C CA . PHE A 1 1007 ? 13.686 -9.939 -5.326 1.00 89.94 1007 PHE A CA 1
ATOM 8193 C C . PHE A 1 1007 ? 12.902 -9.215 -4.211 1.00 89.94 1007 PHE A C 1
ATOM 8195 O O . PHE A 1 1007 ? 12.611 -8.023 -4.328 1.00 89.94 1007 PHE A O 1
ATOM 8202 N N . SER A 1 1008 ? 12.553 -9.903 -3.116 1.00 89.81 1008 SER A N 1
ATOM 8203 C CA . SER A 1 1008 ? 11.700 -9.362 -2.040 1.00 89.81 1008 SER A CA 1
ATOM 8204 C C . SER A 1 1008 ? 12.212 -8.061 -1.416 1.00 89.81 1008 SER A C 1
ATOM 8206 O O . SER A 1 1008 ? 11.394 -7.220 -1.045 1.00 89.81 1008 SER A O 1
ATOM 8208 N N . SER A 1 1009 ? 13.529 -7.835 -1.344 1.00 90.94 1009 SER A N 1
ATOM 8209 C CA . SER A 1 1009 ? 14.078 -6.570 -0.835 1.00 90.94 1009 SER A CA 1
ATOM 8210 C C . SER A 1 1009 ? 13.842 -5.408 -1.805 1.00 90.94 1009 SER A C 1
ATOM 8212 O O . SER A 1 1009 ? 13.500 -4.323 -1.343 1.00 90.94 1009 SER A O 1
ATOM 8214 N N . THR A 1 1010 ? 13.911 -5.623 -3.126 1.00 92.56 1010 THR A N 1
ATOM 8215 C CA . THR A 1 1010 ? 13.505 -4.610 -4.123 1.00 92.56 1010 THR A CA 1
ATOM 8216 C C . THR A 1 1010 ? 12.016 -4.279 -3.984 1.00 92.56 1010 THR A C 1
ATOM 8218 O O . THR A 1 1010 ? 11.650 -3.110 -3.879 1.00 92.56 1010 THR A O 1
ATOM 8221 N N . HIS A 1 1011 ? 11.154 -5.296 -3.865 1.00 93.88 1011 HIS A N 1
ATOM 8222 C CA . HIS A 1 1011 ? 9.708 -5.114 -3.643 1.00 93.88 1011 HIS A CA 1
ATOM 8223 C C . HIS A 1 1011 ? 9.376 -4.478 -2.280 1.00 93.88 1011 HIS A C 1
ATOM 8225 O O . HIS A 1 1011 ? 8.361 -3.796 -2.132 1.00 93.88 1011 HIS A O 1
ATOM 8231 N N . SER A 1 1012 ? 10.226 -4.672 -1.269 1.00 93.19 1012 SER A N 1
ATOM 8232 C CA . SER A 1 1012 ? 10.134 -3.992 0.030 1.00 93.19 1012 SER A CA 1
ATOM 8233 C C . SER A 1 1012 ? 10.565 -2.528 -0.071 1.00 93.19 1012 SER A C 1
ATOM 8235 O O . SER A 1 1012 ? 9.897 -1.661 0.486 1.00 93.19 1012 SER A O 1
ATOM 8237 N N . ASN A 1 1013 ? 11.638 -2.231 -0.807 1.00 94.38 1013 ASN A N 1
ATOM 8238 C CA . ASN A 1 1013 ? 12.101 -0.866 -1.056 1.00 94.38 1013 ASN A CA 1
ATOM 8239 C C . ASN A 1 1013 ? 11.077 -0.063 -1.869 1.00 94.38 1013 ASN A C 1
ATOM 8241 O O . ASN A 1 1013 ? 10.808 1.085 -1.527 1.00 94.38 1013 ASN A O 1
ATOM 8245 N N . LEU A 1 1014 ? 10.455 -0.680 -2.881 1.00 95.62 1014 LEU A N 1
ATOM 8246 C CA . LEU A 1 1014 ? 9.379 -0.082 -3.676 1.00 95.62 1014 LEU A CA 1
ATOM 8247 C C . LEU A 1 1014 ? 8.174 0.281 -2.793 1.00 95.62 1014 LEU A C 1
ATOM 8249 O O . LEU A 1 1014 ? 7.756 1.439 -2.774 1.00 95.62 1014 LEU A O 1
ATOM 8253 N N . ARG A 1 1015 ? 7.685 -0.672 -1.983 1.00 95.38 1015 ARG A N 1
ATOM 8254 C CA . ARG A 1 1015 ? 6.619 -0.428 -0.992 1.00 95.38 1015 ARG A CA 1
ATOM 8255 C C . ARG A 1 1015 ? 6.983 0.672 0.004 1.00 95.38 1015 ARG A C 1
ATOM 8257 O O . ARG A 1 1015 ? 6.169 1.555 0.245 1.00 95.38 1015 ARG A O 1
ATOM 8264 N N . LYS A 1 1016 ? 8.202 0.663 0.558 1.00 95.12 1016 LYS A N 1
ATOM 8265 C CA . LYS A 1 1016 ? 8.687 1.708 1.482 1.00 95.12 1016 LYS A CA 1
ATOM 8266 C C . LYS A 1 1016 ? 8.734 3.082 0.817 1.00 95.12 1016 LYS A C 1
ATOM 8268 O O . LYS A 1 1016 ? 8.363 4.063 1.456 1.00 95.12 1016 LYS A O 1
ATOM 8273 N N . TYR A 1 1017 ? 9.159 3.170 -0.443 1.00 96.81 1017 TYR A N 1
ATOM 8274 C CA . TYR A 1 1017 ? 9.172 4.438 -1.168 1.00 96.81 1017 TYR A CA 1
ATOM 8275 C C . TYR A 1 1017 ? 7.751 4.975 -1.372 1.00 96.81 1017 TYR A C 1
ATOM 8277 O O . TYR A 1 1017 ? 7.461 6.086 -0.941 1.00 96.81 1017 TYR A O 1
ATOM 8285 N N . ILE A 1 1018 ? 6.849 4.161 -1.930 1.00 97.06 1018 ILE A N 1
ATOM 8286 C CA . ILE A 1 1018 ? 5.443 4.541 -2.150 1.00 97.06 1018 ILE A CA 1
ATOM 8287 C C . ILE A 1 1018 ? 4.785 4.951 -0.823 1.00 97.06 1018 ILE A C 1
ATOM 8289 O O . ILE A 1 1018 ? 4.242 6.050 -0.716 1.00 97.06 1018 ILE A O 1
ATOM 8293 N N . LEU A 1 1019 ? 4.925 4.132 0.226 1.00 95.94 1019 LEU A N 1
ATOM 8294 C CA . LEU A 1 1019 ? 4.387 4.434 1.553 1.00 95.94 1019 LEU A CA 1
ATOM 8295 C C . LEU A 1 1019 ? 4.971 5.730 2.135 1.00 95.94 1019 LEU A C 1
ATOM 8297 O O . LEU A 1 1019 ? 4.212 6.548 2.629 1.00 95.94 1019 LEU A O 1
ATOM 8301 N N . SER A 1 1020 ? 6.282 5.972 2.046 1.00 96.25 1020 SER A N 1
ATOM 8302 C CA . SER A 1 1020 ? 6.891 7.212 2.569 1.00 96.25 1020 SER A CA 1
ATOM 8303 C C . SER A 1 1020 ? 6.539 8.479 1.776 1.00 96.25 1020 SER A C 1
ATOM 8305 O O . SER A 1 1020 ? 6.760 9.580 2.278 1.00 96.25 1020 SER A O 1
ATOM 8307 N N . LYS A 1 1021 ? 5.971 8.353 0.569 1.00 97.25 1021 LYS A N 1
ATOM 8308 C CA . LYS A 1 1021 ? 5.399 9.482 -0.183 1.00 97.25 1021 LYS A CA 1
ATOM 8309 C C . LYS A 1 1021 ? 3.914 9.712 0.088 1.00 97.25 1021 LYS A C 1
ATOM 8311 O O . LYS A 1 1021 ? 3.483 10.855 0.022 1.00 97.25 1021 LYS A O 1
ATOM 8316 N N . VAL A 1 1022 ? 3.157 8.666 0.417 1.00 96.94 1022 VAL A N 1
ATOM 8317 C CA . VAL A 1 1022 ? 1.689 8.727 0.556 1.00 96.94 1022 VAL A CA 1
ATOM 8318 C C . VAL A 1 1022 ? 1.216 8.764 2.022 1.00 96.94 1022 VAL A C 1
ATOM 8320 O O . VAL A 1 1022 ? 0.202 9.387 2.323 1.00 96.94 1022 VAL A O 1
ATOM 8323 N N . SER A 1 1023 ? 1.958 8.155 2.953 1.00 96.19 1023 SER A N 1
ATOM 8324 C CA . SER A 1 1023 ? 1.630 8.090 4.390 1.00 96.19 1023 SER A CA 1
ATOM 8325 C C . SER A 1 1023 ? 1.334 9.454 5.042 1.00 96.19 1023 SER A C 1
ATOM 8327 O O . SER A 1 1023 ? 0.352 9.510 5.784 1.00 96.19 1023 SER A O 1
ATOM 8329 N N . PRO A 1 1024 ? 2.065 10.561 4.769 1.00 95.19 1024 PRO A N 1
ATOM 8330 C CA . PRO A 1 1024 ? 1.717 11.872 5.328 1.00 95.19 1024 PRO A CA 1
ATOM 8331 C C . PRO A 1 1024 ? 0.276 12.269 4.979 1.00 95.19 1024 PRO A C 1
ATOM 8333 O O . PRO A 1 1024 ? -0.555 12.420 5.868 1.00 95.19 1024 PRO A O 1
ATOM 8336 N N . TYR A 1 1025 ? -0.050 12.254 3.684 1.00 96.19 1025 TYR A N 1
ATOM 8337 C CA . TYR A 1 1025 ? -1.373 12.586 3.162 1.00 96.19 1025 TYR A CA 1
ATOM 8338 C C . TYR A 1 1025 ? -2.480 11.674 3.707 1.00 96.19 1025 TYR A C 1
ATOM 8340 O O . TYR A 1 1025 ? -3.548 12.161 4.059 1.00 96.19 1025 TYR A O 1
ATOM 8348 N N . ILE A 1 1026 ? -2.241 10.364 3.856 1.00 95.00 1026 ILE A N 1
ATOM 8349 C CA . ILE A 1 1026 ? -3.224 9.464 4.492 1.00 95.00 1026 ILE A CA 1
ATOM 8350 C C . ILE A 1 1026 ? -3.483 9.869 5.949 1.00 95.00 1026 ILE A C 1
ATOM 8352 O O . ILE A 1 1026 ? -4.634 9.852 6.387 1.00 95.00 1026 ILE A O 1
ATOM 8356 N N . ASN A 1 1027 ? -2.449 10.251 6.699 1.00 92.00 1027 ASN A N 1
ATOM 8357 C CA . ASN A 1 1027 ? -2.594 10.668 8.095 1.00 92.00 1027 ASN A CA 1
ATOM 8358 C C . ASN A 1 1027 ? -3.205 12.075 8.256 1.00 92.00 1027 ASN A C 1
ATOM 8360 O O . ASN A 1 1027 ? -3.770 12.350 9.317 1.00 92.00 1027 ASN A O 1
ATOM 8364 N N . ASP A 1 1028 ? -3.178 12.911 7.215 1.00 91.75 1028 ASP A N 1
ATOM 8365 C CA . ASP A 1 1028 ? -3.936 14.170 7.131 1.00 91.75 1028 ASP A CA 1
ATOM 8366 C C . ASP A 1 1028 ? -5.403 13.944 6.699 1.00 91.75 1028 ASP A C 1
ATOM 8368 O O . ASP A 1 1028 ? -6.318 14.585 7.220 1.00 91.75 1028 ASP A O 1
ATOM 8372 N N . ILE A 1 1029 ? -5.664 12.976 5.810 1.00 93.62 1029 ILE A N 1
ATOM 8373 C CA . ILE A 1 1029 ? -7.017 12.589 5.369 1.00 93.62 1029 ILE A CA 1
ATOM 8374 C C . ILE A 1 1029 ? -7.812 11.922 6.508 1.00 93.62 1029 ILE A C 1
ATOM 8376 O O . ILE A 1 1029 ? -8.966 12.296 6.762 1.00 93.62 1029 ILE A O 1
ATOM 8380 N N . ILE A 1 1030 ? -7.208 10.939 7.190 1.00 92.69 1030 ILE A N 1
ATOM 8381 C CA . ILE A 1 1030 ? -7.840 10.061 8.194 1.00 92.69 1030 ILE A CA 1
ATOM 8382 C C . ILE A 1 1030 ? -8.641 10.823 9.271 1.00 92.69 1030 ILE A C 1
ATOM 8384 O O . ILE A 1 1030 ? -9.799 10.468 9.485 1.00 92.69 1030 ILE A O 1
ATOM 8388 N N . PRO A 1 1031 ? -8.129 11.891 9.917 1.00 88.12 1031 PRO A N 1
ATOM 8389 C CA . PRO A 1 1031 ? -8.879 12.655 10.918 1.00 88.12 1031 PRO A CA 1
ATOM 8390 C C . PRO A 1 1031 ? -10.215 13.238 10.433 1.00 88.12 1031 PRO A C 1
ATOM 8392 O O . PRO A 1 1031 ? -11.068 13.531 11.263 1.00 88.12 1031 PRO A O 1
ATOM 8395 N N . SER A 1 1032 ? -10.395 13.405 9.117 1.00 87.31 1032 SER A N 1
ATOM 8396 C CA . SER A 1 1032 ? -11.616 13.949 8.502 1.00 87.31 1032 SER A CA 1
ATOM 8397 C C . SER A 1 1032 ? -12.519 12.902 7.837 1.00 87.31 1032 SER A C 1
ATOM 8399 O O . SER A 1 1032 ? -13.590 13.257 7.355 1.00 87.31 1032 SER A O 1
ATOM 8401 N N . SER A 1 1033 ? -12.075 11.642 7.728 1.00 91.38 1033 SER A N 1
ATOM 8402 C CA . SER A 1 1033 ? -12.736 10.641 6.867 1.00 91.38 1033 SER A CA 1
ATOM 8403 C C . SER A 1 1033 ? -12.431 9.171 7.203 1.00 91.38 1033 SER A C 1
ATOM 8405 O O . SER A 1 1033 ? -12.656 8.294 6.370 1.00 91.38 1033 SER A O 1
ATOM 8407 N N . ASP A 1 1034 ? -11.930 8.855 8.401 1.00 92.75 1034 ASP A N 1
ATOM 8408 C CA . ASP A 1 1034 ? -11.852 7.460 8.860 1.00 92.75 1034 ASP A CA 1
ATOM 8409 C C . ASP A 1 1034 ? -13.256 6.834 8.970 1.00 92.75 1034 ASP A C 1
ATOM 8411 O O . ASP A 1 1034 ? -14.258 7.532 9.153 1.00 92.75 1034 ASP A O 1
ATOM 8415 N N . VAL A 1 1035 ? -13.346 5.509 8.861 1.00 94.00 1035 VAL A N 1
ATOM 8416 C CA . VAL A 1 1035 ? -14.639 4.815 8.916 1.00 94.00 1035 VAL A CA 1
ATOM 8417 C C . VAL A 1 1035 ? -15.181 4.838 10.343 1.00 94.00 1035 VAL A C 1
ATOM 8419 O O . VAL A 1 1035 ? -14.626 4.224 11.255 1.00 94.00 1035 VAL A O 1
ATOM 8422 N N . VAL A 1 1036 ? -16.304 5.534 10.532 1.00 93.62 1036 VAL A N 1
ATOM 8423 C CA . VAL A 1 1036 ? -17.032 5.572 11.805 1.00 93.62 1036 VAL A CA 1
ATOM 8424 C C . VAL A 1 1036 ? -17.720 4.225 12.031 1.00 93.62 1036 VAL A C 1
ATOM 8426 O O . VAL A 1 1036 ? -18.799 3.965 11.497 1.00 93.62 1036 VAL A O 1
ATOM 8429 N N . ILE A 1 1037 ? -17.081 3.364 12.822 1.00 95.62 1037 ILE A N 1
ATOM 8430 C CA . ILE A 1 1037 ? -17.649 2.093 13.283 1.00 95.62 1037 ILE A CA 1
ATOM 8431 C C . ILE A 1 1037 ? -18.606 2.386 14.447 1.00 95.62 1037 ILE A C 1
ATOM 8433 O O . ILE A 1 1037 ? -18.199 3.003 15.430 1.00 95.62 1037 ILE A O 1
ATOM 8437 N N . VAL A 1 1038 ? -19.862 1.936 14.354 1.00 95.12 1038 VAL A N 1
ATOM 8438 C CA . VAL A 1 1038 ? -20.889 2.136 15.398 1.00 95.12 1038 VAL A CA 1
ATOM 8439 C C . VAL A 1 1038 ? -21.367 0.808 15.983 1.00 95.12 1038 VAL A C 1
ATOM 8441 O O . VAL A 1 1038 ? -21.198 -0.250 15.376 1.00 95.12 1038 VAL A O 1
ATOM 8444 N N . ASN A 1 1039 ? -21.992 0.877 17.162 1.00 95.44 1039 ASN A N 1
ATOM 8445 C CA . ASN A 1 1039 ? -22.591 -0.272 17.837 1.00 95.44 1039 ASN A CA 1
ATOM 8446 C C . ASN A 1 1039 ? -23.595 -1.003 16.927 1.00 95.44 1039 ASN A C 1
ATOM 8448 O O . ASN A 1 1039 ? -24.571 -0.402 16.481 1.00 95.44 1039 ASN A O 1
ATOM 8452 N N . GLY A 1 1040 ? -23.368 -2.295 16.699 1.00 94.06 1040 GLY A N 1
ATOM 8453 C CA . GLY A 1 1040 ? -24.196 -3.178 15.877 1.00 94.06 1040 GLY A CA 1
ATOM 8454 C C . GLY A 1 1040 ? -23.608 -3.541 14.508 1.00 94.06 1040 GLY A C 1
ATOM 8455 O O . GLY A 1 1040 ? -24.070 -4.521 13.933 1.00 94.06 1040 GLY A O 1
ATOM 8456 N N . MET A 1 1041 ? -22.594 -2.827 13.995 1.00 97.19 1041 MET A N 1
ATOM 8457 C CA . MET A 1 1041 ? -21.970 -3.179 12.705 1.00 97.19 1041 MET A CA 1
ATOM 8458 C C . MET A 1 1041 ? -21.260 -4.538 12.762 1.00 97.19 1041 MET A C 1
ATOM 8460 O O . MET A 1 1041 ? -20.502 -4.792 13.698 1.00 97.19 1041 MET A O 1
ATOM 8464 N N . SER A 1 1042 ? -21.423 -5.369 11.736 1.00 96.81 1042 SER A N 1
ATOM 8465 C CA . SER A 1 1042 ? -20.599 -6.561 11.509 1.00 96.81 1042 SER A CA 1
ATOM 8466 C C . SER A 1 1042 ? -19.232 -6.225 10.893 1.00 96.81 1042 SER A C 1
ATOM 8468 O O . SER A 1 1042 ? -19.019 -5.148 10.333 1.00 96.81 1042 SER A O 1
ATOM 8470 N N . THR A 1 1043 ? -18.304 -7.181 10.930 1.00 94.69 1043 THR A N 1
ATOM 8471 C CA . THR A 1 1043 ? -17.047 -7.162 10.161 1.00 94.69 1043 THR A CA 1
ATOM 8472 C C . THR A 1 1043 ? -17.266 -6.911 8.665 1.00 94.69 1043 THR A C 1
ATOM 8474 O O . THR A 1 1043 ? -16.445 -6.219 8.057 1.00 94.69 1043 THR A O 1
ATOM 8477 N N . SER A 1 1044 ? -18.367 -7.404 8.078 1.00 95.25 1044 SER A N 1
ATOM 8478 C CA . SER A 1 1044 ? -18.709 -7.146 6.672 1.00 95.25 1044 SER A CA 1
ATOM 8479 C C . SER A 1 1044 ? -19.167 -5.706 6.457 1.00 95.25 1044 SER A C 1
ATOM 8481 O O . SER A 1 1044 ? -18.587 -5.025 5.620 1.00 95.25 1044 SER A O 1
ATOM 8483 N N . ASP A 1 1045 ? -20.097 -5.188 7.271 1.00 97.31 1045 ASP A N 1
ATOM 8484 C CA . ASP A 1 1045 ? -20.549 -3.784 7.178 1.00 97.31 1045 ASP A CA 1
ATOM 8485 C C . ASP A 1 1045 ? -19.367 -2.807 7.251 1.00 97.31 1045 ASP A C 1
ATOM 8487 O O . ASP A 1 1045 ? -19.322 -1.788 6.558 1.00 97.31 1045 ASP A O 1
ATOM 8491 N N . ILE A 1 1046 ? -18.388 -3.126 8.100 1.00 96.56 1046 ILE A N 1
ATOM 8492 C CA . ILE A 1 1046 ? -17.167 -2.341 8.266 1.00 96.56 1046 ILE A CA 1
ATOM 8493 C C . ILE A 1 1046 ? -16.264 -2.474 7.030 1.00 96.56 1046 ILE A C 1
ATOM 8495 O O . ILE A 1 1046 ? -15.797 -1.455 6.521 1.00 96.56 1046 ILE A O 1
ATOM 8499 N N . LYS A 1 1047 ? -16.047 -3.693 6.510 1.00 97.38 1047 LYS A N 1
ATOM 8500 C CA . LYS A 1 1047 ? -15.299 -3.937 5.261 1.00 97.38 1047 LYS A CA 1
ATOM 8501 C C . LYS A 1 1047 ? -15.907 -3.157 4.093 1.00 97.38 1047 LYS A C 1
ATOM 8503 O O . LYS A 1 1047 ? -15.179 -2.473 3.372 1.00 97.38 1047 LYS A O 1
ATOM 8508 N N . ASP A 1 1048 ? -17.222 -3.220 3.936 1.00 96.12 1048 ASP A N 1
ATOM 8509 C CA . ASP A 1 1048 ? -17.938 -2.574 2.841 1.00 96.12 1048 ASP A CA 1
ATOM 8510 C C . ASP A 1 1048 ? -17.930 -1.048 2.991 1.00 96.12 1048 ASP A C 1
ATOM 8512 O O . ASP A 1 1048 ? -17.679 -0.351 2.008 1.00 96.12 1048 ASP A O 1
ATOM 8516 N N . LYS A 1 1049 ? -18.024 -0.508 4.216 1.00 97.19 1049 LYS A N 1
ATOM 8517 C CA . LYS A 1 1049 ? -17.787 0.926 4.472 1.00 97.19 1049 LYS A CA 1
ATOM 8518 C C . LYS A 1 1049 ? -16.344 1.366 4.217 1.00 97.19 1049 LYS A C 1
ATOM 8520 O O . LYS A 1 1049 ? -16.141 2.480 3.742 1.00 97.19 1049 LYS A O 1
ATOM 8525 N N . CYS A 1 1050 ? -15.343 0.519 4.464 1.00 96.12 1050 CYS A N 1
ATOM 8526 C CA . CYS A 1 1050 ? -13.953 0.783 4.066 1.00 96.12 1050 CYS A CA 1
ATOM 8527 C C . CYS A 1 1050 ? -13.760 0.764 2.540 1.00 96.12 1050 CYS A C 1
ATOM 8529 O O . CYS A 1 1050 ? -12.890 1.470 2.034 1.00 96.12 1050 CYS A O 1
ATOM 8531 N N . ILE A 1 1051 ? -14.566 -0.002 1.799 1.00 97.00 1051 ILE A N 1
ATOM 8532 C CA . ILE A 1 1051 ? -14.578 -0.019 0.326 1.00 97.00 1051 ILE A CA 1
ATOM 8533 C C . ILE A 1 1051 ? -15.349 1.184 -0.240 1.00 97.00 1051 ILE A C 1
ATOM 8535 O O . ILE A 1 1051 ? -14.934 1.759 -1.245 1.00 97.00 1051 ILE A O 1
ATOM 8539 N N . SER A 1 1052 ? -16.458 1.584 0.388 1.00 95.62 1052 SER A N 1
ATOM 8540 C CA . SER A 1 1052 ? -17.364 2.632 -0.101 1.00 95.62 1052 SER A CA 1
ATOM 8541 C C . SER A 1 1052 ? -16.986 4.054 0.334 1.00 95.62 1052 SER A C 1
ATOM 8543 O O . SER A 1 1052 ? -17.753 4.988 0.087 1.00 95.62 1052 SER A O 1
ATOM 8545 N N . ASN A 1 1053 ? -15.844 4.244 1.000 1.00 97.06 1053 ASN A N 1
ATOM 8546 C CA . ASN A 1 1053 ? -15.415 5.527 1.561 1.00 97.06 1053 ASN A CA 1
ATOM 8547 C C . ASN A 1 1053 ? -14.895 6.495 0.481 1.00 97.06 1053 ASN A C 1
ATOM 8549 O O . ASN A 1 1053 ? -13.697 6.769 0.387 1.00 97.06 1053 ASN A O 1
ATOM 8553 N N . ARG A 1 1054 ? -15.808 7.013 -0.351 1.00 95.00 1054 ARG A N 1
ATOM 8554 C CA . ARG A 1 1054 ? -15.489 7.949 -1.444 1.00 95.00 1054 ARG A CA 1
ATOM 8555 C C . ARG A 1 1054 ? -14.697 9.159 -0.943 1.00 95.00 1054 ARG A C 1
ATOM 8557 O O . ARG A 1 1054 ? -13.621 9.416 -1.455 1.00 95.00 1054 ARG A O 1
ATOM 8564 N N . VAL A 1 1055 ? -15.126 9.793 0.153 1.00 95.62 1055 VAL A N 1
ATOM 8565 C CA . VAL A 1 1055 ? -14.447 10.968 0.743 1.00 95.62 1055 VAL A CA 1
ATOM 8566 C C . VAL A 1 1055 ? -12.966 10.704 1.060 1.00 95.62 1055 VAL A C 1
ATOM 8568 O O . VAL A 1 1055 ? -12.134 11.589 0.858 1.00 95.62 1055 VAL A O 1
ATOM 8571 N N . PHE A 1 1056 ? -12.614 9.499 1.522 1.00 97.00 1056 PHE A N 1
ATOM 8572 C CA . PHE A 1 1056 ? -11.217 9.095 1.686 1.00 97.00 1056 PHE A CA 1
ATOM 8573 C C . PHE A 1 1056 ? -10.507 8.920 0.331 1.00 97.00 1056 PHE A C 1
ATOM 8575 O O . PHE A 1 1056 ? -9.426 9.476 0.122 1.00 97.00 1056 PHE A O 1
ATOM 8582 N N . PHE A 1 1057 ? -11.101 8.159 -0.594 1.00 97.50 1057 PHE A N 1
ATOM 8583 C CA . PHE A 1 1057 ? -10.467 7.805 -1.869 1.00 97.50 1057 PHE A CA 1
ATOM 8584 C C . PHE A 1 1057 ? -10.346 8.971 -2.856 1.00 97.50 1057 PHE A C 1
ATOM 8586 O O . PHE A 1 1057 ? -9.335 9.044 -3.550 1.00 97.50 1057 PHE A O 1
ATOM 8593 N N . ASP A 1 1058 ? -11.295 9.903 -2.879 1.00 95.62 1058 ASP A N 1
ATOM 8594 C CA . ASP A 1 1058 ? -11.286 11.087 -3.745 1.00 95.62 1058 ASP A CA 1
ATOM 8595 C C . ASP A 1 1058 ? -10.163 12.052 -3.317 1.00 95.62 1058 ASP A C 1
ATOM 8597 O O . ASP A 1 1058 ? -9.363 12.506 -4.141 1.00 95.62 1058 ASP A O 1
ATOM 8601 N N . LYS A 1 1059 ? -10.019 12.286 -2.000 1.00 97.12 1059 LYS A N 1
ATOM 8602 C CA . LYS A 1 1059 ? -8.885 13.038 -1.432 1.00 97.12 1059 LYS A CA 1
ATOM 8603 C C . LYS A 1 1059 ? -7.554 12.334 -1.699 1.00 97.12 1059 LYS A C 1
ATOM 8605 O O . LYS A 1 1059 ? -6.585 12.982 -2.096 1.00 97.12 1059 LYS A O 1
ATOM 8610 N N . LEU A 1 1060 ? -7.497 11.011 -1.510 1.00 97.00 1060 LEU A N 1
ATOM 8611 C CA . LEU A 1 1060 ? -6.290 10.230 -1.781 1.00 97.00 1060 LEU A CA 1
ATOM 8612 C C . LEU A 1 1060 ? -5.908 10.281 -3.266 1.00 97.00 1060 LEU A C 1
ATOM 8614 O O . LEU A 1 1060 ? -4.731 10.437 -3.572 1.00 97.00 1060 LEU A O 1
ATOM 8618 N N . TYR A 1 1061 ? -6.877 10.202 -4.181 1.00 97.38 1061 TYR A N 1
ATOM 8619 C CA . TYR A 1 1061 ? -6.647 10.303 -5.622 1.00 97.38 1061 TYR A CA 1
ATOM 8620 C C . TYR A 1 1061 ? -6.027 11.652 -6.004 1.00 97.38 1061 TYR A C 1
ATOM 8622 O O . TYR A 1 1061 ? -5.012 11.661 -6.703 1.00 97.38 1061 TYR A O 1
ATOM 8630 N N . LYS A 1 1062 ? -6.555 12.773 -5.481 1.00 96.44 1062 LYS A N 1
ATOM 8631 C CA . LYS A 1 1062 ? -5.973 14.113 -5.687 1.00 96.44 1062 LYS A CA 1
ATOM 8632 C C . LYS A 1 1062 ? -4.493 14.139 -5.283 1.00 96.44 1062 LYS A C 1
ATOM 8634 O O . LYS A 1 1062 ? -3.635 14.387 -6.128 1.00 96.44 1062 LYS A O 1
ATOM 8639 N N . TYR A 1 1063 ? -4.171 13.779 -4.037 1.00 97.50 1063 TYR A N 1
ATOM 8640 C CA . TYR A 1 1063 ? -2.774 13.774 -3.587 1.00 97.50 1063 TYR A CA 1
ATOM 8641 C C . TYR A 1 1063 ? -1.907 12.756 -4.345 1.00 97.50 1063 TYR A C 1
ATOM 8643 O O . TYR A 1 1063 ? -0.735 13.023 -4.598 1.00 97.50 1063 TYR A O 1
ATOM 8651 N N . CYS A 1 1064 ? -2.447 11.610 -4.765 1.00 97.62 1064 CYS A N 1
ATOM 8652 C CA . CYS A 1 1064 ? -1.732 10.657 -5.617 1.00 97.62 1064 CYS A CA 1
ATOM 8653 C C . CYS A 1 1064 ? -1.361 11.256 -6.983 1.00 97.62 1064 CYS A C 1
ATOM 8655 O O . CYS A 1 1064 ? -0.270 10.965 -7.483 1.00 97.62 1064 CYS A O 1
ATOM 8657 N N . MET A 1 1065 ? -2.195 12.120 -7.564 1.00 96.88 1065 MET A N 1
ATOM 8658 C CA . MET A 1 1065 ? -1.848 12.869 -8.776 1.00 96.88 1065 MET A CA 1
ATOM 8659 C C . MET A 1 1065 ? -0.754 13.910 -8.496 1.00 96.88 1065 MET A C 1
ATOM 8661 O O . MET A 1 1065 ? 0.271 13.884 -9.181 1.00 96.88 1065 MET A O 1
ATOM 8665 N N . ASP A 1 1066 ? -0.883 14.711 -7.433 1.00 95.50 1066 ASP A N 1
ATOM 8666 C CA . ASP A 1 1066 ? 0.125 15.712 -7.030 1.00 95.50 1066 ASP A CA 1
ATOM 8667 C C . ASP A 1 1066 ? 1.504 15.075 -6.763 1.00 95.50 1066 ASP A C 1
ATOM 8669 O O . ASP A 1 1066 ? 2.549 15.577 -7.190 1.00 95.50 1066 ASP A O 1
ATOM 8673 N N . ILE A 1 1067 ? 1.526 13.943 -6.050 1.00 96.75 1067 ILE A N 1
ATOM 8674 C CA . ILE A 1 1067 ? 2.734 13.147 -5.786 1.00 96.75 1067 ILE A CA 1
ATOM 8675 C C . ILE A 1 1067 ? 3.305 12.607 -7.100 1.00 96.75 1067 ILE A C 1
ATOM 8677 O O . ILE A 1 1067 ? 4.522 12.625 -7.289 1.00 96.75 1067 ILE A O 1
ATOM 8681 N N . SER A 1 1068 ? 2.452 12.133 -8.011 1.00 97.06 1068 SER A N 1
ATOM 8682 C CA . SER A 1 1068 ? 2.890 11.583 -9.296 1.00 97.06 1068 SER A CA 1
ATOM 8683 C C . SER A 1 1068 ? 3.520 12.645 -10.190 1.00 97.06 1068 SER A C 1
ATOM 8685 O O . SER A 1 1068 ? 4.549 12.372 -10.796 1.00 97.06 1068 SER A O 1
ATOM 8687 N N . GLU A 1 1069 ? 2.971 13.858 -10.247 1.00 95.19 1069 GLU A N 1
ATOM 8688 C CA . GLU A 1 1069 ? 3.570 14.970 -10.995 1.00 95.19 1069 GLU A CA 1
ATOM 8689 C C . GLU A 1 1069 ? 4.938 15.364 -10.407 1.00 95.19 1069 GLU A C 1
ATOM 8691 O O . GLU A 1 1069 ? 5.930 15.492 -11.131 1.00 95.19 1069 GLU A O 1
ATOM 8696 N N . LYS A 1 1070 ? 5.028 15.458 -9.073 1.00 96.44 1070 LYS A N 1
ATOM 8697 C CA . LYS A 1 1070 ? 6.285 15.727 -8.350 1.00 96.44 1070 LYS A CA 1
ATOM 8698 C C . LYS A 1 1070 ? 7.333 14.632 -8.571 1.00 96.44 1070 LYS A C 1
ATOM 8700 O O . LYS A 1 1070 ? 8.517 14.945 -8.647 1.00 96.44 1070 LYS A O 1
ATOM 8705 N N . ILE A 1 1071 ? 6.924 13.367 -8.697 1.00 95.38 1071 ILE A N 1
ATOM 8706 C CA . ILE A 1 1071 ? 7.807 12.229 -9.010 1.00 95.38 1071 ILE A CA 1
ATOM 8707 C C . ILE A 1 1071 ? 8.200 12.204 -10.490 1.00 95.38 1071 ILE A C 1
ATOM 8709 O O . ILE A 1 1071 ? 9.325 11.814 -10.807 1.00 95.38 1071 ILE A O 1
ATOM 8713 N N . ASP A 1 1072 ? 7.329 12.629 -11.406 1.00 95.06 1072 ASP A N 1
ATOM 8714 C CA . ASP A 1 1072 ? 7.648 12.613 -12.836 1.00 95.06 1072 ASP A CA 1
ATOM 8715 C C . ASP A 1 1072 ? 8.697 13.675 -13.206 1.00 95.06 1072 ASP A C 1
ATOM 8717 O O . ASP A 1 1072 ? 9.565 13.440 -14.047 1.00 95.06 1072 ASP A O 1
ATOM 8721 N N . LYS A 1 1073 ? 8.731 14.789 -12.469 1.00 95.38 1073 LYS A N 1
ATOM 8722 C CA . LYS A 1 1073 ? 9.808 15.791 -12.544 1.00 95.38 1073 LYS A CA 1
ATOM 8723 C C . LYS A 1 1073 ? 11.168 15.281 -12.027 1.00 95.38 1073 LYS A C 1
ATOM 8725 O O . LYS A 1 1073 ? 12.177 15.955 -12.217 1.00 95.38 1073 LYS A O 1
ATOM 8730 N N . ILE A 1 1074 ? 11.238 14.095 -11.407 1.00 93.12 1074 ILE A N 1
ATOM 8731 C CA . ILE A 1 1074 ? 12.497 13.479 -10.954 1.00 93.12 1074 ILE A CA 1
ATOM 8732 C C . ILE A 1 1074 ? 13.116 12.632 -12.091 1.00 93.12 1074 ILE A C 1
ATOM 8734 O O . ILE A 1 1074 ? 12.455 11.724 -12.615 1.00 93.12 1074 ILE A O 1
ATOM 8738 N N . PRO A 1 1075 ? 14.395 12.863 -12.458 1.00 94.56 1075 PRO A N 1
ATOM 8739 C CA . PRO A 1 1075 ? 15.145 12.005 -13.376 1.00 94.56 1075 PRO A CA 1
ATOM 8740 C C . PRO A 1 1075 ? 15.186 10.528 -12.955 1.00 94.56 1075 PRO A C 1
ATOM 8742 O O . PRO A 1 1075 ? 15.297 10.188 -11.775 1.00 94.56 1075 PRO A O 1
ATOM 8745 N N . HIS A 1 1076 ? 15.120 9.624 -13.933 1.00 95.62 1076 HIS A N 1
ATOM 8746 C CA . HIS A 1 1076 ? 14.987 8.185 -13.690 1.00 95.62 1076 HIS A CA 1
ATOM 8747 C C . HIS A 1 1076 ? 16.118 7.580 -12.837 1.00 95.62 1076 HIS A C 1
ATOM 8749 O O . HIS A 1 1076 ? 15.873 6.704 -12.010 1.00 95.62 1076 HIS A O 1
ATOM 8755 N N . GLU A 1 1077 ? 17.347 8.083 -12.953 1.00 94.06 1077 GLU A N 1
ATOM 8756 C CA . GLU A 1 1077 ? 18.549 7.612 -12.253 1.00 94.06 1077 GLU A CA 1
ATOM 8757 C C . GLU A 1 1077 ? 18.437 7.654 -10.723 1.00 94.06 1077 GLU A C 1
ATOM 8759 O O . GLU A 1 1077 ? 19.135 6.902 -10.038 1.00 94.06 1077 GLU A O 1
ATOM 8764 N N . TYR A 1 1078 ? 17.554 8.493 -10.170 1.00 91.94 1078 TYR A N 1
ATOM 8765 C CA . TYR A 1 1078 ? 17.301 8.547 -8.729 1.00 91.94 1078 TYR A CA 1
ATOM 8766 C C . TYR A 1 1078 ? 16.783 7.207 -8.203 1.00 91.94 1078 TYR A C 1
ATOM 8768 O O . TYR A 1 1078 ? 17.156 6.795 -7.110 1.00 91.94 1078 TYR A O 1
ATOM 8776 N N . PHE A 1 1079 ? 15.948 6.505 -8.970 1.00 94.50 1079 PHE A N 1
ATOM 8777 C CA . PHE A 1 1079 ? 15.213 5.330 -8.495 1.00 94.50 1079 PHE A CA 1
ATOM 8778 C C . PHE A 1 1079 ? 16.073 4.054 -8.421 1.00 94.50 1079 PHE A C 1
ATOM 8780 O O . PHE A 1 1079 ? 15.611 3.021 -7.939 1.00 94.50 1079 PHE A O 1
ATOM 8787 N N . LEU A 1 1080 ? 17.358 4.127 -8.798 1.00 92.25 1080 LEU A N 1
ATOM 8788 C CA . LEU A 1 1080 ? 18.310 3.011 -8.714 1.00 92.25 1080 LEU A CA 1
ATOM 8789 C C . LEU A 1 1080 ? 18.508 2.445 -7.298 1.00 92.25 1080 LEU A C 1
ATOM 8791 O O . LEU A 1 1080 ? 18.801 1.257 -7.183 1.00 92.25 1080 LEU A O 1
ATOM 8795 N N . TYR A 1 1081 ? 18.343 3.232 -6.225 1.00 93.50 1081 TYR A N 1
ATOM 8796 C CA . TYR A 1 1081 ? 18.505 2.715 -4.851 1.00 93.50 1081 TYR A CA 1
ATOM 8797 C C . TYR A 1 1081 ? 17.379 1.761 -4.420 1.00 93.50 1081 TYR A C 1
ATOM 8799 O O . TYR A 1 1081 ? 17.502 1.093 -3.393 1.00 93.50 1081 TYR A O 1
ATOM 8807 N N . ILE A 1 1082 ? 16.274 1.696 -5.171 1.00 93.81 1082 ILE A N 1
ATOM 8808 C CA . ILE A 1 1082 ? 15.181 0.755 -4.901 1.00 93.81 1082 ILE A CA 1
ATOM 8809 C C . ILE A 1 1082 ? 15.636 -0.672 -5.226 1.00 93.81 1082 ILE A C 1
ATOM 8811 O O . ILE A 1 1082 ? 15.299 -1.605 -4.493 1.00 93.81 1082 ILE A O 1
ATOM 8815 N N . ILE A 1 1083 ? 16.478 -0.835 -6.252 1.00 91.19 1083 ILE A N 1
ATOM 8816 C CA . ILE A 1 1083 ? 17.097 -2.110 -6.615 1.00 91.19 1083 ILE A CA 1
ATOM 8817 C C . ILE A 1 1083 ? 18.022 -2.586 -5.487 1.00 91.19 1083 ILE A C 1
ATOM 8819 O O . ILE A 1 1083 ? 18.988 -1.919 -5.119 1.00 91.19 1083 ILE A O 1
ATOM 8823 N N . GLN A 1 1084 ? 17.749 -3.775 -4.946 1.00 87.50 1084 GLN A N 1
ATOM 8824 C CA . GLN A 1 1084 ? 18.553 -4.367 -3.874 1.00 87.50 1084 GLN A CA 1
ATOM 8825 C C . GLN A 1 1084 ? 20.029 -4.565 -4.279 1.00 87.50 1084 GLN A C 1
ATOM 8827 O O . GLN A 1 1084 ? 20.321 -5.060 -5.368 1.00 87.50 1084 GLN A O 1
ATOM 8832 N N . GLY A 1 1085 ? 20.971 -4.237 -3.383 1.00 86.31 1085 GLY A N 1
ATOM 8833 C CA . GLY A 1 1085 ? 22.424 -4.363 -3.622 1.00 86.31 1085 GLY A CA 1
ATOM 8834 C C . GLY A 1 1085 ? 22.944 -5.807 -3.751 1.00 86.31 1085 GLY A C 1
ATOM 8835 O O . GLY A 1 1085 ? 24.025 -6.045 -4.295 1.00 86.31 1085 GLY A O 1
ATOM 8836 N N . HIS A 1 1086 ? 22.159 -6.776 -3.275 1.00 86.38 1086 HIS A N 1
ATOM 8837 C CA . HIS A 1 1086 ? 22.425 -8.211 -3.347 1.00 86.38 1086 HIS A CA 1
ATOM 8838 C C . HIS A 1 1086 ? 21.117 -8.942 -3.670 1.00 86.38 1086 HIS A C 1
ATOM 8840 O O . HIS A 1 1086 ? 20.121 -8.744 -2.973 1.00 86.38 1086 HIS A O 1
ATOM 8846 N N . ILE A 1 1087 ? 21.115 -9.803 -4.687 1.00 85.75 1087 ILE A N 1
ATOM 8847 C CA . ILE A 1 1087 ? 20.063 -10.808 -4.888 1.00 85.75 1087 ILE A CA 1
ATOM 8848 C C . ILE A 1 1087 ? 20.498 -12.055 -4.126 1.00 85.75 1087 ILE A C 1
ATOM 8850 O O . ILE A 1 1087 ? 21.577 -12.578 -4.393 1.00 85.75 1087 ILE A O 1
ATOM 8854 N N . ARG A 1 1088 ? 19.679 -12.542 -3.189 1.00 82.50 1088 ARG A N 1
ATOM 8855 C CA . ARG A 1 1088 ? 19.892 -13.880 -2.621 1.00 82.50 1088 ARG A CA 1
ATOM 8856 C C . ARG A 1 1088 ? 19.432 -14.931 -3.620 1.00 82.50 1088 ARG A C 1
ATOM 8858 O O . ARG A 1 1088 ? 18.360 -14.789 -4.214 1.00 82.50 1088 ARG A O 1
ATOM 8865 N N . ILE A 1 1089 ? 20.258 -15.954 -3.778 1.00 80.75 1089 ILE A N 1
ATOM 8866 C CA . ILE A 1 1089 ? 20.022 -17.113 -4.631 1.00 80.75 1089 ILE A CA 1
ATOM 8867 C C . ILE A 1 1089 ? 20.277 -18.320 -3.730 1.00 80.75 1089 ILE A C 1
ATOM 8869 O O . ILE A 1 1089 ? 21.313 -18.398 -3.073 1.00 80.75 1089 ILE A O 1
ATOM 8873 N N . ASN A 1 1090 ? 19.295 -19.214 -3.619 1.00 77.06 1090 ASN A N 1
ATOM 8874 C CA . ASN A 1 1090 ? 19.315 -20.311 -2.644 1.00 77.06 1090 ASN A CA 1
ATOM 8875 C C . ASN A 1 1090 ? 19.483 -19.824 -1.178 1.00 77.06 1090 ASN A C 1
ATOM 8877 O O . ASN A 1 1090 ? 19.271 -18.655 -0.846 1.00 77.06 1090 ASN A O 1
ATOM 8881 N N . SER A 1 1091 ? 19.808 -20.744 -0.265 1.00 71.81 1091 SER A N 1
ATOM 8882 C CA . SER A 1 1091 ? 19.880 -20.511 1.187 1.00 71.81 1091 SER A CA 1
ATOM 8883 C C . SER A 1 1091 ? 21.239 -20.014 1.703 1.00 71.81 1091 SER A C 1
ATOM 8885 O O . SER A 1 1091 ? 21.431 -19.956 2.916 1.00 71.81 1091 SER A O 1
ATOM 8887 N N . GLY A 1 1092 ? 22.181 -19.664 0.821 1.00 77.50 1092 GLY A N 1
ATOM 8888 C CA . GLY A 1 1092 ? 23.534 -19.243 1.219 1.00 77.50 1092 GLY A CA 1
ATOM 8889 C C . GLY A 1 1092 ? 24.257 -18.312 0.244 1.00 77.50 1092 GLY A C 1
ATOM 8890 O O . GLY A 1 1092 ? 25.135 -17.564 0.667 1.00 77.50 1092 GLY A O 1
ATOM 8891 N N . GLU A 1 1093 ? 23.882 -18.294 -1.035 1.00 83.06 1093 GLU A N 1
ATOM 8892 C CA . GLU A 1 1093 ? 24.600 -17.536 -2.060 1.00 83.06 1093 GLU A CA 1
ATOM 8893 C C . GLU A 1 1093 ? 23.967 -16.151 -2.262 1.00 83.06 1093 GLU A C 1
ATOM 8895 O O . GLU A 1 1093 ? 22.764 -15.931 -2.063 1.00 83.06 1093 GLU A O 1
ATOM 8900 N N . SER A 1 1094 ? 24.778 -15.168 -2.663 1.00 86.25 1094 SER A N 1
ATOM 8901 C CA . SER A 1 1094 ? 24.243 -13.869 -3.072 1.00 86.25 1094 SER A CA 1
ATOM 8902 C C . SER A 1 1094 ? 24.970 -13.304 -4.280 1.00 86.25 1094 SER A C 1
ATOM 8904 O O . SER A 1 1094 ? 26.178 -13.058 -4.258 1.00 86.25 1094 SER A O 1
ATOM 8906 N N . LEU A 1 1095 ? 24.202 -13.044 -5.332 1.00 85.25 1095 LEU A N 1
ATOM 8907 C CA . LEU A 1 1095 ? 24.657 -12.294 -6.482 1.00 85.25 1095 LEU A CA 1
ATOM 8908 C C . LEU A 1 1095 ? 24.707 -10.815 -6.092 1.00 85.25 1095 LEU A C 1
ATOM 8910 O O . LEU A 1 1095 ? 23.677 -10.150 -5.963 1.00 85.25 1095 LEU A O 1
ATOM 8914 N N . THR A 1 1096 ? 25.919 -10.285 -5.923 1.00 81.75 1096 THR A N 1
ATOM 8915 C CA . THR A 1 1096 ? 26.144 -8.838 -5.825 1.00 81.75 1096 THR A CA 1
ATOM 8916 C C . THR A 1 1096 ? 25.568 -8.165 -7.069 1.00 81.75 1096 THR A C 1
ATOM 8918 O O . THR A 1 1096 ? 26.075 -8.359 -8.178 1.00 81.75 1096 THR A O 1
ATOM 8921 N N . THR A 1 1097 ? 24.510 -7.365 -6.917 1.00 77.06 1097 THR A N 1
ATOM 8922 C CA . THR A 1 1097 ? 24.002 -6.567 -8.044 1.00 77.06 1097 THR A CA 1
ATOM 8923 C C . THR A 1 1097 ? 24.951 -5.420 -8.340 1.00 77.06 1097 THR A C 1
ATOM 8925 O O . THR A 1 1097 ? 25.051 -5.033 -9.500 1.00 77.06 1097 THR A O 1
ATOM 8928 N N . ASN A 1 1098 ? 25.641 -4.926 -7.290 1.00 79.56 1098 ASN A N 1
ATOM 8929 C CA . ASN A 1 1098 ? 26.567 -3.790 -7.262 1.00 79.56 1098 ASN A CA 1
ATOM 8930 C C . ASN A 1 1098 ? 26.311 -2.851 -8.438 1.00 79.56 1098 ASN A C 1
ATOM 8932 O O . ASN A 1 1098 ? 27.026 -2.898 -9.441 1.00 79.56 1098 ASN A O 1
ATOM 8936 N N . VAL A 1 1099 ? 25.260 -2.035 -8.316 1.00 79.81 1099 VAL A N 1
ATOM 8937 C CA . VAL A 1 1099 ? 24.698 -1.255 -9.426 1.00 79.81 1099 VAL A CA 1
ATOM 8938 C C . VAL A 1 1099 ? 25.772 -0.455 -10.171 1.00 79.81 1099 VAL A C 1
ATOM 8940 O O . VAL A 1 1099 ? 25.689 -0.330 -11.388 1.00 79.81 1099 VAL A O 1
ATOM 8943 N N . LYS A 1 1100 ? 26.844 -0.007 -9.496 1.00 81.69 1100 LYS A N 1
ATOM 8944 C CA . LYS A 1 1100 ? 27.996 0.664 -10.125 1.00 81.69 1100 LYS A CA 1
ATOM 8945 C C . LYS A 1 1100 ? 28.640 -0.159 -11.256 1.00 81.69 1100 LYS A C 1
ATOM 8947 O O . LYS A 1 1100 ? 28.974 0.428 -12.282 1.00 81.69 1100 LYS A O 1
ATOM 8952 N N . SER A 1 1101 ? 28.736 -1.483 -11.108 1.00 83.44 1101 SER A N 1
ATOM 8953 C CA . SER A 1 1101 ? 29.382 -2.427 -12.043 1.00 83.44 1101 SER A CA 1
ATOM 8954 C C . SER A 1 1101 ? 28.586 -2.768 -13.314 1.00 83.44 1101 SER A C 1
ATOM 8956 O O . SER A 1 1101 ? 29.111 -3.435 -14.203 1.00 83.44 1101 SER A O 1
ATOM 8958 N N . ILE A 1 1102 ? 27.328 -2.331 -13.426 1.00 89.00 1102 ILE A N 1
ATOM 8959 C CA . ILE A 1 1102 ? 26.478 -2.588 -14.602 1.00 89.00 1102 ILE A CA 1
ATOM 8960 C C . ILE A 1 1102 ? 26.703 -1.489 -15.670 1.00 89.00 1102 ILE A C 1
ATOM 8962 O O . ILE A 1 1102 ? 27.021 -0.350 -15.317 1.00 89.00 1102 ILE A O 1
ATOM 8966 N N . SER A 1 1103 ? 26.528 -1.779 -16.969 1.00 91.62 1103 SER A N 1
ATOM 8967 C CA . SER A 1 1103 ? 26.609 -0.754 -18.033 1.00 91.62 1103 SER A CA 1
ATOM 8968 C C . SER A 1 1103 ? 25.555 0.353 -17.860 1.00 91.62 1103 SER A C 1
ATOM 8970 O O . SER A 1 1103 ? 24.549 0.163 -17.170 1.00 91.62 1103 SER A O 1
ATOM 8972 N N . ARG A 1 1104 ? 25.792 1.528 -18.464 1.00 91.19 1104 ARG A N 1
ATOM 8973 C CA . ARG A 1 1104 ? 24.922 2.713 -18.330 1.00 91.19 1104 ARG A CA 1
ATOM 8974 C C . ARG A 1 1104 ? 23.499 2.423 -18.806 1.00 91.19 1104 ARG A C 1
ATOM 8976 O O . ARG A 1 1104 ? 22.560 2.557 -18.038 1.00 91.19 1104 ARG A O 1
ATOM 8983 N N . ASP A 1 1105 ? 23.356 1.909 -20.013 1.00 91.50 1105 ASP A N 1
ATOM 8984 C CA . ASP A 1 1105 ? 22.097 1.474 -20.638 1.00 91.50 1105 ASP A CA 1
ATOM 8985 C C . ASP A 1 1105 ? 21.304 0.502 -19.749 1.00 91.50 1105 ASP A C 1
ATOM 8987 O O . ASP A 1 1105 ? 20.103 0.672 -19.554 1.00 91.50 1105 ASP A O 1
ATOM 8991 N N . LYS A 1 1106 ? 21.969 -0.476 -19.121 1.00 92.69 1106 LYS A N 1
ATOM 8992 C CA . LYS A 1 1106 ? 21.320 -1.399 -18.173 1.00 92.69 1106 LYS A CA 1
ATOM 8993 C C . LYS A 1 1106 ? 20.875 -0.722 -16.871 1.00 92.69 1106 LYS A C 1
ATOM 8995 O O . LYS A 1 1106 ? 19.837 -1.103 -16.331 1.00 92.69 1106 LYS A O 1
ATOM 9000 N N . LYS A 1 1107 ? 21.623 0.271 -16.368 1.00 92.44 1107 LYS A N 1
ATOM 9001 C CA . LYS A 1 1107 ? 21.184 1.118 -15.241 1.00 92.44 1107 LYS A CA 1
ATOM 9002 C C . LYS A 1 1107 ? 19.934 1.904 -15.639 1.00 92.44 1107 LYS A C 1
ATOM 9004 O O . LYS A 1 1107 ? 18.943 1.826 -14.922 1.00 92.44 1107 LYS A O 1
ATOM 9009 N N . ASN A 1 1108 ? 19.962 2.568 -16.794 1.00 91.75 1108 ASN A N 1
ATOM 9010 C CA . ASN A 1 1108 ? 18.849 3.359 -17.324 1.00 91.75 1108 ASN A CA 1
ATOM 9011 C C . ASN A 1 1108 ? 17.581 2.504 -17.518 1.00 91.75 1108 ASN A C 1
ATOM 9013 O O . ASN A 1 1108 ? 16.494 2.915 -17.130 1.00 91.75 1108 ASN A O 1
ATOM 9017 N N . VAL A 1 1109 ? 17.707 1.274 -18.030 1.00 93.69 1109 VAL A N 1
ATOM 9018 C CA . VAL A 1 1109 ? 16.578 0.329 -18.146 1.00 93.69 1109 VAL A CA 1
ATOM 9019 C C . VAL A 1 1109 ? 15.962 0.000 -16.778 1.00 93.69 1109 VAL A C 1
ATOM 9021 O O . VAL A 1 1109 ? 14.744 0.087 -16.623 1.00 93.69 1109 VAL A O 1
ATOM 9024 N N . LEU A 1 1110 ? 16.776 -0.333 -15.766 1.00 93.62 1110 LEU A N 1
ATOM 9025 C CA . LEU A 1 1110 ? 16.271 -0.611 -14.412 1.00 93.62 1110 LEU A CA 1
ATOM 9026 C C . LEU A 1 1110 ? 15.667 0.628 -13.739 1.00 93.62 1110 LEU A C 1
ATOM 9028 O O . LEU A 1 1110 ? 14.696 0.511 -12.989 1.00 93.62 1110 LEU A O 1
ATOM 9032 N N . SER A 1 1111 ? 16.237 1.807 -13.978 1.00 94.56 1111 SER A N 1
ATOM 9033 C CA . SER A 1 1111 ? 15.846 3.047 -13.313 1.00 94.56 1111 SER A CA 1
ATOM 9034 C C . SER A 1 1111 ? 14.591 3.671 -13.936 1.00 94.56 1111 SER A C 1
ATOM 9036 O O . SER A 1 1111 ? 13.693 4.068 -13.193 1.00 94.56 1111 SER A O 1
ATOM 9038 N N . THR A 1 1112 ? 14.449 3.636 -15.269 1.00 93.94 1112 THR A N 1
ATOM 9039 C CA . THR A 1 1112 ? 13.197 3.963 -15.980 1.00 93.94 1112 THR A CA 1
ATOM 9040 C C . THR A 1 1112 ? 12.071 3.047 -15.529 1.00 93.94 1112 THR A C 1
ATOM 9042 O O . THR A 1 1112 ? 11.008 3.541 -15.167 1.00 93.94 1112 THR A O 1
ATOM 9045 N N . LEU A 1 1113 ? 12.298 1.728 -15.479 1.00 94.19 1113 LEU A N 1
ATOM 9046 C CA . LEU A 1 1113 ? 11.272 0.788 -15.022 1.00 94.19 1113 LEU A CA 1
ATOM 9047 C C . LEU A 1 1113 ? 10.874 1.036 -13.560 1.00 94.19 1113 LEU A C 1
ATOM 9049 O O . LEU A 1 1113 ? 9.689 1.014 -13.233 1.00 94.19 1113 LEU A O 1
ATOM 9053 N N . SER A 1 1114 ? 11.848 1.316 -12.689 1.00 94.81 1114 SER A N 1
ATOM 9054 C CA . SER A 1 1114 ? 11.575 1.645 -11.285 1.00 94.81 1114 SER A CA 1
ATOM 9055 C C . SER A 1 1114 ? 10.730 2.918 -11.167 1.00 94.81 1114 SER A C 1
ATOM 9057 O O . SER A 1 1114 ? 9.741 2.914 -10.440 1.00 94.81 1114 SER A O 1
ATOM 9059 N N . LYS A 1 1115 ? 11.053 3.979 -11.925 1.00 97.38 1115 LYS A N 1
ATOM 9060 C CA . LYS A 1 1115 ? 10.243 5.208 -11.993 1.00 97.38 1115 LYS A CA 1
ATOM 9061 C C . LYS A 1 1115 ? 8.829 4.931 -12.524 1.00 97.38 1115 LYS A C 1
ATOM 9063 O O . LYS A 1 1115 ? 7.856 5.383 -11.926 1.00 97.38 1115 LYS A O 1
ATOM 9068 N N . PHE A 1 1116 ? 8.715 4.170 -13.613 1.00 95.69 1116 PHE A N 1
ATOM 9069 C CA . PHE A 1 1116 ? 7.441 3.815 -14.240 1.00 95.69 1116 PHE A CA 1
ATOM 9070 C C . PHE A 1 1116 ? 6.509 3.085 -13.264 1.00 95.69 1116 PHE A C 1
ATOM 9072 O O . PHE A 1 1116 ? 5.382 3.525 -13.062 1.00 95.69 1116 PHE A O 1
ATOM 9079 N N . LEU A 1 1117 ? 6.990 2.034 -12.593 1.00 94.69 1117 LEU A N 1
ATOM 9080 C CA . LEU A 1 1117 ? 6.182 1.241 -11.657 1.00 94.69 1117 LEU A CA 1
ATOM 9081 C C . LEU A 1 1117 ? 5.743 2.027 -10.416 1.00 94.69 1117 LEU A C 1
ATOM 9083 O O . LEU A 1 1117 ? 4.681 1.746 -9.860 1.00 94.69 1117 LEU A O 1
ATOM 9087 N N . ILE A 1 1118 ? 6.530 3.018 -9.989 1.00 97.12 1118 ILE A N 1
ATOM 9088 C CA . ILE A 1 1118 ? 6.148 3.962 -8.929 1.00 97.12 1118 ILE A CA 1
ATOM 9089 C C . ILE A 1 1118 ? 5.005 4.858 -9.406 1.00 97.12 1118 ILE A C 1
ATOM 9091 O O . ILE A 1 1118 ? 4.004 4.970 -8.705 1.00 97.12 1118 ILE A O 1
ATOM 9095 N N . LEU A 1 1119 ? 5.128 5.463 -10.591 1.00 97.06 1119 LEU A N 1
ATOM 9096 C CA . LEU A 1 1119 ? 4.086 6.320 -11.164 1.00 97.06 1119 LEU A CA 1
ATOM 9097 C C . LEU A 1 1119 ? 2.793 5.535 -11.428 1.00 97.06 1119 LEU A C 1
ATOM 9099 O O . LEU A 1 1119 ? 1.725 5.970 -11.005 1.00 97.06 1119 LEU A O 1
ATOM 9103 N N . GLU A 1 1120 ? 2.879 4.354 -12.048 1.00 96.56 1120 GLU A N 1
ATOM 9104 C CA . GLU A 1 1120 ? 1.737 3.453 -12.266 1.00 96.56 1120 GLU A CA 1
ATOM 9105 C C . GLU A 1 1120 ? 1.085 3.054 -10.933 1.00 96.56 1120 GLU A C 1
ATOM 9107 O O . GLU A 1 1120 ? -0.141 3.058 -10.817 1.00 96.56 1120 GLU A O 1
ATOM 9112 N N . SER A 1 1121 ? 1.878 2.755 -9.902 1.00 96.31 1121 SER A N 1
ATOM 9113 C CA . SER A 1 1121 ? 1.350 2.319 -8.605 1.00 96.31 1121 SER A CA 1
ATOM 9114 C C . SER A 1 1121 ? 0.800 3.439 -7.731 1.00 96.31 1121 SER A C 1
ATOM 9116 O O . SER A 1 1121 ? -0.102 3.160 -6.947 1.00 96.31 1121 SER A O 1
ATOM 9118 N N . ILE A 1 1122 ? 1.295 4.674 -7.856 1.00 97.31 1122 ILE A N 1
ATOM 9119 C CA . ILE A 1 1122 ? 0.759 5.833 -7.129 1.00 97.31 1122 ILE A CA 1
ATOM 9120 C C . ILE A 1 1122 ? -0.500 6.360 -7.827 1.00 97.31 1122 ILE A C 1
ATOM 9122 O O . ILE A 1 1122 ? -1.514 6.525 -7.155 1.00 97.31 1122 ILE A O 1
ATOM 9126 N N . ARG A 1 1123 ? -0.500 6.529 -9.160 1.00 97.00 1123 ARG A N 1
ATOM 9127 C CA . ARG A 1 1123 ? -1.698 6.958 -9.919 1.00 97.00 1123 ARG A CA 1
ATOM 9128 C C . ARG A 1 1123 ? -2.881 5.998 -9.724 1.00 97.00 1123 ARG A C 1
ATOM 9130 O O . ARG A 1 1123 ? -4.011 6.444 -9.579 1.00 97.00 1123 ARG A O 1
ATOM 9137 N N . ASN A 1 1124 ? -2.623 4.689 -9.646 1.00 96.69 1124 ASN A N 1
ATOM 9138 C CA . ASN A 1 1124 ? -3.655 3.670 -9.406 1.00 96.69 1124 ASN A CA 1
ATOM 9139 C C . ASN A 1 1124 ? -3.858 3.305 -7.920 1.00 96.69 1124 ASN A C 1
ATOM 9141 O O . ASN A 1 1124 ? -4.554 2.329 -7.628 1.00 96.69 1124 ASN A O 1
ATOM 9145 N N . LEU A 1 1125 ? -3.254 4.027 -6.969 1.00 97.50 1125 LEU A N 1
ATOM 9146 C CA . LEU A 1 1125 ? -3.205 3.586 -5.571 1.00 97.50 1125 LEU A CA 1
ATOM 9147 C C . LEU A 1 1125 ? -4.578 3.438 -4.888 1.00 97.50 1125 LEU A C 1
ATOM 9149 O O . LEU A 1 1125 ? -4.760 2.418 -4.221 1.00 97.50 1125 LEU A O 1
ATOM 9153 N N . PRO A 1 1126 ? -5.565 4.345 -5.071 1.00 98.00 1126 PRO A N 1
ATOM 9154 C CA . PRO A 1 1126 ? -6.916 4.150 -4.534 1.00 98.00 1126 PRO A CA 1
ATOM 9155 C C . PRO A 1 1126 ? -7.546 2.834 -5.014 1.00 98.00 1126 PRO A C 1
ATOM 9157 O O . PRO A 1 1126 ? -8.030 2.042 -4.208 1.00 98.00 1126 PRO A O 1
ATOM 9160 N N . ASN A 1 1127 ? -7.438 2.542 -6.314 1.00 96.56 1127 ASN A N 1
ATOM 9161 C CA . ASN A 1 1127 ? -7.974 1.320 -6.919 1.00 96.56 1127 ASN A CA 1
ATOM 9162 C C . ASN A 1 1127 ? -7.243 0.062 -6.427 1.00 96.56 1127 ASN A C 1
ATOM 9164 O O . ASN A 1 1127 ? -7.892 -0.945 -6.134 1.00 96.56 1127 ASN A O 1
ATOM 9168 N N . LYS A 1 1128 ? -5.911 0.119 -6.267 1.00 96.81 1128 LYS A N 1
ATOM 9169 C CA . LYS A 1 1128 ? -5.133 -0.978 -5.669 1.00 96.81 1128 LYS A CA 1
ATOM 9170 C C . LYS A 1 1128 ? -5.545 -1.225 -4.213 1.00 96.81 1128 LYS A C 1
ATOM 9172 O O . LYS A 1 1128 ? -5.777 -2.372 -3.853 1.00 96.81 1128 LYS A O 1
ATOM 9177 N N . ILE A 1 1129 ? -5.733 -0.179 -3.404 1.00 97.12 1129 ILE A N 1
ATOM 9178 C CA . ILE A 1 1129 ? -6.218 -0.304 -2.017 1.00 97.12 1129 ILE A CA 1
ATOM 9179 C C . ILE A 1 1129 ? -7.621 -0.929 -1.977 1.00 97.12 1129 ILE A C 1
ATOM 9181 O O . ILE A 1 1129 ? -7.829 -1.886 -1.237 1.00 97.12 1129 ILE A O 1
ATOM 9185 N N . ILE A 1 1130 ? -8.562 -0.461 -2.803 1.00 97.44 1130 ILE A N 1
ATOM 9186 C CA . ILE A 1 1130 ? -9.918 -1.035 -2.900 1.00 97.44 1130 ILE A CA 1
ATOM 9187 C C . ILE A 1 1130 ? -9.871 -2.517 -3.312 1.00 97.44 1130 ILE A C 1
ATOM 9189 O O . ILE A 1 1130 ? -10.607 -3.334 -2.755 1.00 97.44 1130 ILE A O 1
ATOM 9193 N N . SER A 1 1131 ? -9.010 -2.878 -4.268 1.00 96.62 1131 SER A N 1
ATOM 9194 C CA . SER A 1 1131 ? -8.815 -4.264 -4.719 1.00 96.62 1131 SER A CA 1
ATOM 9195 C C . SER A 1 1131 ? -8.263 -5.151 -3.599 1.00 96.62 1131 SER A C 1
ATOM 9197 O O . SER A 1 1131 ? -8.821 -6.212 -3.324 1.00 96.62 1131 SER A O 1
ATOM 9199 N N . GLU A 1 1132 ? -7.237 -4.696 -2.878 1.00 97.38 1132 GLU A N 1
ATOM 9200 C CA . GLU A 1 1132 ? -6.687 -5.427 -1.732 1.00 97.38 1132 GLU A CA 1
ATOM 9201 C C . GLU A 1 1132 ? -7.706 -5.577 -0.592 1.00 97.38 1132 GLU A C 1
ATOM 9203 O O . GLU A 1 1132 ? -7.871 -6.683 -0.085 1.00 97.38 1132 GLU A O 1
ATOM 9208 N N . ILE A 1 1133 ? -8.463 -4.530 -0.232 1.00 96.56 1133 ILE A N 1
ATOM 9209 C CA . ILE A 1 1133 ? -9.504 -4.627 0.811 1.00 96.56 1133 ILE A CA 1
ATOM 9210 C C . ILE A 1 1133 ? -10.580 -5.650 0.417 1.00 96.56 1133 ILE A C 1
ATOM 9212 O O . ILE A 1 1133 ? -11.009 -6.441 1.257 1.00 96.56 1133 ILE A O 1
ATOM 9216 N N . LYS A 1 1134 ? -10.985 -5.700 -0.860 1.00 96.81 1134 LYS A N 1
ATOM 9217 C CA . LYS A 1 1134 ? -11.933 -6.712 -1.365 1.00 96.81 1134 LYS A CA 1
ATOM 9218 C C . LYS A 1 1134 ? -11.404 -8.141 -1.207 1.00 96.81 1134 LYS A C 1
ATOM 9220 O O . LYS A 1 1134 ? -12.191 -9.014 -0.832 1.00 96.81 1134 LYS A O 1
ATOM 9225 N N . LYS A 1 1135 ? -10.102 -8.367 -1.438 1.00 96.31 1135 LYS A N 1
ATOM 9226 C CA . LYS A 1 1135 ? -9.439 -9.682 -1.318 1.00 96.31 1135 LYS A CA 1
ATOM 9227 C C . LYS A 1 1135 ? -9.419 -10.225 0.116 1.00 96.31 1135 LYS A C 1
ATOM 9229 O O . LYS A 1 1135 ? -9.473 -11.443 0.272 1.00 96.31 1135 LYS A O 1
ATOM 9234 N N . LEU A 1 1136 ? -9.367 -9.363 1.136 1.00 94.62 1136 LEU A N 1
ATOM 9235 C CA . LEU A 1 1136 ? -9.302 -9.776 2.546 1.00 94.62 1136 LEU A CA 1
ATOM 9236 C C . LEU A 1 1136 ? -10.551 -10.533 3.017 1.00 94.62 1136 LEU A C 1
ATOM 9238 O O . LEU A 1 1136 ? -11.681 -10.153 2.704 1.00 94.62 1136 LEU A O 1
ATOM 9242 N N . ASP A 1 1137 ? -10.342 -11.549 3.844 1.00 95.31 1137 ASP A N 1
ATOM 9243 C CA . ASP A 1 1137 ? -11.369 -12.186 4.666 1.00 95.31 1137 ASP A CA 1
ATOM 9244 C C . ASP A 1 1137 ? -11.736 -11.330 5.904 1.00 95.31 1137 ASP A C 1
ATOM 9246 O O . ASP A 1 1137 ? -11.076 -10.336 6.227 1.00 95.31 1137 ASP A O 1
ATOM 9250 N N . LEU A 1 1138 ? -12.800 -11.716 6.616 1.00 94.00 1138 LEU A N 1
ATOM 9251 C CA . LEU A 1 1138 ? -13.334 -10.963 7.760 1.00 94.00 1138 LEU A CA 1
ATOM 9252 C C . LEU A 1 1138 ? -12.420 -11.000 9.003 1.00 94.00 1138 LEU A C 1
ATOM 9254 O O . LEU A 1 1138 ? -12.396 -10.033 9.774 1.00 94.00 1138 LEU A O 1
ATOM 9258 N N . ALA A 1 1139 ? -11.609 -12.046 9.184 1.00 92.88 1139 ALA A N 1
ATOM 9259 C CA . ALA A 1 1139 ? -10.644 -12.130 10.280 1.00 92.88 1139 ALA A CA 1
ATOM 9260 C C . ALA A 1 1139 ? -9.404 -11.260 10.002 1.00 92.88 1139 ALA A C 1
ATOM 9262 O O . ALA A 1 1139 ? -8.941 -10.551 10.899 1.00 92.88 1139 ALA A O 1
ATOM 9263 N N . SER A 1 1140 ? -8.928 -11.209 8.755 1.00 94.31 1140 SER A N 1
ATOM 9264 C CA . SER A 1 1140 ? -7.905 -10.255 8.314 1.00 94.31 1140 SER A CA 1
ATOM 9265 C C . SER A 1 1140 ? -8.376 -8.810 8.473 1.00 94.31 1140 SER A C 1
ATOM 9267 O O . SER A 1 1140 ? -7.645 -8.000 9.043 1.00 94.31 1140 SER A O 1
ATOM 9269 N N . ILE A 1 1141 ? -9.606 -8.476 8.057 1.00 95.38 1141 ILE A N 1
ATOM 9270 C CA . ILE A 1 1141 ? -10.219 -7.156 8.320 1.00 95.38 1141 ILE A CA 1
ATOM 9271 C C . ILE A 1 1141 ? -10.220 -6.856 9.827 1.00 95.38 1141 ILE A C 1
ATOM 9273 O O . ILE A 1 1141 ? -9.808 -5.770 10.242 1.00 95.38 1141 ILE A O 1
ATOM 9277 N N . SER A 1 1142 ? -10.582 -7.836 10.658 1.00 93.44 1142 SER A N 1
ATOM 9278 C CA . SER A 1 1142 ? -10.570 -7.707 12.119 1.00 93.44 1142 SER A CA 1
ATOM 9279 C C . SER A 1 1142 ? -9.168 -7.435 12.687 1.00 93.44 1142 SER A C 1
ATOM 9281 O O . SER A 1 1142 ? -9.011 -6.553 13.528 1.00 93.44 1142 SER A O 1
ATOM 9283 N N . GLU A 1 1143 ? -8.122 -8.114 12.210 1.00 93.44 1143 GLU A N 1
ATOM 9284 C CA . GLU A 1 1143 ? -6.721 -7.909 12.637 1.00 93.44 1143 GLU A CA 1
ATOM 9285 C C . GLU A 1 1143 ? -6.100 -6.606 12.071 1.00 93.44 1143 GLU A C 1
ATOM 9287 O O . GLU A 1 1143 ? -5.120 -6.055 12.597 1.00 93.44 1143 GLU A O 1
ATOM 9292 N N . ILE A 1 1144 ? -6.670 -6.085 10.981 1.00 94.94 1144 ILE A N 1
ATOM 9293 C CA . ILE A 1 1144 ? -6.280 -4.833 10.317 1.00 94.94 1144 ILE A CA 1
ATOM 9294 C C . ILE A 1 1144 ? -6.966 -3.604 10.926 1.00 94.94 1144 ILE A C 1
ATOM 9296 O O . ILE A 1 1144 ? -6.342 -2.545 10.936 1.00 94.94 1144 ILE A O 1
ATOM 9300 N N . LEU A 1 1145 ? -8.178 -3.724 11.479 1.00 95.00 1145 LEU A N 1
ATOM 9301 C CA . LEU A 1 1145 ? -8.920 -2.612 12.099 1.00 95.00 1145 LEU A CA 1
ATOM 9302 C C . LEU A 1 1145 ? -8.928 -2.621 13.626 1.00 95.00 1145 LEU A C 1
ATOM 9304 O O . LEU A 1 1145 ? -8.975 -1.552 14.239 1.00 95.00 1145 LEU A O 1
ATOM 9308 N N . PHE A 1 1146 ? -8.843 -3.794 14.245 1.00 95.81 1146 PHE A N 1
ATOM 9309 C CA . PHE A 1 1146 ? -8.827 -3.951 15.693 1.00 95.81 1146 PHE A CA 1
ATOM 9310 C C . PHE A 1 1146 ? -7.466 -4.463 16.177 1.00 95.81 1146 PHE A C 1
ATOM 9312 O O . PHE A 1 1146 ? -6.602 -4.894 15.408 1.00 95.81 1146 PHE A O 1
ATOM 9319 N N . VAL A 1 1147 ? -7.257 -4.352 17.484 1.00 94.19 1147 VAL A N 1
ATOM 9320 C CA . VAL A 1 1147 ? -6.024 -4.680 18.196 1.00 94.19 1147 VAL A CA 1
ATOM 9321 C C . VAL A 1 1147 ? -6.411 -5.377 19.500 1.00 94.19 1147 VAL A C 1
ATOM 9323 O O . VAL A 1 1147 ? -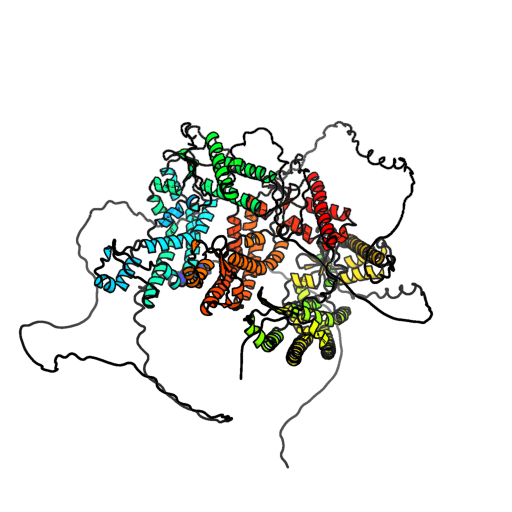7.174 -4.841 20.305 1.00 94.19 1147 VAL A O 1
ATOM 9326 N N . LYS A 1 1148 ? -5.915 -6.605 19.695 1.00 93.44 1148 LYS A N 1
ATOM 9327 C CA . LYS A 1 1148 ? -6.243 -7.435 20.861 1.00 93.44 1148 LYS A CA 1
ATOM 9328 C C . LYS A 1 1148 ? -5.391 -7.023 22.061 1.00 93.44 1148 LYS A C 1
ATOM 9330 O O . LYS A 1 1148 ? -4.215 -7.370 22.133 1.00 93.44 1148 LYS A O 1
ATOM 9335 N N . LEU A 1 1149 ? -5.987 -6.304 23.005 1.00 90.94 1149 LEU A N 1
ATOM 9336 C CA . LEU A 1 1149 ? -5.359 -5.861 24.251 1.00 90.94 1149 LEU A CA 1
ATOM 9337 C C . LEU A 1 1149 ? -6.137 -6.437 25.432 1.00 90.94 1149 LEU A C 1
ATOM 9339 O O . LEU A 1 1149 ? -7.357 -6.319 25.495 1.00 90.94 1149 LEU A O 1
ATOM 9343 N N . HIS A 1 1150 ? -5.431 -7.088 26.360 1.00 88.31 1150 HIS A N 1
ATOM 9344 C CA . HIS A 1 1150 ? -6.001 -7.648 27.601 1.00 88.31 1150 HIS A CA 1
ATOM 9345 C C . HIS A 1 1150 ? -7.234 -8.546 27.375 1.00 88.31 1150 HIS A C 1
ATOM 9347 O O . HIS A 1 1150 ? -8.171 -8.564 28.164 1.00 88.31 1150 HIS A O 1
ATOM 9353 N N . GLY A 1 1151 ? -7.231 -9.291 26.263 1.00 83.62 1151 GLY A N 1
ATOM 9354 C CA . GLY A 1 1151 ? -8.318 -10.179 25.832 1.00 83.62 1151 GLY A CA 1
ATOM 9355 C C . GLY A 1 1151 ? -9.374 -9.529 24.926 1.00 83.62 1151 GLY A C 1
ATOM 9356 O O . GLY A 1 1151 ? -10.025 -10.248 24.171 1.00 83.62 1151 GLY A O 1
ATOM 9357 N N . THR A 1 1152 ? -9.488 -8.200 24.927 1.00 88.00 1152 THR A N 1
ATOM 9358 C CA . THR A 1 1152 ? -10.513 -7.430 24.199 1.00 88.00 1152 THR A CA 1
ATOM 9359 C C . THR A 1 1152 ? -9.968 -6.885 22.875 1.00 88.00 1152 THR A C 1
ATOM 9361 O O . THR A 1 1152 ? -8.829 -6.424 22.812 1.00 88.00 1152 THR A O 1
ATOM 9364 N N . TYR A 1 1153 ? -10.767 -6.899 21.806 1.00 94.50 1153 TYR A N 1
ATOM 9365 C CA . TYR A 1 1153 ? -10.401 -6.308 20.514 1.00 94.50 1153 TYR A CA 1
ATOM 9366 C C . TYR A 1 1153 ? -10.853 -4.841 20.453 1.00 94.50 1153 TYR A C 1
ATOM 9368 O O . TYR A 1 1153 ? -12.020 -4.558 20.192 1.00 94.50 1153 TYR A O 1
ATOM 9376 N N . LEU A 1 1154 ? -9.934 -3.905 20.699 1.00 95.25 1154 LEU A N 1
ATOM 9377 C CA . LEU A 1 1154 ? -10.187 -2.458 20.621 1.00 95.25 1154 LEU A CA 1
ATOM 9378 C C . LEU A 1 1154 ? -9.931 -1.940 19.200 1.00 95.25 1154 LEU A C 1
ATOM 9380 O O . LEU A 1 1154 ? -9.035 -2.449 18.526 1.00 95.25 1154 LEU A O 1
ATOM 9384 N N . THR A 1 1155 ? -10.656 -0.919 18.734 1.00 95.94 1155 THR A N 1
ATOM 9385 C CA . THR A 1 1155 ? -10.364 -0.310 17.422 1.00 95.94 1155 THR A CA 1
ATOM 9386 C C . THR A 1 1155 ? -8.993 0.374 17.409 1.00 95.94 1155 THR A C 1
ATOM 9388 O O . THR A 1 1155 ? -8.577 1.036 18.363 1.00 95.94 1155 THR A O 1
ATOM 9391 N N . ARG A 1 1156 ? -8.284 0.285 16.281 1.00 94.19 1156 ARG A N 1
ATOM 9392 C CA . ARG A 1 1156 ? -7.042 1.045 16.053 1.00 94.19 1156 ARG A CA 1
ATOM 9393 C C . ARG A 1 1156 ? -7.293 2.546 15.984 1.00 94.19 1156 ARG A C 1
ATOM 9395 O O . ARG A 1 1156 ? -6.414 3.311 16.359 1.00 94.19 1156 ARG A O 1
ATOM 9402 N N . SER A 1 1157 ? -8.487 2.978 15.573 1.00 92.19 1157 SER A N 1
ATOM 9403 C CA . SER A 1 1157 ? -8.901 4.381 15.661 1.00 92.19 1157 SER A CA 1
ATOM 9404 C C . SER A 1 1157 ? -8.953 4.863 17.116 1.00 92.19 1157 SER A C 1
ATOM 9406 O O . SER A 1 1157 ? -8.397 5.922 17.405 1.00 92.19 1157 SER A O 1
ATOM 9408 N N . PHE A 1 1158 ? -9.477 4.065 18.059 1.00 94.69 1158 PHE A N 1
ATOM 9409 C CA . PHE A 1 1158 ? -9.378 4.360 19.495 1.00 94.69 1158 PHE A CA 1
ATOM 9410 C C . PHE A 1 1158 ? -7.915 4.425 19.965 1.00 94.69 1158 PHE A C 1
ATOM 9412 O O . PHE A 1 1158 ? -7.531 5.417 20.575 1.00 94.69 1158 PHE A O 1
ATOM 9419 N N . ILE A 1 1159 ? -7.065 3.442 19.636 1.00 94.56 1159 ILE A N 1
ATOM 9420 C CA . ILE A 1 1159 ? -5.649 3.434 20.070 1.00 94.56 1159 ILE A CA 1
ATOM 9421 C C . ILE A 1 1159 ? -4.843 4.597 19.472 1.00 94.56 1159 ILE A C 1
ATOM 9423 O O . ILE A 1 1159 ? -4.035 5.209 20.173 1.00 94.56 1159 ILE A O 1
ATOM 9427 N N . ARG A 1 1160 ? -5.076 4.952 18.206 1.00 92.88 1160 ARG A N 1
ATOM 9428 C CA . ARG A 1 1160 ? -4.454 6.102 17.530 1.00 92.88 1160 ARG A CA 1
ATOM 9429 C C . ARG A 1 1160 ? -4.939 7.434 18.107 1.00 92.88 1160 ARG A C 1
ATOM 9431 O O . ARG A 1 1160 ? -4.131 8.338 18.293 1.00 92.88 1160 ARG A O 1
ATOM 9438 N N . ASN A 1 1161 ? -6.222 7.553 18.450 1.00 90.94 1161 ASN A N 1
ATOM 9439 C CA . ASN A 1 1161 ? -6.751 8.740 19.127 1.00 90.94 1161 ASN A CA 1
ATOM 9440 C C . ASN A 1 1161 ? -6.209 8.845 20.564 1.00 90.94 1161 ASN A C 1
ATOM 9442 O O . ASN A 1 1161 ? -5.758 9.911 20.967 1.00 90.94 1161 ASN A O 1
ATOM 9446 N N . LEU A 1 1162 ? -6.157 7.736 21.308 1.00 92.44 1162 LEU A N 1
ATOM 9447 C CA . LEU A 1 1162 ? -5.610 7.658 22.665 1.00 92.44 1162 LEU A CA 1
ATOM 9448 C C . LEU A 1 1162 ? -4.137 8.098 22.710 1.00 92.44 1162 LEU A C 1
ATOM 9450 O O . LEU A 1 1162 ? -3.764 8.938 23.525 1.00 92.44 1162 LEU A O 1
ATOM 9454 N N . THR A 1 1163 ? -3.306 7.572 21.808 1.00 91.56 1163 THR A N 1
ATOM 9455 C CA . THR A 1 1163 ? -1.872 7.905 21.720 1.00 91.56 1163 THR A CA 1
ATOM 9456 C C . THR A 1 1163 ? -1.612 9.311 21.167 1.00 91.56 1163 THR A C 1
ATOM 9458 O O . THR A 1 1163 ? -0.651 9.947 21.595 1.00 91.56 1163 THR A O 1
ATOM 9461 N N . LYS A 1 1164 ? -2.477 9.836 20.282 1.00 88.25 1164 LYS A N 1
ATOM 9462 C CA . LYS A 1 1164 ? -2.448 11.238 19.814 1.00 88.25 1164 LYS A CA 1
ATOM 9463 C C . LYS A 1 1164 ? -2.848 12.234 20.911 1.00 88.25 1164 LYS A C 1
ATOM 9465 O O . LYS A 1 1164 ? -2.293 13.328 20.957 1.00 88.25 1164 LYS A O 1
ATOM 9470 N N . THR A 1 1165 ? -3.780 11.859 21.786 1.00 88.12 1165 THR A N 1
ATOM 9471 C CA . THR A 1 1165 ? -4.236 12.674 22.927 1.00 88.12 1165 THR A CA 1
ATOM 9472 C C . THR A 1 1165 ? -3.284 12.602 24.125 1.00 88.12 1165 THR A C 1
ATOM 9474 O O . THR A 1 1165 ? -3.142 13.586 24.847 1.00 88.12 1165 THR A O 1
ATOM 9477 N N . TYR A 1 1166 ? -2.599 11.471 24.323 1.00 89.12 1166 TYR A N 1
ATOM 9478 C CA . TYR A 1 1166 ? -1.613 11.270 25.390 1.00 89.12 1166 TYR A CA 1
ATOM 9479 C C . TYR A 1 1166 ? -0.245 10.878 24.817 1.00 89.12 1166 TYR A C 1
ATOM 9481 O O . TYR A 1 1166 ? 0.170 9.729 24.992 1.00 89.12 1166 TYR A O 1
ATOM 9489 N N . PRO A 1 1167 ? 0.473 11.784 24.128 1.00 88.94 1167 PRO A N 1
ATOM 9490 C CA . PRO A 1 1167 ? 1.817 11.497 23.637 1.00 88.94 1167 PRO A CA 1
ATOM 9491 C C . PRO A 1 1167 ? 2.783 11.185 24.795 1.00 88.94 1167 PRO A C 1
ATOM 9493 O O . PRO A 1 1167 ? 2.560 11.541 25.954 1.00 88.94 1167 PRO A O 1
ATOM 9496 N N . ALA A 1 1168 ? 3.857 10.455 24.494 1.00 84.94 1168 ALA A N 1
ATOM 9497 C CA . ALA A 1 1168 ? 4.698 9.808 25.505 1.00 84.94 1168 ALA A CA 1
ATOM 9498 C C . ALA A 1 1168 ? 5.387 10.774 26.495 1.00 84.94 1168 ALA A C 1
ATOM 9500 O O . ALA A 1 1168 ? 5.706 10.389 27.621 1.00 84.94 1168 ALA A O 1
ATOM 9501 N N . ASP A 1 1169 ? 5.617 12.021 26.086 1.00 84.88 1169 ASP A N 1
ATOM 9502 C CA . ASP A 1 1169 ? 6.140 13.107 26.915 1.00 84.88 1169 ASP A CA 1
ATOM 9503 C C . ASP A 1 1169 ? 5.070 13.672 27.869 1.00 84.88 1169 ASP A C 1
ATOM 9505 O O . ASP A 1 1169 ? 5.359 13.935 29.037 1.00 84.88 1169 ASP A O 1
ATOM 9509 N N . MET A 1 1170 ? 3.825 13.789 27.402 1.00 87.75 1170 MET A N 1
ATOM 9510 C CA . MET A 1 1170 ? 2.669 14.251 28.174 1.00 87.75 1170 MET A CA 1
ATOM 9511 C C . MET A 1 1170 ? 2.250 13.235 29.242 1.00 87.75 1170 MET A C 1
ATOM 9513 O O . MET A 1 1170 ? 1.897 13.632 30.352 1.00 87.75 1170 MET A O 1
ATOM 9517 N N . VAL A 1 1171 ? 2.381 11.930 28.971 1.00 84.88 1171 VAL A N 1
ATOM 9518 C CA . VAL A 1 1171 ? 2.187 10.868 29.981 1.00 84.88 1171 VAL A CA 1
ATOM 9519 C C . VAL A 1 1171 ? 3.056 11.107 31.216 1.00 84.88 1171 VAL A C 1
ATOM 9521 O O . VAL A 1 1171 ? 2.570 10.979 32.338 1.00 84.88 1171 VAL A O 1
ATOM 9524 N N . ASN A 1 1172 ? 4.320 11.512 31.034 1.00 83.50 1172 ASN A N 1
ATOM 9525 C CA . ASN A 1 1172 ? 5.241 11.744 32.150 1.00 83.50 1172 ASN A CA 1
ATOM 9526 C C . ASN A 1 1172 ? 4.759 12.839 33.115 1.00 83.50 1172 ASN A C 1
ATOM 9528 O O . ASN A 1 1172 ? 5.144 12.786 34.279 1.00 83.50 1172 ASN A O 1
ATOM 9532 N N . LYS A 1 1173 ? 3.948 13.791 32.627 1.00 85.94 1173 LYS A N 1
ATOM 9533 C CA . LYS A 1 1173 ? 3.357 14.918 33.374 1.00 85.94 1173 LYS A CA 1
ATOM 9534 C C . LYS A 1 1173 ? 1.967 14.593 33.946 1.00 85.94 1173 LYS A C 1
ATOM 9536 O O . LYS A 1 1173 ? 1.478 15.297 34.820 1.00 85.94 1173 LYS A O 1
ATOM 9541 N N . LEU A 1 1174 ? 1.309 13.548 33.435 1.00 82.56 1174 LEU A N 1
ATOM 9542 C CA . LEU A 1 1174 ? -0.022 13.105 33.875 1.00 82.56 1174 LEU A CA 1
ATOM 9543 C C . LEU A 1 1174 ? 0.017 11.961 34.898 1.00 82.56 1174 LEU A C 1
ATOM 9545 O O . LEU A 1 1174 ? -1.018 11.652 35.485 1.00 82.56 1174 LEU A O 1
ATOM 9549 N N . LEU A 1 1175 ? 1.190 11.370 35.159 1.00 82.44 1175 LEU A N 1
ATOM 9550 C CA . LEU A 1 1175 ? 1.401 10.396 36.240 1.00 82.44 1175 LEU A CA 1
ATOM 9551 C C . LEU A 1 1175 ? 0.910 10.922 37.597 1.00 82.44 1175 LEU A C 1
ATOM 9553 O O . LEU A 1 1175 ? 0.166 10.233 38.293 1.00 82.44 1175 LEU A O 1
ATOM 9557 N N . ASP A 1 1176 ? 1.253 12.170 37.916 1.00 82.12 1176 ASP A N 1
ATOM 9558 C CA . ASP A 1 1176 ? 0.909 12.829 39.184 1.00 82.12 1176 ASP A CA 1
ATOM 9559 C C . ASP A 1 1176 ? -0.584 13.208 39.269 1.00 82.12 1176 ASP A C 1
ATOM 9561 O O . ASP A 1 1176 ? -1.093 13.582 40.324 1.00 82.12 1176 ASP A O 1
ATOM 9565 N N . LYS A 1 1177 ? -1.314 13.086 38.152 1.00 90.69 1177 LYS A N 1
ATOM 9566 C CA . LYS A 1 1177 ? -2.750 13.375 38.001 1.00 90.69 1177 LYS A CA 1
ATOM 9567 C C . LYS A 1 1177 ? -3.491 12.142 37.465 1.00 90.69 1177 LYS A C 1
ATOM 9569 O O . LYS A 1 1177 ? -4.367 12.244 36.607 1.00 90.69 1177 LYS A O 1
ATOM 9574 N N . LYS A 1 1178 ? -3.138 10.961 37.993 1.00 88.00 1178 LYS A N 1
ATOM 9575 C CA . LYS A 1 1178 ? -3.654 9.648 37.566 1.00 88.00 1178 LYS A CA 1
ATOM 9576 C C . LYS A 1 1178 ? -5.183 9.597 37.435 1.00 88.00 1178 LYS A C 1
ATOM 9578 O O . LYS A 1 1178 ? -5.661 9.074 36.438 1.00 88.00 1178 LYS A O 1
ATOM 9583 N N . SER A 1 1179 ? -5.941 10.138 38.392 1.00 90.00 1179 SER A N 1
ATOM 9584 C CA . SER A 1 1179 ? -7.417 10.157 38.361 1.00 90.00 1179 SER A CA 1
ATOM 9585 C C . SER A 1 1179 ? -7.972 10.878 37.129 1.00 90.00 1179 SER A C 1
ATOM 9587 O O . SER A 1 1179 ? -8.853 10.362 36.449 1.00 90.00 1179 SER A O 1
ATOM 9589 N N . ILE A 1 1180 ? -7.384 12.027 36.793 1.00 88.81 1180 ILE A N 1
ATOM 9590 C CA . ILE A 1 1180 ? -7.720 12.828 35.613 1.00 88.81 1180 ILE A CA 1
ATOM 9591 C C . ILE A 1 1180 ? -7.350 12.080 34.319 1.00 88.81 1180 ILE A C 1
ATOM 9593 O O . ILE A 1 1180 ? -8.025 12.238 33.308 1.00 88.81 1180 ILE A O 1
ATOM 9597 N N . LEU A 1 1181 ? -6.298 11.256 34.301 1.00 90.06 1181 LEU A N 1
ATOM 9598 C CA . LEU A 1 1181 ? -6.016 10.384 33.152 1.00 90.06 1181 LEU A CA 1
ATOM 9599 C C . LEU A 1 1181 ? -7.018 9.212 33.077 1.00 90.06 1181 LEU A C 1
ATOM 9601 O O . LEU A 1 1181 ? -7.510 8.891 31.998 1.00 90.06 1181 LEU A O 1
ATOM 9605 N N . GLU A 1 1182 ? -7.348 8.612 34.221 1.00 94.12 1182 GLU A N 1
ATOM 9606 C CA . GLU A 1 1182 ? -8.262 7.474 34.369 1.00 94.12 1182 GLU A CA 1
ATOM 9607 C C . GLU A 1 1182 ? -9.684 7.803 33.897 1.00 94.12 1182 GLU A C 1
ATOM 9609 O O . GLU A 1 1182 ? -10.225 7.070 33.071 1.00 94.12 1182 GLU A O 1
ATOM 9614 N N . GLU A 1 1183 ? -10.245 8.943 34.300 1.00 94.06 1183 GLU A N 1
ATOM 9615 C CA . GLU A 1 1183 ? -11.568 9.410 33.863 1.00 94.06 1183 GLU A CA 1
ATOM 9616 C C . GLU A 1 1183 ? -11.674 9.564 32.336 1.00 94.06 1183 GLU A C 1
ATOM 9618 O O . GLU A 1 1183 ? -12.647 9.126 31.719 1.00 94.06 1183 GLU A O 1
ATOM 9623 N N . LYS A 1 1184 ? -10.646 10.128 31.694 1.00 92.50 1184 LYS A N 1
ATOM 9624 C CA . LYS A 1 1184 ? -10.659 10.383 30.246 1.00 92.50 1184 LYS A CA 1
ATOM 9625 C C . LYS A 1 1184 ? -10.454 9.117 29.431 1.00 92.50 1184 LYS A C 1
ATOM 9627 O O . LYS A 1 1184 ? -11.054 8.982 28.367 1.00 92.50 1184 LYS A O 1
ATOM 9632 N N . VAL A 1 1185 ? -9.611 8.197 29.910 1.00 94.75 1185 VAL A N 1
ATOM 9633 C CA . VAL A 1 1185 ? -9.494 6.853 29.325 1.00 94.75 1185 VAL A CA 1
ATOM 9634 C C . VAL A 1 1185 ? -10.834 6.129 29.469 1.00 94.75 1185 VAL A C 1
ATOM 9636 O O . VAL A 1 1185 ? -11.301 5.562 28.483 1.00 94.75 1185 VAL A O 1
ATOM 9639 N N . LYS A 1 1186 ? -11.501 6.245 30.630 1.00 96.44 1186 LYS A N 1
ATOM 9640 C CA . LYS A 1 1186 ? -12.849 5.706 30.865 1.00 96.44 1186 LYS A CA 1
ATOM 9641 C C . LYS A 1 1186 ? -13.848 6.256 29.843 1.00 96.44 1186 LYS A C 1
ATOM 9643 O O . LYS A 1 1186 ? -14.465 5.465 29.138 1.00 96.44 1186 LYS A O 1
ATOM 9648 N N . LYS A 1 1187 ? -13.963 7.583 29.687 1.00 95.06 1187 LYS A N 1
ATOM 9649 C CA . LYS A 1 1187 ? -14.879 8.208 28.711 1.00 95.06 1187 LYS A CA 1
ATOM 9650 C C . LYS A 1 1187 ? -14.558 7.831 27.267 1.00 95.06 1187 LYS A C 1
ATOM 9652 O O . LYS A 1 1187 ? -15.450 7.369 26.565 1.00 95.06 1187 LYS A O 1
ATOM 9657 N N . ALA A 1 1188 ? -13.309 7.995 26.828 1.00 93.69 1188 ALA A N 1
ATOM 9658 C CA . ALA A 1 1188 ? -12.922 7.701 25.448 1.00 93.69 1188 ALA A CA 1
ATOM 9659 C C . ALA A 1 1188 ? -13.162 6.225 25.083 1.00 93.69 1188 ALA A C 1
ATOM 9661 O O . ALA A 1 1188 ? -13.394 5.908 23.919 1.00 93.69 1188 ALA A O 1
ATOM 9662 N N . LEU A 1 1189 ? -13.114 5.327 26.074 1.00 95.38 1189 LEU A N 1
ATOM 9663 C CA . LEU A 1 1189 ? -13.459 3.921 25.914 1.00 95.38 1189 LEU A CA 1
ATOM 9664 C C . LEU A 1 1189 ? -14.984 3.692 25.924 1.00 95.38 1189 LEU A C 1
ATOM 9666 O O . LEU A 1 1189 ? -15.462 2.930 25.089 1.00 95.38 1189 LEU A O 1
ATOM 9670 N N . THR A 1 1190 ? -15.761 4.375 26.775 1.00 94.50 1190 THR A N 1
ATOM 9671 C CA . THR A 1 1190 ? -17.243 4.380 26.722 1.00 94.50 1190 THR A CA 1
ATOM 9672 C C . THR A 1 1190 ? -17.778 4.864 25.368 1.00 94.50 1190 THR A C 1
ATOM 9674 O O . THR A 1 1190 ? -18.782 4.353 24.884 1.00 94.50 1190 THR A O 1
ATOM 9677 N N . GLU A 1 1191 ? -17.100 5.830 24.747 1.00 93.56 1191 GLU A N 1
ATOM 9678 C CA . GLU A 1 1191 ? -17.418 6.376 23.416 1.00 93.56 1191 GLU A CA 1
ATOM 9679 C C . GLU A 1 1191 ? -16.879 5.513 22.259 1.00 93.56 1191 GLU A C 1
ATOM 9681 O O . GLU A 1 1191 ? -17.108 5.826 21.091 1.00 93.56 1191 GLU A O 1
ATOM 9686 N N . SER A 1 1192 ? -16.156 4.431 22.563 1.00 95.25 1192 SER A N 1
ATOM 9687 C CA . SER A 1 1192 ? -15.587 3.515 21.572 1.00 95.25 1192 SER A CA 1
ATOM 9688 C C . SER A 1 1192 ? -16.480 2.297 21.308 1.00 95.25 1192 SER A C 1
ATOM 9690 O O . SER A 1 1192 ? -17.509 2.081 21.948 1.00 95.25 1192 SER A O 1
ATOM 9692 N N . VAL A 1 1193 ? -16.045 1.458 20.369 1.00 96.00 1193 VAL A N 1
ATOM 9693 C CA . VAL A 1 1193 ? -16.606 0.128 20.121 1.00 96.00 1193 VAL A CA 1
ATOM 9694 C C . VAL A 1 1193 ? -15.506 -0.924 20.207 1.00 96.00 1193 VAL A C 1
ATOM 9696 O O . VAL A 1 1193 ? -14.345 -0.665 19.875 1.00 96.00 1193 VAL A O 1
ATOM 9699 N N . VAL A 1 1194 ? -15.881 -2.126 20.629 1.00 95.25 1194 VAL A N 1
ATOM 9700 C CA . VAL A 1 1194 ? -15.007 -3.301 20.711 1.00 95.25 1194 VAL A CA 1
ATOM 9701 C C . VAL A 1 1194 ? -15.549 -4.404 19.810 1.00 95.25 1194 VAL A C 1
ATOM 9703 O O . VAL A 1 1194 ? -16.763 -4.533 19.664 1.00 95.25 1194 VAL A O 1
ATOM 9706 N N . LEU A 1 1195 ? -14.679 -5.212 19.204 1.00 95.62 1195 LEU A N 1
ATOM 9707 C CA . LEU A 1 1195 ? -15.126 -6.354 18.405 1.00 95.62 1195 LEU A CA 1
ATOM 9708 C C . LEU A 1 1195 ? -15.372 -7.573 19.300 1.00 95.62 1195 LEU A C 1
ATOM 9710 O O . LEU A 1 1195 ? -14.483 -8.007 20.041 1.00 95.62 1195 LEU A O 1
ATOM 9714 N N . HIS A 1 1196 ? -16.562 -8.152 19.194 1.00 92.69 1196 HIS A N 1
ATOM 9715 C CA . HIS A 1 1196 ? -16.936 -9.405 19.838 1.00 92.69 1196 HIS A CA 1
ATOM 9716 C C . HIS A 1 1196 ? -17.911 -10.163 18.929 1.00 92.69 1196 HIS A C 1
ATOM 9718 O O . HIS A 1 1196 ? -18.856 -9.567 18.426 1.00 92.69 1196 HIS A O 1
ATOM 9724 N N . GLU A 1 1197 ? -17.647 -11.452 18.680 1.00 89.75 1197 GLU A N 1
ATOM 9725 C CA . GLU A 1 1197 ? -18.470 -12.307 17.796 1.00 89.75 1197 GLU A CA 1
ATOM 9726 C C . GLU A 1 1197 ? -18.755 -11.645 16.433 1.00 89.75 1197 GLU A C 1
ATOM 9728 O O . GLU A 1 1197 ? -19.885 -11.556 15.965 1.00 89.75 1197 GLU A O 1
ATOM 9733 N N . GLU A 1 1198 ? -17.683 -11.110 15.833 1.00 90.62 1198 GLU A N 1
ATOM 9734 C CA . GLU A 1 1198 ? -17.676 -10.383 14.554 1.00 90.62 1198 GLU A CA 1
ATOM 9735 C C . GLU A 1 1198 ? -18.591 -9.147 14.480 1.00 90.62 1198 GLU A C 1
ATOM 9737 O O . GLU A 1 1198 ? -18.772 -8.569 13.409 1.00 90.62 1198 GLU A O 1
ATOM 9742 N N . LYS A 1 1199 ? -19.101 -8.668 15.620 1.00 93.00 1199 LYS A N 1
ATOM 9743 C CA . LYS A 1 1199 ? -19.903 -7.446 15.731 1.00 93.00 1199 LYS A CA 1
ATOM 9744 C C . LYS A 1 1199 ? -19.189 -6.405 16.591 1.00 93.00 1199 LYS A C 1
ATOM 9746 O O . LYS A 1 1199 ? -18.604 -6.706 17.632 1.00 93.00 1199 LYS A O 1
ATOM 9751 N N . ALA A 1 1200 ? -19.208 -5.157 16.138 1.00 95.75 1200 ALA A N 1
ATOM 9752 C CA . ALA A 1 1200 ? -18.724 -4.012 16.889 1.00 95.75 1200 ALA A CA 1
ATOM 9753 C C . ALA A 1 1200 ? -19.776 -3.632 17.935 1.00 95.75 1200 ALA A C 1
ATOM 9755 O O . ALA A 1 1200 ? -20.868 -3.183 17.591 1.00 95.75 1200 ALA A O 1
ATOM 9756 N N . LEU A 1 1201 ? -19.462 -3.819 19.214 1.00 94.44 1201 LEU A N 1
ATOM 9757 C CA . LEU A 1 1201 ? -20.366 -3.565 20.331 1.00 94.44 1201 LEU A CA 1
ATOM 9758 C C . LEU A 1 1201 ? -19.830 -2.441 21.223 1.00 94.44 1201 LEU A C 1
ATOM 9760 O O . LEU A 1 1201 ? -18.623 -2.307 21.423 1.00 94.44 1201 LEU A O 1
ATOM 9764 N N . ALA A 1 1202 ? -20.729 -1.642 21.790 1.00 94.25 1202 ALA A N 1
ATOM 9765 C CA . ALA A 1 1202 ? -20.388 -0.668 22.819 1.00 94.25 1202 ALA A CA 1
ATOM 9766 C C . ALA A 1 1202 ? -19.946 -1.408 24.100 1.00 94.25 1202 ALA A C 1
ATOM 9768 O O . ALA A 1 1202 ? -20.667 -2.306 24.562 1.00 94.25 1202 ALA A O 1
ATOM 9769 N N . PRO A 1 1203 ? -18.784 -1.073 24.691 1.00 94.12 1203 PRO A N 1
ATOM 9770 C CA . PRO A 1 1203 ? -18.289 -1.760 25.874 1.00 94.12 1203 PRO A CA 1
ATOM 9771 C C . PRO A 1 1203 ? -19.210 -1.512 27.075 1.00 94.12 1203 PRO A C 1
ATOM 9773 O O . PRO A 1 1203 ? -19.645 -0.391 27.332 1.00 94.12 1203 PRO A O 1
ATOM 9776 N N . ASN A 1 1204 ? -19.521 -2.572 27.828 1.00 92.62 1204 ASN A N 1
ATOM 9777 C CA . ASN A 1 1204 ? -20.306 -2.437 29.056 1.00 92.62 1204 ASN A CA 1
ATOM 9778 C C . ASN A 1 1204 ? -19.459 -1.813 30.185 1.00 92.62 1204 ASN A C 1
ATOM 9780 O O . ASN A 1 1204 ? -18.233 -1.841 30.140 1.00 92.62 1204 ASN A O 1
ATOM 9784 N N . GLU A 1 1205 ? -20.104 -1.239 31.203 1.00 92.94 1205 GLU A N 1
ATOM 9785 C CA . GLU A 1 1205 ? -19.425 -0.458 32.252 1.00 92.94 1205 GLU A CA 1
ATOM 9786 C C . GLU A 1 1205 ? -18.293 -1.224 32.964 1.00 92.94 1205 GLU A C 1
ATOM 9788 O O . GLU A 1 1205 ? -17.221 -0.669 33.202 1.00 92.94 1205 GLU A O 1
ATOM 9793 N N . PHE A 1 1206 ? -18.496 -2.519 33.224 1.00 90.75 1206 PHE A N 1
ATOM 9794 C CA . PHE A 1 1206 ? -17.484 -3.400 33.810 1.00 90.75 1206 PHE A CA 1
ATOM 9795 C C . PHE A 1 1206 ? -16.260 -3.570 32.894 1.00 90.75 1206 PHE A C 1
ATOM 9797 O O . PHE A 1 1206 ? -15.119 -3.442 33.343 1.00 90.75 1206 PHE A O 1
ATOM 9804 N N . MET A 1 1207 ? -16.486 -3.806 31.597 1.00 91.50 1207 MET A N 1
ATOM 9805 C CA . MET A 1 1207 ? -15.420 -3.844 30.595 1.00 91.50 1207 MET A CA 1
ATOM 9806 C C . MET A 1 1207 ? -14.696 -2.500 30.506 1.00 91.50 1207 MET A C 1
ATOM 9808 O O . MET A 1 1207 ? -13.466 -2.487 30.476 1.00 91.50 1207 MET A O 1
ATOM 9812 N N . VAL A 1 1208 ? -15.434 -1.386 30.504 1.00 95.38 1208 VAL A N 1
ATOM 9813 C CA . VAL A 1 1208 ? -14.870 -0.032 30.479 1.00 95.38 1208 VAL A CA 1
ATOM 9814 C C . VAL A 1 1208 ? -13.940 0.191 31.675 1.00 95.38 1208 VAL A C 1
ATOM 9816 O O . VAL A 1 1208 ? -12.801 0.620 31.491 1.00 95.38 1208 VAL A O 1
ATOM 9819 N N . GLU A 1 1209 ? -14.372 -0.132 32.894 1.00 94.12 1209 GLU A N 1
ATOM 9820 C CA . GLU A 1 1209 ? -13.565 0.060 34.104 1.00 94.12 1209 GLU A CA 1
ATOM 9821 C C . GLU A 1 1209 ? -12.299 -0.815 34.111 1.00 94.12 1209 GLU A C 1
ATOM 9823 O O . GLU A 1 1209 ? -11.197 -0.322 34.373 1.00 94.12 1209 GLU A O 1
ATOM 9828 N N . LEU A 1 1210 ? -12.426 -2.104 33.778 1.00 91.38 1210 LEU A N 1
ATOM 9829 C CA . LEU A 1 1210 ? -11.302 -3.042 33.798 1.00 91.38 1210 LEU A CA 1
ATOM 9830 C C . LEU A 1 1210 ? -10.272 -2.735 32.700 1.00 91.38 1210 LEU A C 1
ATOM 9832 O O . LEU A 1 1210 ? -9.069 -2.680 32.967 1.00 91.38 1210 LEU A O 1
ATOM 9836 N N . MET A 1 1211 ? -10.731 -2.474 31.473 1.00 94.00 1211 MET A N 1
ATOM 9837 C CA . MET A 1 1211 ? -9.853 -2.099 30.362 1.00 94.00 1211 MET A CA 1
ATOM 9838 C C . MET A 1 1211 ? -9.196 -0.737 30.590 1.00 94.00 1211 MET A C 1
ATOM 9840 O O . MET A 1 1211 ? -8.026 -0.583 30.249 1.00 94.00 1211 MET A O 1
ATOM 9844 N N . THR A 1 1212 ? -9.880 0.218 31.230 1.00 96.00 1212 THR A N 1
ATOM 9845 C CA . THR A 1 1212 ? -9.266 1.488 31.654 1.00 96.00 1212 THR A CA 1
ATOM 9846 C C . THR A 1 1212 ? -8.069 1.229 32.569 1.00 96.00 1212 THR A C 1
ATOM 9848 O O . THR A 1 1212 ? -6.962 1.686 32.280 1.00 96.00 1212 THR A O 1
ATOM 9851 N N . LYS A 1 1213 ? -8.238 0.412 33.615 1.00 94.12 1213 LYS A N 1
ATOM 9852 C CA . LYS A 1 1213 ? -7.161 0.057 34.557 1.00 94.12 1213 LYS A CA 1
ATOM 9853 C C . LYS A 1 1213 ? -5.977 -0.638 33.868 1.00 94.12 1213 LYS A C 1
ATOM 9855 O O . LYS A 1 1213 ? -4.825 -0.347 34.198 1.00 94.12 1213 LYS A O 1
ATOM 9860 N N . HIS A 1 1214 ? -6.228 -1.500 32.882 1.00 93.06 1214 HIS A N 1
ATOM 9861 C CA . HIS A 1 1214 ? -5.164 -2.154 32.111 1.00 93.06 1214 HIS A CA 1
ATOM 9862 C C . HIS A 1 1214 ? -4.451 -1.217 31.119 1.00 93.06 1214 HIS A C 1
ATOM 9864 O O . HIS A 1 1214 ? -3.220 -1.220 31.069 1.00 93.06 1214 HIS A O 1
ATOM 9870 N N . LEU A 1 1215 ? -5.184 -0.375 30.382 1.00 93.75 1215 LEU A N 1
ATOM 9871 C CA . LEU A 1 1215 ? -4.609 0.608 29.452 1.00 93.75 1215 LEU A CA 1
ATOM 9872 C C . LEU A 1 1215 ? -3.766 1.657 30.189 1.00 93.75 1215 LEU A C 1
ATOM 9874 O O . LEU A 1 1215 ? -2.669 1.984 29.739 1.00 93.75 1215 LEU A O 1
ATOM 9878 N N . LEU A 1 1216 ? -4.218 2.124 31.357 1.00 92.88 1216 LEU A N 1
ATOM 9879 C CA . LEU A 1 1216 ? -3.416 2.970 32.247 1.00 92.88 1216 LEU A CA 1
ATOM 9880 C C . LEU A 1 1216 ? -2.116 2.276 32.662 1.00 92.88 1216 LEU A C 1
ATOM 9882 O O . LEU A 1 1216 ? -1.064 2.909 32.663 1.00 92.88 1216 LEU A O 1
ATOM 9886 N N . SER A 1 1217 ? -2.160 0.978 32.980 1.00 90.25 1217 SER A N 1
ATOM 9887 C CA . SER A 1 1217 ? -0.954 0.218 33.321 1.00 90.25 1217 SER A CA 1
ATOM 9888 C C . SER A 1 1217 ? 0.035 0.164 32.150 1.00 90.25 1217 SER A C 1
ATOM 9890 O O . SER A 1 1217 ? 1.219 0.423 32.353 1.00 90.25 1217 SER A O 1
ATOM 9892 N N . ASP A 1 1218 ? -0.429 -0.070 30.918 1.00 91.56 1218 ASP A N 1
ATOM 9893 C CA . ASP A 1 1218 ? 0.424 -0.021 29.718 1.00 91.56 1218 ASP A CA 1
ATOM 9894 C C . ASP A 1 1218 ? 1.029 1.379 29.486 1.00 91.56 1218 ASP A C 1
ATOM 9896 O O . ASP A 1 1218 ? 2.236 1.495 29.253 1.00 91.56 1218 ASP A O 1
ATOM 9900 N N . ILE A 1 1219 ? 0.226 2.442 29.621 1.00 91.19 1219 ILE A N 1
ATOM 9901 C CA . ILE A 1 1219 ? 0.661 3.849 29.519 1.00 91.19 1219 ILE A CA 1
ATOM 9902 C C . ILE A 1 1219 ? 1.785 4.152 30.528 1.00 91.19 1219 ILE A C 1
ATOM 9904 O O . ILE A 1 1219 ? 2.863 4.630 30.156 1.00 91.19 1219 ILE A O 1
ATOM 9908 N N . VAL A 1 1220 ? 1.559 3.828 31.804 1.00 88.38 1220 VAL A N 1
ATOM 9909 C CA . VAL A 1 1220 ? 2.510 4.048 32.907 1.00 88.38 1220 VAL A CA 1
ATOM 9910 C C . VAL A 1 1220 ? 3.786 3.225 32.707 1.00 88.38 1220 VAL A C 1
ATOM 9912 O O . VAL A 1 1220 ? 4.895 3.756 32.800 1.00 88.38 1220 VAL A O 1
ATOM 9915 N N . ASN A 1 1221 ? 3.654 1.942 32.369 1.00 87.81 1221 ASN A N 1
ATOM 9916 C CA . ASN A 1 1221 ? 4.791 1.044 32.169 1.00 87.81 1221 ASN A CA 1
ATOM 9917 C C . ASN A 1 1221 ? 5.655 1.433 30.955 1.00 87.81 1221 ASN A C 1
ATOM 9919 O O . ASN A 1 1221 ? 6.862 1.179 30.972 1.00 87.81 1221 ASN A O 1
ATOM 9923 N N . PHE A 1 1222 ? 5.086 2.069 29.923 1.00 87.50 1222 PHE A N 1
ATOM 9924 C CA . PHE A 1 1222 ? 5.865 2.630 28.812 1.00 87.50 1222 PHE A CA 1
ATOM 9925 C C . PHE A 1 1222 ? 6.675 3.860 29.244 1.00 87.50 1222 PHE A C 1
ATOM 9927 O O . PHE A 1 1222 ? 7.877 3.928 28.977 1.00 87.50 1222 PHE A O 1
ATOM 9934 N N . SER A 1 1223 ? 6.049 4.794 29.970 1.00 86.00 1223 SER A N 1
ATOM 9935 C CA . SER A 1 1223 ? 6.722 5.967 30.551 1.00 86.00 1223 SER A CA 1
ATOM 9936 C C . SER A 1 1223 ? 7.921 5.563 31.421 1.00 86.00 1223 SER A C 1
ATOM 9938 O O . SER A 1 1223 ? 9.042 6.023 31.186 1.00 86.00 1223 SER A O 1
ATOM 9940 N N . LEU A 1 1224 ? 7.722 4.632 32.361 1.00 84.88 1224 LEU A N 1
ATOM 9941 C CA . LEU A 1 1224 ? 8.776 4.161 33.267 1.00 84.88 1224 LEU A CA 1
ATOM 9942 C C . LEU A 1 1224 ? 9.950 3.504 32.519 1.00 84.88 1224 LEU A C 1
ATOM 9944 O O . LEU A 1 1224 ? 11.111 3.760 32.846 1.00 84.88 1224 LEU A O 1
ATOM 9948 N N . LYS A 1 1225 ? 9.680 2.710 31.473 1.00 85.88 1225 LYS A N 1
ATOM 9949 C CA . LYS A 1 1225 ? 10.725 2.083 30.637 1.00 85.88 1225 LYS A CA 1
ATOM 9950 C C . LYS A 1 1225 ? 11.551 3.095 29.843 1.00 85.88 1225 LYS A C 1
ATOM 9952 O O . LYS A 1 1225 ? 12.737 2.864 29.622 1.00 85.88 1225 LYS A O 1
ATOM 9957 N N . ASN A 1 1226 ? 10.957 4.218 29.445 1.00 79.75 1226 ASN A N 1
ATOM 9958 C CA . ASN A 1 1226 ? 11.687 5.285 28.761 1.00 79.75 1226 ASN A CA 1
ATOM 9959 C C . ASN A 1 1226 ? 12.522 6.126 29.742 1.00 79.75 1226 ASN A C 1
ATOM 9961 O O . ASN A 1 1226 ? 13.660 6.452 29.416 1.00 79.75 1226 ASN A O 1
ATOM 9965 N N . LYS A 1 1227 ? 12.023 6.393 30.961 1.00 79.31 1227 LYS A N 1
ATOM 9966 C CA . LYS A 1 1227 ? 12.799 7.051 32.036 1.00 79.31 1227 LYS A CA 1
ATOM 9967 C C . LYS A 1 1227 ? 14.010 6.228 32.509 1.00 79.31 1227 LYS A C 1
ATOM 9969 O O . LYS A 1 1227 ? 14.977 6.800 32.992 1.00 79.31 1227 LYS A O 1
ATOM 9974 N N . THR A 1 1228 ? 13.964 4.898 32.389 1.00 70.06 1228 THR A N 1
ATOM 9975 C CA . THR A 1 1228 ? 15.011 3.979 32.890 1.00 70.06 1228 THR A CA 1
ATOM 9976 C C . THR A 1 1228 ? 16.088 3.604 31.867 1.00 70.06 1228 THR A C 1
ATOM 9978 O O . THR A 1 1228 ? 16.999 2.847 32.200 1.00 70.06 1228 THR A O 1
ATOM 9981 N N . LYS A 1 1229 ? 16.056 4.154 30.646 1.00 55.97 1229 LYS A N 1
ATOM 9982 C CA . LYS A 1 1229 ? 17.247 4.164 29.785 1.00 55.97 1229 LYS A CA 1
ATOM 9983 C C . LYS A 1 1229 ? 18.191 5.275 30.263 1.00 55.97 1229 LYS A C 1
ATOM 9985 O O . LYS A 1 1229 ? 17.820 6.438 30.116 1.00 55.97 1229 LYS A O 1
ATOM 9990 N N . PRO A 1 1230 ? 19.397 4.971 30.782 1.00 44.41 1230 PRO A N 1
ATOM 9991 C CA . PRO A 1 1230 ? 20.378 6.015 31.044 1.00 44.41 1230 PRO A CA 1
ATOM 9992 C C . PRO A 1 1230 ? 20.748 6.705 29.726 1.00 44.41 1230 PRO A C 1
ATOM 9994 O O . PRO A 1 1230 ? 20.957 6.043 28.707 1.00 44.41 1230 PRO A O 1
ATOM 9997 N N . THR A 1 1231 ? 20.835 8.032 29.748 1.00 40.91 1231 THR A N 1
ATOM 9998 C CA . THR A 1 1231 ? 21.320 8.848 28.631 1.00 40.91 1231 THR A CA 1
ATOM 9999 C C . THR A 1 1231 ? 22.824 8.646 28.472 1.00 40.91 1231 THR A C 1
ATOM 10001 O O . THR A 1 1231 ? 23.631 9.370 29.048 1.00 40.91 1231 THR A O 1
ATOM 10004 N N . THR A 1 1232 ? 23.214 7.617 27.720 1.00 44.06 1232 THR A N 1
ATOM 10005 C CA . THR A 1 1232 ? 24.615 7.281 27.428 1.00 44.06 1232 THR A CA 1
ATOM 10006 C C . THR A 1 1232 ? 25.189 8.146 26.304 1.00 44.06 1232 THR A C 1
ATOM 10008 O O . THR A 1 1232 ? 25.664 7.614 25.307 1.00 44.06 1232 THR A O 1
ATOM 10011 N N . ASP A 1 1233 ? 25.141 9.463 26.487 1.00 38.62 1233 ASP A N 1
ATOM 10012 C CA . ASP A 1 1233 ? 25.772 10.478 25.637 1.00 38.62 1233 ASP A CA 1
ATOM 10013 C C . ASP A 1 1233 ? 26.301 11.609 26.537 1.00 38.62 1233 ASP A C 1
ATOM 10015 O O . ASP A 1 1233 ? 25.684 12.658 26.657 1.00 38.62 1233 ASP A O 1
ATOM 10019 N N . ASP A 1 1234 ? 27.416 11.337 27.227 1.00 39.31 1234 ASP A N 1
ATOM 10020 C CA . ASP A 1 1234 ? 28.383 12.345 27.708 1.00 39.31 1234 ASP A CA 1
ATOM 10021 C C . ASP A 1 1234 ? 29.675 11.649 28.192 1.00 39.31 1234 ASP A C 1
ATOM 10023 O O . ASP A 1 1234 ? 30.073 11.673 29.359 1.00 39.31 1234 ASP A O 1
ATOM 10027 N N . LYS A 1 1235 ? 30.338 10.948 27.262 1.00 34.78 1235 LYS A N 1
ATOM 10028 C CA . LYS A 1 1235 ? 31.749 10.549 27.392 1.00 34.78 1235 LYS A CA 1
ATOM 10029 C C . LYS A 1 1235 ? 32.466 10.769 26.069 1.00 34.78 1235 LYS A C 1
ATOM 10031 O O . LYS A 1 1235 ? 32.023 10.292 25.027 1.00 34.78 1235 LYS A O 1
ATOM 10036 N N . GLU A 1 1236 ? 33.575 11.494 26.130 1.00 32.31 1236 GLU A N 1
ATOM 10037 C CA . GLU A 1 1236 ? 34.353 11.890 24.960 1.00 32.31 1236 GLU A CA 1
ATOM 10038 C C . GLU A 1 1236 ? 34.921 10.679 24.193 1.00 32.31 1236 GLU A C 1
ATOM 10040 O O . GLU A 1 1236 ? 35.347 9.695 24.813 1.00 32.31 1236 GLU A O 1
ATOM 10045 N N . PRO A 1 1237 ? 35.010 10.744 22.850 1.00 34.53 1237 PRO A N 1
ATOM 10046 C CA . PRO A 1 1237 ? 35.669 9.725 22.038 1.00 34.53 1237 PRO A CA 1
ATOM 10047 C C . PRO A 1 1237 ? 37.199 9.854 22.148 1.00 34.53 1237 PRO A C 1
ATOM 10049 O O . PRO A 1 1237 ? 37.862 10.365 21.245 1.00 34.53 1237 PRO A O 1
ATOM 10052 N N . ASN A 1 1238 ? 37.752 9.413 23.278 1.00 30.22 1238 ASN A N 1
ATOM 10053 C CA . ASN A 1 1238 ? 39.181 9.513 23.577 1.00 30.22 1238 ASN A CA 1
ATOM 10054 C C . ASN A 1 1238 ? 40.037 8.579 22.685 1.00 30.22 1238 ASN A C 1
ATOM 10056 O O . ASN A 1 1238 ? 39.578 7.536 22.211 1.00 30.22 1238 ASN A O 1
ATOM 10060 N N . GLU A 1 1239 ? 41.289 8.959 22.427 1.00 39.28 1239 GLU A N 1
ATOM 10061 C CA . GLU A 1 1239 ? 42.154 8.311 21.437 1.00 39.28 1239 GLU A CA 1
ATOM 10062 C C . GLU A 1 1239 ? 42.607 6.901 21.851 1.00 39.28 1239 GLU A C 1
ATOM 10064 O O . GLU A 1 1239 ? 43.257 6.726 22.877 1.00 39.28 1239 GLU A O 1
ATOM 10069 N N . SER A 1 1240 ? 42.398 5.890 20.996 1.00 32.66 1240 SER A N 1
ATOM 10070 C CA . SER A 1 1240 ? 43.308 4.726 20.921 1.00 32.66 1240 SER A CA 1
ATOM 10071 C C . SER A 1 1240 ? 43.046 3.798 19.723 1.00 32.66 1240 SER A C 1
ATOM 10073 O O . SER A 1 1240 ? 42.237 2.878 19.796 1.00 32.66 1240 SER A O 1
ATOM 10075 N N . ARG A 1 1241 ? 43.818 3.975 18.635 1.00 34.44 1241 ARG A N 1
ATOM 10076 C CA . ARG A 1 1241 ? 44.387 2.873 17.811 1.00 34.44 1241 ARG A CA 1
ATOM 10077 C C . ARG A 1 1241 ? 45.347 3.385 16.725 1.00 34.44 1241 ARG A C 1
ATOM 10079 O O . ARG A 1 1241 ? 45.107 3.259 15.529 1.00 34.44 1241 ARG A O 1
ATOM 10086 N N . LYS A 1 1242 ? 46.513 3.882 17.150 1.00 34.62 1242 LYS A N 1
ATOM 10087 C CA . LYS A 1 1242 ? 47.716 3.789 16.308 1.00 34.62 1242 LYS A CA 1
ATOM 10088 C C . LYS A 1 1242 ? 48.188 2.332 16.313 1.00 34.62 1242 LYS A C 1
ATOM 10090 O O . LYS A 1 1242 ? 48.572 1.821 17.360 1.00 34.62 1242 LYS A O 1
ATOM 10095 N N . ARG A 1 1243 ? 48.218 1.696 15.143 1.00 30.45 1243 ARG A N 1
ATOM 10096 C CA . ARG A 1 1243 ? 49.181 0.632 14.828 1.00 30.45 1243 ARG A CA 1
ATOM 10097 C C . ARG A 1 1243 ? 49.804 0.927 13.467 1.00 30.45 1243 ARG A C 1
ATOM 10099 O O . ARG A 1 1243 ? 49.206 0.671 12.431 1.00 30.45 1243 ARG A O 1
ATOM 10106 N N . LYS A 1 1244 ? 51.015 1.484 13.512 1.00 33.03 1244 LYS A N 1
ATOM 10107 C CA . LYS A 1 1244 ? 52.101 0.989 12.659 1.00 33.03 1244 LYS A CA 1
ATOM 10108 C C . LYS A 1 1244 ? 52.544 -0.381 13.251 1.00 33.03 1244 LYS A C 1
ATOM 10110 O O . LYS A 1 1244 ? 52.164 -0.681 14.383 1.00 33.03 1244 LYS A O 1
ATOM 10115 N N . ALA A 1 1245 ? 53.283 -1.238 12.560 1.00 34.12 1245 ALA A N 1
ATOM 10116 C CA . ALA A 1 1245 ? 54.100 -0.963 11.387 1.00 34.12 1245 ALA A CA 1
ATOM 10117 C C . ALA A 1 1245 ? 54.237 -2.186 10.458 1.00 34.12 1245 ALA A C 1
ATOM 10119 O O . ALA A 1 1245 ? 53.817 -3.281 10.817 1.00 34.12 1245 ALA A O 1
ATOM 10120 N N . ASP A 1 1246 ? 54.833 -1.918 9.297 1.00 27.97 1246 ASP A N 1
ATOM 10121 C CA . ASP A 1 1246 ? 55.756 -2.764 8.533 1.00 27.97 1246 ASP A CA 1
ATOM 10122 C C . ASP A 1 1246 ? 55.350 -4.203 8.164 1.00 27.97 1246 ASP A C 1
ATOM 10124 O O . ASP A 1 1246 ? 55.477 -5.142 8.943 1.00 27.97 1246 ASP A O 1
ATOM 10128 N N . GLU A 1 1247 ? 55.077 -4.389 6.872 1.00 28.67 1247 GLU A N 1
ATOM 10129 C CA . GLU A 1 1247 ? 55.931 -5.276 6.076 1.00 28.67 1247 GLU A CA 1
ATOM 10130 C C . GLU A 1 1247 ? 56.354 -4.520 4.800 1.00 28.67 1247 GLU A C 1
ATOM 10132 O O . GLU A 1 1247 ? 55.657 -3.602 4.354 1.00 28.67 1247 GLU A O 1
ATOM 10137 N N . GLN A 1 1248 ? 57.547 -4.807 4.281 1.00 29.33 1248 GLN A N 1
ATOM 10138 C CA . GLN A 1 1248 ? 58.298 -3.905 3.403 1.00 29.33 1248 GLN A CA 1
ATOM 10139 C C . GLN A 1 1248 ? 59.064 -4.703 2.345 1.00 29.33 1248 GLN A C 1
ATOM 10141 O O . GLN A 1 1248 ? 59.976 -5.430 2.721 1.00 29.33 1248 GLN A O 1
ATOM 10146 N N . LEU A 1 1249 ? 58.779 -4.502 1.049 1.00 27.00 1249 LEU A N 1
ATOM 10147 C CA . LEU A 1 1249 ? 59.794 -4.499 -0.023 1.00 27.00 1249 LEU A CA 1
ATOM 10148 C C . LEU A 1 1249 ? 59.227 -4.050 -1.388 1.00 27.00 1249 LEU A C 1
ATOM 10150 O O . LEU A 1 1249 ? 58.100 -4.386 -1.729 1.00 27.00 1249 LEU A O 1
ATOM 10154 N N . CYS A 1 1250 ? 60.093 -3.392 -2.171 1.00 27.16 1250 CYS A N 1
ATOM 10155 C CA . CYS A 1 1250 ? 60.084 -3.255 -3.639 1.00 27.16 1250 CYS A CA 1
ATOM 10156 C C . CYS A 1 1250 ? 58.924 -2.516 -4.368 1.00 27.16 1250 CYS A C 1
ATOM 10158 O O . CYS A 1 1250 ? 57.754 -2.759 -4.114 1.00 27.16 1250 CYS A O 1
ATOM 10160 N N . VAL A 1 1251 ? 59.182 -1.681 -5.392 1.00 29.34 1251 VAL A N 1
ATOM 10161 C CA . VAL A 1 1251 ? 60.404 -0.928 -5.779 1.00 29.34 1251 VAL A CA 1
ATOM 10162 C C . VAL A 1 1251 ? 60.023 0.174 -6.808 1.00 29.34 1251 VAL A C 1
ATOM 10164 O O . VAL A 1 1251 ? 59.063 -0.043 -7.532 1.00 29.34 1251 VAL A O 1
ATOM 10167 N N . SER A 1 1252 ? 60.737 1.319 -6.813 1.00 31.78 1252 SER A N 1
ATOM 10168 C CA . SER A 1 1252 ? 60.994 2.339 -7.885 1.00 31.78 1252 SER A CA 1
ATOM 10169 C C . SER A 1 1252 ? 60.037 2.532 -9.097 1.00 31.78 1252 SER A C 1
ATOM 10171 O O . SER A 1 1252 ? 59.531 1.559 -9.637 1.00 31.78 1252 SER A O 1
ATOM 10173 N N . HIS A 1 1253 ? 59.915 3.684 -9.770 1.00 30.88 1253 HIS A N 1
ATOM 10174 C CA . HIS A 1 1253 ? 60.299 5.101 -9.585 1.00 30.88 1253 HIS A CA 1
ATOM 10175 C C . HIS A 1 1253 ? 59.618 5.895 -10.731 1.00 30.88 1253 HIS A C 1
ATOM 10177 O O . HIS A 1 1253 ? 59.398 5.304 -11.783 1.00 30.88 1253 HIS A O 1
ATOM 10183 N N . ASP A 1 1254 ? 59.411 7.205 -10.538 1.00 34.06 1254 ASP A N 1
ATOM 10184 C CA . ASP A 1 1254 ? 59.277 8.273 -11.561 1.00 34.06 1254 ASP A CA 1
ATOM 10185 C C . ASP A 1 1254 ? 58.138 8.168 -12.622 1.00 34.06 1254 ASP A C 1
ATOM 10187 O O . ASP A 1 1254 ? 57.659 7.090 -12.964 1.00 34.06 1254 ASP A O 1
ATOM 10191 N N . ALA A 1 1255 ? 57.601 9.265 -13.174 1.00 37.78 1255 ALA A N 1
ATOM 10192 C CA . ALA A 1 1255 ? 57.863 10.700 -12.969 1.00 37.78 1255 ALA A CA 1
ATOM 10193 C C . ALA A 1 1255 ? 56.540 11.482 -12.810 1.00 37.78 1255 ALA A C 1
ATOM 10195 O O . ALA A 1 1255 ? 55.533 11.052 -13.419 1.00 37.78 1255 ALA A O 1
#

pLDDT: mean 73.13, std 27.36, range [23.97, 98.38]

Foldseek 3Di:
DDDDDDDDDDDDDDDDDDDDDDDDDDDDDDDDDDDDDDDDDDPPPVVVVVVVVVVVVPPDDDDPPPPPPPPPDDDDDDDDDDDDDDDDDDDDDDDDDDDDDDDDDDDDDDDDDDDDDDDDDDDDDYDDDDDDDDDDDDDDDDDDDDDDDDDDDDDDDDDDPPDDDDDDDDPDDDPDDDDDDDPDPDDPVFADDPPPDLDPVLLDQDPLPDPLLQFALLLLLLQVFDLCPVCVLLVLCCVQCVVVCVVVVFDSVQWDQSQLRNLLSVVLCLQLVLQLVLQCVPQPQDDDTFDFLVNSLVSVLVSCSSLVSQLVVLLVVLVVLLPDDLLVLLVSGDQWIDRPDPDIDRVHLVPDDPVSSNVSSVVSSVSSSVCSNCSSVSSSVSSVVDDSVSSQSRFWDQDSRWTWGSVLSVVLVQLLVLLVVVVVPDPPDDPVVVVVSLVSSLVSQLVSLQSTWTDDPRGIHGYDPVRSNVRSLSSSVSSVCVVPNPPCPVVNPPDDPDDDDDPDDDDDDDDDDDDDDDDDDDDDDDDDDDDDYDDDDDDDDDDDDDDDDPPPPPPPPDDDDDDDDPCVVQVVFEDDPVPDLPQQALQQDPCLPPVLLLFALLLLLLLVFDFCPVCLLLVLVCVLCVVVCVVVVFDSQLWDFVQLVNLLSVVLSVLQVVQLVVQCVVQPQPDDFFDFLVNLLVSVLPSPSSLVSLLVSLVVSLVVLVVDDLVVSVVSGDQWIDSDDPRIPHHDLVPRDPVSSVSSSVSSSVSSNVCSNCSSVSSSVSSVPDDSVSSLSNAFDCGSNWTWGSVLSVVLVVLLVVCLVPPLPPVVSLVVQLVSLQVTWTDDPRGIHRYDSVRSNSVSVSSSVSSVLVSVVVVVVVVVVPPDDPDDDDDDDDDDDDDDDDDDDDDDDDDDDDDDPDDPPDPPPDDDDDDDDDDDDDDDDDDDDDDDDDDDPPADADDPPPCLDPPDQDQDQLVDCLLLDALLLVLLQVFQLPSVCVLLVLVCVQCVVVCVVVVFDSVFWDQVQLSNLLSVVLCVQQVVQLVVQCVVFPQDADAFDFLVNSLVSVLVRCSSLVSLLVSLVVSLVVLVVDDLLSLLVSGDQWTDGPPDDIDGPNVVPGDPVSSSSSSVVSSVSSSVCSNCVSVSSSSSSSVDDSVRSQVSQWDQHSNWTFGSVLSNVLCVSCPLVNLVSCVVVLVSQLSNQLVSLQVGFIDDPRGTRRHDNVRSNVVSVSVSVSSVVSSVVVVPPPPPPDDDPDDDDDDDDDDDDDDDDDD

Radius of gyration: 44.3 Å; chains: 1; bounding box: 118×121×157 Å